Protein AF-0000000078467905 (afdb_homodimer)

Organism: Toxocara canis (NCBI:txid6265)

pLDDT: mean 87.35, std 12.58, range [30.09, 98.56]

InterPro domains:
  IPR005018 DOMON domain [PF03351] (34-138)
  IPR005018 DOMON domain [PS50836] (35-165)
  IPR005018 DOMON domain [SM00664] (66-165)
  IPR006593 Cytochrome b561/ferric reductase, transmembrane domain [PS50939] (192-407)
  IPR006593 Cytochrome b561/ferric reductase, transmembrane domain [SM00665] (227-367)

Structure (mmCIF, N/CA/C/O backbone):
data_AF-0000000078467905-model_v1
#
loop_
_entity.id
_entity.type
_entity.pdbx_description
1 polymer 'Putative ferric-chelate reductase 1'
#
loop_
_atom_site.group_PDB
_atom_site.id
_atom_site.type_symbol
_atom_site.label_atom_id
_atom_site.label_alt_id
_atom_site.label_comp_id
_atom_site.label_asym_id
_atom_site.label_entity_id
_atom_site.label_seq_id
_atom_site.pdbx_PDB_ins_code
_atom_site.Cartn_x
_atom_site.Cartn_y
_atom_site.Cartn_z
_atom_site.occupancy
_atom_site.B_iso_or_equiv
_atom_site.auth_seq_id
_atom_site.auth_comp_id
_atom_site.auth_asym_id
_atom_site.auth_atom_id
_atom_site.pdbx_PDB_model_num
ATOM 1 N N . MET A 1 1 ? -7.949 -53.406 -40.188 1 30.09 1 MET A N 1
ATOM 2 C CA . MET A 1 1 ? -7.117 -54.469 -39.656 1 30.09 1 MET A CA 1
ATOM 3 C C . MET A 1 1 ? -6.121 -53.906 -38.625 1 30.09 1 MET A C 1
ATOM 5 O O . MET A 1 1 ? -5.059 -54.5 -38.406 1 30.09 1 MET A O 1
ATOM 9 N N . LEU A 1 2 ? -6.402 -52.688 -38.062 1 37.47 2 LEU A N 1
ATOM 10 C CA . LEU A 1 2 ? -5.387 -52.156 -37.188 1 37.47 2 LEU A CA 1
ATOM 11 C C . LEU A 1 2 ? -5.098 -53.094 -36.031 1 37.47 2 LEU A C 1
ATOM 13 O O . LEU A 1 2 ? -4.219 -52.812 -35.219 1 37.47 2 LEU A O 1
ATOM 17 N N . VAL A 1 3 ? -6.199 -53.844 -35.625 1 42.31 3 VAL A N 1
ATOM 18 C CA . VAL A 1 3 ? -6.258 -54.156 -34.188 1 42.31 3 VAL A CA 1
ATOM 19 C C . VAL A 1 3 ? -5.277 -55.281 -33.844 1 42.31 3 VAL A C 1
ATOM 21 O O . VAL A 1 3 ? -5.504 -56.438 -34.219 1 42.31 3 VAL A O 1
ATOM 24 N N . SER A 1 4 ? -4.066 -55.219 -34.125 1 41.09 4 SER A N 1
ATOM 25 C CA . SER A 1 4 ? -3.41 -56.281 -33.406 1 41.09 4 SER A CA 1
ATOM 26 C C . SER A 1 4 ? -3.689 -56.219 -31.891 1 41.09 4 SER A C 1
ATOM 28 O O . SER A 1 4 ? -3.457 -55.188 -31.266 1 41.09 4 SER A O 1
ATOM 30 N N . THR A 1 5 ? -4.688 -56.812 -31.406 1 44.59 5 THR A N 1
ATOM 31 C CA . THR A 1 5 ? -5.121 -56.938 -30.016 1 44.59 5 THR A CA 1
ATOM 32 C C . THR A 1 5 ? -4.035 -57.594 -29.156 1 44.59 5 THR A C 1
ATOM 34 O O . THR A 1 5 ? -4.27 -57.938 -28 1 44.59 5 THR A O 1
ATOM 37 N N . ASP A 1 6 ? -2.957 -57.969 -29.688 1 47.06 6 ASP A N 1
ATOM 38 C CA . ASP A 1 6 ? -2.1 -58.75 -28.797 1 47.06 6 ASP A CA 1
ATOM 39 C C . ASP A 1 6 ? -1.206 -57.812 -27.969 1 47.06 6 ASP A C 1
ATOM 41 O O . ASP A 1 6 ? -0.484 -56.969 -28.5 1 47.06 6 ASP A O 1
ATOM 45 N N . GLY A 1 7 ? -1.586 -57.438 -26.812 1 57.22 7 GLY A N 1
ATOM 46 C CA . GLY A 1 7 ? -0.877 -56.781 -25.719 1 57.22 7 GLY A CA 1
ATOM 47 C C . GLY A 1 7 ? 0.558 -56.438 -26.062 1 57.22 7 GLY A C 1
ATOM 48 O O . GLY A 1 7 ? 1.39 -56.25 -25.172 1 57.22 7 GLY A O 1
ATOM 49 N N . VAL A 1 8 ? 1.014 -56.531 -27.297 1 66 8 VAL A N 1
ATOM 50 C CA . VAL A 1 8 ? 2.387 -56.219 -27.672 1 66 8 VAL A CA 1
ATOM 51 C C . VAL A 1 8 ? 2.396 -55.031 -28.625 1 66 8 VAL A C 1
ATOM 53 O O . VAL A 1 8 ? 1.613 -54.969 -29.578 1 66 8 VAL A O 1
ATOM 56 N N . PHE A 1 9 ? 3.17 -53.969 -28.328 1 83.38 9 PHE A N 1
ATOM 57 C CA . PHE A 1 9 ? 3.377 -52.812 -29.203 1 83.38 9 PHE A CA 1
ATOM 58 C C . PHE A 1 9 ? 3.824 -53.281 -30.594 1 83.38 9 PHE A C 1
ATOM 60 O O . PHE A 1 9 ? 4.535 -54.281 -30.719 1 83.38 9 PHE A O 1
ATOM 67 N N . SER A 1 10 ? 3.229 -52.75 -31.594 1 85.88 10 SER A N 1
ATOM 68 C CA . SER A 1 10 ? 3.645 -53.094 -32.938 1 85.88 10 SER A CA 1
ATOM 69 C C . SER A 1 10 ? 3.949 -51.812 -33.75 1 85.88 10 SER A C 1
ATOM 71 O O . SER A 1 10 ? 3.174 -50.844 -33.719 1 85.88 10 SER A O 1
ATOM 73 N N . SER A 1 11 ? 5.125 -51.875 -34.438 1 88.5 11 SER A N 1
ATOM 74 C CA . SER A 1 11 ? 5.488 -50.719 -35.281 1 88.5 11 SER A CA 1
ATOM 75 C C . SER A 1 11 ? 5.156 -51 -36.75 1 88.5 11 SER A C 1
ATOM 77 O O . SER A 1 11 ? 5.57 -50.281 -37.625 1 88.5 11 SER A O 1
ATOM 79 N N . GLU A 1 12 ? 4.441 -52 -36.875 1 88.56 12 GLU A N 1
ATOM 80 C CA . GLU A 1 12 ? 4.102 -52.375 -38.219 1 88.56 12 GLU A CA 1
ATOM 81 C C . GLU A 1 12 ? 3.246 -51.281 -38.906 1 88.56 12 GLU A C 1
ATOM 83 O O . GLU A 1 12 ? 2.262 -50.844 -38.312 1 88.56 12 GLU A O 1
ATOM 88 N N . GLY A 1 13 ? 3.65 -50.875 -40.125 1 91.56 13 GLY A N 1
ATOM 89 C CA . GLY A 1 13 ? 2.895 -49.906 -40.875 1 91.56 13 GLY A CA 1
ATOM 90 C C . GLY A 1 13 ? 3.23 -48.469 -40.531 1 91.56 13 GLY A C 1
ATOM 91 O O . GLY A 1 13 ? 2.727 -47.531 -41.156 1 91.56 13 GLY A O 1
ATOM 92 N N . CYS A 1 14 ? 4.07 -48.344 -39.562 1 92.62 14 CYS A N 1
ATOM 93 C CA . CYS A 1 14 ? 4.41 -47 -39.125 1 92.62 14 CYS A CA 1
ATOM 94 C C . CYS A 1 14 ? 5.223 -46.25 -40.156 1 92.62 14 CYS A C 1
ATOM 96 O O . CYS A 1 14 ? 6.203 -46.781 -40.688 1 92.62 14 CYS A O 1
ATOM 98 N N . GLY A 1 15 ? 4.816 -45.031 -40.438 1 90.56 15 GLY A N 1
ATOM 99 C CA . GLY A 1 15 ? 5.5 -44.219 -41.438 1 90.56 15 GLY A CA 1
ATOM 100 C C . GLY A 1 15 ? 5.055 -44.531 -42.875 1 90.56 15 GLY A C 1
ATOM 101 O O . GLY A 1 15 ? 5.465 -43.844 -43.812 1 90.56 15 GLY A O 1
ATOM 102 N N . LYS A 1 16 ? 4.191 -45.469 -43.062 1 89.94 16 LYS A N 1
ATOM 103 C CA . LYS A 1 16 ? 3.742 -45.844 -44.406 1 89.94 16 LYS A CA 1
ATOM 104 C C . LYS A 1 16 ? 2.219 -45.844 -44.5 1 89.94 16 LYS A C 1
ATOM 106 O O . LYS A 1 16 ? 1.652 -45.281 -45.438 1 89.94 16 LYS A O 1
ATOM 111 N N . GLU A 1 17 ? 1.663 -46.531 -43.531 1 90.69 17 GLU A N 1
ATOM 112 C CA . GLU A 1 17 ? 0.208 -46.625 -43.531 1 90.69 17 GLU A CA 1
ATOM 113 C C . GLU A 1 17 ? -0.414 -45.844 -42.406 1 90.69 17 GLU A C 1
ATOM 115 O O . GLU A 1 17 ? -1.597 -45.5 -42.438 1 90.69 17 GLU A O 1
ATOM 120 N N . LYS A 1 18 ? 0.297 -45.688 -41.469 1 93.75 18 LYS A N 1
ATOM 121 C CA . LYS A 1 18 ? -0.176 -44.938 -40.312 1 93.75 18 LYS A CA 1
ATOM 122 C C . LYS A 1 18 ? 0.958 -44.125 -39.688 1 93.75 18 LYS A C 1
ATOM 124 O O . LYS A 1 18 ? 2.135 -44.406 -39.938 1 93.75 18 LYS A O 1
ATOM 129 N N . SER A 1 19 ? 0.624 -43.094 -38.969 1 95.75 19 SER A N 1
ATOM 130 C CA . SER A 1 19 ? 1.58 -42.312 -38.219 1 95.75 19 SER A CA 1
ATOM 131 C C . SER A 1 19 ? 1.743 -42.875 -36.812 1 95.75 19 SER A C 1
ATOM 133 O O . SER A 1 19 ? 0.811 -43.469 -36.25 1 95.75 19 SER A O 1
ATOM 135 N N . CYS A 1 20 ? 2.992 -42.688 -36.219 1 96.12 20 CYS A N 1
ATOM 136 C CA . CYS A 1 20 ? 3.258 -43.344 -34.938 1 96.12 20 CYS A CA 1
ATOM 137 C C . CYS A 1 20 ? 4.125 -42.469 -34.062 1 96.12 20 CYS A C 1
ATOM 139 O O . CYS A 1 20 ? 4.961 -41.719 -34.562 1 96.12 20 CYS A O 1
ATOM 141 N N . TRP A 1 21 ? 3.918 -42.594 -32.781 1 97.19 21 TRP A N 1
ATOM 142 C CA . TRP A 1 21 ? 4.703 -42 -31.734 1 97.19 21 TRP A CA 1
ATOM 143 C C . TRP A 1 21 ? 4.867 -42.938 -30.547 1 97.19 21 TRP A C 1
ATOM 145 O O . TRP A 1 21 ? 3.895 -43.281 -29.875 1 97.19 21 TRP A O 1
ATOM 155 N N . PHE A 1 22 ? 6.105 -43.438 -30.359 1 96.62 22 PHE A N 1
ATOM 156 C CA . PHE A 1 22 ? 6.379 -44.406 -29.297 1 96.62 22 PHE A CA 1
ATOM 157 C C . PHE A 1 22 ? 7.18 -43.75 -28.172 1 96.62 22 PHE A C 1
ATOM 159 O O . PHE A 1 22 ? 7.969 -42.844 -28.422 1 96.62 22 PHE A O 1
ATOM 166 N N . HIS A 1 23 ? 6.957 -44.219 -27 1 95.88 23 HIS A N 1
ATOM 167 C CA . HIS A 1 23 ? 7.641 -43.719 -25.812 1 95.88 23 HIS A CA 1
ATOM 168 C C . HIS A 1 23 ? 8.258 -44.875 -25.016 1 95.88 23 HIS A C 1
ATOM 170 O O . HIS A 1 23 ? 7.645 -45.938 -24.859 1 95.88 23 HIS A O 1
ATOM 176 N N . PRO A 1 24 ? 9.484 -44.688 -24.469 1 94.69 24 PRO A N 1
ATOM 177 C CA . PRO A 1 24 ? 10.398 -43.531 -24.547 1 94.69 24 PRO A CA 1
ATOM 178 C C . PRO A 1 24 ? 11.117 -43.438 -25.891 1 94.69 24 PRO A C 1
ATOM 180 O O . PRO A 1 24 ? 10.867 -44.25 -26.781 1 94.69 24 PRO A O 1
ATOM 183 N N . PRO A 1 25 ? 11.93 -42.344 -25.953 1 92.62 25 PRO A N 1
ATOM 184 C CA . PRO A 1 25 ? 12.586 -42.125 -27.25 1 92.62 25 PRO A CA 1
ATOM 185 C C . PRO A 1 25 ? 13.438 -43.344 -27.656 1 92.62 25 PRO A C 1
ATOM 187 O O . PRO A 1 25 ? 14.188 -43.875 -26.844 1 92.62 25 PRO A O 1
ATOM 190 N N . GLY A 1 26 ? 13.289 -43.812 -28.938 1 90.44 26 GLY A N 1
ATOM 191 C CA . GLY A 1 26 ? 14.141 -44.812 -29.531 1 90.44 26 GLY A CA 1
ATOM 192 C C . GLY A 1 26 ? 13.68 -46.219 -29.234 1 90.44 26 GLY A C 1
ATOM 193 O O . GLY A 1 26 ? 14.266 -47.188 -29.719 1 90.44 26 GLY A O 1
ATOM 194 N N . CYS A 1 27 ? 12.602 -46.375 -28.484 1 90.25 27 CYS A N 1
ATOM 195 C CA . CYS A 1 27 ? 12.195 -47.719 -28.062 1 90.25 27 CYS A CA 1
ATOM 196 C C . CYS A 1 27 ? 11.703 -48.531 -29.25 1 90.25 27 CYS A C 1
ATOM 198 O O . CYS A 1 27 ? 11.945 -49.75 -29.328 1 90.25 27 CYS A O 1
ATOM 200 N N . ALA A 1 28 ? 10.984 -47.906 -30.141 1 84.62 28 ALA A N 1
ATOM 201 C CA . ALA A 1 28 ? 10.445 -48.625 -31.297 1 84.62 28 ALA A CA 1
ATOM 202 C C . ALA A 1 28 ? 11.562 -49.094 -32.219 1 84.62 28 ALA A C 1
ATOM 204 O O . ALA A 1 28 ? 11.492 -50.188 -32.781 1 84.62 28 ALA A O 1
ATOM 205 N N . ALA A 1 29 ? 12.555 -48.344 -32.406 1 82.94 29 ALA A N 1
ATOM 206 C CA . ALA A 1 29 ? 13.672 -48.656 -33.312 1 82.94 29 ALA A CA 1
ATOM 207 C C . ALA A 1 29 ? 14.609 -49.656 -32.688 1 82.94 29 ALA A C 1
ATOM 209 O O . ALA A 1 29 ? 15.156 -50.531 -33.375 1 82.94 29 ALA A O 1
ATOM 210 N N . ASN A 1 30 ? 14.805 -49.625 -31.406 1 81.62 30 ASN A N 1
ATOM 211 C CA . ASN A 1 30 ? 15.789 -50.469 -30.734 1 81.62 30 ASN A CA 1
ATOM 212 C C . ASN A 1 30 ? 15.18 -51.812 -30.297 1 81.62 30 ASN A C 1
ATOM 214 O O . ASN A 1 30 ? 15.648 -52.875 -30.703 1 81.62 30 ASN A O 1
ATOM 218 N N . ASN A 1 31 ? 14.164 -51.625 -29.438 1 85.31 31 ASN A N 1
ATOM 219 C CA . ASN A 1 31 ? 13.445 -52.75 -28.891 1 85.31 31 ASN A CA 1
ATOM 220 C C . ASN A 1 31 ? 12 -52.406 -28.547 1 85.31 31 ASN A C 1
ATOM 222 O O . ASN A 1 31 ? 11.75 -51.781 -27.516 1 85.31 31 ASN A O 1
ATOM 226 N N . ILE A 1 32 ? 11.117 -52.812 -29.375 1 88.5 32 ILE A N 1
ATOM 227 C CA . ILE A 1 32 ? 9.703 -52.469 -29.266 1 88.5 32 ILE A CA 1
ATOM 228 C C . ILE A 1 32 ? 9.156 -52.906 -27.906 1 88.5 32 ILE A C 1
ATOM 230 O O . ILE A 1 32 ? 8.211 -52.312 -27.391 1 88.5 32 ILE A O 1
ATOM 234 N N . GLN A 1 33 ? 9.781 -54 -27.312 1 85 33 GLN A N 1
ATOM 235 C CA . GLN A 1 33 ? 9.312 -54.5 -26.016 1 85 33 GLN A CA 1
ATOM 236 C C . GLN A 1 33 ? 9.625 -53.531 -24.891 1 85 33 GLN A C 1
ATOM 238 O O . GLN A 1 33 ? 9.047 -53.625 -23.812 1 85 33 GLN A O 1
ATOM 243 N N . LYS A 1 34 ? 10.492 -52.594 -25.219 1 90.38 34 LYS A N 1
ATOM 244 C CA . LYS A 1 34 ? 10.883 -51.594 -24.219 1 90.38 34 LYS A CA 1
ATOM 245 C C . LYS A 1 34 ? 9.984 -50.375 -24.266 1 90.38 34 LYS A C 1
ATOM 247 O O . LYS A 1 34 ? 10.094 -49.5 -23.422 1 90.38 34 LYS A O 1
ATOM 252 N N . CYS A 1 35 ? 9.148 -50.375 -25.203 1 94.38 35 CYS A N 1
ATOM 253 C CA . CYS A 1 35 ? 8.211 -49.281 -25.297 1 94.38 35 CYS A CA 1
ATOM 254 C C . CYS A 1 35 ? 7.16 -49.375 -24.188 1 94.38 35 CYS A C 1
ATOM 256 O O . CYS A 1 35 ? 6.73 -50.469 -23.828 1 94.38 35 CYS A O 1
ATOM 258 N N . LEU A 1 36 ? 6.809 -48.219 -23.656 1 95.44 36 LEU A N 1
ATOM 259 C CA . LEU A 1 36 ? 5.859 -48.156 -22.547 1 95.44 36 LEU A CA 1
ATOM 260 C C . LEU A 1 36 ? 4.523 -47.594 -22.984 1 95.44 36 LEU A C 1
ATOM 262 O O . LEU A 1 36 ? 3.502 -47.781 -22.328 1 95.44 36 LEU A O 1
ATOM 266 N N . SER A 1 37 ? 4.562 -46.844 -24.016 1 96.62 37 SER A N 1
ATOM 267 C CA . SER A 1 37 ? 3.334 -46.281 -24.562 1 96.62 37 SER A CA 1
ATOM 268 C C . SER A 1 37 ? 3.498 -45.906 -26.031 1 96.62 37 SER A C 1
ATOM 270 O O . SER A 1 37 ? 4.621 -45.844 -26.531 1 96.62 37 SER A O 1
ATOM 272 N N . SER A 1 38 ? 2.367 -45.75 -26.719 1 96.69 38 SER A N 1
ATOM 273 C CA . SER A 1 38 ? 2.385 -45.344 -28.125 1 96.69 38 SER A CA 1
ATOM 274 C C . SER A 1 38 ? 1.096 -44.625 -28.516 1 96.69 38 SER A C 1
ATOM 276 O O . SER A 1 38 ? 0.044 -44.875 -27.906 1 96.69 38 SER A O 1
ATOM 278 N N . VAL A 1 39 ? 1.254 -43.75 -29.391 1 97.75 39 VAL A N 1
ATOM 279 C CA . VAL A 1 39 ? 0.145 -43.094 -30.078 1 97.75 39 VAL A CA 1
ATOM 280 C C . VAL A 1 39 ? 0.24 -43.344 -31.578 1 97.75 39 VAL A C 1
ATOM 282 O O . VAL A 1 39 ? 1.242 -43 -32.219 1 97.75 39 VAL A O 1
ATOM 285 N N . GLN A 1 40 ? -0.738 -43.938 -32.094 1 97.06 40 GLN A N 1
ATOM 286 C CA . GLN A 1 40 ? -0.822 -44.188 -33.531 1 97.06 40 GLN A CA 1
ATOM 287 C C . GLN A 1 40 ? -2.109 -43.625 -34.094 1 97.06 40 GLN A C 1
ATOM 289 O O . GLN A 1 40 ? -3.16 -43.656 -33.469 1 97.06 40 GLN A O 1
ATOM 294 N N . TRP A 1 41 ? -1.994 -43.094 -35.312 1 96.88 41 TRP A N 1
ATOM 295 C CA . TRP A 1 41 ? -3.211 -42.5 -35.875 1 96.88 41 TRP A CA 1
ATOM 296 C C . TRP A 1 41 ? -3.195 -42.594 -37.406 1 96.88 41 TRP A C 1
ATOM 298 O O . TRP A 1 41 ? -2.133 -42.719 -38 1 96.88 41 TRP A O 1
ATOM 308 N N . THR A 1 42 ? -4.344 -42.594 -37.969 1 95.06 42 THR A N 1
ATOM 309 C CA . THR A 1 42 ? -4.578 -42.531 -39.406 1 95.06 42 THR A CA 1
ATOM 310 C C . THR A 1 42 ? -5.645 -41.5 -39.75 1 95.06 42 THR A C 1
ATOM 312 O O . THR A 1 42 ? -6.715 -41.469 -39.125 1 95.06 42 THR A O 1
ATOM 315 N N . VAL A 1 43 ? -5.297 -40.688 -40.688 1 94.94 43 VAL A N 1
ATOM 316 C CA . VAL A 1 43 ? -6.254 -39.656 -41.125 1 94.94 43 VAL A CA 1
ATOM 317 C C . VAL A 1 43 ? -7.16 -40.25 -42.219 1 94.94 43 VAL A C 1
ATOM 319 O O . VAL A 1 43 ? -6.684 -40.656 -43.281 1 94.94 43 VAL A O 1
ATOM 322 N N . LEU A 1 44 ? -8.406 -40.25 -41.875 1 93.56 44 LEU A N 1
ATOM 323 C CA . LEU A 1 44 ? -9.422 -40.719 -42.812 1 93.56 44 LEU A CA 1
ATOM 324 C C . LEU A 1 44 ? -10.18 -39.531 -43.406 1 93.56 44 LEU A C 1
ATOM 326 O O . LEU A 1 44 ? -9.906 -38.375 -43.062 1 93.56 44 LEU A O 1
ATOM 330 N N . LYS A 1 45 ? -11.094 -39.812 -44.312 1 92.31 45 LYS A N 1
ATOM 331 C CA . LYS A 1 45 ? -11.859 -38.75 -45 1 92.31 45 LYS A CA 1
ATOM 332 C C . LYS A 1 45 ? -12.773 -38.031 -44 1 92.31 45 LYS A C 1
ATOM 334 O O . LYS A 1 45 ? -12.977 -36.812 -44.094 1 92.31 45 LYS A O 1
ATOM 339 N N . ASP A 1 46 ? -13.242 -38.781 -43.031 1 94.94 46 ASP A N 1
ATOM 340 C CA . ASP A 1 46 ? -14.266 -38.188 -42.156 1 94.94 46 ASP A CA 1
ATOM 341 C C . ASP A 1 46 ? -13.711 -37.906 -40.781 1 94.94 46 ASP A C 1
ATOM 343 O O . ASP A 1 46 ? -14.398 -37.344 -39.938 1 94.94 46 ASP A O 1
ATOM 347 N N . GLY A 1 47 ? -12.547 -38.312 -40.562 1 96.12 47 GLY A N 1
ATOM 348 C CA . GLY A 1 47 ? -12 -38.094 -39.219 1 96.12 47 GLY A CA 1
ATOM 349 C C . GLY A 1 47 ? -10.625 -38.719 -39.062 1 96.12 47 GLY A C 1
ATOM 350 O O . GLY A 1 47 ? -9.977 -39.094 -40.031 1 96.12 47 GLY A O 1
ATOM 351 N N . VAL A 1 48 ? -10.148 -38.688 -37.844 1 96.88 48 VAL A N 1
ATOM 352 C CA . VAL A 1 48 ? -8.859 -39.281 -37.531 1 96.88 48 VAL A CA 1
ATOM 353 C C . VAL A 1 48 ? -9.07 -40.438 -36.562 1 96.88 48 VAL A C 1
ATOM 355 O O . VAL A 1 48 ? -9.719 -40.312 -35.531 1 96.88 48 VAL A O 1
ATOM 358 N N . LEU A 1 49 ? -8.555 -41.562 -36.906 1 97.12 49 LEU A N 1
ATOM 359 C CA . LEU A 1 49 ? -8.586 -42.75 -36.031 1 97.12 49 LEU A CA 1
ATOM 360 C C . LEU A 1 49 ? -7.348 -42.781 -35.156 1 97.12 49 LEU A C 1
ATOM 362 O O . LEU A 1 49 ? -6.223 -42.844 -35.656 1 97.12 49 LEU A O 1
ATOM 366 N N . PHE A 1 50 ? -7.586 -42.781 -33.875 1 97.69 50 PHE A N 1
ATOM 367 C CA . PHE A 1 50 ? -6.492 -42.812 -32.906 1 97.69 50 PHE A CA 1
ATOM 368 C C . PHE A 1 50 ? -6.461 -44.156 -32.188 1 97.69 50 PHE A C 1
ATOM 370 O O . PHE A 1 50 ? -7.508 -44.688 -31.812 1 97.69 50 PHE A O 1
ATOM 377 N N . GLN A 1 51 ? -5.285 -44.625 -31.969 1 96.69 51 GLN A N 1
ATOM 378 C CA . GLN A 1 51 ? -5.027 -45.719 -31.062 1 96.69 51 GLN A CA 1
ATOM 379 C C . GLN A 1 51 ? -4.02 -45.312 -29.984 1 96.69 51 GLN A C 1
ATOM 381 O O . GLN A 1 51 ? -2.863 -45.031 -30.281 1 96.69 51 GLN A O 1
ATOM 386 N N . LEU A 1 52 ? -4.48 -45.281 -28.781 1 97.25 52 LEU A N 1
ATOM 387 C CA . LEU A 1 52 ? -3.621 -45 -27.641 1 97.25 52 LEU A CA 1
ATOM 388 C C . LEU A 1 52 ? -3.322 -46.281 -26.859 1 97.25 52 LEU A C 1
ATOM 390 O O . LEU A 1 52 ? -4.238 -47 -26.469 1 97.25 52 LEU A O 1
ATOM 394 N N . GLU A 1 53 ? -2.092 -46.531 -26.703 1 95.75 53 GLU A N 1
ATOM 395 C CA . GLU A 1 53 ? -1.669 -47.719 -25.953 1 95.75 53 GLU A CA 1
ATOM 396 C C . GLU A 1 53 ? -0.674 -47.344 -24.859 1 95.75 53 GLU A C 1
ATOM 398 O O . GLU A 1 53 ? 0.212 -46.531 -25.078 1 95.75 53 GLU A O 1
ATOM 403 N N . ALA A 1 54 ? -0.828 -47.906 -23.719 1 96.31 54 ALA A N 1
ATOM 404 C CA . ALA A 1 54 ? 0.095 -47.625 -22.625 1 96.31 54 ALA A CA 1
ATOM 405 C C . ALA A 1 54 ? 0.236 -48.844 -21.703 1 96.31 54 ALA A C 1
ATOM 407 O O . ALA A 1 54 ? -0.736 -49.562 -21.453 1 96.31 54 ALA A O 1
ATOM 408 N N . SER A 1 55 ? 1.441 -49 -21.219 1 94.69 55 SER A N 1
ATOM 409 C CA . SER A 1 55 ? 1.709 -50.031 -20.219 1 94.69 55 SER A CA 1
ATOM 410 C C . SER A 1 55 ? 1.107 -49.625 -18.859 1 94.69 55 SER A C 1
ATOM 412 O O . SER A 1 55 ? 1.079 -48.469 -18.516 1 94.69 55 SER A O 1
ATOM 414 N N . LEU A 1 56 ? 0.724 -50.625 -18.141 1 93.62 56 LEU A N 1
ATOM 415 C CA . LEU A 1 56 ? 0.129 -50.375 -16.828 1 93.62 56 LEU A CA 1
ATOM 416 C C . LEU A 1 56 ? 1.2 -50.344 -15.75 1 93.62 56 LEU A C 1
ATOM 418 O O . LEU A 1 56 ? 0.896 -50.094 -14.578 1 93.62 56 LEU A O 1
ATOM 422 N N . VAL A 1 57 ? 2.406 -50.5 -16.188 1 91.62 57 VAL A N 1
ATOM 423 C CA . VAL A 1 57 ? 3.508 -50.531 -15.234 1 91.62 57 VAL A CA 1
ATOM 424 C C . VAL A 1 57 ? 3.58 -49.188 -14.508 1 91.62 57 VAL A C 1
ATOM 426 O O . VAL A 1 57 ? 3.549 -48.125 -15.148 1 91.62 57 VAL A O 1
ATOM 429 N N . GLY A 1 58 ? 3.658 -49.219 -13.156 1 91.62 58 GLY A N 1
ATOM 430 C CA . GLY A 1 58 ? 3.801 -48 -12.344 1 91.62 58 GLY A CA 1
ATOM 431 C C . GLY A 1 58 ? 2.473 -47.406 -11.922 1 91.62 58 GLY A C 1
ATOM 432 O O . GLY A 1 58 ? 2.434 -46.5 -11.109 1 91.62 58 GLY A O 1
ATOM 433 N N . LEU A 1 59 ? 1.402 -47.906 -12.469 1 93.88 59 LEU A N 1
ATOM 434 C CA . LEU A 1 59 ? 0.075 -47.406 -12.109 1 93.88 59 LEU A CA 1
ATOM 435 C C . LEU A 1 59 ? -0.531 -48.25 -10.992 1 93.88 59 LEU A C 1
ATOM 437 O O . LEU A 1 59 ? -0.097 -49.406 -10.758 1 93.88 59 LEU A O 1
ATOM 441 N N . ASP A 1 60 ? -1.423 -47.719 -10.305 1 92.19 60 ASP A N 1
ATOM 442 C CA . ASP A 1 60 ? -2.098 -48.406 -9.211 1 92.19 60 ASP A CA 1
ATOM 443 C C . ASP A 1 60 ? -3.098 -49.438 -9.75 1 92.19 60 ASP A C 1
ATOM 445 O O . ASP A 1 60 ? -4.117 -49.062 -10.344 1 92.19 60 ASP A O 1
ATOM 449 N N . PRO A 1 61 ? -2.867 -50.688 -9.484 1 89.06 61 PRO A N 1
ATOM 450 C CA . PRO A 1 61 ? -3.73 -51.719 -10.062 1 89.06 61 PRO A CA 1
ATOM 451 C C . PRO A 1 61 ? -5.141 -51.719 -9.484 1 89.06 61 PRO A C 1
ATOM 453 O O . PRO A 1 61 ? -6.047 -52.344 -10.031 1 89.06 61 PRO A O 1
ATOM 456 N N . THR A 1 62 ? -5.34 -51.062 -8.383 1 88.31 62 THR A N 1
ATOM 457 C CA . THR A 1 62 ? -6.645 -51.031 -7.734 1 88.31 62 THR A CA 1
ATOM 458 C C . THR A 1 62 ? -7.52 -49.938 -8.305 1 88.31 62 THR A C 1
ATOM 460 O O . THR A 1 62 ? -8.703 -49.844 -7.977 1 88.31 62 THR A O 1
ATOM 463 N N . MET A 1 63 ? -7 -49.156 -9.18 1 92.62 63 MET A N 1
ATOM 464 C CA . MET A 1 63 ? -7.719 -48 -9.727 1 92.62 63 MET A CA 1
ATOM 465 C C . MET A 1 63 ? -8 -48.188 -11.211 1 92.62 63 MET A C 1
ATOM 467 O O . MET A 1 63 ? -7.551 -49.156 -11.812 1 92.62 63 MET A O 1
ATOM 471 N N . ALA A 1 64 ? -8.805 -47.25 -11.688 1 94.12 64 ALA A N 1
ATOM 472 C CA . ALA A 1 64 ? -8.898 -47.125 -13.133 1 94.12 64 ALA A CA 1
ATOM 473 C C . ALA A 1 64 ? -7.711 -46.375 -13.703 1 94.12 64 ALA A C 1
ATOM 475 O O . ALA A 1 64 ? -6.93 -45.781 -12.945 1 94.12 64 ALA A O 1
ATOM 476 N N . HIS A 1 65 ? -7.551 -46.562 -14.969 1 95.75 65 HIS A N 1
ATOM 477 C CA . HIS A 1 65 ? -6.406 -45.906 -15.586 1 95.75 65 HIS A CA 1
ATOM 478 C C . HIS A 1 65 ? -6.836 -45.062 -16.797 1 95.75 65 HIS A C 1
ATOM 480 O O . HIS A 1 65 ? -7.883 -45.344 -17.391 1 95.75 65 HIS A O 1
ATOM 486 N N . TYR A 1 66 ? -6.039 -44.094 -17.047 1 97.19 66 TYR A N 1
ATOM 487 C CA . TYR A 1 66 ? -6.348 -43.281 -18.234 1 97.19 66 TYR A CA 1
ATOM 488 C C . TYR A 1 66 ? -5.113 -43.125 -19.109 1 97.19 66 TYR A C 1
ATOM 490 O O . TYR A 1 66 ? -3.982 -43.25 -18.641 1 97.19 66 TYR A O 1
ATOM 498 N N . VAL A 1 67 ? -5.348 -42.969 -20.312 1 97.12 67 VAL A N 1
ATOM 499 C CA . VAL A 1 67 ? -4.383 -42.531 -21.312 1 97.12 67 VAL A CA 1
ATOM 500 C C . VAL A 1 67 ? -4.926 -41.312 -22.047 1 97.12 67 VAL A C 1
ATOM 502 O O . VAL A 1 67 ? -6.102 -41.281 -22.406 1 97.12 67 VAL A O 1
ATOM 505 N N . ALA A 1 68 ? -4.039 -40.281 -22.141 1 98.19 68 ALA A N 1
ATOM 506 C CA . ALA A 1 68 ? -4.516 -39.031 -22.703 1 98.19 68 ALA A CA 1
ATOM 507 C C . ALA A 1 68 ? -3.539 -38.469 -23.734 1 98.19 68 ALA A C 1
ATOM 509 O O . ALA A 1 68 ? -2.322 -38.562 -23.562 1 98.19 68 ALA A O 1
ATOM 510 N N . LEU A 1 69 ? -4.09 -37.969 -24.797 1 98.56 69 LEU A N 1
ATOM 511 C CA . LEU A 1 69 ? -3.35 -37.281 -25.844 1 98.56 69 LEU A CA 1
ATOM 512 C C . LEU A 1 69 ? -3.781 -35.844 -25.953 1 98.56 69 LEU A C 1
ATOM 514 O O . LEU A 1 69 ? -4.926 -35.531 -26.312 1 98.56 69 LEU A O 1
ATOM 518 N N . GLY A 1 70 ? -2.828 -34.969 -25.641 1 98.31 70 GLY A N 1
ATOM 519 C CA . GLY A 1 70 ? -3.084 -33.562 -25.797 1 98.31 70 GLY A CA 1
ATOM 520 C C . GLY A 1 70 ? -2.643 -33 -27.141 1 98.31 70 GLY A C 1
ATOM 521 O O . GLY A 1 70 ? -1.57 -33.344 -27.641 1 98.31 70 GLY A O 1
ATOM 522 N N . ILE A 1 71 ? -3.502 -32.25 -27.781 1 98.12 71 ILE A N 1
ATOM 523 C CA . ILE A 1 71 ? -3.215 -31.5 -29 1 98.12 71 ILE A CA 1
ATOM 524 C C . ILE A 1 71 ? -2.99 -30.031 -28.656 1 98.12 71 ILE A C 1
ATOM 526 O O . ILE A 1 71 ? -3.92 -29.328 -28.234 1 98.12 71 ILE A O 1
ATOM 530 N N . SER A 1 72 ? -1.733 -29.594 -28.859 1 97.44 72 SER A N 1
ATOM 531 C CA . SER A 1 72 ? -1.346 -28.312 -28.281 1 97.44 72 SER A CA 1
ATOM 532 C C . SER A 1 72 ? -0.746 -27.391 -29.344 1 97.44 72 SER A C 1
ATOM 534 O O . SER A 1 72 ? -0.176 -27.875 -30.328 1 97.44 72 SER A O 1
ATOM 536 N N . LYS A 1 73 ? -0.856 -26.062 -29.125 1 94.81 73 LYS A N 1
ATOM 537 C CA . LYS A 1 73 ? -0.266 -25.047 -30 1 94.81 73 LYS A CA 1
ATOM 538 C C . LYS A 1 73 ? 1.221 -24.859 -29.703 1 94.81 73 LYS A C 1
ATOM 540 O O . LYS A 1 73 ? 1.948 -24.266 -30.484 1 94.81 73 LYS A O 1
ATOM 545 N N . ASP A 1 74 ? 1.657 -25.391 -28.625 1 92.38 74 ASP A N 1
ATOM 546 C CA . ASP A 1 74 ? 3.049 -25.266 -28.203 1 92.38 74 ASP A CA 1
ATOM 547 C C . ASP A 1 74 ? 3.512 -26.516 -27.453 1 92.38 74 ASP A C 1
ATOM 549 O O . ASP A 1 74 ? 2.848 -27.547 -27.5 1 92.38 74 ASP A O 1
ATOM 553 N N . MET A 1 75 ? 4.633 -26.484 -26.828 1 92.44 75 MET A N 1
ATOM 554 C CA . MET A 1 75 ? 5.234 -27.656 -26.188 1 92.44 75 MET A CA 1
ATOM 555 C C . MET A 1 75 ? 5.012 -27.641 -24.688 1 92.44 75 MET A C 1
ATOM 557 O O . MET A 1 75 ? 5.906 -28 -23.922 1 92.44 75 MET A O 1
ATOM 561 N N . ARG A 1 76 ? 3.842 -27.125 -24.328 1 89.12 76 ARG A N 1
ATOM 562 C CA . ARG A 1 76 ? 3.508 -27.047 -22.906 1 89.12 76 ARG A CA 1
ATOM 563 C C . ARG A 1 76 ? 2.035 -27.375 -22.672 1 89.12 76 ARG A C 1
ATOM 565 O O . ARG A 1 76 ? 1.184 -27.047 -23.5 1 89.12 76 ARG A O 1
ATOM 572 N N . MET A 1 77 ? 1.782 -27.969 -21.484 1 89.5 77 MET A N 1
ATOM 573 C CA . MET A 1 77 ? 0.391 -28.125 -21.062 1 89.5 77 MET A CA 1
ATOM 574 C C . MET A 1 77 ? -0.218 -26.766 -20.703 1 89.5 77 MET A C 1
ATOM 576 O O . MET A 1 77 ? 0.397 -25.969 -19.984 1 89.5 77 MET A O 1
ATOM 580 N N . GLY A 1 78 ? -1.355 -26.391 -21.094 1 86.19 78 GLY A N 1
ATOM 581 C CA . GLY A 1 78 ? -1.954 -25.125 -20.703 1 86.19 78 GLY A CA 1
ATOM 582 C C . GLY A 1 78 ? -3.213 -24.797 -21.484 1 86.19 78 GLY A C 1
ATOM 583 O O . GLY A 1 78 ? -4.238 -24.438 -20.891 1 86.19 78 GLY A O 1
ATOM 584 N N . ASP A 1 79 ? -3.197 -24.812 -22.781 1 90.19 79 ASP A N 1
ATOM 585 C CA . ASP A 1 79 ? -4.293 -24.547 -23.719 1 90.19 79 ASP A CA 1
ATOM 586 C C . ASP A 1 79 ? -4.367 -25.609 -24.797 1 90.19 79 ASP A C 1
ATOM 588 O O . ASP A 1 79 ? -3.947 -25.375 -25.938 1 90.19 79 ASP A O 1
ATOM 592 N N . ASP A 1 80 ? -4.977 -26.766 -24.359 1 96.19 80 ASP A N 1
ATOM 593 C CA . ASP A 1 80 ? -4.887 -27.922 -25.25 1 96.19 80 ASP A CA 1
ATOM 594 C C . ASP A 1 80 ? -6.227 -28.641 -25.344 1 96.19 80 ASP A C 1
ATOM 596 O O . ASP A 1 80 ? -6.93 -28.797 -24.344 1 96.19 80 ASP A O 1
ATOM 600 N N . SER A 1 81 ? -6.586 -29.047 -26.594 1 98.06 81 SER A N 1
ATOM 601 C CA . SER A 1 81 ? -7.629 -30.062 -26.719 1 98.06 81 SER A CA 1
ATOM 602 C C . SER A 1 81 ? -7.086 -31.453 -26.422 1 98.06 81 SER A C 1
ATOM 604 O O . SER A 1 81 ? -6.008 -31.828 -26.891 1 98.06 81 SER A O 1
ATOM 606 N N . VAL A 1 82 ? -7.809 -32.156 -25.594 1 98.31 82 VAL A N 1
ATOM 607 C CA . VAL A 1 82 ? -7.281 -33.438 -25.141 1 98.31 82 VAL A CA 1
ATOM 608 C C . VAL A 1 82 ? -8.266 -34.562 -25.484 1 98.31 82 VAL A C 1
ATOM 610 O O . VAL A 1 82 ? -9.477 -34.406 -25.312 1 98.31 82 VAL A O 1
ATOM 613 N N . ILE A 1 83 ? -7.762 -35.625 -26.078 1 98.06 83 ILE A N 1
ATOM 614 C CA . ILE A 1 83 ? -8.477 -36.906 -26.172 1 98.06 83 ILE A CA 1
ATOM 615 C C . ILE A 1 83 ? -8.039 -37.812 -25.031 1 98.06 83 ILE A C 1
ATOM 617 O O . ILE A 1 83 ? -6.84 -38.031 -24.812 1 98.06 83 ILE A O 1
ATOM 621 N N . GLU A 1 84 ? -8.945 -38.312 -24.312 1 97.5 84 GLU A N 1
ATOM 622 C CA . GLU A 1 84 ? -8.578 -39.156 -23.203 1 97.5 84 GLU A CA 1
ATOM 623 C C . GLU A 1 84 ? -9.461 -40.406 -23.156 1 97.5 84 GLU A C 1
ATOM 625 O O . GLU A 1 84 ? -10.633 -40.375 -23.547 1 97.5 84 GLU A O 1
ATOM 630 N N . CYS A 1 85 ? -8.93 -41.5 -22.766 1 96.81 85 CYS A N 1
ATOM 631 C CA . CYS A 1 85 ? -9.648 -42.75 -22.5 1 96.81 85 CYS A CA 1
ATOM 632 C C . CYS A 1 85 ? -9.469 -43.188 -21.047 1 96.81 85 CYS A C 1
ATOM 634 O O . CYS A 1 85 ? -8.352 -43.25 -20.547 1 96.81 85 CYS A O 1
ATOM 636 N N . VAL A 1 86 ? -10.539 -43.375 -20.469 1 96.31 86 VAL A N 1
ATOM 637 C CA . VAL A 1 86 ? -10.523 -43.906 -19.109 1 96.31 86 VAL A CA 1
ATOM 638 C C . VAL A 1 86 ? -11 -45.344 -19.125 1 96.31 86 VAL A C 1
ATOM 640 O O . VAL A 1 86 ? -12.102 -45.656 -19.594 1 96.31 86 VAL A O 1
ATOM 643 N N . ILE A 1 87 ? -10.172 -46.188 -18.641 1 94.06 87 ILE A N 1
ATOM 644 C CA . ILE A 1 87 ? -10.438 -47.625 -18.734 1 94.06 87 ILE A CA 1
ATOM 645 C C . ILE A 1 87 ? -10.5 -48.25 -17.344 1 94.06 87 ILE A C 1
ATOM 647 O O . ILE A 1 87 ? -9.57 -48.062 -16.531 1 94.06 87 ILE A O 1
ATOM 651 N N . GLY A 1 88 ? -11.562 -48.906 -17.109 1 88 88 GLY A N 1
ATOM 652 C CA . GLY A 1 88 ? -11.727 -49.562 -15.828 1 88 88 GLY A CA 1
ATOM 653 C C . GLY A 1 88 ? -10.945 -50.875 -15.734 1 88 88 GLY A C 1
ATOM 654 O O . GLY A 1 88 ? -10.352 -51.312 -16.719 1 88 88 GLY A O 1
ATOM 655 N N . ALA A 1 89 ? -10.961 -51.469 -14.523 1 80.56 89 ALA A N 1
ATOM 656 C CA . ALA A 1 89 ? -10.25 -52.719 -14.281 1 80.56 89 ALA A CA 1
ATOM 657 C C . ALA A 1 89 ? -10.812 -53.844 -15.141 1 80.56 89 ALA A C 1
ATOM 659 O O . ALA A 1 89 ? -10.125 -54.844 -15.414 1 80.56 89 ALA A O 1
ATOM 660 N N . ASP A 1 90 ? -12.086 -53.656 -15.609 1 78.69 90 ASP A N 1
ATOM 661 C CA . ASP A 1 90 ? -12.75 -54.656 -16.422 1 78.69 90 ASP A CA 1
ATOM 662 C C . ASP A 1 90 ? -12.406 -54.5 -17.891 1 78.69 90 ASP A C 1
ATOM 664 O O . ASP A 1 90 ? -12.844 -55.312 -18.734 1 78.69 90 ASP A O 1
ATOM 668 N N . GLY A 1 91 ? -11.664 -53.531 -18.203 1 80.75 91 GLY A N 1
ATOM 669 C CA . GLY A 1 91 ? -11.273 -53.312 -19.578 1 80.75 91 GLY A CA 1
ATOM 670 C C . GLY A 1 91 ? -12.242 -52.438 -20.344 1 80.75 91 GLY A C 1
ATOM 671 O O . GLY A 1 91 ? -11.977 -52.031 -21.469 1 80.75 91 GLY A O 1
ATOM 672 N N . VAL A 1 92 ? -13.359 -52.188 -19.719 1 85.69 92 VAL A N 1
ATOM 673 C CA . VAL A 1 92 ? -14.328 -51.344 -20.375 1 85.69 92 VAL A CA 1
ATOM 674 C C . VAL A 1 92 ? -13.938 -49.875 -20.188 1 85.69 92 VAL A C 1
ATOM 676 O O . VAL A 1 92 ? -13.711 -49.438 -19.062 1 85.69 92 VAL A O 1
ATOM 679 N N . GLY A 1 93 ? -13.766 -49.25 -21.297 1 90.19 93 GLY A N 1
ATOM 680 C CA . GLY A 1 93 ? -13.328 -47.875 -21.219 1 90.19 93 GLY A CA 1
ATOM 681 C C . GLY A 1 93 ? -14.227 -46.938 -22 1 90.19 93 GLY A C 1
ATOM 682 O O . GLY A 1 93 ? -15.094 -47.375 -22.766 1 90.19 93 GLY A O 1
ATOM 683 N N . LYS A 1 94 ? -14.141 -45.688 -21.625 1 92.88 94 LYS A N 1
ATOM 684 C CA . LYS A 1 94 ? -14.82 -44.594 -22.328 1 92.88 94 LYS A CA 1
ATOM 685 C C . LYS A 1 94 ? -13.836 -43.531 -22.781 1 92.88 94 LYS A C 1
ATOM 687 O O . LYS A 1 94 ? -12.852 -43.25 -22.078 1 92.88 94 LYS A O 1
ATOM 692 N N . ALA A 1 95 ? -14.148 -43.094 -23.969 1 96.44 95 ALA A N 1
ATOM 693 C CA . ALA A 1 95 ? -13.32 -42 -24.5 1 96.44 95 ALA A CA 1
ATOM 694 C C . ALA A 1 95 ? -13.992 -40.656 -24.281 1 96.44 95 ALA A C 1
ATOM 696 O O . ALA A 1 95 ? -15.211 -40.531 -24.391 1 96.44 95 ALA A O 1
ATOM 697 N N . TYR A 1 96 ? -13.188 -39.625 -23.938 1 96.88 96 TYR A N 1
ATOM 698 C CA . TYR A 1 96 ? -13.68 -38.281 -23.719 1 96.88 96 TYR A CA 1
ATOM 699 C C . TYR A 1 96 ? -12.82 -37.25 -24.453 1 96.88 96 TYR A C 1
ATOM 701 O O . TYR A 1 96 ? -11.648 -37.5 -24.75 1 96.88 96 TYR A O 1
ATOM 709 N N . ILE A 1 97 ? -13.477 -36.125 -24.781 1 97.62 97 ILE A N 1
ATOM 710 C CA . ILE A 1 97 ? -12.75 -34.906 -25.109 1 97.62 97 ILE A CA 1
ATOM 711 C C . ILE A 1 97 ? -12.648 -34.031 -23.859 1 97.62 97 ILE A C 1
ATOM 713 O O . ILE A 1 97 ? -13.617 -33.906 -23.109 1 97.62 97 ILE A O 1
ATOM 717 N N . SER A 1 98 ? -11.469 -33.5 -23.578 1 96.56 98 SER A N 1
ATOM 718 C CA . SER A 1 98 ? -11.281 -32.594 -22.453 1 96.56 98 SER A CA 1
ATOM 719 C C . SER A 1 98 ? -10.383 -31.422 -22.859 1 96.56 98 SER A C 1
ATOM 721 O O . SER A 1 98 ? -9.969 -31.312 -24.016 1 96.56 98 SER A O 1
ATOM 723 N N . PHE A 1 99 ? -10.258 -30.484 -21.969 1 95.62 99 PHE A N 1
ATOM 724 C CA . PHE A 1 99 ? -9.492 -29.266 -22.25 1 95.62 99 PHE A CA 1
ATOM 725 C C . PHE A 1 99 ? -8.562 -28.938 -21.094 1 95.62 99 PHE A C 1
ATOM 727 O O . PHE A 1 99 ? -8.969 -28.984 -19.922 1 95.62 99 PHE A O 1
ATOM 734 N N . ASN A 1 100 ? -7.309 -28.703 -21.484 1 93 100 ASN A N 1
ATOM 735 C CA . ASN A 1 100 ? -6.344 -28.234 -20.5 1 93 100 ASN A CA 1
ATOM 736 C C . ASN A 1 100 ? -6.41 -26.719 -20.328 1 93 100 ASN A C 1
ATOM 738 O O . ASN A 1 100 ? -6.25 -25.969 -21.297 1 93 100 ASN A O 1
ATOM 742 N N . ASP A 1 101 ? -6.672 -26.297 -19.203 1 88.69 101 ASP A N 1
ATOM 743 C CA . ASP A 1 101 ? -6.496 -24.906 -18.812 1 88.69 101 ASP A CA 1
ATOM 744 C C . ASP A 1 101 ? -5.332 -24.75 -17.828 1 88.69 101 ASP A C 1
ATOM 746 O O . ASP A 1 101 ? -5.508 -24.922 -16.625 1 88.69 101 ASP A O 1
ATOM 750 N N . GLU A 1 102 ? -4.203 -24.469 -18.422 1 83.81 102 GLU A N 1
ATOM 751 C CA . GLU A 1 102 ? -2.953 -24.516 -17.672 1 83.81 102 GLU A CA 1
ATOM 752 C C . GLU A 1 102 ? -2.691 -25.922 -17.109 1 83.81 102 GLU A C 1
ATOM 754 O O . GLU A 1 102 ? -2.664 -26.891 -17.875 1 83.81 102 GLU A O 1
ATOM 759 N N . THR A 1 103 ? -2.719 -26 -15.672 1 79.81 103 THR A N 1
ATOM 760 C CA . THR A 1 103 ? -2.385 -27.312 -15.133 1 79.81 103 THR A CA 1
ATOM 761 C C . THR A 1 103 ? -3.648 -28.078 -14.727 1 79.81 103 THR A C 1
ATOM 763 O O . THR A 1 103 ? -3.57 -29.141 -14.109 1 79.81 103 THR A O 1
ATOM 766 N N . ASN A 1 104 ? -4.754 -27.562 -15.188 1 83.69 104 ASN A N 1
ATOM 767 C CA . ASN A 1 104 ? -6.027 -28.203 -14.891 1 83.69 104 ASN A CA 1
ATOM 768 C C . ASN A 1 104 ? -6.664 -28.781 -16.156 1 83.69 104 ASN A C 1
ATOM 770 O O . ASN A 1 104 ? -6.512 -28.234 -17.25 1 83.69 104 ASN A O 1
ATOM 774 N N . ASN A 1 105 ? -7.348 -29.891 -15.953 1 91.19 105 ASN A N 1
ATOM 775 C CA . ASN A 1 105 ? -8.047 -30.531 -17.062 1 91.19 105 ASN A CA 1
ATOM 776 C C . ASN A 1 105 ? -9.516 -30.781 -16.734 1 91.19 105 ASN A C 1
ATOM 778 O O . ASN A 1 105 ? -9.844 -31.219 -15.633 1 91.19 105 ASN A O 1
ATOM 782 N N . LYS A 1 106 ? -10.367 -30.438 -17.672 1 90.56 106 LYS A N 1
ATOM 783 C CA . LYS A 1 106 ? -11.805 -30.641 -17.484 1 90.56 106 LYS A CA 1
ATOM 784 C C . LYS A 1 106 ? -12.406 -31.375 -18.688 1 90.56 106 LYS A C 1
ATOM 786 O O . LYS A 1 106 ? -12.188 -31 -19.828 1 90.56 106 LYS A O 1
ATOM 791 N N . GLN A 1 107 ? -13.219 -32.375 -18.391 1 94.69 107 GLN A N 1
ATOM 792 C CA . GLN A 1 107 ? -13.898 -33.125 -19.438 1 94.69 107 GLN A CA 1
ATOM 793 C C . GLN A 1 107 ? -15.031 -32.312 -20.062 1 94.69 107 GLN A C 1
ATOM 795 O O . GLN A 1 107 ? -15.773 -31.641 -19.359 1 94.69 107 GLN A O 1
ATOM 800 N N . LEU A 1 108 ? -15.086 -32.406 -21.391 1 95.62 108 LEU A N 1
ATOM 801 C CA . LEU A 1 108 ? -16.188 -31.828 -22.141 1 95.62 108 LEU A CA 1
ATOM 802 C C . LEU A 1 108 ? -17.172 -32.906 -22.578 1 95.62 108 LEU A C 1
ATOM 804 O O . LEU A 1 108 ? -17.062 -33.469 -23.672 1 95.62 108 LEU A O 1
ATOM 808 N N . LEU A 1 109 ? -18.172 -33.094 -21.797 1 95.19 109 LEU A N 1
ATOM 809 C CA . LEU A 1 109 ? -19.047 -34.25 -21.953 1 95.19 109 LEU A CA 1
ATOM 810 C C . LEU A 1 109 ? -19.844 -34.156 -23.266 1 95.19 109 LEU A C 1
ATOM 812 O O . LEU A 1 109 ? -19.891 -35.125 -24.031 1 95.19 109 LEU A O 1
ATOM 816 N N . GLN A 1 110 ? -20.406 -32.969 -23.531 1 96.81 110 GLN A N 1
ATOM 817 C CA . GLN A 1 110 ? -21.188 -32.812 -24.75 1 96.81 110 GLN A CA 1
ATOM 818 C C . GLN A 1 110 ? -20.297 -32.938 -25.984 1 96.81 110 GLN A C 1
ATOM 820 O O . GLN A 1 110 ? -20.688 -33.562 -26.984 1 96.81 110 GLN A O 1
ATOM 825 N N . ALA A 1 111 ? -19.188 -32.406 -25.938 1 97.56 111 ALA A N 1
ATOM 826 C CA . ALA A 1 111 ? -18.25 -32.5 -27.062 1 97.56 111 ALA A CA 1
ATOM 827 C C . ALA A 1 111 ? -17.812 -33.969 -27.281 1 97.56 111 ALA A C 1
ATOM 829 O O . ALA A 1 111 ? -17.609 -34.375 -28.422 1 97.56 111 ALA A O 1
ATOM 830 N N . SER A 1 112 ? -17.625 -34.688 -26.188 1 97 112 SER A N 1
ATOM 831 C CA . SER A 1 112 ? -17.234 -36.062 -26.281 1 97 112 SER A CA 1
ATOM 832 C C . SER A 1 112 ? -18.281 -36.906 -27.047 1 97 112 SER A C 1
ATOM 834 O O . SER A 1 112 ? -17.922 -37.75 -27.859 1 97 112 SER A O 1
ATOM 836 N N . GLU A 1 113 ? -19.516 -36.594 -26.844 1 96.19 113 GLU A N 1
ATOM 837 C CA . GLU A 1 113 ? -20.609 -37.344 -27.453 1 96.19 113 GLU A CA 1
ATOM 838 C C . GLU A 1 113 ? -20.688 -37.094 -28.953 1 96.19 113 GLU A C 1
ATOM 840 O O . GLU A 1 113 ? -21.016 -38 -29.734 1 96.19 113 GLU A O 1
ATOM 845 N N . VAL A 1 114 ? -20.328 -35.938 -29.312 1 97.25 114 VAL A N 1
ATOM 846 C CA . VAL A 1 114 ? -20.578 -35.594 -30.703 1 97.25 114 VAL A CA 1
ATOM 847 C C . VAL A 1 114 ? -19.281 -35.719 -31.516 1 97.25 114 VAL A C 1
ATOM 849 O O . VAL A 1 114 ? -19.328 -35.875 -32.75 1 97.25 114 VAL A O 1
ATOM 852 N N . MET A 1 115 ? -18.156 -35.688 -30.891 1 97.38 115 MET A N 1
ATOM 853 C CA . MET A 1 115 ? -16.875 -35.656 -31.594 1 97.38 115 MET A CA 1
ATOM 854 C C . MET A 1 115 ? -16.297 -37.062 -31.734 1 97.38 115 MET A C 1
ATOM 856 O O . MET A 1 115 ? -15.57 -37.344 -32.688 1 97.38 115 MET A O 1
ATOM 860 N N . LEU A 1 116 ? -16.562 -37.906 -30.75 1 97.75 116 LEU A N 1
ATOM 861 C CA . LEU A 1 116 ? -15.891 -39.188 -30.719 1 97.75 116 LEU A CA 1
ATOM 862 C C . LEU A 1 116 ? -16.844 -40.312 -31.094 1 97.75 116 LEU A C 1
ATOM 864 O O . LEU A 1 116 ? -18.016 -40.312 -30.688 1 97.75 116 LEU A O 1
ATOM 868 N N . SER A 1 117 ? -16.328 -41.219 -31.922 1 96.12 117 SER A N 1
ATOM 869 C CA . SER A 1 117 ? -17.094 -42.406 -32.312 1 96.12 117 SER A CA 1
ATOM 870 C C . SER A 1 117 ? -16.188 -43.625 -32.406 1 96.12 117 SER A C 1
ATOM 872 O O . SER A 1 117 ? -14.961 -43.5 -32.312 1 96.12 117 SER A O 1
ATOM 874 N N . GLU A 1 118 ? -16.719 -44.844 -32.5 1 94.75 118 GLU A N 1
ATOM 875 C CA . GLU A 1 118 ? -16.031 -46.125 -32.719 1 94.75 118 GLU A CA 1
ATOM 876 C C . GLU A 1 118 ? -14.992 -46.375 -31.609 1 94.75 118 GLU A C 1
ATOM 878 O O . GLU A 1 118 ? -13.852 -46.719 -31.906 1 94.75 118 GLU A O 1
ATOM 883 N N . THR A 1 119 ? -15.469 -46.094 -30.422 1 95.19 119 THR A N 1
ATOM 884 C CA . THR A 1 119 ? -14.555 -46.25 -29.297 1 95.19 119 THR A CA 1
ATOM 885 C C . THR A 1 119 ? -14.523 -47.688 -28.828 1 95.19 119 THR A C 1
ATOM 887 O O . THR A 1 119 ? -15.57 -48.312 -28.672 1 95.19 119 THR A O 1
ATOM 890 N N . SER A 1 120 ? -13.383 -48.25 -28.703 1 94.62 120 SER A N 1
ATOM 891 C CA . SER A 1 120 ? -13.172 -49.562 -28.125 1 94.62 120 SER A CA 1
ATOM 892 C C . SER A 1 120 ? -11.953 -49.594 -27.219 1 94.62 120 SER A C 1
ATOM 894 O O . SER A 1 120 ? -11 -48.844 -27.422 1 94.62 120 SER A O 1
ATOM 896 N N . SER A 1 121 ? -12.031 -50.344 -26.188 1 92.81 121 SER A N 1
ATOM 897 C CA . SER A 1 121 ? -10.93 -50.438 -25.234 1 92.81 121 SER A CA 1
ATOM 898 C C . SER A 1 121 ? -10.656 -51.875 -24.828 1 92.81 121 SER A C 1
ATOM 900 O O . SER A 1 121 ? -11.57 -52.719 -24.844 1 92.81 121 SER A O 1
ATOM 902 N N . PHE A 1 122 ? -9.391 -52.125 -24.516 1 88.5 122 PHE A N 1
ATOM 903 C CA . PHE A 1 122 ? -8.961 -53.438 -24.125 1 88.5 122 PHE A CA 1
ATOM 904 C C . PHE A 1 122 ? -7.879 -53.375 -23.062 1 88.5 122 PHE A C 1
ATOM 906 O O . PHE A 1 122 ? -7.094 -52.438 -23.031 1 88.5 122 PHE A O 1
ATOM 913 N N . LEU A 1 123 ? -7.969 -54.281 -22.156 1 89 123 LEU A N 1
ATOM 914 C CA . LEU A 1 123 ? -6.871 -54.531 -21.219 1 89 123 LEU A CA 1
ATOM 915 C C . LEU A 1 123 ? -6.238 -55.906 -21.484 1 89 123 LEU A C 1
ATOM 917 O O . LEU A 1 123 ? -6.902 -56.938 -21.344 1 89 123 LEU A O 1
ATOM 921 N N . GLU A 1 124 ? -5.062 -55.875 -22 1 83.19 124 GLU A N 1
ATOM 922 C CA . GLU A 1 124 ? -4.422 -57.156 -22.344 1 83.19 124 GLU A CA 1
ATOM 923 C C . GLU A 1 124 ? -2.938 -57.125 -21.984 1 83.19 124 GLU A C 1
ATOM 925 O O . GLU A 1 124 ? -2.215 -56.219 -22.375 1 83.19 124 GLU A O 1
ATOM 930 N N . ASP A 1 125 ? -2.484 -58.156 -21.328 1 83.94 125 ASP A N 1
ATOM 931 C CA . ASP A 1 125 ? -1.074 -58.406 -21.031 1 83.94 125 ASP A CA 1
ATOM 932 C C . ASP A 1 125 ? -0.432 -57.188 -20.391 1 83.94 125 ASP A C 1
ATOM 934 O O . ASP A 1 125 ? 0.641 -56.719 -20.812 1 83.94 125 ASP A O 1
ATOM 938 N N . GLY A 1 126 ? -1.139 -56.531 -19.531 1 88.38 126 GLY A N 1
ATOM 939 C CA . GLY A 1 126 ? -0.583 -55.438 -18.766 1 88.38 126 GLY A CA 1
ATOM 940 C C . GLY A 1 126 ? -0.56 -54.125 -19.531 1 88.38 126 GLY A C 1
ATOM 941 O O . GLY A 1 126 ? 0.174 -53.188 -19.188 1 88.38 126 GLY A O 1
ATOM 942 N N . HIS A 1 127 ? -1.289 -54.094 -20.656 1 92 127 HIS A N 1
ATOM 943 C CA . HIS A 1 127 ? -1.4 -52.906 -21.469 1 92 127 HIS A CA 1
ATOM 944 C C . HIS A 1 127 ? -2.857 -52.469 -21.625 1 92 127 HIS A C 1
ATOM 946 O O . HIS A 1 127 ? -3.748 -53.312 -21.719 1 92 127 HIS A O 1
ATOM 952 N N . MET A 1 128 ? -3.006 -51.219 -21.609 1 93.38 128 ME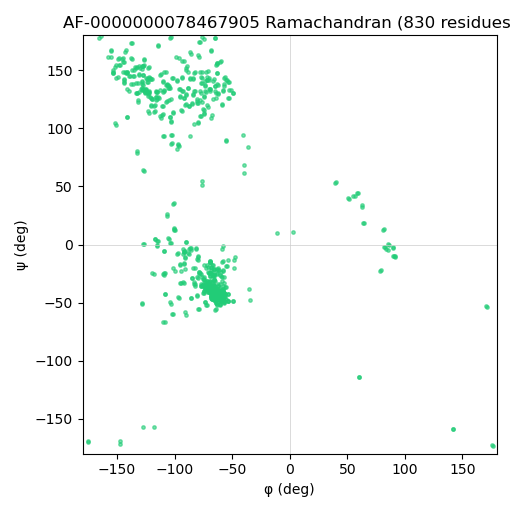T A N 1
ATOM 953 C CA . MET A 1 128 ? -4.32 -50.719 -21.984 1 93.38 128 MET A CA 1
ATOM 954 C C . MET A 1 128 ? -4.297 -50.125 -23.391 1 93.38 128 MET A C 1
ATOM 956 O O . MET A 1 128 ? -3.33 -49.469 -23.797 1 93.38 128 MET A O 1
ATOM 960 N N . ILE A 1 129 ? -5.281 -50.469 -24.141 1 94.12 129 ILE A N 1
ATOM 961 C CA . ILE A 1 129 ? -5.422 -50 -25.516 1 94.12 129 ILE A CA 1
ATOM 962 C C . ILE A 1 129 ? -6.777 -49.344 -25.703 1 94.12 129 ILE A C 1
ATOM 964 O O . ILE A 1 129 ? -7.801 -49.844 -25.25 1 94.12 129 ILE A O 1
ATOM 968 N N . CYS A 1 130 ? -6.734 -48.219 -26.297 1 95.81 130 CYS A N 1
ATOM 969 C CA . CYS A 1 130 ? -7.957 -47.469 -26.578 1 95.81 130 CYS A CA 1
ATOM 970 C C . CYS A 1 130 ? -7.988 -47 -28.031 1 95.81 130 CYS A C 1
ATOM 972 O O . CYS A 1 130 ? -7.055 -46.344 -28.484 1 95.81 130 CYS A O 1
ATOM 974 N N . ASN A 1 131 ? -9.086 -47.375 -28.75 1 95.94 131 ASN A N 1
ATOM 975 C CA . ASN A 1 131 ? -9.344 -46.906 -30.094 1 95.94 131 ASN A CA 1
ATOM 976 C C . ASN A 1 131 ? -10.531 -45.938 -30.141 1 95.94 131 ASN A C 1
ATOM 978 O O . ASN A 1 131 ? -11.555 -46.188 -29.5 1 95.94 131 ASN A O 1
ATOM 982 N N . THR A 1 132 ? -10.297 -44.875 -30.781 1 97.31 132 THR A N 1
ATOM 983 C CA . THR A 1 132 ? -11.391 -43.938 -30.922 1 97.31 132 THR A CA 1
ATOM 984 C C . THR A 1 132 ? -11.211 -43.094 -32.188 1 97.31 132 THR A C 1
ATOM 986 O O . THR A 1 132 ? -10.086 -42.906 -32.656 1 97.31 132 THR A O 1
ATOM 989 N N . LYS A 1 133 ? -12.289 -42.688 -32.75 1 97.75 133 LYS A N 1
ATOM 990 C CA . LYS A 1 133 ? -12.25 -41.875 -33.938 1 97.75 133 LYS A CA 1
ATOM 991 C C . LYS A 1 133 ? -12.719 -40.438 -33.656 1 97.75 133 LYS A C 1
ATOM 993 O O . LYS A 1 133 ? -13.812 -40.25 -33.125 1 97.75 133 LYS A O 1
ATOM 998 N N . TRP A 1 134 ? -11.836 -39.469 -33.875 1 97.81 134 TRP A N 1
ATOM 999 C CA . TRP A 1 134 ? -12.172 -38.062 -33.875 1 97.81 134 TRP A CA 1
ATOM 1000 C C . TRP A 1 134 ? -12.859 -37.656 -35.188 1 97.81 134 TRP A C 1
ATOM 1002 O O . TRP A 1 134 ? -12.234 -37.625 -36.25 1 97.81 134 TRP A O 1
ATOM 1012 N N . THR A 1 135 ? -14.172 -37.344 -35.094 1 96.81 135 THR A N 1
ATOM 1013 C CA . THR A 1 135 ? -14.945 -37.031 -36.312 1 96.81 135 THR A CA 1
ATOM 1014 C C . THR A 1 135 ? -14.891 -35.562 -36.625 1 96.81 135 THR A C 1
ATOM 1016 O O . THR A 1 135 ? -15.25 -34.719 -35.812 1 96.81 135 THR A O 1
ATOM 1019 N N . PHE A 1 136 ? -14.547 -35.219 -37.875 1 95.25 136 PHE A N 1
ATOM 1020 C CA . PHE A 1 136 ? -14.367 -33.844 -38.281 1 95.25 136 PHE A CA 1
ATOM 1021 C C . PHE A 1 136 ? -15.695 -33.094 -38.25 1 95.25 136 PHE A C 1
ATOM 1023 O O . PHE A 1 136 ? -15.758 -31.953 -37.781 1 95.25 136 PHE A O 1
ATOM 1030 N N . SER A 1 137 ? -16.734 -33.719 -38.625 1 94.5 137 SER A N 1
ATOM 1031 C CA . SER A 1 137 ? -18.047 -33.094 -38.719 1 94.5 137 SER A CA 1
ATOM 1032 C C . SER A 1 137 ? -18.641 -32.844 -37.344 1 94.5 137 SER A C 1
ATOM 1034 O O . SER A 1 137 ? -19.562 -32.062 -37.188 1 94.5 137 SER A O 1
ATOM 1036 N N . GLY A 1 138 ? -18.156 -33.531 -36.375 1 96.38 138 GLY A N 1
ATOM 1037 C CA . GLY A 1 138 ? -18.672 -33.406 -35.031 1 96.38 138 GLY A CA 1
ATOM 1038 C C . GLY A 1 138 ? -18.422 -32.031 -34.406 1 96.38 138 GLY A C 1
ATOM 1039 O O . GLY A 1 138 ? -19.156 -31.609 -33.531 1 96.38 138 GLY A O 1
ATOM 1040 N N . ARG A 1 139 ? -17.406 -31.328 -34.812 1 96.12 139 ARG A N 1
ATOM 1041 C CA . ARG A 1 139 ? -17.031 -30.047 -34.25 1 96.12 139 ARG A CA 1
ATOM 1042 C C . ARG A 1 139 ? -18.141 -29.016 -34.406 1 96.12 139 ARG A C 1
ATOM 1044 O O . ARG A 1 139 ? -18.344 -28.156 -33.531 1 96.12 139 ARG A O 1
ATOM 1051 N N . SER A 1 140 ? -18.891 -29.109 -35.531 1 95.88 140 SER A N 1
ATOM 1052 C CA . SER A 1 140 ? -19.984 -28.156 -35.812 1 95.88 140 SER A CA 1
ATOM 1053 C C . SER A 1 140 ? -21.125 -28.344 -34.812 1 95.88 140 SER A C 1
ATOM 1055 O O . SER A 1 140 ? -21.969 -27.469 -34.656 1 95.88 140 SER A O 1
ATOM 1057 N N . LYS A 1 141 ? -21.141 -29.453 -34.156 1 97.38 141 LYS A N 1
ATOM 1058 C CA . LYS A 1 141 ? -22.219 -29.766 -33.219 1 97.38 141 LYS A CA 1
ATOM 1059 C C . LYS A 1 141 ? -21.828 -29.453 -31.781 1 97.38 141 LYS A C 1
ATOM 1061 O O . LYS A 1 141 ? -22.641 -29.578 -30.875 1 97.38 141 LYS A O 1
ATOM 1066 N N . VAL A 1 142 ? -20.594 -29.125 -31.594 1 97.62 142 VAL A N 1
ATOM 1067 C CA . VAL A 1 142 ? -20.141 -28.797 -30.25 1 97.62 142 VAL A CA 1
ATOM 1068 C C . VAL A 1 142 ? -20.812 -27.516 -29.766 1 97.62 142 VAL A C 1
ATOM 1070 O O . VAL A 1 142 ? -20.984 -26.562 -30.531 1 97.62 142 VAL A O 1
ATOM 1073 N N . ASP A 1 143 ? -21.141 -27.5 -28.5 1 96.56 143 ASP A N 1
ATOM 1074 C CA . ASP A 1 143 ? -21.734 -26.312 -27.906 1 96.56 143 ASP A CA 1
ATOM 1075 C C . ASP A 1 143 ? -20.844 -25.094 -28.125 1 96.56 143 ASP A C 1
ATOM 1077 O O . ASP A 1 143 ? -19.625 -25.172 -28 1 96.56 143 ASP A O 1
ATOM 1081 N N . GLU A 1 144 ? -21.469 -23.969 -28.375 1 94.88 144 GLU A N 1
ATOM 1082 C CA . GLU A 1 144 ? -20.766 -22.734 -28.688 1 94.88 144 GLU A CA 1
ATOM 1083 C C . GLU A 1 144 ? -19.797 -22.344 -27.562 1 94.88 144 GLU A C 1
ATOM 1085 O O . GLU A 1 144 ? -18.688 -21.891 -27.828 1 94.88 144 GLU A O 1
ATOM 1090 N N . ALA A 1 145 ? -20.234 -22.562 -26.328 1 91.31 145 ALA A N 1
ATOM 1091 C CA . ALA A 1 145 ? -19.438 -22.156 -25.172 1 91.31 145 ALA A CA 1
ATOM 1092 C C . ALA A 1 145 ? -18.141 -22.969 -25.094 1 91.31 145 ALA A C 1
ATOM 1094 O O . ALA A 1 145 ? -17.156 -22.5 -24.516 1 91.31 145 ALA A O 1
ATOM 1095 N N . ASP A 1 146 ? -18.094 -24.188 -25.766 1 94.62 146 ASP A N 1
ATOM 1096 C CA . ASP A 1 146 ? -16.938 -25.078 -25.656 1 94.62 146 ASP A CA 1
ATOM 1097 C C . ASP A 1 146 ? -16.219 -25.219 -26.984 1 94.62 146 ASP A C 1
ATOM 1099 O O . ASP A 1 146 ? -15.188 -25.891 -27.078 1 94.62 146 ASP A O 1
ATOM 1103 N N . LEU A 1 147 ? -16.672 -24.5 -27.984 1 95.62 147 LEU A N 1
ATOM 1104 C CA . LEU A 1 147 ? -16.156 -24.672 -29.328 1 95.62 147 LEU A CA 1
ATOM 1105 C C . LEU A 1 147 ? -14.672 -24.312 -29.391 1 95.62 147 LEU A C 1
ATOM 1107 O O . LEU A 1 147 ? -13.883 -24.969 -30.078 1 95.62 147 LEU A O 1
ATOM 1111 N N . PHE A 1 148 ? -14.242 -23.297 -28.719 1 93.44 148 PHE A N 1
ATOM 1112 C CA . PHE A 1 148 ? -12.859 -22.844 -28.766 1 93.44 148 PHE A CA 1
ATOM 1113 C C . PHE A 1 148 ? -11.938 -23.859 -28.094 1 93.44 148 PHE A C 1
ATOM 1115 O O . PHE A 1 148 ? -10.727 -23.859 -28.328 1 93.44 148 PHE A O 1
ATOM 1122 N N . LYS A 1 149 ? -12.5 -24.75 -27.219 1 95.81 149 LYS A N 1
ATOM 1123 C CA . LYS A 1 149 ? -11.727 -25.766 -26.5 1 95.81 149 LYS A CA 1
ATOM 1124 C C . LYS A 1 149 ? -11.484 -27 -27.359 1 95.81 149 LYS A C 1
ATOM 1126 O O . LYS A 1 149 ? -10.672 -27.859 -27 1 95.81 149 LYS A O 1
ATOM 1131 N N . VAL A 1 150 ? -12.297 -27.156 -28.375 1 97.56 150 VAL A N 1
ATOM 1132 C CA . VAL A 1 150 ? -12.172 -28.281 -29.312 1 97.56 150 VAL A CA 1
ATOM 1133 C C . VAL A 1 150 ? -11.523 -27.812 -30.609 1 97.56 150 VAL A C 1
ATOM 1135 O O . VAL A 1 150 ? -12.188 -27.188 -31.453 1 97.56 150 VAL A O 1
ATOM 1138 N N . PHE A 1 151 ? -10.312 -28.156 -30.781 1 97.38 151 PHE A N 1
ATOM 1139 C CA . PHE A 1 151 ? -9.516 -27.594 -31.859 1 97.38 151 PHE A CA 1
ATOM 1140 C C . PHE A 1 151 ? -9.891 -28.219 -33.188 1 97.38 151 PHE A C 1
ATOM 1142 O O . PHE A 1 151 ? -10.336 -29.375 -33.25 1 97.38 151 PHE A O 1
ATOM 1149 N N . ASP A 1 152 ? -9.742 -27.344 -34.219 1 95.56 152 ASP A N 1
ATOM 1150 C CA . ASP A 1 152 ? -9.797 -27.844 -35.594 1 95.56 152 ASP A CA 1
ATOM 1151 C C . ASP A 1 152 ? -8.461 -28.484 -36 1 95.56 152 ASP A C 1
ATOM 1153 O O . ASP A 1 152 ? -7.516 -27.766 -36.344 1 95.56 152 ASP A O 1
ATOM 1157 N N . LEU A 1 153 ? -8.445 -29.859 -36.031 1 94.94 153 LEU A N 1
ATOM 1158 C CA . LEU A 1 153 ? -7.191 -30.594 -36.188 1 94.94 153 LEU A CA 1
ATOM 1159 C C . LEU A 1 153 ? -6.539 -30.25 -37.531 1 94.94 153 LEU A C 1
ATOM 1161 O O . LEU A 1 153 ? -5.316 -30.328 -37.656 1 94.94 153 LEU A O 1
ATOM 1165 N N . GLU A 1 154 ? -7.262 -29.797 -38.438 1 91.75 154 GLU A N 1
ATOM 1166 C CA . GLU A 1 154 ? -6.742 -29.562 -39.781 1 91.75 154 GLU A CA 1
ATOM 1167 C C . GLU A 1 154 ? -6.223 -28.141 -39.938 1 91.75 154 GLU A C 1
ATOM 1169 O O . GLU A 1 154 ? -5.633 -27.797 -40.969 1 91.75 154 GLU A O 1
ATOM 1174 N N . SER A 1 155 ? -6.398 -27.344 -39 1 91.81 155 SER A N 1
ATOM 1175 C CA . SER A 1 155 ? -6.16 -25.906 -39.125 1 91.81 155 SER A CA 1
ATOM 1176 C C . SER A 1 155 ? -4.668 -25.594 -39.094 1 91.81 155 SER A C 1
ATOM 1178 O O . SER A 1 155 ? -4.234 -24.562 -39.594 1 91.81 155 SER A O 1
ATOM 1180 N N . ARG A 1 156 ? -3.852 -26.375 -38.469 1 92.56 156 ARG A N 1
ATOM 1181 C CA . ARG A 1 156 ? -2.42 -26.141 -38.344 1 92.56 156 ARG A CA 1
ATOM 1182 C C . ARG A 1 156 ? -1.703 -27.422 -37.906 1 92.56 156 ARG A C 1
ATOM 1184 O O . ARG A 1 156 ? -2.34 -28.453 -37.656 1 92.56 156 ARG A O 1
ATOM 1191 N N . ALA A 1 157 ? -0.405 -27.281 -37.781 1 93.75 157 ALA A N 1
ATOM 1192 C CA . ALA A 1 157 ? 0.364 -28.344 -37.156 1 93.75 157 ALA A CA 1
ATOM 1193 C C . ALA A 1 157 ? 0.33 -28.219 -35.625 1 93.75 157 ALA A C 1
ATOM 1195 O O . ALA A 1 157 ? 0.249 -27.109 -35.094 1 93.75 157 ALA A O 1
ATOM 1196 N N . TRP A 1 158 ? 0.366 -29.328 -35 1 96.19 158 TRP A N 1
ATOM 1197 C CA . TRP A 1 158 ? 0.199 -29.344 -33.562 1 96.19 158 TRP A CA 1
ATOM 1198 C C . TRP A 1 158 ? 1.347 -30.109 -32.906 1 96.19 158 TRP A C 1
ATOM 1200 O O . TRP A 1 158 ? 1.9 -31.047 -33.469 1 96.19 158 TRP A O 1
ATOM 1210 N N . ASN A 1 159 ? 1.688 -29.625 -31.75 1 97.56 159 ASN A N 1
ATOM 1211 C CA . ASN A 1 159 ? 2.494 -30.453 -30.859 1 97.56 159 ASN A CA 1
ATOM 1212 C C . ASN A 1 159 ? 1.627 -31.422 -30.047 1 97.56 159 ASN A C 1
ATOM 1214 O O . ASN A 1 159 ? 0.51 -31.078 -29.656 1 97.56 159 ASN A O 1
ATOM 1218 N N . LEU A 1 160 ? 2.119 -32.594 -29.828 1 98.19 160 LEU A N 1
ATOM 1219 C CA . LEU A 1 160 ? 1.352 -33.594 -29.125 1 98.19 160 LEU A CA 1
ATOM 1220 C C . LEU A 1 160 ? 1.881 -33.812 -27.703 1 98.19 160 LEU A C 1
ATOM 1222 O O . LEU A 1 160 ? 3.092 -33.75 -27.484 1 98.19 160 LEU A O 1
ATOM 1226 N N . LEU A 1 161 ? 1.002 -33.938 -26.766 1 98.06 161 LEU A N 1
ATOM 1227 C CA . LEU A 1 161 ? 1.299 -34.219 -25.375 1 98.06 161 LEU A CA 1
ATOM 1228 C C . LEU A 1 161 ? 0.706 -35.594 -24.984 1 98.06 161 LEU A C 1
ATOM 1230 O O . LEU A 1 161 ? -0.461 -35.844 -25.266 1 98.06 161 LEU A O 1
ATOM 1234 N N . PHE A 1 162 ? 1.45 -36.438 -24.344 1 98.12 162 PHE A N 1
ATOM 1235 C CA . PHE A 1 162 ? 0.957 -37.75 -23.938 1 98.12 162 PHE A CA 1
ATOM 1236 C C . PHE A 1 162 ? 1.083 -37.938 -22.438 1 98.12 162 PHE A C 1
ATOM 1238 O O . PHE A 1 162 ? 2.133 -37.656 -21.859 1 98.12 162 PHE A O 1
ATOM 1245 N N . ALA A 1 163 ? 0.063 -38.375 -21.828 1 97.69 163 ALA A N 1
ATOM 1246 C CA . ALA A 1 163 ? 0.084 -38.688 -20.406 1 97.69 163 ALA A CA 1
ATOM 1247 C C . ALA A 1 163 ? -0.721 -39.938 -20.094 1 97.69 163 ALA A C 1
ATOM 1249 O O . ALA A 1 163 ? -1.674 -40.281 -20.797 1 97.69 163 ALA A O 1
ATOM 1250 N N . ARG A 1 164 ? -0.364 -40.656 -19.156 1 96.94 164 ARG A N 1
ATOM 1251 C CA . ARG A 1 164 ? -1.126 -41.75 -18.562 1 96.94 164 ARG A CA 1
ATOM 1252 C C . ARG A 1 164 ? -1.104 -41.688 -17.047 1 96.94 164 ARG A C 1
ATOM 1254 O O . ARG A 1 164 ? -0.178 -41.125 -16.453 1 96.94 164 ARG A O 1
ATOM 1261 N N . GLY A 1 165 ? -2.084 -42.188 -16.453 1 96 165 GLY A N 1
ATOM 1262 C CA . GLY A 1 165 ? -2.193 -42.125 -15.008 1 96 165 GLY A CA 1
ATOM 1263 C C . GLY A 1 165 ? -3.393 -42.875 -14.461 1 96 165 GLY A C 1
ATOM 1264 O O . GLY A 1 165 ? -4.02 -43.656 -15.18 1 96 165 GLY A O 1
ATOM 1265 N N . ASN A 1 166 ? -3.652 -42.656 -13.195 1 95.25 166 ASN A N 1
ATOM 1266 C CA . ASN A 1 166 ? -4.766 -43.312 -12.5 1 95.25 166 ASN A CA 1
ATOM 1267 C C . ASN A 1 166 ? -6.043 -42.469 -12.609 1 95.25 166 ASN A C 1
ATOM 1269 O O . ASN A 1 166 ? -5.988 -41.281 -12.836 1 95.25 166 ASN A O 1
ATOM 1273 N N . ALA A 1 167 ? -7.059 -43.125 -12.555 1 94.5 167 ALA A N 1
ATOM 1274 C CA . ALA A 1 167 ? -8.375 -42.5 -12.508 1 94.5 167 ALA A CA 1
ATOM 1275 C C . ALA A 1 167 ? -9.273 -43.188 -11.477 1 94.5 167 ALA A C 1
ATOM 1277 O O . ALA A 1 167 ? -9 -44.312 -11.055 1 94.5 167 ALA A O 1
ATOM 1278 N N . ASP A 1 168 ? -10.266 -42.438 -11.109 1 90.5 168 ASP A N 1
ATOM 1279 C CA . ASP A 1 168 ? -11.219 -43 -10.164 1 90.5 168 ASP A CA 1
ATOM 1280 C C . ASP A 1 168 ? -12.062 -44.094 -10.82 1 90.5 168 ASP A C 1
ATOM 1282 O O . ASP A 1 168 ? -12.523 -43.938 -11.953 1 90.5 168 ASP A O 1
ATOM 1286 N N . LYS A 1 169 ? -12.367 -45.125 -10.062 1 84.94 169 LYS A N 1
ATOM 1287 C CA . LYS A 1 169 ? -13.086 -46.281 -10.609 1 84.94 169 LYS A CA 1
ATOM 1288 C C . LYS A 1 169 ? -14.555 -45.938 -10.867 1 84.94 169 LYS A C 1
ATOM 1290 O O . LYS A 1 169 ? -15.18 -46.5 -11.766 1 84.94 169 LYS A O 1
ATOM 1295 N N . ARG A 1 170 ? -15.141 -45.094 -10.086 1 78.81 170 ARG A N 1
ATOM 1296 C CA . ARG A 1 170 ? -16.578 -44.812 -10.141 1 78.81 170 ARG A CA 1
ATOM 1297 C C . ARG A 1 170 ? -16.859 -43.594 -10.977 1 78.81 170 ARG A C 1
ATOM 1299 O O . ARG A 1 170 ? -17.641 -43.625 -11.93 1 78.81 170 ARG A O 1
ATOM 1306 N N . SER A 1 171 ? -16.094 -42.531 -10.766 1 78.94 171 SER A N 1
ATOM 1307 C CA . SER A 1 171 ? -16.391 -41.25 -11.398 1 78.94 171 SER A CA 1
ATOM 1308 C C . SER A 1 171 ? -15.602 -41.062 -12.688 1 78.94 171 SER A C 1
ATOM 1310 O O . SER A 1 171 ? -15.906 -40.188 -13.484 1 78.94 171 SER A O 1
ATOM 1312 N N . HIS A 1 172 ? -14.602 -41.781 -12.914 1 80.88 172 HIS A N 1
ATOM 1313 C CA . HIS A 1 172 ? -13.719 -41.719 -14.07 1 80.88 172 HIS A CA 1
ATOM 1314 C C . HIS A 1 172 ? -12.977 -40.375 -14.109 1 80.88 172 HIS A C 1
ATOM 1316 O O . HIS A 1 172 ? -12.523 -39.938 -15.172 1 80.88 172 HIS A O 1
ATOM 1322 N N . GLU A 1 173 ? -13.023 -39.812 -12.93 1 87.12 173 GLU A N 1
ATOM 1323 C CA . GLU A 1 173 ? -12.219 -38.594 -12.836 1 87.12 173 GLU A CA 1
ATOM 1324 C C . GLU A 1 173 ? -10.727 -38.906 -12.797 1 87.12 173 GLU A C 1
ATOM 1326 O O . GLU A 1 173 ? -10.289 -39.75 -12.008 1 87.12 173 GLU A O 1
ATOM 1331 N N . LYS A 1 174 ? -10.016 -38.219 -13.578 1 94 174 LYS A N 1
ATOM 1332 C CA . LYS A 1 174 ? -8.586 -38.469 -13.688 1 94 174 LYS A CA 1
ATOM 1333 C C . LYS A 1 174 ? -7.828 -37.875 -12.5 1 94 174 LYS A C 1
ATOM 1335 O O . LYS A 1 174 ? -8.156 -36.781 -12.031 1 94 174 LYS A O 1
ATOM 1340 N N . GLU A 1 175 ? -6.895 -38.625 -12.055 1 91 175 GLU A N 1
ATOM 1341 C CA . GLU A 1 175 ? -5.93 -38.062 -11.102 1 91 175 GLU A CA 1
ATOM 1342 C C . GLU A 1 175 ? -4.77 -37.375 -11.828 1 91 175 GLU A C 1
ATOM 1344 O O . GLU A 1 175 ? -4.57 -37.594 -13.023 1 91 175 GLU A O 1
ATOM 1349 N N . ILE A 1 176 ? -4.074 -36.656 -11.133 1 88.12 176 ILE A N 1
ATOM 1350 C CA . ILE A 1 176 ? -2.908 -35.969 -11.688 1 88.12 176 ILE A CA 1
ATOM 1351 C C . ILE A 1 176 ? -1.886 -37 -12.164 1 88.12 176 ILE A C 1
ATOM 1353 O O . ILE A 1 176 ? -1.688 -38.031 -11.516 1 88.12 176 ILE A O 1
ATOM 1357 N N . HIS A 1 177 ? -1.318 -36.719 -13.305 1 90.69 177 HIS A N 1
ATOM 1358 C CA . HIS A 1 177 ? -0.214 -37.562 -13.742 1 90.69 177 HIS A CA 1
ATOM 1359 C C . HIS A 1 177 ? 1.011 -37.375 -12.859 1 90.69 177 HIS A C 1
ATOM 1361 O O . HIS A 1 177 ? 1.064 -36.438 -12.055 1 90.69 177 HIS A O 1
ATOM 1367 N N . SER A 1 178 ? 1.957 -38.312 -13.039 1 87 178 SER A N 1
ATOM 1368 C CA . SER A 1 178 ? 3.193 -38.188 -12.281 1 87 178 SER A CA 1
ATOM 1369 C C . SER A 1 178 ? 3.869 -36.844 -12.547 1 87 178 SER A C 1
ATOM 1371 O O . SER A 1 178 ? 3.906 -36.375 -13.688 1 87 178 SER A O 1
ATOM 1373 N N . VAL A 1 179 ? 4.312 -36.281 -11.5 1 80.88 179 VAL A N 1
ATOM 1374 C CA . VAL A 1 179 ? 5.035 -35.031 -11.625 1 80.88 179 VAL A CA 1
ATOM 1375 C C . VAL A 1 179 ? 6.531 -35.281 -11.469 1 80.88 179 VAL A C 1
ATOM 1377 O O . VAL A 1 179 ? 7.324 -34.312 -11.469 1 80.88 179 VAL A O 1
ATOM 1380 N N . ASN A 1 180 ? 6.934 -36.5 -11.281 1 81.56 180 ASN A N 1
ATOM 1381 C CA . ASN A 1 180 ? 8.336 -36.875 -11.18 1 81.56 180 ASN A CA 1
ATOM 1382 C C . ASN A 1 180 ? 8.898 -37.312 -12.531 1 81.56 180 ASN A C 1
ATOM 1384 O O . ASN A 1 180 ? 8.203 -37.969 -13.312 1 81.56 180 ASN A O 1
ATOM 1388 N N . ASP A 1 181 ? 10.156 -36.938 -12.688 1 86 181 ASP A N 1
ATOM 1389 C CA . ASP A 1 181 ? 10.82 -37.469 -13.891 1 86 181 ASP A CA 1
ATOM 1390 C C . ASP A 1 181 ? 10.781 -38.969 -13.93 1 86 181 ASP A C 1
ATOM 1392 O O . ASP A 1 181 ? 10.852 -39.656 -12.891 1 86 181 ASP A O 1
ATOM 1396 N N . GLY A 1 182 ? 10.625 -39.5 -15.133 1 88.81 182 GLY A N 1
ATOM 1397 C CA . GLY A 1 182 ? 10.578 -40.938 -15.258 1 88.81 182 GLY A CA 1
ATOM 1398 C C . GLY A 1 182 ? 9.578 -41.406 -16.297 1 88.81 182 GLY A C 1
ATOM 1399 O O . GLY A 1 182 ? 9.141 -40.625 -17.141 1 88.81 182 GLY A O 1
ATOM 1400 N N . ASP A 1 183 ? 9.195 -42.594 -16.156 1 91 183 ASP A N 1
ATOM 1401 C CA . ASP A 1 183 ? 8.414 -43.25 -17.188 1 91 183 ASP A CA 1
ATOM 1402 C C . ASP A 1 183 ? 6.973 -42.75 -17.203 1 91 183 ASP A C 1
ATOM 1404 O O . ASP A 1 183 ? 6.32 -42.75 -18.25 1 91 183 ASP A O 1
ATOM 1408 N N . LEU A 1 184 ? 6.5 -42.312 -16.047 1 93.44 184 LEU A N 1
ATOM 1409 C CA . LEU A 1 184 ? 5.098 -41.938 -15.953 1 93.44 184 LEU A CA 1
ATOM 1410 C C . LEU A 1 184 ? 4.93 -40.438 -16.234 1 93.44 184 LEU A C 1
ATOM 1412 O O . LEU A 1 184 ? 3.807 -39.938 -16.328 1 93.44 184 LEU A O 1
ATOM 1416 N N . PHE A 1 185 ? 6.102 -39.75 -16.328 1 93.5 185 PHE A N 1
ATOM 1417 C CA . PHE A 1 185 ? 6.035 -38.344 -16.656 1 93.5 185 PHE A CA 1
ATOM 1418 C C . PHE A 1 185 ? 5.605 -38.156 -18.109 1 93.5 185 PHE A C 1
ATOM 1420 O O . PHE A 1 185 ? 6.039 -38.875 -18.984 1 93.5 185 PHE A O 1
ATOM 1427 N N . PRO A 1 186 ? 4.781 -37.125 -18.344 1 95.75 186 PRO A N 1
ATOM 1428 C CA . PRO A 1 186 ? 4.23 -36.938 -19.672 1 95.75 186 PRO A CA 1
ATOM 1429 C C . PRO A 1 186 ? 5.309 -36.656 -20.719 1 95.75 186 PRO A C 1
ATOM 1431 O O . PRO A 1 186 ? 6.336 -36.062 -20.406 1 95.75 186 PRO A O 1
ATOM 1434 N N . TRP A 1 187 ? 5.051 -37.125 -21.922 1 96.75 187 TRP A N 1
ATOM 1435 C CA . TRP A 1 187 ? 5.934 -36.875 -23.062 1 96.75 187 TRP A CA 1
ATOM 1436 C C . TRP A 1 187 ? 5.363 -35.781 -23.953 1 96.75 187 TRP A C 1
ATOM 1438 O O . TRP A 1 187 ? 4.148 -35.688 -24.156 1 96.75 187 TRP A O 1
ATOM 1448 N N . ILE A 1 188 ? 6.266 -34.938 -24.5 1 96.94 188 ILE A N 1
ATOM 1449 C CA . ILE A 1 188 ? 5.91 -33.844 -25.406 1 96.94 188 ILE A CA 1
ATOM 1450 C C . ILE A 1 188 ? 6.66 -34 -26.719 1 96.94 188 ILE A C 1
ATOM 1452 O O . ILE A 1 188 ? 7.879 -34.188 -26.734 1 96.94 188 ILE A O 1
ATOM 1456 N N . SER A 1 189 ? 5.914 -33.969 -27.844 1 97.19 189 SER A N 1
ATOM 1457 C CA . SER A 1 189 ? 6.578 -34.031 -29.141 1 97.19 189 SER A CA 1
ATOM 1458 C C . SER A 1 189 ? 7.258 -32.688 -29.469 1 97.19 189 SER A C 1
ATOM 1460 O O . SER A 1 189 ? 6.672 -31.625 -29.281 1 97.19 189 SER A O 1
ATOM 1462 N N . GLU A 1 190 ? 8.469 -32.75 -29.781 1 95.25 190 GLU A N 1
ATOM 1463 C CA . GLU A 1 190 ? 9.156 -31.531 -30.219 1 95.25 190 GLU A CA 1
ATOM 1464 C C . GLU A 1 190 ? 8.812 -31.203 -31.672 1 95.25 190 GLU A C 1
ATOM 1466 O O . GLU A 1 190 ? 8.867 -30.031 -32.094 1 95.25 190 GLU A O 1
ATOM 1471 N N . GLN A 1 191 ? 8.453 -32.25 -32.312 1 91.44 191 GLN A N 1
ATOM 1472 C CA . GLN A 1 191 ? 7.996 -32.094 -33.719 1 91.44 191 GLN A CA 1
ATOM 1473 C C . GLN A 1 191 ? 6.496 -31.828 -33.75 1 91.44 191 GLN A C 1
ATOM 1475 O O . GLN A 1 191 ? 5.719 -32.469 -33.031 1 91.44 191 GLN A O 1
ATOM 1480 N N . ALA A 1 192 ? 6.121 -30.812 -34.594 1 94 192 ALA A N 1
ATOM 1481 C CA . ALA A 1 192 ? 4.699 -30.578 -34.812 1 94 192 ALA A CA 1
ATOM 1482 C C . ALA A 1 192 ? 4.16 -31.453 -35.938 1 94 192 ALA A C 1
ATOM 1484 O O . ALA A 1 192 ? 4.855 -31.719 -36.906 1 94 192 ALA A O 1
ATOM 1485 N N . VAL A 1 193 ? 2.967 -31.906 -35.75 1 93.94 193 VAL A N 1
ATOM 1486 C CA . VAL A 1 193 ? 2.367 -32.781 -36.75 1 93.94 193 VAL A CA 1
ATOM 1487 C C . VAL A 1 193 ? 1.064 -32.188 -37.25 1 93.94 193 VAL A C 1
ATOM 1489 O O . VAL A 1 193 ? 0.318 -31.562 -36.5 1 93.94 193 VAL A O 1
ATOM 1492 N N . ALA A 1 194 ? 0.831 -32.406 -38.562 1 92.81 194 ALA A N 1
ATOM 1493 C CA . ALA A 1 194 ? -0.406 -31.953 -39.188 1 92.81 194 ALA A CA 1
ATOM 1494 C C . ALA A 1 194 ? -1.35 -33.125 -39.438 1 92.81 194 ALA A C 1
ATOM 1496 O O . ALA A 1 194 ? -0.91 -34.219 -39.844 1 92.81 194 ALA A O 1
ATOM 1497 N N . PHE A 1 195 ? -2.617 -32.875 -39.125 1 93.5 195 PHE A N 1
ATOM 1498 C CA . PHE A 1 195 ? -3.658 -33.844 -39.469 1 93.5 195 PHE A CA 1
ATOM 1499 C C . PHE A 1 195 ? -4.363 -33.469 -40.75 1 93.5 195 PHE A C 1
ATOM 1501 O O . PHE A 1 195 ? -5.398 -32.781 -40.719 1 93.5 195 PHE A O 1
ATOM 1508 N N . CYS A 1 196 ? -3.811 -33.781 -41.844 1 87.25 196 CYS A N 1
ATOM 1509 C CA . CYS A 1 196 ? -4.359 -33.344 -43.125 1 87.25 196 CYS A CA 1
ATOM 1510 C C . CYS A 1 196 ? -4.961 -34.5 -43.875 1 87.25 196 CYS A C 1
ATOM 1512 O O . CYS A 1 196 ? -4.383 -35.594 -43.938 1 87.25 196 CYS A O 1
ATOM 1514 N N . ARG A 1 197 ? -6.164 -34.344 -44.406 1 82.44 197 ARG A N 1
ATOM 1515 C CA . ARG A 1 197 ? -6.867 -35.344 -45.188 1 82.44 197 ARG A CA 1
ATOM 1516 C C . ARG A 1 197 ? -6.34 -35.406 -46.625 1 82.44 197 ARG A C 1
ATOM 1518 O O . ARG A 1 197 ? -6.004 -36.469 -47.125 1 82.44 197 ARG A O 1
ATOM 1525 N N . GLU A 1 198 ? -6.375 -34.281 -47.25 1 73.81 198 GLU A N 1
ATOM 1526 C CA . GLU A 1 198 ? -6.059 -34.188 -48.688 1 73.81 198 GLU A CA 1
ATOM 1527 C C . GLU A 1 198 ? -5.055 -33.062 -48.938 1 73.81 198 GLU A C 1
ATOM 1529 O O . GLU A 1 198 ? -5.086 -32.031 -48.281 1 73.81 198 GLU A O 1
ATOM 1534 N N . ASN A 1 199 ? -4.141 -33.281 -50 1 65.94 199 ASN A N 1
ATOM 1535 C CA . ASN A 1 199 ? -3.199 -32.281 -50.5 1 65.94 199 ASN A CA 1
ATOM 1536 C C . ASN A 1 199 ? -2.314 -31.734 -49.375 1 65.94 199 ASN A C 1
ATOM 1538 O O . ASN A 1 199 ? -2.17 -30.531 -49.219 1 65.94 199 ASN A O 1
ATOM 1542 N N . CYS A 1 200 ? -1.916 -32.75 -48.562 1 72 200 CYS A N 1
ATOM 1543 C CA . CYS A 1 200 ? -1.1 -32.375 -47.406 1 72 200 CYS A CA 1
ATOM 1544 C C . CYS A 1 200 ? 0.293 -31.938 -47.844 1 72 200 CYS A C 1
ATOM 1546 O O . CYS A 1 200 ? 0.895 -32.594 -48.719 1 72 200 CYS A O 1
ATOM 1548 N N . THR A 1 201 ? 0.705 -30.734 -47.594 1 67.88 201 THR A N 1
ATOM 1549 C CA . THR A 1 201 ? 2.066 -30.297 -47.875 1 67.88 201 THR A CA 1
ATOM 1550 C C . THR A 1 201 ? 3.07 -31.031 -47 1 67.88 201 THR A C 1
ATOM 1552 O O . THR A 1 201 ? 4.234 -31.188 -47.375 1 67.88 201 THR A O 1
ATOM 1555 N N . ALA A 1 202 ? 2.574 -31.516 -45.969 1 67.62 202 ALA A N 1
ATOM 1556 C CA . ALA A 1 202 ? 3.447 -32.219 -45.031 1 67.62 202 ALA A CA 1
ATOM 1557 C C . ALA A 1 202 ? 3.359 -33.719 -45.25 1 67.62 202 ALA A C 1
ATOM 1559 O O . ALA A 1 202 ? 2.502 -34.219 -46 1 67.62 202 ALA A O 1
ATOM 1560 N N . GLU A 1 203 ? 4.352 -34.438 -44.75 1 75 203 GLU A N 1
ATOM 1561 C CA . GLU A 1 203 ? 4.363 -35.906 -44.812 1 75 203 GLU A CA 1
ATOM 1562 C C . GLU A 1 203 ? 3.08 -36.5 -44.219 1 75 203 GLU A C 1
ATOM 1564 O O . GLU A 1 203 ? 2.617 -36.062 -43.156 1 75 203 GLU A O 1
ATOM 1569 N N . GLN A 1 204 ? 2.441 -37.344 -45.062 1 77.94 204 GLN A N 1
ATOM 1570 C CA . GLN A 1 204 ? 1.153 -37.906 -44.688 1 77.94 204 GLN A CA 1
ATOM 1571 C C . GLN A 1 204 ? 1.285 -38.812 -43.469 1 77.94 204 GLN A C 1
ATOM 1573 O O . GLN A 1 204 ? 0.421 -38.812 -42.594 1 77.94 204 GLN A O 1
ATOM 1578 N N . TYR A 1 205 ? 2.34 -39.594 -43.469 1 89.56 205 TYR A N 1
ATOM 1579 C CA . TYR A 1 205 ? 2.605 -40.5 -42.375 1 89.56 205 TYR A CA 1
ATOM 1580 C C . TYR A 1 205 ? 3.918 -40.156 -41.688 1 89.56 205 TYR A C 1
ATOM 1582 O O . TYR A 1 205 ? 4.977 -40.156 -42.312 1 89.56 205 TYR A O 1
ATOM 1590 N N . VAL A 1 206 ? 3.77 -39.844 -40.406 1 92.5 206 VAL A N 1
ATOM 1591 C CA . VAL A 1 206 ? 4.945 -39.375 -39.688 1 92.5 206 VAL A CA 1
ATOM 1592 C C . VAL A 1 206 ? 5.254 -40.312 -38.531 1 92.5 206 VAL A C 1
ATOM 1594 O O . VAL A 1 206 ? 4.34 -40.875 -37.938 1 92.5 206 VAL A O 1
ATOM 1597 N N . THR A 1 207 ? 6.508 -40.531 -38.281 1 93.62 207 THR A N 1
ATOM 1598 C CA . THR A 1 207 ? 6.992 -41.156 -37.062 1 93.62 207 THR A CA 1
ATOM 1599 C C . THR A 1 207 ? 7.723 -40.156 -36.188 1 93.62 207 THR A C 1
ATOM 1601 O O . THR A 1 207 ? 8.797 -39.656 -36.562 1 93.62 207 THR A O 1
ATOM 1604 N N . ILE A 1 208 ? 7.172 -39.844 -35.094 1 95.56 208 ILE A N 1
ATOM 1605 C CA . ILE A 1 208 ? 7.75 -38.844 -34.219 1 95.56 208 ILE A CA 1
ATOM 1606 C C . ILE A 1 208 ? 8.922 -39.438 -33.438 1 95.56 208 ILE A C 1
ATOM 1608 O O . ILE A 1 208 ? 8.75 -40.406 -32.719 1 95.56 208 ILE A O 1
ATOM 1612 N N . SER A 1 209 ? 10.055 -38.812 -33.562 1 92.12 209 SER A N 1
ATOM 1613 C CA . SER A 1 209 ? 11.234 -39.312 -32.875 1 92.12 209 SER A CA 1
ATOM 1614 C C . SER A 1 209 ? 11.789 -38.281 -31.906 1 92.12 209 SER A C 1
ATOM 1616 O O . SER A 1 209 ? 12.5 -38.625 -30.969 1 92.12 209 SER A O 1
ATOM 1618 N N . GLU A 1 210 ? 11.5 -37.062 -32.188 1 94 210 GLU A N 1
ATOM 1619 C CA . GLU A 1 210 ? 11.984 -36 -31.312 1 94 210 GLU A CA 1
ATOM 1620 C C . GLU A 1 210 ? 10.945 -35.625 -30.266 1 94 210 GLU A C 1
ATOM 1622 O O . GLU A 1 210 ? 9.859 -35.156 -30.594 1 94 210 GLU A O 1
ATOM 1627 N N . MET A 1 211 ? 11.312 -35.875 -29.016 1 95.19 211 MET A N 1
ATOM 1628 C CA . MET A 1 211 ? 10.398 -35.625 -27.906 1 95.19 211 MET A CA 1
ATOM 1629 C C . MET A 1 211 ? 11.172 -35.25 -26.656 1 95.19 211 MET A C 1
ATOM 1631 O O . MET A 1 211 ? 12.391 -35.438 -26.578 1 95.19 211 MET A O 1
ATOM 1635 N N . LYS A 1 212 ? 10.508 -34.625 -25.734 1 93.19 212 LYS A N 1
ATOM 1636 C CA . LYS A 1 212 ? 11.078 -34.281 -24.438 1 93.19 212 LYS A CA 1
ATOM 1637 C C . LYS A 1 212 ? 10.039 -34.375 -23.328 1 93.19 212 LYS A C 1
ATOM 1639 O O . LYS A 1 212 ? 8.844 -34.5 -23.609 1 93.19 212 LYS A O 1
ATOM 1644 N N . GLN A 1 213 ? 10.484 -34.469 -22.141 1 91.5 213 GLN A N 1
ATOM 1645 C CA . GLN A 1 213 ? 9.586 -34.406 -20.984 1 91.5 213 GLN A CA 1
ATOM 1646 C C . GLN A 1 213 ? 9.672 -33.031 -20.297 1 91.5 213 GLN A C 1
ATOM 1648 O O . GLN A 1 213 ? 8.656 -32.438 -19.969 1 91.5 213 GLN A O 1
ATOM 1653 N N . THR A 1 214 ? 10.758 -32.625 -20.016 1 85.38 214 THR A N 1
ATOM 1654 C CA . THR A 1 214 ? 10.945 -31.344 -19.328 1 85.38 214 THR A CA 1
ATOM 1655 C C . THR A 1 214 ? 12.25 -30.688 -19.781 1 85.38 214 THR A C 1
ATOM 1657 O O . THR A 1 214 ? 13.164 -31.375 -20.266 1 85.38 214 THR A O 1
ATOM 1660 N N . ASP A 1 215 ? 12.297 -29.391 -19.672 1 86 215 ASP A N 1
ATOM 1661 C CA . ASP A 1 215 ? 13.516 -28.641 -19.969 1 86 215 ASP A CA 1
ATOM 1662 C C . ASP A 1 215 ? 14.438 -28.594 -18.75 1 86 215 ASP A C 1
ATOM 1664 O O . ASP A 1 215 ? 15.656 -28.469 -18.891 1 86 215 ASP A O 1
ATOM 1668 N N . VAL A 1 216 ? 13.828 -28.656 -17.562 1 88.44 216 VAL A N 1
ATOM 1669 C CA . VAL A 1 216 ? 14.547 -28.625 -16.297 1 88.44 216 VAL A CA 1
ATOM 1670 C C . VAL A 1 216 ? 14.164 -29.828 -15.445 1 88.44 216 VAL A C 1
ATOM 1672 O O . VAL A 1 216 ? 12.984 -30.109 -15.234 1 88.44 216 VAL A O 1
ATOM 1675 N N . THR A 1 217 ? 15.164 -30.516 -14.93 1 87.5 217 THR A N 1
ATOM 1676 C CA . THR A 1 217 ? 14.906 -31.719 -14.148 1 87.5 217 THR A CA 1
ATOM 1677 C C . THR A 1 217 ? 14.133 -31.391 -12.875 1 87.5 217 THR A C 1
ATOM 1679 O O . THR A 1 217 ? 14.195 -30.25 -12.391 1 87.5 217 THR A O 1
ATOM 1682 N N . ARG A 1 218 ? 13.453 -32.344 -12.414 1 83.44 218 ARG A N 1
ATOM 1683 C CA . ARG A 1 218 ? 12.695 -32.156 -11.18 1 83.44 218 ARG A CA 1
ATOM 1684 C C . ARG A 1 218 ? 13.617 -31.75 -10.031 1 83.44 218 ARG A C 1
ATOM 1686 O O . ARG A 1 218 ? 13.242 -30.953 -9.18 1 83.44 218 ARG A O 1
ATOM 1693 N N . TYR A 1 219 ? 14.805 -32.375 -9.992 1 86.12 219 TYR A N 1
ATOM 1694 C CA . TYR A 1 219 ? 15.789 -32.031 -8.977 1 86.12 219 TYR A CA 1
ATOM 1695 C C . TYR A 1 219 ? 16 -30.531 -8.883 1 86.12 219 TYR A C 1
ATOM 1697 O O . TYR A 1 219 ? 15.891 -29.953 -7.797 1 86.12 219 TYR A O 1
ATOM 1705 N N . TRP A 1 220 ? 16.188 -29.953 -9.961 1 88.94 220 TRP A N 1
ATOM 1706 C CA . TRP A 1 220 ? 16.484 -28.531 -9.977 1 88.94 220 TRP A CA 1
ATOM 1707 C C . TRP A 1 220 ? 15.211 -27.703 -9.891 1 88.94 220 TRP A C 1
ATOM 1709 O O . TRP A 1 220 ? 15.203 -26.609 -9.312 1 88.94 220 TRP A O 1
ATOM 1719 N N . ARG A 1 221 ? 14.172 -28.125 -10.461 1 87.06 221 ARG A N 1
ATOM 1720 C CA . ARG A 1 221 ? 12.914 -27.406 -10.406 1 87.06 221 ARG A CA 1
ATOM 1721 C C . ARG A 1 221 ? 12.484 -27.156 -8.969 1 87.06 221 ARG A C 1
ATOM 1723 O O . ARG A 1 221 ? 12.156 -26.016 -8.594 1 87.06 221 ARG A O 1
ATOM 1730 N N . TYR A 1 222 ? 12.555 -28.172 -8.133 1 85.5 222 TYR A N 1
ATOM 1731 C CA . TYR A 1 222 ? 12.125 -28.047 -6.746 1 85.5 222 TYR A CA 1
ATOM 1732 C C . TYR A 1 222 ? 13.117 -27.203 -5.945 1 85.5 222 TYR A C 1
ATOM 1734 O O . TYR A 1 222 ? 12.711 -26.406 -5.094 1 85.5 222 TYR A O 1
ATOM 1742 N N . ARG A 1 223 ? 14.367 -27.406 -6.266 1 90.56 223 ARG A N 1
ATOM 1743 C CA . ARG A 1 223 ? 15.375 -26.641 -5.539 1 90.56 223 ARG A CA 1
ATOM 1744 C C . ARG A 1 223 ? 15.297 -25.156 -5.887 1 90.56 223 ARG A C 1
ATOM 1746 O O . ARG A 1 223 ? 15.438 -24.297 -5.008 1 90.56 223 ARG A O 1
ATOM 1753 N N . PHE A 1 224 ? 14.984 -24.844 -7.168 1 92.38 224 PHE A N 1
ATOM 1754 C CA . PHE A 1 224 ? 14.812 -23.453 -7.566 1 92.38 224 PHE A CA 1
ATOM 1755 C C . PHE A 1 224 ? 13.594 -22.844 -6.895 1 92.38 224 PHE A C 1
ATOM 1757 O O . PHE A 1 224 ? 13.602 -21.672 -6.512 1 92.38 224 PHE A O 1
ATOM 1764 N N . ALA A 1 225 ? 12.555 -23.594 -6.688 1 88.81 225 ALA A N 1
ATOM 1765 C CA . ALA A 1 225 ? 11.352 -23.109 -6.02 1 88.81 225 ALA A CA 1
ATOM 1766 C C . ALA A 1 225 ? 11.633 -22.797 -4.551 1 88.81 225 ALA A C 1
ATOM 1768 O O . ALA A 1 225 ? 11.219 -21.75 -4.047 1 88.81 225 ALA A O 1
ATOM 1769 N N . VAL A 1 226 ? 12.375 -23.656 -3.889 1 88.62 226 VAL A N 1
ATOM 1770 C CA . VAL A 1 226 ? 12.711 -23.469 -2.482 1 88.62 226 VAL A CA 1
ATOM 1771 C C . VAL A 1 226 ? 13.633 -22.25 -2.332 1 88.62 226 VAL A C 1
ATOM 1773 O O . VAL A 1 226 ? 13.445 -21.422 -1.438 1 88.62 226 VAL A O 1
ATOM 1776 N N . MET A 1 227 ? 14.594 -22.172 -3.248 1 92.88 227 MET A N 1
ATOM 1777 C CA . MET A 1 227 ? 15.508 -21.031 -3.221 1 92.88 227 MET A CA 1
ATOM 1778 C C . MET A 1 227 ? 14.742 -19.719 -3.445 1 92.88 227 MET A C 1
ATOM 1780 O O . MET A 1 227 ? 15.008 -18.719 -2.773 1 92.88 227 MET A O 1
ATOM 1784 N N . HIS A 1 228 ? 13.828 -19.75 -4.402 1 93.44 228 HIS A N 1
ATOM 1785 C CA . HIS A 1 228 ? 12.992 -18.578 -4.664 1 93.44 228 HIS A CA 1
ATOM 1786 C C . HIS A 1 228 ? 12.297 -18.109 -3.391 1 93.44 228 HIS A C 1
ATOM 1788 O O . HIS A 1 228 ? 12.398 -16.938 -3.018 1 93.44 228 HIS A O 1
ATOM 1794 N N . GLY A 1 229 ? 11.68 -19.031 -2.682 1 89.69 229 GLY A N 1
ATOM 1795 C CA . GLY A 1 229 ? 10.984 -18.688 -1.453 1 89.69 229 GLY A CA 1
ATOM 1796 C C . GLY A 1 229 ? 11.914 -18.188 -0.362 1 89.69 229 GLY A C 1
ATOM 1797 O O . GLY A 1 229 ? 11.648 -17.156 0.254 1 89.69 229 GLY A O 1
ATOM 1798 N N . ALA A 1 230 ? 12.969 -18.875 -0.121 1 91.25 230 ALA A N 1
ATOM 1799 C CA . ALA A 1 230 ? 13.922 -18.516 0.931 1 91.25 230 ALA A CA 1
ATOM 1800 C C . ALA A 1 230 ? 14.57 -17.172 0.658 1 91.25 230 ALA A C 1
ATOM 1802 O O . ALA A 1 230 ? 14.711 -16.344 1.565 1 91.25 230 ALA A O 1
ATOM 1803 N N . PHE A 1 231 ? 14.938 -16.953 -0.595 1 94.56 231 PHE A N 1
ATOM 1804 C CA . PHE A 1 231 ? 15.586 -15.703 -0.966 1 94.56 231 PHE A CA 1
ATOM 1805 C C . PHE A 1 231 ? 14.625 -14.531 -0.798 1 94.56 231 PHE A C 1
ATOM 1807 O O . PHE A 1 231 ? 15.023 -13.461 -0.339 1 94.56 231 PHE A O 1
ATOM 1814 N N . LEU A 1 232 ? 13.414 -14.711 -1.159 1 93.62 232 LEU A N 1
ATOM 1815 C CA . LEU A 1 232 ? 12.469 -13.602 -1.066 1 93.62 232 LEU A CA 1
ATOM 1816 C C . LEU A 1 232 ? 12.117 -13.305 0.388 1 93.62 232 LEU A C 1
ATOM 1818 O O . LEU A 1 232 ? 11.875 -12.156 0.752 1 93.62 232 LEU A O 1
ATOM 1822 N N . LEU A 1 233 ? 12.117 -14.344 1.27 1 91.5 233 LEU A N 1
ATOM 1823 C CA . LEU A 1 233 ? 11.961 -14.109 2.699 1 91.5 233 LEU A CA 1
ATOM 1824 C C . LEU A 1 233 ? 13.117 -13.281 3.248 1 91.5 233 LEU A C 1
ATOM 1826 O O . LEU A 1 233 ? 12.906 -12.344 4.012 1 91.5 233 LEU A O 1
ATOM 1830 N N . LEU A 1 234 ? 14.281 -13.648 2.812 1 94.38 234 LEU A N 1
ATOM 1831 C CA . LEU A 1 234 ? 15.453 -12.891 3.219 1 94.38 234 LEU A CA 1
ATOM 1832 C C . LEU A 1 234 ? 15.391 -11.461 2.691 1 94.38 234 LEU A C 1
ATOM 1834 O O . LEU A 1 234 ? 15.625 -10.508 3.436 1 94.38 234 LEU A O 1
ATOM 1838 N N . ALA A 1 235 ? 14.992 -11.336 1.455 1 96.06 235 ALA A N 1
ATOM 1839 C CA . ALA A 1 235 ? 15.031 -10.039 0.783 1 96.06 235 ALA A CA 1
ATOM 1840 C C . ALA A 1 235 ? 13.953 -9.109 1.319 1 96.06 235 ALA A C 1
ATOM 1842 O O . ALA A 1 235 ? 14.242 -7.973 1.712 1 96.06 235 ALA A O 1
ATOM 1843 N N . TRP A 1 236 ? 12.703 -9.516 1.37 1 94.06 236 TRP A N 1
ATOM 1844 C CA . TRP A 1 236 ? 11.602 -8.641 1.744 1 94.06 236 TRP A CA 1
ATOM 1845 C C . TRP A 1 236 ? 11.422 -8.602 3.258 1 94.06 236 TRP A C 1
ATOM 1847 O O . TRP A 1 236 ? 11.32 -7.52 3.85 1 94.06 236 TRP A O 1
ATOM 1857 N N . TRP A 1 237 ? 11.438 -9.766 3.951 1 90.56 237 TRP A N 1
ATOM 1858 C CA . TRP A 1 237 ? 11.031 -9.883 5.348 1 90.56 237 TRP A CA 1
ATOM 1859 C C . TRP A 1 237 ? 12.164 -9.477 6.281 1 90.56 237 TRP A C 1
ATOM 1861 O O . TRP A 1 237 ? 11.93 -8.922 7.355 1 90.56 237 TRP A O 1
ATOM 1871 N N . ILE A 1 238 ? 13.359 -9.75 5.883 1 93.94 238 ILE A N 1
ATOM 1872 C CA . ILE A 1 238 ? 14.477 -9.438 6.762 1 93.94 238 ILE A CA 1
ATOM 1873 C C . ILE A 1 238 ? 15.156 -8.148 6.297 1 93.94 238 ILE A C 1
ATOM 1875 O O . ILE A 1 238 ? 15.133 -7.141 7.004 1 93.94 238 ILE A O 1
ATOM 1879 N N . LEU A 1 239 ? 15.641 -8.156 5.07 1 96.88 239 LEU A N 1
ATOM 1880 C CA . LEU A 1 239 ? 16.406 -7.012 4.602 1 96.88 239 LEU A CA 1
ATOM 1881 C C . LEU A 1 239 ? 15.492 -5.824 4.316 1 96.88 239 LEU A C 1
ATOM 1883 O O . LEU A 1 239 ? 15.758 -4.707 4.77 1 96.88 239 LEU A O 1
ATOM 1887 N N . GLY A 1 240 ? 14.414 -6.047 3.562 1 94.56 240 GLY A N 1
ATOM 1888 C CA . GLY A 1 240 ? 13.5 -4.977 3.189 1 94.56 240 GLY A CA 1
ATOM 1889 C C . GLY A 1 240 ? 12.859 -4.297 4.383 1 94.56 240 GLY A C 1
ATOM 1890 O O . GLY A 1 240 ? 12.875 -3.07 4.492 1 94.56 240 GLY A O 1
ATOM 1891 N N . SER A 1 241 ? 12.258 -5.074 5.312 1 92.38 241 SER A N 1
ATOM 1892 C CA . SER A 1 241 ? 11.602 -4.512 6.492 1 92.38 241 SER A CA 1
ATOM 1893 C C . SER A 1 241 ? 12.602 -3.77 7.375 1 92.38 241 SER A C 1
ATOM 1895 O O . SER A 1 241 ? 12.281 -2.719 7.93 1 92.38 241 SER A O 1
ATOM 1897 N N . SER A 1 242 ? 13.859 -4.27 7.469 1 94.56 242 SER A N 1
ATOM 1898 C CA . SER A 1 242 ? 14.898 -3.594 8.234 1 94.56 242 SER A CA 1
ATOM 1899 C C . SER A 1 242 ? 15.281 -2.26 7.598 1 94.56 242 SER A C 1
ATOM 1901 O O . SER A 1 242 ? 15.43 -1.254 8.297 1 94.56 242 SER A O 1
ATOM 1903 N N . ALA A 1 243 ? 15.422 -2.277 6.301 1 96.19 243 ALA A N 1
ATOM 1904 C CA . ALA A 1 243 ? 15.758 -1.05 5.582 1 96.19 243 ALA A CA 1
ATOM 1905 C C . ALA A 1 243 ? 14.68 0.015 5.789 1 96.19 243 ALA A C 1
ATOM 1907 O O . ALA A 1 243 ? 14.992 1.188 6.008 1 96.19 243 ALA A O 1
ATOM 1908 N N . ILE A 1 244 ? 13.445 -0.367 5.77 1 91.62 244 ILE A N 1
ATOM 1909 C CA . ILE A 1 244 ? 12.32 0.548 5.941 1 91.62 244 ILE A CA 1
ATOM 1910 C C . ILE A 1 244 ? 12.336 1.119 7.355 1 91.62 244 ILE A C 1
ATOM 1912 O O . ILE A 1 244 ? 12.188 2.33 7.543 1 91.62 244 ILE A O 1
ATOM 1916 N N . LEU A 1 245 ? 12.586 0.293 8.359 1 89.31 245 LEU A N 1
ATOM 1917 C CA . LEU A 1 245 ? 12.586 0.731 9.75 1 89.31 245 LEU A CA 1
ATOM 1918 C C . LEU A 1 245 ? 13.727 1.709 10.008 1 89.31 245 LEU A C 1
ATOM 1920 O O . LEU A 1 245 ? 13.547 2.705 10.711 1 89.31 245 LEU A O 1
ATOM 1924 N N . LEU A 1 246 ? 14.859 1.499 9.406 1 91.12 246 LEU A N 1
ATOM 1925 C CA . LEU A 1 246 ? 16.016 2.371 9.586 1 91.12 246 LEU A CA 1
ATOM 1926 C C . LEU A 1 246 ? 15.75 3.75 8.984 1 91.12 246 LEU A C 1
ATOM 1928 O O . LEU A 1 246 ? 16.062 4.77 9.609 1 91.12 246 LEU A O 1
ATOM 1932 N N . ALA A 1 247 ? 15.172 3.775 7.816 1 89.19 247 ALA A N 1
ATOM 1933 C CA . ALA A 1 247 ? 14.906 5.043 7.137 1 89.19 247 ALA A CA 1
ATOM 1934 C C . ALA A 1 247 ? 13.828 5.836 7.867 1 89.19 247 ALA A C 1
ATOM 1936 O O . ALA A 1 247 ? 13.875 7.07 7.898 1 89.19 247 ALA A O 1
ATOM 1937 N N . ARG A 1 248 ? 13.016 5.121 8.531 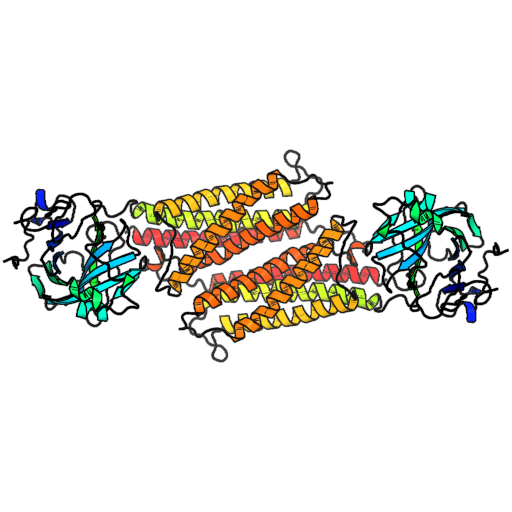1 85.44 248 ARG A N 1
ATOM 1938 C CA . ARG A 1 248 ? 11.859 5.809 9.109 1 85.44 248 ARG A CA 1
ATOM 1939 C C . ARG A 1 248 ? 12.156 6.258 10.539 1 85.44 248 ARG A C 1
ATOM 1941 O O . ARG A 1 248 ? 11.742 7.344 10.945 1 85.44 248 ARG A O 1
ATOM 1948 N N . PHE A 1 249 ? 12.961 5.516 11.281 1 83.19 249 PHE A N 1
ATOM 1949 C CA . PHE A 1 249 ? 12.945 5.773 12.719 1 83.19 249 PHE A CA 1
ATOM 1950 C C . PHE A 1 249 ? 14.352 6.016 13.242 1 83.19 249 PHE A C 1
ATOM 1952 O O . PHE A 1 249 ? 14.531 6.391 14.398 1 83.19 249 PHE A O 1
ATOM 1959 N N . PHE A 1 250 ? 15.312 5.977 12.414 1 87.12 250 PHE A N 1
ATOM 1960 C CA . PHE A 1 250 ? 16.641 5.973 13.008 1 87.12 250 PHE A CA 1
ATOM 1961 C C . PHE A 1 250 ? 17.422 7.223 12.609 1 87.12 250 PHE A C 1
ATOM 1963 O O . PHE A 1 250 ? 18.578 7.387 12.984 1 87.12 250 PHE A O 1
ATOM 1970 N N . LYS A 1 251 ? 16.828 8.109 11.922 1 83.56 251 LYS A N 1
ATOM 1971 C CA . LYS A 1 251 ? 17.484 9.367 11.562 1 83.56 251 LYS A CA 1
ATOM 1972 C C . LYS A 1 251 ? 17.953 10.125 12.805 1 83.56 251 LYS A C 1
ATOM 1974 O O . LYS A 1 251 ? 19.094 10.586 12.859 1 83.56 251 LYS A O 1
ATOM 1979 N N . PRO A 1 252 ? 17.125 10.164 13.875 1 80 252 PRO A N 1
ATOM 1980 C CA . PRO A 1 252 ? 17.547 10.945 15.039 1 80 252 PRO A CA 1
ATOM 1981 C C . PRO A 1 252 ? 18.562 10.211 15.914 1 80 252 PRO A C 1
ATOM 1983 O O . PRO A 1 252 ? 19.172 10.82 16.797 1 80 252 PRO A O 1
ATOM 1986 N N . VAL A 1 253 ? 18.812 9.023 15.719 1 81.81 253 VAL A N 1
ATOM 1987 C CA . VAL A 1 253 ? 19.625 8.203 16.594 1 81.81 253 VAL A CA 1
ATOM 1988 C C . VAL A 1 253 ? 21.109 8.508 16.375 1 81.81 253 VAL A C 1
ATOM 1990 O O . VAL A 1 253 ? 21.891 8.555 17.328 1 81.81 253 VAL A O 1
ATOM 1993 N N . TRP A 1 254 ? 21.484 8.789 15.148 1 79.69 254 TRP A N 1
ATOM 1994 C CA . TRP A 1 254 ? 22.859 9.102 14.828 1 79.69 254 TRP A CA 1
ATOM 1995 C C . TRP A 1 254 ? 22.969 10.422 14.062 1 79.69 254 TRP A C 1
ATOM 1997 O O . TRP A 1 254 ? 23.422 10.445 12.914 1 79.69 254 TRP A O 1
ATOM 2007 N N . PRO A 1 255 ? 22.578 11.523 14.719 1 70.44 255 PRO A N 1
ATOM 2008 C CA . PRO A 1 255 ? 22.5 12.789 13.984 1 70.44 255 PRO A CA 1
ATOM 2009 C C . PRO A 1 255 ? 23.875 13.273 13.508 1 70.44 255 PRO A C 1
ATOM 2011 O O . PRO A 1 255 ? 23.953 13.992 12.508 1 70.44 255 PRO A O 1
ATOM 2014 N N . ARG A 1 256 ? 24.984 12.984 14.203 1 77.19 256 ARG A N 1
ATOM 2015 C CA . ARG A 1 256 ? 26.297 13.523 13.852 1 77.19 256 ARG A CA 1
ATOM 2016 C C . ARG A 1 256 ? 27.25 12.414 13.43 1 77.19 256 ARG A C 1
ATOM 2018 O O . ARG A 1 256 ? 28.422 12.672 13.125 1 77.19 256 ARG A O 1
ATOM 2025 N N . LYS A 1 257 ? 26.766 11.25 13.469 1 79.62 257 LYS A N 1
ATOM 2026 C CA . LYS A 1 257 ? 27.672 10.156 13.117 1 79.62 257 LYS A CA 1
ATOM 2027 C C . LYS A 1 257 ? 27.578 9.828 11.633 1 79.62 257 LYS A C 1
ATOM 2029 O O . LYS A 1 257 ? 26.484 9.719 11.078 1 79.62 257 LYS A O 1
ATOM 2034 N N . LYS A 1 258 ? 28.781 9.859 10.992 1 83.94 258 LYS A N 1
ATOM 2035 C CA . LYS A 1 258 ? 28.859 9.547 9.57 1 83.94 258 LYS A CA 1
ATOM 2036 C C . LYS A 1 258 ? 29.672 8.281 9.328 1 83.94 258 LYS A C 1
ATOM 2038 O O . LYS A 1 258 ? 30.625 8 10.07 1 83.94 258 LYS A O 1
ATOM 2043 N N . LEU A 1 259 ? 29.219 7.406 8.594 1 81.06 259 LEU A N 1
ATOM 2044 C CA . LEU A 1 259 ? 29.922 6.25 8.07 1 81.06 259 LEU A CA 1
ATOM 2045 C C . LEU A 1 259 ? 30.281 6.449 6.605 1 81.06 259 LEU A C 1
ATOM 2047 O O . LEU A 1 259 ? 29.406 6.57 5.754 1 81.06 259 LEU A O 1
ATOM 2051 N N . PHE A 1 260 ? 31.516 6.625 6.293 1 82.94 260 PHE A N 1
ATOM 2052 C CA . PHE A 1 260 ? 32 6.879 4.949 1 82.94 260 PHE A CA 1
ATOM 2053 C C . PHE A 1 260 ? 31.453 8.188 4.398 1 82.94 260 PHE A C 1
ATOM 2055 O O . PHE A 1 260 ? 31.031 8.25 3.242 1 82.94 260 PHE A O 1
ATOM 2062 N N . GLY A 1 261 ? 31.234 9.18 5.266 1 80.19 261 GLY A N 1
ATOM 2063 C CA . GLY A 1 261 ? 30.844 10.523 4.867 1 80.19 261 GLY A CA 1
ATOM 2064 C C . GLY A 1 261 ? 29.344 10.703 4.777 1 80.19 261 GLY A C 1
ATOM 2065 O O . GLY A 1 261 ? 28.859 11.789 4.434 1 80.19 261 GLY A O 1
ATOM 2066 N N . THR A 1 262 ? 28.703 9.625 5.031 1 86.31 262 THR A N 1
ATOM 2067 C CA . THR A 1 262 ? 27.25 9.703 4.945 1 86.31 262 THR A CA 1
ATOM 2068 C C . THR A 1 262 ? 26.609 9.273 6.262 1 86.31 262 THR A C 1
ATOM 2070 O O . THR A 1 262 ? 27.219 8.547 7.051 1 86.31 262 THR A O 1
ATOM 2073 N N . ALA A 1 263 ? 25.453 9.812 6.508 1 89.38 263 ALA A N 1
ATOM 2074 C CA . ALA A 1 263 ? 24.75 9.461 7.734 1 89.38 263 ALA A CA 1
ATOM 2075 C C . ALA A 1 263 ? 24.609 7.941 7.879 1 89.38 263 ALA A C 1
ATOM 2077 O O . ALA A 1 263 ? 24.375 7.238 6.895 1 89.38 263 ALA A O 1
ATOM 2078 N N . VAL A 1 264 ? 24.766 7.398 9.039 1 91.56 264 VAL A N 1
ATOM 2079 C CA . VAL A 1 264 ? 24.781 5.961 9.305 1 91.56 264 VAL A CA 1
ATOM 2080 C C . VAL A 1 264 ? 23.453 5.352 8.891 1 91.56 264 VAL A C 1
ATOM 2082 O O . VAL A 1 264 ? 23.406 4.312 8.227 1 91.56 264 VAL A O 1
ATOM 2085 N N . TRP A 1 265 ? 22.297 5.941 9.305 1 89.81 265 TRP A N 1
ATOM 2086 C CA . TRP A 1 265 ? 20.984 5.406 8.953 1 89.81 265 TRP A CA 1
ATOM 2087 C C . TRP A 1 265 ? 20.844 5.266 7.441 1 89.81 265 TRP A C 1
ATOM 2089 O O . TRP A 1 265 ? 20.266 4.293 6.957 1 89.81 265 TRP A O 1
ATOM 2099 N N . PHE A 1 266 ? 21.438 6.258 6.734 1 92.38 266 PHE A N 1
ATOM 2100 C CA . PHE A 1 266 ? 21.281 6.297 5.285 1 92.38 266 PHE A CA 1
ATOM 2101 C C . PHE A 1 266 ? 22.125 5.223 4.613 1 92.38 266 PHE A C 1
ATOM 2103 O O . PHE A 1 266 ? 21.672 4.555 3.682 1 92.38 266 PHE A O 1
ATOM 2110 N N . GLN A 1 267 ? 23.297 5.039 5.051 1 93.88 267 GLN A N 1
ATOM 2111 C CA . GLN A 1 267 ? 24.172 4.008 4.496 1 93.88 267 GLN A CA 1
ATOM 2112 C C . GLN A 1 267 ? 23.578 2.615 4.707 1 93.88 267 GLN A C 1
ATOM 2114 O O . GLN A 1 267 ? 23.578 1.795 3.789 1 93.88 267 GLN A O 1
ATOM 2119 N N . LEU A 1 268 ? 23.109 2.334 5.934 1 94.69 268 LEU A N 1
ATOM 2120 C CA . LEU A 1 268 ? 22.516 1.034 6.227 1 94.69 268 LEU A CA 1
ATOM 2121 C C . LEU A 1 268 ? 21.25 0.816 5.41 1 94.69 268 LEU A C 1
ATOM 2123 O O . LEU A 1 268 ? 21.047 -0.257 4.836 1 94.69 268 LEU A O 1
ATOM 2127 N N . HIS A 1 269 ? 20.391 1.849 5.348 1 95.38 269 HIS A N 1
ATOM 2128 C CA . HIS A 1 269 ? 19.172 1.771 4.547 1 95.38 269 HIS A CA 1
ATOM 2129 C C . HIS A 1 269 ? 19.5 1.465 3.088 1 95.38 269 HIS A C 1
ATOM 2131 O O . HIS A 1 269 ? 18.922 0.541 2.504 1 95.38 269 HIS A O 1
ATOM 2137 N N . ARG A 1 270 ? 20.438 2.24 2.557 1 95.06 270 ARG A N 1
ATOM 2138 C CA . ARG A 1 270 ? 20.797 2.096 1.15 1 95.06 270 ARG A CA 1
ATOM 2139 C C . ARG A 1 270 ? 21.375 0.714 0.875 1 95.06 270 ARG A C 1
ATOM 2141 O O . ARG A 1 270 ? 20.969 0.035 -0.067 1 95.06 270 ARG A O 1
ATOM 2148 N N . ASP A 1 271 ? 22.266 0.268 1.669 1 96.25 271 ASP A N 1
ATOM 2149 C CA . ASP A 1 271 ? 22.969 -0.992 1.429 1 96.25 271 ASP A CA 1
ATOM 2150 C C . ASP A 1 271 ? 22.016 -2.18 1.585 1 96.25 271 ASP A C 1
ATOM 2152 O O . ASP A 1 271 ? 22.047 -3.117 0.784 1 96.25 271 ASP A O 1
ATOM 2156 N N . LEU A 1 272 ? 21.203 -2.178 2.621 1 97.81 272 LEU A N 1
ATOM 2157 C CA . LEU A 1 272 ? 20.25 -3.258 2.824 1 97.81 272 LEU A CA 1
ATOM 2158 C C . LEU A 1 272 ? 19.234 -3.299 1.692 1 97.81 272 LEU A C 1
ATOM 2160 O O . LEU A 1 272 ? 18.875 -4.375 1.213 1 97.81 272 LEU A O 1
ATOM 2164 N N . ALA A 1 273 ? 18.812 -2.102 1.271 1 97.38 273 ALA A N 1
ATOM 2165 C CA . ALA A 1 273 ? 17.828 -2.027 0.189 1 97.38 273 ALA A CA 1
ATOM 2166 C C . ALA A 1 273 ? 18.422 -2.543 -1.121 1 97.38 273 ALA A C 1
ATOM 2168 O O . ALA A 1 273 ? 17.766 -3.289 -1.852 1 97.38 273 ALA A O 1
ATOM 2169 N N . VAL A 1 274 ? 19.672 -2.178 -1.428 1 97.25 274 VAL A N 1
ATOM 2170 C CA . VAL A 1 274 ? 20.328 -2.607 -2.66 1 97.25 274 VAL A CA 1
ATOM 2171 C C . VAL A 1 274 ? 20.547 -4.117 -2.629 1 97.25 274 VAL A C 1
ATOM 2173 O O . VAL A 1 274 ? 20.266 -4.812 -3.611 1 97.25 274 VAL A O 1
ATOM 2176 N N . ALA A 1 275 ? 21 -4.605 -1.491 1 98.31 275 ALA A N 1
ATOM 2177 C CA . ALA A 1 275 ? 21.172 -6.051 -1.34 1 98.31 275 ALA A CA 1
ATOM 2178 C C . ALA A 1 275 ? 19.844 -6.777 -1.522 1 98.31 275 ALA A C 1
ATOM 2180 O O . ALA A 1 275 ? 19.781 -7.824 -2.178 1 98.31 275 ALA A O 1
ATOM 2181 N N . SER A 1 276 ? 18.797 -6.215 -0.94 1 97.81 276 SER A N 1
ATOM 2182 C CA . SER A 1 276 ? 17.453 -6.797 -1.062 1 97.81 276 SER A CA 1
ATOM 2183 C C . SER A 1 276 ? 17.031 -6.883 -2.521 1 97.81 276 SER A C 1
ATOM 2185 O O . SER A 1 276 ? 16.562 -7.934 -2.975 1 97.81 276 SER A O 1
ATOM 2187 N N . VAL A 1 277 ? 17.234 -5.852 -3.293 1 98 277 VAL A N 1
ATOM 2188 C CA . VAL A 1 277 ? 16.797 -5.801 -4.684 1 98 277 VAL A CA 1
ATOM 2189 C C . VAL A 1 277 ? 17.578 -6.82 -5.508 1 98 277 VAL A C 1
ATOM 2191 O O . VAL A 1 277 ? 17 -7.523 -6.344 1 98 277 VAL A O 1
ATOM 2194 N N . ILE A 1 278 ? 18.844 -6.949 -5.242 1 98.44 278 ILE A N 1
ATOM 2195 C CA . ILE A 1 278 ? 19.688 -7.887 -5.977 1 98.44 278 ILE A CA 1
ATOM 2196 C C . ILE A 1 278 ? 19.219 -9.312 -5.723 1 98.44 278 ILE A C 1
ATOM 2198 O O . ILE A 1 278 ? 19.062 -10.102 -6.664 1 98.44 278 ILE A O 1
ATOM 2202 N N . ILE A 1 279 ? 18.969 -9.617 -4.508 1 98.06 279 ILE A N 1
ATOM 2203 C CA . ILE A 1 279 ? 18.516 -10.961 -4.152 1 98.06 279 ILE A CA 1
ATOM 2204 C C . ILE A 1 279 ? 17.141 -11.219 -4.77 1 98.06 279 ILE A C 1
ATOM 2206 O O . ILE A 1 279 ? 16.859 -12.328 -5.227 1 98.06 279 ILE A O 1
ATOM 2210 N N . GLN A 1 280 ? 16.266 -10.211 -4.812 1 96.62 280 GLN A N 1
ATOM 2211 C CA . GLN A 1 280 ? 14.961 -10.344 -5.441 1 96.62 280 GLN A CA 1
ATOM 2212 C C . GLN A 1 280 ? 15.094 -10.688 -6.922 1 96.62 280 GLN A C 1
ATOM 2214 O O . GLN A 1 280 ? 14.406 -11.586 -7.418 1 96.62 280 GLN A O 1
ATOM 2219 N N . ILE A 1 281 ? 15.984 -10.016 -7.57 1 97.75 281 ILE A N 1
ATOM 2220 C CA . ILE A 1 281 ? 16.172 -10.234 -9 1 97.75 281 ILE A CA 1
ATOM 2221 C C . ILE A 1 281 ? 16.625 -11.672 -9.242 1 97.75 281 ILE A C 1
ATOM 2223 O O . ILE A 1 281 ? 16.094 -12.352 -10.133 1 97.75 281 ILE A O 1
ATOM 2227 N N . ILE A 1 282 ? 17.5 -12.18 -8.438 1 97.94 282 ILE A N 1
ATOM 2228 C CA . ILE A 1 282 ? 18 -13.539 -8.562 1 97.94 282 ILE A CA 1
ATOM 2229 C C . ILE A 1 282 ? 16.859 -14.531 -8.312 1 97.94 282 ILE A C 1
ATOM 2231 O O . ILE A 1 282 ? 16.672 -15.477 -9.07 1 97.94 282 ILE A O 1
ATOM 2235 N N . ALA A 1 283 ? 16.094 -14.297 -7.293 1 95.19 283 ALA A N 1
ATOM 2236 C CA . ALA A 1 283 ? 14.992 -15.188 -6.922 1 95.19 283 ALA A CA 1
ATOM 2237 C C . ALA A 1 283 ? 13.945 -15.258 -8.031 1 95.19 283 ALA A C 1
ATOM 2239 O O . ALA A 1 283 ? 13.477 -16.344 -8.375 1 95.19 283 ALA A O 1
ATOM 2240 N N . ILE A 1 284 ? 13.664 -14.133 -8.617 1 94.81 284 ILE A N 1
ATOM 2241 C CA . ILE A 1 284 ? 12.641 -14.078 -9.656 1 94.81 284 ILE A CA 1
ATOM 2242 C C . ILE A 1 284 ? 13.172 -14.719 -10.938 1 94.81 284 ILE A C 1
ATOM 2244 O O . ILE A 1 284 ? 12.445 -15.438 -11.625 1 94.81 284 ILE A O 1
ATOM 2248 N N . PHE A 1 285 ? 14.445 -14.484 -11.203 1 95.75 285 PHE A N 1
ATOM 2249 C CA . PHE A 1 285 ? 15.062 -15.117 -12.367 1 95.75 285 PHE A CA 1
ATOM 2250 C C . PHE A 1 285 ? 15.008 -16.641 -12.25 1 95.75 285 PHE A C 1
ATOM 2252 O O . PHE A 1 285 ? 14.641 -17.328 -13.211 1 95.75 285 PHE A O 1
ATOM 2259 N N . LEU A 1 286 ? 15.281 -17.188 -11.125 1 94.38 286 LEU A N 1
ATOM 2260 C CA . LEU A 1 286 ? 15.328 -18.625 -10.914 1 94.38 286 LEU A CA 1
ATOM 2261 C C . LEU A 1 286 ? 13.945 -19.25 -11.109 1 94.38 286 LEU A C 1
ATOM 2263 O O . LEU A 1 286 ? 13.812 -20.281 -11.766 1 94.38 286 LEU A O 1
ATOM 2267 N N . ILE A 1 287 ? 12.938 -18.562 -10.594 1 92.19 287 ILE A N 1
ATOM 2268 C CA . ILE A 1 287 ? 11.617 -19.172 -10.641 1 92.19 287 ILE A CA 1
ATOM 2269 C C . ILE A 1 287 ? 11.062 -19.078 -12.062 1 92.19 287 ILE A C 1
ATOM 2271 O O . ILE A 1 287 ? 10.375 -20 -12.531 1 92.19 287 ILE A O 1
ATOM 2275 N N . ILE A 1 288 ? 11.367 -18.016 -12.773 1 91.38 288 ILE A N 1
ATOM 2276 C CA . ILE A 1 288 ? 10.922 -17.891 -14.156 1 91.38 288 ILE A CA 1
ATOM 2277 C C . ILE A 1 288 ? 11.688 -18.875 -15.039 1 91.38 288 ILE A C 1
ATOM 2279 O O . ILE A 1 288 ? 11.117 -19.469 -15.961 1 91.38 288 ILE A O 1
ATOM 2283 N N . TYR A 1 289 ? 12.977 -19.109 -14.742 1 92 289 TYR A N 1
ATOM 2284 C CA . TYR A 1 289 ? 13.789 -20.062 -15.5 1 92 289 TYR A CA 1
ATOM 2285 C C . TYR A 1 289 ? 13.242 -21.469 -15.359 1 92 289 TYR A C 1
ATOM 2287 O O . TYR A 1 289 ? 13.125 -22.203 -16.344 1 92 289 TYR A O 1
ATOM 2295 N N . GLN A 1 290 ? 12.922 -21.797 -14.195 1 89.06 290 GLN A N 1
ATOM 2296 C CA . GLN A 1 290 ? 12.461 -23.156 -13.969 1 89.06 290 GLN A CA 1
ATOM 2297 C C . GLN A 1 290 ? 11.039 -23.344 -14.492 1 89.06 290 GLN A C 1
ATOM 2299 O O . GLN A 1 290 ? 10.703 -24.422 -15 1 89.06 290 GLN A O 1
ATOM 2304 N N . ALA A 1 291 ? 10.172 -22.312 -14.391 1 84.44 291 ALA A N 1
ATOM 2305 C CA . ALA A 1 291 ? 8.773 -22.438 -14.812 1 84.44 291 ALA A CA 1
ATOM 2306 C C . ALA A 1 291 ? 8.641 -22.297 -16.328 1 84.44 291 ALA A C 1
ATOM 2308 O O . ALA A 1 291 ? 7.723 -22.859 -16.922 1 84.44 291 ALA A O 1
ATOM 2309 N N . GLY A 1 292 ? 9.5 -21.578 -16.938 1 83.81 292 GLY A N 1
ATOM 2310 C CA . GLY A 1 292 ? 9.492 -21.328 -18.375 1 83.81 292 GLY A CA 1
ATOM 2311 C C . GLY A 1 292 ? 8.5 -20.266 -18.781 1 83.81 292 GLY A C 1
ATOM 2312 O O . GLY A 1 292 ? 8.57 -19.734 -19.906 1 83.81 292 GLY A O 1
ATOM 2313 N N . ARG A 1 293 ? 7.457 -20 -17.938 1 82.88 293 ARG A N 1
ATOM 2314 C CA . ARG A 1 293 ? 6.477 -18.953 -18.219 1 82.88 293 ARG A CA 1
ATOM 2315 C C . ARG A 1 293 ? 5.832 -18.453 -16.938 1 82.88 293 ARG A C 1
ATOM 2317 O O . ARG A 1 293 ? 5.953 -19.094 -15.883 1 82.88 293 ARG A O 1
ATOM 2324 N N . LEU A 1 294 ? 5.137 -17.359 -17.047 1 86.81 294 LEU A N 1
ATOM 2325 C CA . LEU A 1 294 ? 4.355 -16.844 -15.922 1 86.81 294 LEU A CA 1
ATOM 2326 C C . LEU A 1 294 ? 3.004 -17.531 -15.836 1 86.81 294 LEU A C 1
ATOM 2328 O O . LEU A 1 294 ? 2.33 -17.734 -16.844 1 86.81 294 LEU A O 1
ATOM 2332 N N . TYR A 1 295 ? 2.697 -17.953 -14.656 1 81.44 295 TYR A N 1
ATOM 2333 C CA . TYR A 1 295 ? 1.434 -18.656 -14.461 1 81.44 295 TYR A CA 1
ATOM 2334 C C . TYR A 1 295 ? 0.251 -17.734 -14.727 1 81.44 295 TYR A C 1
ATOM 2336 O O . TYR A 1 295 ? 0.268 -16.562 -14.328 1 81.44 295 TYR A O 1
ATOM 2344 N N . GLU A 1 296 ? -0.762 -18.359 -15.492 1 81.81 296 GLU A N 1
ATOM 2345 C CA . GLU A 1 296 ? -2.018 -17.656 -15.734 1 81.81 296 GLU A CA 1
ATOM 2346 C C . GLU A 1 296 ? -3.199 -18.625 -15.742 1 81.81 296 GLU A C 1
ATOM 2348 O O . GLU A 1 296 ? -3.029 -19.812 -15.992 1 81.81 296 GLU A O 1
ATOM 2353 N N . CYS A 1 297 ? -4.242 -18.25 -15.195 1 76.38 297 CYS A N 1
ATOM 2354 C CA . CYS A 1 297 ? -5.492 -18.984 -15.383 1 76.38 297 CYS A CA 1
ATOM 2355 C C . CYS A 1 297 ? -6.52 -18.125 -16.109 1 76.38 297 CYS A C 1
ATOM 2357 O O . CYS A 1 297 ? -6.688 -16.938 -15.781 1 76.38 297 CYS A O 1
ATOM 2359 N N . SER A 1 298 ? -7.062 -18.656 -17.25 1 73.62 298 SER A N 1
ATOM 2360 C CA . SER A 1 298 ? -7.84 -17.812 -18.141 1 73.62 298 SER A CA 1
ATOM 2361 C C . SER A 1 298 ? -9.32 -18.156 -18.078 1 73.62 298 SER A C 1
ATOM 2363 O O . SER A 1 298 ? -10.172 -17.266 -18.094 1 73.62 298 SER A O 1
ATOM 2365 N N . TYR A 1 299 ? -9.719 -19.5 -18.047 1 77.25 299 TYR A N 1
ATOM 2366 C CA . TYR A 1 299 ? -11.133 -19.828 -18.219 1 77.25 299 TYR A CA 1
ATOM 2367 C C . TYR A 1 299 ? -11.734 -20.344 -16.922 1 77.25 299 TYR A C 1
ATOM 2369 O O . TYR A 1 299 ? -12.516 -19.641 -16.281 1 77.25 299 TYR A O 1
ATOM 2377 N N . GLU A 1 300 ? -11.281 -21.5 -16.484 1 72.75 300 GLU A N 1
ATOM 2378 C CA . GLU A 1 300 ? -11.727 -22.031 -15.188 1 72.75 300 GLU A CA 1
ATOM 2379 C C . GLU A 1 300 ? -10.719 -21.719 -14.086 1 72.75 300 GLU A C 1
ATOM 2381 O O . GLU A 1 300 ? -9.609 -22.25 -14.078 1 72.75 300 GLU A O 1
ATOM 2386 N N . CYS A 1 301 ? -10.93 -20.484 -13.539 1 77.25 301 CYS A N 1
ATOM 2387 C CA . CYS A 1 301 ? -9.969 -20.062 -12.516 1 77.25 301 CYS A CA 1
ATOM 2388 C C . CYS A 1 301 ? -10.562 -20.219 -11.117 1 77.25 301 CYS A C 1
ATOM 2390 O O . CYS A 1 301 ? -11.148 -19.281 -10.578 1 77.25 301 CYS A O 1
ATOM 2392 N N . GLY A 1 302 ? -10.359 -21.438 -10.617 1 73.75 302 GLY A N 1
ATOM 2393 C CA . GLY A 1 302 ? -10.812 -21.656 -9.258 1 73.75 302 GLY A CA 1
ATOM 2394 C C . GLY A 1 302 ? -10.055 -20.828 -8.234 1 73.75 302 GLY A C 1
ATOM 2395 O O . GLY A 1 302 ? -9.188 -20.031 -8.586 1 73.75 302 GLY A O 1
ATOM 2396 N N . SER A 1 303 ? -10.391 -20.906 -7.012 1 75.75 303 SER A N 1
ATOM 2397 C CA . SER A 1 303 ? -9.828 -20.109 -5.934 1 75.75 303 SER A CA 1
ATOM 2398 C C . SER A 1 303 ? -8.32 -20.312 -5.828 1 75.75 303 SER A C 1
ATOM 2400 O O . SER A 1 303 ? -7.566 -19.344 -5.711 1 75.75 303 SER A O 1
ATOM 2402 N N . ASP A 1 304 ? -7.891 -21.531 -5.832 1 76.25 304 ASP A N 1
ATOM 2403 C CA . ASP A 1 304 ? -6.465 -21.828 -5.715 1 76.25 304 ASP A CA 1
ATOM 2404 C C . ASP A 1 304 ? -5.691 -21.297 -6.914 1 76.25 304 ASP A C 1
ATOM 2406 O O . ASP A 1 304 ? -4.594 -20.75 -6.762 1 76.25 304 ASP A O 1
ATOM 2410 N N . ASP A 1 305 ? -6.27 -21.453 -8.086 1 78.06 305 ASP A N 1
ATOM 2411 C CA . ASP A 1 305 ? -5.625 -20.969 -9.297 1 78.06 305 ASP A CA 1
ATOM 2412 C C . ASP A 1 305 ? -5.547 -19.453 -9.305 1 78.06 305 ASP A C 1
ATOM 2414 O O . ASP A 1 305 ? -4.543 -18.875 -9.742 1 78.06 305 ASP A O 1
ATOM 2418 N N . TRP A 1 306 ? -6.629 -18.938 -8.867 1 80.56 306 TRP A N 1
ATOM 2419 C CA . TRP A 1 306 ? -6.648 -17.484 -8.773 1 80.56 306 TRP A CA 1
ATOM 2420 C C . TRP A 1 306 ? -5.555 -16.984 -7.84 1 80.56 306 TRP A C 1
ATOM 2422 O O . TRP A 1 306 ? -4.879 -16 -8.141 1 80.56 306 TRP A O 1
ATOM 2432 N N . SER A 1 307 ? -5.391 -17.625 -6.742 1 81 307 SER A N 1
ATOM 2433 C CA . SER A 1 307 ? -4.355 -17.266 -5.781 1 81 307 SER A CA 1
ATOM 2434 C C . SER A 1 307 ? -2.967 -17.359 -6.402 1 81 307 SER A C 1
ATOM 2436 O O . SER A 1 307 ? -2.107 -16.516 -6.148 1 81 307 SER A O 1
ATOM 2438 N N . LYS A 1 308 ? -2.752 -18.359 -7.18 1 82.62 308 LYS A N 1
ATOM 2439 C CA . LYS A 1 308 ? -1.479 -18.516 -7.875 1 82.62 308 LYS A CA 1
ATOM 2440 C C . LYS A 1 308 ? -1.246 -17.375 -8.859 1 82.62 308 LYS A C 1
ATOM 2442 O O . LYS A 1 308 ? -0.139 -16.844 -8.953 1 82.62 308 LYS A O 1
ATOM 2447 N N . LYS A 1 309 ? -2.291 -17.141 -9.602 1 84.06 309 LYS A N 1
ATOM 2448 C CA . LYS A 1 309 ? -2.215 -16.047 -10.555 1 84.06 309 LYS A CA 1
ATOM 2449 C C . LYS A 1 309 ? -1.876 -14.727 -9.852 1 84.06 309 LYS A C 1
ATOM 2451 O O . LYS A 1 309 ? -0.998 -13.992 -10.305 1 84.06 309 LYS A O 1
ATOM 2456 N N . MET A 1 310 ? -2.535 -14.5 -8.742 1 85.75 310 MET A N 1
ATOM 2457 C CA . MET A 1 310 ? -2.316 -13.258 -8.008 1 85.75 310 MET A CA 1
ATOM 2458 C C . MET A 1 310 ? -0.925 -13.234 -7.383 1 85.75 310 MET A C 1
ATOM 2460 O O . MET A 1 310 ? -0.308 -12.172 -7.273 1 85.75 310 MET A O 1
ATOM 2464 N N . HIS A 1 311 ? -0.42 -14.383 -6.914 1 86.75 311 HIS A N 1
ATOM 2465 C CA . HIS A 1 311 ? 0.955 -14.477 -6.434 1 86.75 311 HIS A CA 1
ATOM 2466 C C . HIS A 1 311 ? 1.939 -13.977 -7.488 1 86.75 311 HIS A C 1
ATOM 2468 O O . HIS A 1 311 ? 2.848 -13.203 -7.184 1 86.75 311 HIS A O 1
ATOM 2474 N N . VAL A 1 312 ? 1.673 -14.383 -8.695 1 88.62 312 VAL A N 1
ATOM 2475 C CA . VAL A 1 312 ? 2.551 -13.984 -9.789 1 88.62 312 VAL A CA 1
ATOM 2476 C C . VAL A 1 312 ? 2.416 -12.484 -10.047 1 88.62 312 VAL A C 1
ATOM 2478 O O . VAL A 1 312 ? 3.42 -11.773 -10.141 1 88.62 312 VAL A O 1
ATOM 2481 N N . ILE A 1 313 ? 1.237 -12.016 -10.094 1 88.75 313 ILE A N 1
ATOM 2482 C CA . ILE A 1 313 ? 0.984 -10.617 -10.414 1 88.75 313 ILE A CA 1
ATOM 2483 C C . ILE A 1 313 ? 1.583 -9.719 -9.328 1 88.75 313 ILE A C 1
ATOM 2485 O O . ILE A 1 313 ? 2.311 -8.773 -9.633 1 88.75 313 ILE A O 1
ATOM 2489 N N . THR A 1 314 ? 1.285 -10.016 -8.109 1 89.81 314 THR A N 1
ATOM 2490 C CA . THR A 1 314 ? 1.756 -9.172 -7.012 1 89.81 314 THR A CA 1
ATOM 2491 C C . THR A 1 314 ? 3.266 -9.305 -6.836 1 89.81 314 THR A C 1
ATOM 2493 O O . THR A 1 314 ? 3.945 -8.336 -6.492 1 89.81 314 THR A O 1
ATOM 2496 N N . GLY A 1 315 ? 3.791 -10.523 -7.082 1 91 315 GLY A N 1
ATOM 2497 C CA . GLY A 1 315 ? 5.23 -10.703 -7 1 91 315 GLY A CA 1
ATOM 2498 C C . GLY A 1 315 ? 5.996 -9.898 -8.031 1 91 315 GLY A C 1
ATOM 2499 O O . GLY A 1 315 ? 6.988 -9.25 -7.707 1 91 315 GLY A O 1
ATOM 2500 N N . ILE A 1 316 ? 5.516 -9.938 -9.219 1 92.25 316 ILE A N 1
ATOM 2501 C CA . ILE A 1 316 ? 6.16 -9.195 -10.297 1 92.25 316 ILE A CA 1
ATOM 2502 C C . ILE A 1 316 ? 6.023 -7.695 -10.039 1 92.25 316 ILE A C 1
ATOM 2504 O O . ILE A 1 316 ? 6.98 -6.938 -10.227 1 92.25 316 ILE A O 1
ATOM 2508 N N . ALA A 1 317 ? 4.859 -7.27 -9.617 1 93 317 ALA A N 1
ATOM 2509 C CA . ALA A 1 317 ? 4.645 -5.859 -9.305 1 93 317 ALA A CA 1
ATOM 2510 C C . ALA A 1 317 ? 5.578 -5.391 -8.195 1 93 317 ALA A C 1
ATOM 2512 O O . ALA A 1 317 ? 6.18 -4.32 -8.289 1 93 317 ALA A O 1
ATOM 2513 N N . ALA A 1 318 ? 5.715 -6.156 -7.137 1 94 318 ALA A N 1
ATOM 2514 C CA . ALA A 1 318 ? 6.586 -5.82 -6.012 1 94 318 ALA A CA 1
ATOM 2515 C C . ALA A 1 318 ? 8.031 -5.637 -6.473 1 94 318 ALA A C 1
ATOM 2517 O O . ALA A 1 318 ? 8.664 -4.633 -6.148 1 94 318 ALA A O 1
ATOM 2518 N N . THR A 1 319 ? 8.516 -6.559 -7.27 1 94.94 319 THR A N 1
ATOM 2519 C CA . THR A 1 319 ? 9.906 -6.508 -7.703 1 94.94 319 THR A CA 1
ATOM 2520 C C . THR A 1 319 ? 10.125 -5.367 -8.695 1 94.94 319 THR A C 1
ATOM 2522 O O . THR A 1 319 ? 11.148 -4.688 -8.648 1 94.94 319 THR A O 1
ATOM 2525 N N . ALA A 1 320 ? 9.156 -5.184 -9.609 1 96.44 320 ALA A N 1
ATOM 2526 C CA . ALA A 1 320 ? 9.273 -4.074 -10.555 1 96.44 320 ALA A CA 1
ATOM 2527 C C . ALA A 1 320 ? 9.367 -2.736 -9.82 1 96.44 320 ALA A C 1
ATOM 2529 O O . ALA A 1 320 ? 10.211 -1.902 -10.148 1 96.44 320 ALA A O 1
ATOM 2530 N N . LEU A 1 321 ? 8.508 -2.572 -8.836 1 96.69 321 LEU A N 1
ATOM 2531 C CA . LEU A 1 321 ? 8.539 -1.347 -8.047 1 96.69 321 LEU A CA 1
ATOM 2532 C C . LEU A 1 321 ? 9.836 -1.239 -7.258 1 96.69 321 LEU A C 1
ATOM 2534 O O . LEU A 1 321 ? 10.391 -0.147 -7.109 1 96.69 321 LEU A O 1
ATOM 2538 N N . ALA A 1 322 ? 10.336 -2.35 -6.758 1 96.94 322 ALA A N 1
ATOM 2539 C CA . ALA A 1 322 ? 11.594 -2.352 -6.016 1 96.94 322 ALA A CA 1
ATOM 2540 C C . ALA A 1 322 ? 12.758 -1.944 -6.906 1 96.94 322 ALA A C 1
ATOM 2542 O O . ALA A 1 322 ? 13.656 -1.222 -6.473 1 96.94 322 ALA A O 1
ATOM 2543 N N . ILE A 1 323 ? 12.734 -2.377 -8.148 1 97.19 323 ILE A N 1
ATOM 2544 C CA . ILE A 1 323 ? 13.805 -2.066 -9.094 1 97.19 323 ILE A CA 1
ATOM 2545 C C . ILE A 1 323 ? 13.766 -0.58 -9.438 1 97.19 323 ILE A C 1
ATOM 2547 O O . ILE A 1 323 ? 14.812 0.039 -9.656 1 97.19 323 ILE A O 1
ATOM 2551 N N . VAL A 1 324 ? 12.633 0.028 -9.438 1 96.88 324 VAL A N 1
ATOM 2552 C CA . VAL A 1 324 ? 12.469 1.445 -9.742 1 96.88 324 VAL A CA 1
ATOM 2553 C C . VAL A 1 324 ? 13.078 2.291 -8.633 1 96.88 324 VAL A C 1
ATOM 2555 O O . VAL A 1 324 ? 13.555 3.4 -8.875 1 96.88 324 VAL A O 1
ATOM 2558 N N . GLN A 1 325 ? 13.195 1.788 -7.406 1 96.44 325 GLN A N 1
ATOM 2559 C CA . GLN A 1 325 ? 13.625 2.533 -6.23 1 96.44 325 GLN A CA 1
ATOM 2560 C C . GLN A 1 325 ? 15.062 3.033 -6.391 1 96.44 325 GLN A C 1
ATOM 2562 O O . GLN A 1 325 ? 15.328 4.223 -6.227 1 96.44 325 GLN A O 1
ATOM 2567 N N . PRO A 1 326 ? 16.016 2.191 -6.746 1 93.31 326 PRO A N 1
ATOM 2568 C CA . PRO A 1 326 ? 17.375 2.709 -6.922 1 93.31 326 PRO A CA 1
ATOM 2569 C C . PRO A 1 326 ? 17.5 3.646 -8.117 1 93.31 326 PRO A C 1
ATOM 2571 O O . PRO A 1 326 ? 18.328 4.566 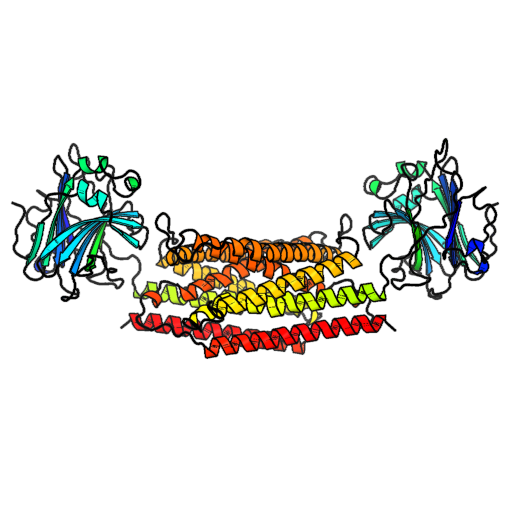-8.109 1 93.31 326 PRO A O 1
ATOM 2574 N N . LEU A 1 327 ? 16.672 3.494 -9.109 1 92.88 327 LEU A N 1
ATOM 2575 C CA . LEU A 1 327 ? 16.688 4.375 -10.273 1 92.88 327 LEU A CA 1
ATOM 2576 C C . LEU A 1 327 ? 16.203 5.773 -9.906 1 92.88 327 LEU A C 1
ATOM 2578 O O . LEU A 1 327 ? 16.828 6.77 -10.297 1 92.88 327 LEU A O 1
ATOM 2582 N N . ILE A 1 328 ? 15.18 5.859 -9.094 1 93.12 328 ILE A N 1
ATOM 2583 C CA . ILE A 1 328 ? 14.656 7.148 -8.656 1 93.12 328 ILE A CA 1
ATOM 2584 C C . ILE A 1 328 ? 15.625 7.777 -7.648 1 93.12 328 ILE A C 1
ATOM 2586 O O . ILE A 1 328 ? 15.812 8.992 -7.645 1 93.12 328 ILE A O 1
ATOM 2590 N N . ALA A 1 329 ? 16.25 6.934 -6.836 1 90.62 329 ALA A N 1
ATOM 2591 C CA . ALA A 1 329 ? 17.188 7.422 -5.832 1 90.62 329 ALA A CA 1
ATOM 2592 C C . ALA A 1 329 ? 18.375 8.102 -6.484 1 90.62 329 ALA A C 1
ATOM 2594 O O . ALA A 1 329 ? 18.984 9 -5.902 1 90.62 329 ALA A O 1
ATOM 2595 N N . PHE A 1 330 ? 18.688 7.754 -7.711 1 89.62 330 PHE A N 1
ATOM 2596 C CA . PHE A 1 330 ? 19.812 8.32 -8.43 1 89.62 330 PHE A CA 1
ATOM 2597 C C . PHE A 1 330 ? 19.562 9.781 -8.789 1 89.62 330 PHE A C 1
ATOM 2599 O O . PHE A 1 330 ? 20.5 10.555 -8.961 1 89.62 330 PHE A O 1
ATOM 2606 N N . VAL A 1 331 ? 18.297 10.203 -8.898 1 91.75 331 VAL A N 1
ATOM 2607 C CA . VAL A 1 331 ? 17.969 11.578 -9.25 1 91.75 331 VAL A CA 1
ATOM 2608 C C . VAL A 1 331 ? 17.453 12.32 -8.016 1 91.75 331 VAL A C 1
ATOM 2610 O O . VAL A 1 331 ? 16.656 13.258 -8.133 1 91.75 331 VAL A O 1
ATOM 2613 N N . ARG A 1 332 ? 17.875 11.812 -6.836 1 90.94 332 ARG A N 1
ATOM 2614 C CA . ARG A 1 332 ? 17.469 12.453 -5.586 1 90.94 332 ARG A CA 1
ATOM 2615 C C . ARG A 1 332 ? 17.922 13.906 -5.543 1 90.94 332 ARG A C 1
ATOM 2617 O O . ARG A 1 332 ? 19.109 14.203 -5.688 1 90.94 332 ARG A O 1
ATOM 2624 N N . PRO A 1 333 ? 16.891 14.797 -5.406 1 91.75 333 PRO A N 1
ATOM 2625 C CA . PRO A 1 333 ? 17.25 16.219 -5.316 1 91.75 333 PRO A CA 1
ATOM 2626 C C . PRO A 1 333 ? 18.094 16.531 -4.082 1 91.75 333 PRO A C 1
ATOM 2628 O O . PRO A 1 333 ? 18.031 15.805 -3.084 1 91.75 333 PRO A O 1
ATOM 2631 N N . GLY A 1 334 ? 18.859 17.609 -4.18 1 88.69 334 GLY A N 1
ATOM 2632 C CA . GLY A 1 334 ? 19.641 18.062 -3.043 1 88.69 334 GLY A CA 1
ATOM 2633 C C . GLY A 1 334 ? 18.797 18.406 -1.83 1 88.69 334 GLY A C 1
ATOM 2634 O O . GLY A 1 334 ? 17.578 18.562 -1.938 1 88.69 334 GLY A O 1
ATOM 2635 N N . PRO A 1 335 ? 19.406 18.375 -0.684 1 82.94 335 PRO A N 1
ATOM 2636 C CA . PRO A 1 335 ? 18.672 18.609 0.562 1 82.94 335 PRO A CA 1
ATOM 2637 C C . PRO A 1 335 ? 17.969 19.953 0.586 1 82.94 335 PRO A C 1
ATOM 2639 O O . PRO A 1 335 ? 16.938 20.094 1.253 1 82.94 335 PRO A O 1
ATOM 2642 N N . ASN A 1 336 ? 18.375 20.906 -0.16 1 84.88 336 ASN A N 1
ATOM 2643 C CA . ASN A 1 336 ? 17.797 22.25 -0.123 1 84.88 336 ASN A CA 1
ATOM 2644 C C . ASN A 1 336 ? 16.906 22.5 -1.335 1 84.88 336 ASN A C 1
ATOM 2646 O O . ASN A 1 336 ? 16.375 23.609 -1.494 1 84.88 336 ASN A O 1
ATOM 2650 N N . SER A 1 337 ? 16.734 21.531 -2.107 1 87.38 337 SER A N 1
ATOM 2651 C CA . SER A 1 337 ? 15.906 21.672 -3.301 1 87.38 337 SER A CA 1
ATOM 2652 C C . SER A 1 337 ? 14.422 21.672 -2.947 1 87.38 337 SER A C 1
ATOM 2654 O O . SER A 1 337 ? 13.992 20.906 -2.072 1 87.38 337 SER A O 1
ATOM 2656 N N . SER A 1 338 ? 13.641 22.453 -3.643 1 84.81 338 SER A N 1
ATOM 2657 C CA . SER A 1 338 ? 12.203 22.516 -3.436 1 84.81 338 SER A CA 1
ATOM 2658 C C . SER A 1 338 ? 11.508 21.234 -3.889 1 84.81 338 SER A C 1
ATOM 2660 O O . SER A 1 338 ? 10.367 20.984 -3.514 1 84.81 338 SER A O 1
ATOM 2662 N N . ALA A 1 339 ? 12.219 20.453 -4.637 1 89.06 339 ALA A N 1
ATOM 2663 C CA . ALA A 1 339 ? 11.656 19.203 -5.148 1 89.06 339 ALA A CA 1
ATOM 2664 C C . ALA A 1 339 ? 11.852 18.062 -4.16 1 89.06 339 ALA A C 1
ATOM 2666 O O . ALA A 1 339 ? 11.266 16.984 -4.32 1 89.06 339 ALA A O 1
ATOM 2667 N N . ARG A 1 340 ? 12.57 18.203 -3.127 1 90.06 340 ARG A N 1
ATOM 2668 C CA . ARG A 1 340 ? 13.008 17.156 -2.215 1 90.06 340 ARG A CA 1
ATOM 2669 C C . ARG A 1 340 ? 11.82 16.547 -1.467 1 90.06 340 ARG A C 1
ATOM 2671 O O . ARG A 1 340 ? 11.703 15.328 -1.368 1 90.06 340 ARG A O 1
ATOM 2678 N N . PRO A 1 341 ? 10.945 17.391 -1.021 1 85.5 341 PRO A N 1
ATOM 2679 C CA . PRO A 1 341 ? 9.812 16.781 -0.318 1 85.5 341 PRO A CA 1
ATOM 2680 C C . PRO A 1 341 ? 8.953 15.906 -1.226 1 85.5 341 PRO A C 1
ATOM 2682 O O . PRO A 1 341 ? 8.539 14.82 -0.82 1 85.5 341 PRO A O 1
ATOM 2685 N N . ALA A 1 342 ? 8.727 16.438 -2.412 1 85.5 342 ALA A N 1
ATOM 2686 C CA . ALA A 1 342 ? 7.957 15.641 -3.359 1 85.5 342 ALA A CA 1
ATOM 2687 C C . ALA A 1 342 ? 8.672 14.336 -3.684 1 85.5 342 ALA A C 1
ATOM 2689 O O . ALA A 1 342 ? 8.039 13.281 -3.779 1 85.5 342 ALA A O 1
ATOM 2690 N N . PHE A 1 343 ? 10.016 14.398 -3.924 1 92.25 343 PHE A N 1
ATOM 2691 C CA . PHE A 1 343 ? 10.82 13.203 -4.156 1 92.25 343 PHE A CA 1
ATOM 2692 C C . PHE A 1 343 ? 10.688 12.227 -2.998 1 92.25 343 PHE A C 1
ATOM 2694 O O . PHE A 1 343 ? 10.516 11.023 -3.213 1 92.25 343 PHE A O 1
ATOM 2701 N N . ASN A 1 344 ? 10.711 12.641 -1.748 1 88.69 344 ASN A N 1
ATOM 2702 C CA . ASN A 1 344 ? 10.656 11.789 -0.565 1 88.69 344 ASN A CA 1
ATOM 2703 C C . ASN A 1 344 ? 9.328 11.031 -0.487 1 88.69 344 ASN A C 1
ATOM 2705 O O . ASN A 1 344 ? 9.312 9.844 -0.185 1 88.69 344 ASN A O 1
ATOM 2709 N N . TRP A 1 345 ? 8.352 11.727 -0.812 1 86.81 345 TRP A N 1
ATOM 2710 C CA . TRP A 1 345 ? 7.031 11.102 -0.73 1 86.81 345 TRP A CA 1
ATOM 2711 C C . TRP A 1 345 ? 6.828 10.109 -1.868 1 86.81 345 TRP A C 1
ATOM 2713 O O . TRP A 1 345 ? 6.207 9.055 -1.681 1 86.81 345 TRP A O 1
ATOM 2723 N N . LEU A 1 346 ? 7.285 10.461 -3.029 1 91.38 346 LEU A N 1
ATOM 2724 C CA . LEU A 1 346 ? 7.215 9.523 -4.145 1 91.38 346 LEU A CA 1
ATOM 2725 C C . LEU A 1 346 ? 8.016 8.258 -3.844 1 91.38 346 LEU A C 1
ATOM 2727 O O . LEU A 1 346 ? 7.531 7.148 -4.07 1 91.38 346 LEU A O 1
ATOM 2731 N N . HIS A 1 347 ? 9.242 8.461 -3.34 1 93.75 347 HIS A N 1
ATOM 2732 C CA . HIS A 1 347 ? 10.109 7.359 -2.945 1 93.75 347 HIS A CA 1
ATOM 2733 C C . HIS A 1 347 ? 9.453 6.488 -1.881 1 93.75 347 HIS A C 1
ATOM 2735 O O . HIS A 1 347 ? 9.484 5.262 -1.973 1 93.75 347 HIS A O 1
ATOM 2741 N N . TRP A 1 348 ? 8.812 7.066 -0.998 1 89.56 348 TRP A N 1
ATOM 2742 C CA . TRP A 1 348 ? 8.109 6.363 0.068 1 89.56 348 TRP A CA 1
ATOM 2743 C C . TRP A 1 348 ? 6.934 5.566 -0.488 1 89.56 348 TRP A C 1
ATOM 2745 O O . TRP A 1 348 ? 6.75 4.395 -0.146 1 89.56 348 TRP A O 1
ATOM 2755 N N . PHE A 1 349 ? 6.141 6.191 -1.327 1 90.81 349 PHE A N 1
ATOM 2756 C CA . PHE A 1 349 ? 4.953 5.551 -1.881 1 90.81 349 PHE A CA 1
ATOM 2757 C C . PHE A 1 349 ? 5.332 4.312 -2.686 1 90.81 349 PHE A C 1
ATOM 2759 O O . PHE A 1 349 ? 4.73 3.248 -2.518 1 90.81 349 PHE A O 1
ATOM 2766 N N . ILE A 1 350 ? 6.277 4.457 -3.492 1 94.31 350 ILE A N 1
ATOM 2767 C CA . ILE A 1 350 ? 6.715 3.344 -4.328 1 94.31 350 ILE A CA 1
ATOM 2768 C C . ILE A 1 350 ? 7.285 2.232 -3.449 1 94.31 350 ILE A C 1
ATOM 2770 O O . ILE A 1 350 ? 6.961 1.058 -3.637 1 94.31 350 ILE A O 1
ATOM 2774 N N . GLY A 1 351 ? 8.117 2.58 -2.502 1 93.5 351 GLY A N 1
ATOM 2775 C CA . GLY A 1 351 ? 8.711 1.595 -1.614 1 93.5 351 GLY A CA 1
ATOM 2776 C C . GLY A 1 351 ? 7.691 0.845 -0.782 1 93.5 351 GLY A C 1
ATOM 2777 O O . GLY A 1 351 ? 7.73 -0.385 -0.699 1 93.5 351 GLY A O 1
ATOM 2778 N N . MET A 1 352 ? 6.758 1.543 -0.224 1 91.5 352 MET A N 1
ATOM 2779 C CA . MET A 1 352 ? 5.754 0.917 0.632 1 91.5 352 MET A CA 1
ATOM 2780 C C . MET A 1 352 ? 4.793 0.064 -0.19 1 91.5 352 MET A C 1
ATOM 2782 O O . MET A 1 352 ? 4.332 -0.98 0.274 1 91.5 352 MET A O 1
ATOM 2786 N N . SER A 1 353 ? 4.508 0.565 -1.376 1 91.69 353 SER A N 1
ATOM 2787 C CA . SER A 1 353 ? 3.682 -0.25 -2.264 1 91.69 353 SER A CA 1
ATOM 2788 C C . SER A 1 353 ? 4.383 -1.558 -2.621 1 91.69 353 SER A C 1
ATOM 2790 O O . SER A 1 353 ? 3.762 -2.623 -2.605 1 91.69 353 SER A O 1
ATOM 2792 N N . ALA A 1 354 ? 5.648 -1.43 -2.912 1 93.69 354 ALA A N 1
ATOM 2793 C CA . ALA A 1 354 ? 6.422 -2.629 -3.223 1 93.69 354 ALA A CA 1
ATOM 2794 C C . ALA A 1 354 ? 6.395 -3.615 -2.059 1 93.69 354 ALA A C 1
ATOM 2796 O O . ALA A 1 354 ? 6.121 -4.805 -2.25 1 93.69 354 ALA A O 1
ATOM 2797 N N . TRP A 1 355 ? 6.621 -3.119 -0.877 1 91.31 355 TRP A N 1
ATOM 2798 C CA . TRP A 1 355 ? 6.668 -3.963 0.313 1 91.31 355 TRP A CA 1
ATOM 2799 C C . TRP A 1 355 ? 5.301 -4.578 0.598 1 91.31 355 TRP A C 1
ATOM 2801 O O . TRP A 1 355 ? 5.207 -5.75 0.972 1 91.31 355 TRP A O 1
ATOM 2811 N N . THR A 1 356 ? 4.262 -3.836 0.342 1 88.31 356 THR A N 1
ATOM 2812 C CA . THR A 1 356 ? 2.904 -4.32 0.566 1 88.31 356 THR A CA 1
ATOM 2813 C C . THR A 1 356 ? 2.559 -5.434 -0.414 1 88.31 356 THR A C 1
ATOM 2815 O O . THR A 1 356 ? 1.969 -6.445 -0.028 1 88.31 356 THR A O 1
ATOM 2818 N N . PHE A 1 357 ? 2.938 -5.242 -1.632 1 90.25 357 PHE A N 1
ATOM 2819 C CA . PHE A 1 357 ? 2.676 -6.27 -2.635 1 90.25 357 PHE A CA 1
ATOM 2820 C C . PHE A 1 357 ? 3.457 -7.539 -2.324 1 90.25 357 PHE A C 1
ATOM 2822 O O . PHE A 1 357 ? 3 -8.641 -2.625 1 90.25 357 PHE A O 1
ATOM 2829 N N . ALA A 1 358 ? 4.578 -7.34 -1.74 1 89.12 358 ALA A N 1
ATOM 2830 C CA . ALA A 1 358 ? 5.406 -8.5 -1.42 1 89.12 358 ALA A CA 1
ATOM 2831 C C . ALA A 1 358 ? 4.836 -9.266 -0.231 1 89.12 358 ALA A C 1
ATOM 2833 O O . ALA A 1 358 ? 5.07 -10.469 -0.092 1 89.12 358 ALA A O 1
ATOM 2834 N N . CYS A 1 359 ? 4.125 -8.562 0.758 1 72.88 359 CYS A N 1
ATOM 2835 C CA . CYS A 1 359 ? 3.629 -9.156 1.991 1 72.88 359 CYS A CA 1
ATOM 2836 C C . CYS A 1 359 ? 2.576 -10.219 1.696 1 72.88 359 CYS A C 1
ATOM 2838 O O . CYS A 1 359 ? 2.617 -11.312 2.262 1 72.88 359 CYS A O 1
ATOM 2840 N N . PRO A 1 360 ? 1.435 -9.805 0.898 1 55 360 PRO A N 1
ATOM 2841 C CA . PRO A 1 360 ? 0.458 -10.852 0.611 1 55 360 PRO A CA 1
ATOM 2842 C C . PRO A 1 360 ? 1.072 -12.047 -0.12 1 55 360 PRO A C 1
ATOM 2844 O O . PRO A 1 360 ? 0.572 -13.164 -0.01 1 55 360 PRO A O 1
ATOM 2847 N N . SER A 1 361 ? 2.045 -11.633 -1 1 50.84 361 SER A N 1
ATOM 2848 C CA . SER A 1 361 ? 2.557 -12.703 -1.844 1 50.84 361 SER A CA 1
ATOM 2849 C C . SER A 1 361 ? 3.057 -13.875 -1.005 1 50.84 361 SER A C 1
ATOM 2851 O O . SER A 1 361 ? 3.342 -14.953 -1.537 1 50.84 361 SER A O 1
ATOM 2853 N N . GLY A 1 362 ? 3.287 -13.562 0.256 1 49.16 362 GLY A N 1
ATOM 2854 C CA . GLY A 1 362 ? 3.473 -14.68 1.168 1 49.16 362 GLY A CA 1
ATOM 2855 C C . GLY A 1 362 ? 2.264 -15.594 1.245 1 49.16 362 GLY A C 1
ATOM 2856 O O . GLY A 1 362 ? 2.266 -16.578 1.999 1 49.16 362 GLY A O 1
ATOM 2857 N N . MET A 1 363 ? 1.133 -15.078 0.987 1 44.09 363 MET A N 1
ATOM 2858 C CA . MET A 1 363 ? -0.003 -15.969 0.766 1 44.09 363 MET A CA 1
ATOM 2859 C C . MET A 1 363 ? 0.438 -17.25 0.058 1 44.09 363 MET A C 1
ATOM 2861 O O . MET A 1 363 ? -0.271 -18.25 0.089 1 44.09 363 MET A O 1
ATOM 2865 N N . ALA A 1 364 ? 1.367 -17.031 -0.879 1 43.31 364 ALA A N 1
ATOM 2866 C CA . ALA A 1 364 ? 1.852 -18.281 -1.46 1 43.31 364 ALA A CA 1
ATOM 2867 C C . ALA A 1 364 ? 2.203 -19.281 -0.371 1 43.31 364 ALA A C 1
ATOM 2869 O O . ALA A 1 364 ? 2.582 -20.422 -0.668 1 43.31 364 ALA A O 1
ATOM 2870 N N . LEU A 1 365 ? 2.41 -18.75 0.766 1 44.34 365 LEU A N 1
ATOM 2871 C CA . LEU A 1 365 ? 2.723 -19.812 1.721 1 44.34 365 LEU A CA 1
ATOM 2872 C C . LEU A 1 365 ? 1.605 -20.844 1.771 1 44.34 365 LEU A C 1
ATOM 2874 O O . LEU A 1 365 ? 1.862 -22.031 1.986 1 44.34 365 LEU A O 1
ATOM 2878 N N . GLY A 1 366 ? 0.379 -20.328 1.939 1 42.53 366 GLY A N 1
ATOM 2879 C CA . GLY A 1 366 ? -0.599 -21.406 2.059 1 42.53 366 GLY A CA 1
ATOM 2880 C C . GLY A 1 366 ? -0.653 -22.297 0.838 1 42.53 366 GLY A C 1
ATOM 2881 O O . GLY A 1 366 ? -1.18 -23.422 0.902 1 42.53 366 GLY A O 1
ATOM 2882 N N . VAL A 1 367 ? -0.815 -21.625 -0.373 1 43.59 367 VAL A N 1
ATOM 2883 C CA . VAL A 1 367 ? -1.148 -22.375 -1.582 1 43.59 367 VAL A CA 1
ATOM 2884 C C . VAL A 1 367 ? 0.132 -22.797 -2.299 1 43.59 367 VAL A C 1
ATOM 2886 O O . VAL A 1 367 ? 0.084 -23.312 -3.42 1 43.59 367 VAL A O 1
ATOM 2889 N N . ILE A 1 368 ? 1.192 -22.219 -2.111 1 40.56 368 ILE A N 1
ATOM 2890 C CA . ILE A 1 368 ? 2.182 -22.594 -3.121 1 40.56 368 ILE A CA 1
ATOM 2891 C C . ILE A 1 368 ? 2.02 -24.062 -3.494 1 40.56 368 ILE A C 1
ATOM 2893 O O . ILE A 1 368 ? 2.188 -24.938 -2.648 1 40.56 368 ILE A O 1
ATOM 2897 N N . ASN A 1 369 ? 1.237 -24.203 -4.266 1 37.44 369 ASN A N 1
ATOM 2898 C CA . ASN A 1 369 ? 1.227 -25.375 -5.133 1 37.44 369 ASN A CA 1
ATOM 2899 C C . ASN A 1 369 ? 2.635 -25.766 -5.582 1 37.44 369 ASN A C 1
ATOM 2901 O O . ASN A 1 369 ? 3.334 -24.953 -6.195 1 37.44 369 ASN A O 1
ATOM 2905 N N . GLY A 1 370 ? 3.375 -26.047 -4.844 1 45.78 370 GLY A N 1
ATOM 2906 C CA . GLY A 1 370 ? 4.652 -26.719 -4.988 1 45.78 370 GLY A CA 1
ATOM 2907 C C . GLY A 1 370 ? 4.703 -28.047 -4.262 1 45.78 370 GLY A C 1
ATOM 2908 O O . GLY A 1 370 ? 3.664 -28.656 -3.977 1 45.78 370 GLY A O 1
ATOM 2909 N N . PRO A 1 371 ? 5.875 -28.312 -4.031 1 46.25 371 PRO A N 1
ATOM 2910 C CA . PRO A 1 371 ? 6.078 -29.578 -3.326 1 46.25 371 PRO A CA 1
ATOM 2911 C C . PRO A 1 371 ? 5.156 -29.734 -2.119 1 46.25 371 PRO A C 1
ATOM 2913 O O . PRO A 1 371 ? 4.898 -30.859 -1.679 1 46.25 371 PRO A O 1
ATOM 2916 N N . THR A 1 372 ? 4.547 -28.516 -1.877 1 52.81 372 THR A N 1
ATOM 2917 C CA . THR A 1 372 ? 3.744 -28.609 -0.663 1 52.81 372 THR A CA 1
ATOM 2918 C C . THR A 1 372 ? 2.4 -29.281 -0.956 1 52.81 372 THR A C 1
ATOM 2920 O O . THR A 1 372 ? 1.879 -30.031 -0.129 1 52.81 372 THR A O 1
ATOM 2923 N N . SER A 1 373 ? 1.846 -28.781 -2.117 1 55.5 373 SER A N 1
ATOM 2924 C CA . SER A 1 373 ? 0.568 -29.406 -2.438 1 55.5 373 SER A CA 1
ATOM 2925 C C . SER A 1 373 ? 0.748 -30.875 -2.777 1 55.5 373 SER A C 1
ATOM 2927 O O . SER A 1 373 ? -0.173 -31.688 -2.6 1 55.5 373 SER A O 1
ATOM 2929 N N . GLU A 1 374 ? 1.964 -31.141 -3.232 1 56.09 374 GLU A N 1
ATOM 2930 C CA . GLU A 1 374 ? 2.252 -32.5 -3.643 1 56.09 374 GLU A CA 1
ATOM 2931 C C . GLU A 1 374 ? 2.811 -33.312 -2.48 1 56.09 374 GLU A C 1
ATOM 2933 O O . GLU A 1 374 ? 2.92 -34.562 -2.572 1 56.09 374 GLU A O 1
ATOM 2938 N N . SER A 1 375 ? 3.16 -32.5 -1.382 1 55.12 375 SER A N 1
ATOM 2939 C CA . SER A 1 375 ? 3.846 -33.219 -0.3 1 55.12 375 SER A CA 1
ATOM 2940 C C . SER A 1 375 ? 2.855 -33.969 0.592 1 55.12 375 SER A C 1
ATOM 2942 O O . SER A 1 375 ? 1.78 -33.438 0.9 1 55.12 375 SER A O 1
ATOM 2944 N N . PRO A 1 376 ? 3.135 -35.188 0.694 1 57.44 376 PRO A N 1
ATOM 2945 C CA . PRO A 1 376 ? 2.322 -35.969 1.646 1 57.44 376 PRO A CA 1
ATOM 2946 C C . PRO A 1 376 ? 2.408 -35.406 3.068 1 57.44 376 PRO A C 1
ATOM 2948 O O . PRO A 1 376 ? 1.666 -35.844 3.949 1 57.44 376 PRO A O 1
ATOM 2951 N N . VAL A 1 377 ? 3.375 -34.531 3.363 1 56.19 377 VAL A N 1
ATOM 2952 C CA . VAL A 1 377 ? 3.584 -34.062 4.73 1 56.19 377 VAL A CA 1
ATOM 2953 C C . VAL A 1 377 ? 2.484 -33.062 5.113 1 56.19 377 VAL A C 1
ATOM 2955 O O . VAL A 1 377 ? 2.193 -32.125 4.363 1 56.19 377 VAL A O 1
ATOM 2958 N N . ALA A 1 378 ? 1.702 -33.625 6.109 1 59 378 ALA A N 1
ATOM 2959 C CA . ALA A 1 378 ? 0.629 -32.781 6.629 1 59 378 ALA A CA 1
ATOM 2960 C C . ALA A 1 378 ? 1.148 -31.391 6.984 1 59 378 ALA A C 1
ATOM 2962 O O . ALA A 1 378 ? 2.254 -31.25 7.512 1 59 378 ALA A O 1
ATOM 2963 N N . ARG A 1 379 ? 0.489 -30.359 6.52 1 63.28 379 ARG A N 1
ATOM 2964 C CA . ARG A 1 379 ? 0.862 -28.984 6.824 1 63.28 379 ARG A CA 1
ATOM 2965 C C . ARG A 1 379 ? 0.623 -28.656 8.297 1 63.28 379 ARG A C 1
ATOM 2967 O O . ARG A 1 379 ? -0.482 -28.859 8.805 1 63.28 379 ARG A O 1
ATOM 2974 N N . SER A 1 380 ? 1.797 -28.516 9.031 1 66.38 380 SER A N 1
ATOM 2975 C CA . SER A 1 380 ? 1.645 -28.125 10.438 1 66.38 380 SER A CA 1
ATOM 2976 C C . SER A 1 380 ? 1.038 -26.734 10.57 1 66.38 380 SER A C 1
ATOM 2978 O O . SER A 1 380 ? 1.439 -25.812 9.859 1 66.38 380 SER A O 1
ATOM 2980 N N . VAL A 1 381 ? -0.039 -26.609 11.312 1 73.94 381 VAL A N 1
ATOM 2981 C CA . VAL A 1 381 ? -0.751 -25.359 11.539 1 73.94 381 VAL A CA 1
ATOM 2982 C C . VAL A 1 381 ? 0.072 -24.453 12.453 1 73.94 381 VAL A C 1
ATOM 2984 O O . VAL A 1 381 ? -0.003 -23.234 12.352 1 73.94 381 VAL A O 1
ATOM 2987 N N . TYR A 1 382 ? 1.076 -24.938 13.211 1 79.31 382 TYR A N 1
ATOM 2988 C CA . TYR A 1 382 ? 1.902 -24.234 14.188 1 79.31 382 TYR A CA 1
ATOM 2989 C C . TYR A 1 382 ? 1.068 -23.25 15.008 1 79.31 382 TYR A C 1
ATOM 2991 O O . TYR A 1 382 ? 1.426 -22.078 15.133 1 79.31 382 TYR A O 1
ATOM 2999 N N . GLY A 1 383 ? -0.014 -23.703 15.617 1 81.56 383 GLY A N 1
ATOM 3000 C CA . GLY A 1 383 ? -0.943 -22.859 16.344 1 81.56 383 GLY A CA 1
ATOM 3001 C C . GLY A 1 383 ? -0.288 -22.094 17.484 1 81.56 383 GLY A C 1
ATOM 3002 O O . GLY A 1 383 ? -0.49 -20.891 17.625 1 81.56 383 GLY A O 1
ATOM 3003 N N . ALA A 1 384 ? 0.566 -22.75 18.25 1 85.31 384 ALA A N 1
ATOM 3004 C CA . ALA A 1 384 ? 1.234 -22.125 19.391 1 85.31 384 ALA A CA 1
ATOM 3005 C C . ALA A 1 384 ? 2.189 -21.031 18.922 1 85.31 384 ALA A C 1
ATOM 3007 O O . ALA A 1 384 ? 2.283 -19.969 19.547 1 85.31 384 ALA A O 1
ATOM 3008 N N . ALA A 1 385 ? 2.928 -21.266 17.859 1 84 385 ALA A N 1
ATOM 3009 C CA . ALA A 1 385 ? 3.857 -20.266 17.328 1 84 385 ALA A CA 1
ATOM 3010 C C . ALA A 1 385 ? 3.111 -19.047 16.812 1 84 385 ALA A C 1
ATOM 3012 O O . ALA A 1 385 ? 3.545 -17.906 17.031 1 84 385 ALA A O 1
ATOM 3013 N N . ARG A 1 386 ? 1.967 -19.297 16.125 1 86.38 386 ARG A N 1
ATOM 3014 C CA . ARG A 1 386 ? 1.148 -18.188 15.625 1 86.38 386 ARG A CA 1
ATOM 3015 C C . ARG A 1 386 ? 0.633 -17.344 16.781 1 86.38 386 ARG A C 1
ATOM 3017 O O . ARG A 1 386 ? 0.702 -16.109 16.734 1 86.38 386 ARG A O 1
ATOM 3024 N N . LEU A 1 387 ? 0.152 -18.016 17.828 1 89.88 387 LEU A N 1
ATOM 3025 C CA . LEU A 1 387 ? -0.359 -17.297 18.984 1 89.88 387 LEU A CA 1
ATOM 3026 C C . LEU A 1 387 ? 0.759 -16.531 19.688 1 89.88 387 LEU A C 1
ATOM 3028 O O . LEU A 1 387 ? 0.558 -15.406 20.141 1 89.88 387 LEU A O 1
ATOM 3032 N N . PHE A 1 388 ? 1.932 -17.125 19.797 1 89.88 388 PHE A N 1
ATOM 3033 C CA . PHE A 1 388 ? 3.072 -16.469 20.422 1 89.88 388 PHE A CA 1
ATOM 3034 C C . PHE A 1 388 ? 3.436 -15.195 19.672 1 89.88 388 PHE A C 1
ATOM 3036 O O . PHE A 1 388 ? 3.607 -14.133 20.266 1 89.88 388 PHE A O 1
ATOM 3043 N N . ILE A 1 389 ? 3.535 -15.242 18.328 1 87.06 389 ILE A N 1
ATOM 3044 C CA . ILE A 1 389 ? 3.9 -14.094 17.516 1 87.06 389 ILE A CA 1
ATOM 3045 C C . ILE A 1 389 ? 2.82 -13.023 17.609 1 87.06 389 ILE A C 1
ATOM 3047 O O . ILE A 1 389 ? 3.125 -11.828 17.672 1 87.06 389 ILE A O 1
ATOM 3051 N N . PHE A 1 390 ? 1.588 -13.5 17.719 1 91.88 390 PHE A N 1
ATOM 3052 C CA . PHE A 1 390 ? 0.486 -12.555 17.859 1 91.88 390 PHE A CA 1
ATOM 3053 C C . PHE A 1 390 ? 0.583 -11.812 19.188 1 91.88 390 PHE A C 1
ATOM 3055 O O . PHE A 1 390 ? 0.398 -10.594 19.25 1 91.88 390 PHE A O 1
ATOM 3062 N N . TRP A 1 391 ? 0.917 -12.469 20.219 1 93.94 391 TRP A N 1
ATOM 3063 C CA . TRP A 1 391 ? 1.032 -11.852 21.531 1 93.94 391 TRP A CA 1
ATOM 3064 C C . TRP A 1 391 ? 2.229 -10.906 21.578 1 93.94 391 TRP A C 1
ATOM 3066 O O . TRP A 1 391 ? 2.156 -9.836 22.203 1 93.94 391 TRP A O 1
ATOM 3076 N N . VAL A 1 392 ? 3.338 -11.289 20.984 1 90.44 392 VAL A N 1
ATOM 3077 C CA . VAL A 1 392 ? 4.488 -10.398 20.906 1 90.44 392 VAL A CA 1
ATOM 3078 C C . VAL A 1 392 ? 4.098 -9.117 20.156 1 90.44 392 VAL A C 1
ATOM 3080 O O . VAL A 1 392 ? 4.441 -8.016 20.594 1 90.44 392 VAL A O 1
ATOM 3083 N N . HIS A 1 393 ? 3.381 -9.297 19.047 1 90.44 393 HIS A N 1
ATOM 3084 C CA . HIS A 1 393 ? 2.881 -8.148 18.297 1 90.44 393 HIS A CA 1
ATOM 3085 C C . HIS A 1 393 ? 2.027 -7.246 19.172 1 90.44 393 HIS A C 1
ATOM 3087 O O . HIS A 1 393 ? 2.213 -6.023 19.188 1 90.44 393 HIS A O 1
ATOM 3093 N N . LEU A 1 394 ? 1.166 -7.859 20.016 1 94.25 394 LEU A N 1
ATOM 3094 C CA . LEU A 1 394 ? 0.263 -7.074 20.844 1 94.25 394 LEU A CA 1
ATOM 3095 C C . LEU A 1 394 ? 1.036 -6.309 21.922 1 94.25 394 LEU A C 1
ATOM 3097 O O . LEU A 1 394 ? 0.765 -5.133 22.172 1 94.25 394 LEU A O 1
ATOM 3101 N N . VAL A 1 395 ? 2.025 -6.934 22.453 1 93.31 395 VAL A N 1
ATOM 3102 C CA . VAL A 1 395 ? 2.826 -6.301 23.484 1 93.31 395 VAL A CA 1
ATOM 3103 C C . VAL A 1 395 ? 3.596 -5.117 22.906 1 93.31 395 VAL A C 1
ATOM 3105 O O . VAL A 1 395 ? 3.617 -4.031 23.484 1 93.31 395 VAL A O 1
ATOM 3108 N N . VAL A 1 396 ? 4.18 -5.309 21.75 1 87.31 396 VAL A N 1
ATOM 3109 C CA . VAL A 1 396 ? 4.957 -4.25 21.109 1 87.31 396 VAL A CA 1
ATOM 3110 C C . VAL A 1 396 ? 4.023 -3.121 20.672 1 87.31 396 VAL A C 1
ATOM 3112 O O . VAL A 1 396 ? 4.316 -1.943 20.906 1 87.31 396 VAL A O 1
ATOM 3115 N N . ALA A 1 397 ? 2.885 -3.498 20.125 1 89.88 397 ALA A N 1
ATOM 3116 C CA . ALA A 1 397 ? 1.938 -2.496 19.641 1 89.88 397 ALA A CA 1
ATOM 3117 C C . ALA A 1 397 ? 1.398 -1.651 20.781 1 89.88 397 ALA A C 1
ATOM 3119 O O . ALA A 1 397 ? 1.365 -0.422 20.703 1 89.88 397 ALA A O 1
ATOM 3120 N N . ILE A 1 398 ? 1.049 -2.295 21.875 1 93.31 398 ILE A N 1
ATOM 3121 C CA . ILE A 1 398 ? 0.521 -1.592 23.031 1 93.31 398 ILE A CA 1
ATOM 3122 C C . ILE A 1 398 ? 1.621 -0.746 23.672 1 93.31 398 ILE A C 1
ATOM 3124 O O . ILE A 1 398 ? 1.387 0.402 24.062 1 93.31 398 ILE A O 1
ATOM 3128 N N . GLY A 1 399 ? 2.846 -1.285 23.75 1 88.44 399 GLY A N 1
ATOM 3129 C CA . GLY A 1 399 ? 3.967 -0.534 24.281 1 88.44 399 GLY A CA 1
ATOM 3130 C C . GLY A 1 399 ? 4.266 0.733 23.5 1 88.44 399 GLY A C 1
ATOM 3131 O O . GLY A 1 399 ? 4.477 1.796 24.094 1 88.44 399 GLY A O 1
ATOM 3132 N N . VAL A 1 400 ? 4.266 0.636 22.203 1 84.31 400 VAL A N 1
ATOM 3133 C CA . VAL A 1 400 ? 4.523 1.791 21.344 1 84.31 400 VAL A CA 1
ATOM 3134 C C . VAL A 1 400 ? 3.398 2.812 21.5 1 84.31 400 VAL A C 1
ATOM 3136 O O . VAL A 1 400 ? 3.654 4.008 21.656 1 84.31 400 VAL A O 1
ATOM 3139 N N . ALA A 1 401 ? 2.154 2.32 21.547 1 87.88 401 ALA A N 1
ATOM 3140 C CA . ALA A 1 401 ? 1.004 3.211 21.672 1 87.88 401 ALA A CA 1
ATOM 3141 C C . ALA A 1 401 ? 1.037 3.953 23.016 1 87.88 401 ALA A C 1
ATOM 3143 O O . ALA A 1 401 ? 0.791 5.16 23.062 1 87.88 401 ALA A O 1
ATOM 3144 N N . ILE A 1 402 ? 1.419 3.236 24.031 1 89.44 402 ILE A N 1
ATOM 3145 C CA . ILE A 1 402 ? 1.49 3.852 25.359 1 89.44 402 ILE A CA 1
ATOM 3146 C C . ILE A 1 402 ? 2.615 4.883 25.391 1 89.44 402 ILE A C 1
ATOM 3148 O O . ILE A 1 402 ? 2.432 6 25.875 1 89.44 402 ILE A O 1
ATOM 3152 N N . THR A 1 403 ? 3.752 4.566 24.859 1 83.5 403 THR A N 1
ATOM 3153 C CA . THR A 1 403 ? 4.902 5.461 24.875 1 83.5 403 THR A CA 1
ATOM 3154 C C . THR A 1 403 ? 4.586 6.758 24.125 1 83.5 403 THR A C 1
ATOM 3156 O O . THR A 1 403 ? 4.852 7.852 24.625 1 83.5 403 THR A O 1
ATOM 3159 N N . ILE A 1 404 ? 3.998 6.676 22.969 1 82.44 404 ILE A N 1
ATOM 3160 C CA . ILE A 1 404 ? 3.691 7.859 22.172 1 82.44 404 ILE A CA 1
ATOM 3161 C C . ILE A 1 404 ? 2.58 8.664 22.844 1 82.44 404 ILE A C 1
ATOM 3163 O O . ILE A 1 404 ? 2.633 9.891 22.875 1 82.44 404 ILE A O 1
ATOM 3167 N N . THR A 1 405 ? 1.614 7.941 23.422 1 87.06 405 THR A N 1
ATOM 3168 C CA . THR A 1 405 ? 0.525 8.633 24.109 1 87.06 405 THR A CA 1
ATOM 3169 C C . THR A 1 405 ? 1.042 9.383 25.328 1 87.06 405 THR A C 1
ATOM 3171 O O . THR A 1 405 ? 0.642 10.523 25.578 1 87.06 405 THR A O 1
ATOM 3174 N N . VAL A 1 406 ? 1.943 8.758 26.031 1 86.06 406 VAL A N 1
ATOM 3175 C CA . VAL A 1 406 ? 2.527 9.414 27.203 1 86.06 406 VAL A CA 1
ATOM 3176 C C . VAL A 1 406 ? 3.303 10.656 26.766 1 86.06 406 VAL A C 1
ATOM 3178 O O . VAL A 1 406 ? 3.227 11.703 27.406 1 86.06 406 VAL A O 1
ATOM 3181 N N . MET A 1 407 ? 4.004 10.523 25.719 1 80.81 407 MET A N 1
ATOM 3182 C CA . MET A 1 407 ? 4.723 11.672 25.188 1 80.81 407 MET A CA 1
ATOM 3183 C C . MET A 1 407 ? 3.756 12.797 24.812 1 80.81 407 MET A C 1
ATOM 3185 O O . MET A 1 407 ? 3.996 13.961 25.141 1 80.81 407 MET A O 1
ATOM 3189 N N . LEU A 1 408 ? 2.643 12.484 24.203 1 82.75 408 LEU A N 1
ATOM 3190 C CA . LEU A 1 408 ? 1.653 13.477 23.781 1 82.75 408 LEU A CA 1
ATOM 3191 C C . LEU A 1 408 ? 1.009 14.133 25 1 82.75 408 LEU A C 1
ATOM 3193 O O . LEU A 1 408 ? 0.793 15.352 25.016 1 82.75 408 LEU A O 1
ATOM 3197 N N . VAL A 1 409 ? 0.787 13.344 26 1 85.69 409 VAL A N 1
ATOM 3198 C CA . VAL A 1 409 ? 0.154 13.867 27.219 1 85.69 409 VAL A CA 1
ATOM 3199 C C . VAL A 1 409 ? 1.135 14.773 27.953 1 85.69 409 VAL A C 1
ATOM 3201 O O . VAL A 1 409 ? 0.746 15.812 28.5 1 85.69 409 VAL A O 1
ATOM 3204 N N . LYS A 1 410 ? 2.377 14.406 27.953 1 82.38 410 LYS A N 1
ATOM 3205 C CA . LYS A 1 410 ? 3.385 15.258 28.578 1 82.38 410 LYS A CA 1
ATOM 3206 C C . LYS A 1 410 ? 3.488 16.609 27.875 1 82.38 410 LYS A C 1
ATOM 3208 O O . LYS A 1 410 ? 3.598 17.656 28.516 1 82.38 410 LYS A O 1
ATOM 3213 N N . ILE A 1 411 ? 3.436 16.531 26.609 1 78.25 411 ILE A N 1
ATOM 3214 C CA . ILE A 1 411 ? 3.467 17.75 25.812 1 78.25 411 ILE A CA 1
ATOM 3215 C C . ILE A 1 411 ? 2.225 18.594 26.109 1 78.25 411 ILE A C 1
ATOM 3217 O O . ILE A 1 411 ? 2.32 19.812 26.312 1 78.25 411 ILE A O 1
ATOM 3221 N N . LEU A 1 412 ? 1.093 17.969 26.188 1 82.31 412 LEU A N 1
ATOM 3222 C CA . LEU A 1 412 ? -0.163 18.641 26.5 1 82.31 412 LEU A CA 1
ATOM 3223 C C . LEU A 1 412 ? -0.094 19.312 27.859 1 82.31 412 LEU A C 1
ATOM 3225 O O . LEU A 1 412 ? -0.461 20.484 28 1 82.31 412 LEU A O 1
ATOM 3229 N N . LEU A 1 413 ? 0.51 18.641 28.812 1 83.56 413 LEU A N 1
ATOM 3230 C CA . LEU A 1 413 ? 0.531 19.141 30.188 1 83.56 413 LEU A CA 1
ATOM 3231 C C . LEU A 1 413 ? 1.571 20.234 30.344 1 83.56 413 LEU A C 1
ATOM 3233 O O . LEU A 1 413 ? 1.462 21.062 31.25 1 83.56 413 LEU A O 1
ATOM 3237 N N . SER A 1 414 ? 2.545 20.234 29.484 1 75.38 414 SER A N 1
ATOM 3238 C CA . SER A 1 414 ? 3.555 21.297 29.547 1 75.38 414 SER A CA 1
ATOM 3239 C C . SER A 1 414 ? 2.984 22.625 29.109 1 75.38 414 SER A C 1
ATOM 3241 O O . SER A 1 414 ? 3.523 23.688 29.453 1 75.38 414 SER A O 1
ATOM 3243 N N . HIS A 1 415 ? 1.941 22.547 28.328 1 70.19 415 HIS A N 1
ATOM 3244 C CA . HIS A 1 415 ? 1.317 23.797 27.875 1 70.19 415 HIS A CA 1
ATOM 3245 C C . HIS A 1 415 ? 0.208 24.234 28.812 1 70.19 415 HIS A C 1
ATOM 3247 O O . HIS A 1 415 ? -0.319 25.344 28.703 1 70.19 415 HIS A O 1
ATOM 3253 N N . SER A 1 416 ? -0.276 23.406 29.656 1 60.97 416 SER A N 1
ATOM 3254 C CA . SER A 1 416 ? -1.363 23.734 30.562 1 60.97 416 SER A CA 1
ATOM 3255 C C . SER A 1 416 ? -0.847 24.484 31.797 1 60.97 416 SER A C 1
ATOM 3257 O O . SER A 1 416 ? -1.629 25.062 32.562 1 60.97 416 SER A O 1
ATOM 3259 N N . THR A 1 417 ? 0.52 24.688 31.953 1 53 417 THR A N 1
ATOM 3260 C CA . THR A 1 417 ? 1.007 25.469 33.094 1 53 417 THR A CA 1
ATOM 3261 C C . THR A 1 417 ? 1.42 26.875 32.656 1 53 417 THR A C 1
ATOM 3263 O O . THR A 1 417 ? 1.922 27.062 31.531 1 53 417 THR A O 1
ATOM 3266 N N . MET B 1 1 ? -3.953 65.688 11.719 1 30.36 1 MET B N 1
ATOM 3267 C CA . MET B 1 1 ? -3.986 65.875 13.172 1 30.36 1 MET B CA 1
ATOM 3268 C C . MET B 1 1 ? -4.184 64.5 13.867 1 30.36 1 MET B C 1
ATOM 3270 O O . MET B 1 1 ? -4.652 64.438 15.008 1 30.36 1 MET B O 1
ATOM 3274 N N . LEU B 1 2 ? -4.008 63.406 13.109 1 38.53 2 LEU B N 1
ATOM 3275 C CA . LEU B 1 2 ? -4.324 62.125 13.766 1 38.53 2 LEU B CA 1
ATOM 3276 C C . LEU B 1 2 ? -3.453 61.938 15 1 38.53 2 LEU B C 1
ATOM 3278 O O . LEU B 1 2 ? -3.527 60.906 15.656 1 38.53 2 LEU B O 1
ATOM 3282 N N . VAL B 1 3 ? -2.242 62.656 14.984 1 41.78 3 VAL B N 1
ATOM 3283 C CA . VAL B 1 3 ? -1.166 62 15.719 1 41.78 3 VAL B CA 1
ATOM 3284 C C . VAL B 1 3 ? -1.368 62.188 17.219 1 41.78 3 VAL B C 1
ATOM 3286 O O . VAL B 1 3 ? -1.176 63.312 17.734 1 41.78 3 VAL B O 1
ATOM 3289 N N . SER B 1 4 ? -2.422 61.938 17.797 1 41.12 4 SER B N 1
ATOM 3290 C CA . SER B 1 4 ? -2.182 62.031 19.234 1 41.12 4 SER B CA 1
ATOM 3291 C C . SER B 1 4 ? -1.033 61.125 19.672 1 41.12 4 SER B C 1
ATOM 3293 O O . SER B 1 4 ? -1.044 59.906 19.391 1 41.12 4 SER B O 1
ATOM 3295 N N . THR B 1 5 ? 0.142 61.562 19.688 1 44.62 5 THR B N 1
ATOM 3296 C CA . THR B 1 5 ? 1.371 60.906 20.141 1 44.62 5 THR B CA 1
ATOM 3297 C C . THR B 1 5 ? 1.257 60.5 21.594 1 44.62 5 THR B C 1
ATOM 3299 O O . THR B 1 5 ? 2.242 60.094 22.203 1 44.62 5 THR B O 1
ATOM 3302 N N . ASP B 1 6 ? 0.217 60.812 22.25 1 47 6 ASP B N 1
ATOM 3303 C CA . ASP B 1 6 ? 0.298 60.5 23.672 1 47 6 ASP B CA 1
ATOM 3304 C C . ASP B 1 6 ? -0.056 59.062 23.953 1 47 6 ASP B C 1
ATOM 3306 O O . ASP B 1 6 ? -0.909 58.469 23.281 1 47 6 ASP B O 1
ATOM 3310 N N . GLY B 1 7 ? 0.821 58.125 24.219 1 57.16 7 GLY B N 1
ATOM 3311 C CA . GLY B 1 7 ? 0.808 56.75 24.688 1 57.16 7 GLY B CA 1
ATOM 3312 C C . GLY B 1 7 ? -0.549 56.312 25.203 1 57.16 7 GLY B C 1
ATOM 3313 O O . GLY B 1 7 ? -0.646 55.344 25.969 1 57.16 7 GLY B O 1
ATOM 3314 N N . VAL B 1 8 ? -1.613 57.094 25.016 1 65.5 8 VAL B N 1
ATOM 3315 C CA . VAL B 1 8 ? -2.938 56.719 25.5 1 65.5 8 VAL B CA 1
ATOM 3316 C C . VAL B 1 8 ? -3.877 56.469 24.328 1 65.5 8 VAL B C 1
ATOM 3318 O O . VAL B 1 8 ? -3.914 57.281 23.391 1 65.5 8 VAL B O 1
ATOM 3321 N N . PHE B 1 9 ? -4.535 55.312 24.234 1 83 9 PHE B N 1
ATOM 3322 C CA . PHE B 1 9 ? -5.559 55.031 23.25 1 83 9 PHE B CA 1
ATOM 3323 C C . PHE B 1 9 ? -6.621 56.125 23.219 1 83 9 PHE B C 1
ATOM 3325 O O . PHE B 1 9 ? -6.941 56.719 24.25 1 83 9 PHE B O 1
ATOM 3332 N N . SER B 1 10 ? -6.961 56.562 22.078 1 85.69 10 SER B N 1
ATOM 3333 C CA . SER B 1 10 ? -8.031 57.531 21.953 1 85.69 10 SER B CA 1
ATOM 3334 C C . SER B 1 10 ? -9.102 57.062 20.984 1 85.69 10 SER B C 1
ATOM 3336 O O . SER B 1 10 ? -8.789 56.594 19.891 1 85.69 10 SER B O 1
ATOM 3338 N N . SER B 1 11 ? -10.375 57.219 21.438 1 88.5 11 SER B N 1
ATOM 3339 C CA . SER B 1 11 ? -11.492 56.844 20.562 1 88.5 11 SER B CA 1
ATOM 3340 C C . SER B 1 11 ? -12.086 58.094 19.906 1 88.5 11 SER B C 1
ATOM 3342 O O . SER B 1 11 ? -13.156 58.031 19.297 1 88.5 11 SER B O 1
ATOM 3344 N N . GLU B 1 12 ? -11.359 59.094 20.047 1 88.62 12 GLU B N 1
ATOM 3345 C CA . GLU B 1 12 ? -11.875 60.312 19.469 1 88.62 12 GLU B CA 1
ATOM 3346 C C . GLU B 1 12 ? -11.969 60.219 17.953 1 88.62 12 GLU B C 1
ATOM 3348 O O . GLU B 1 12 ? -11.016 59.812 17.297 1 88.62 12 GLU B O 1
ATOM 3353 N N . GLY B 1 13 ? -13.133 60.625 17.406 1 91.56 13 GLY B N 1
ATOM 3354 C CA . GLY B 1 13 ? -13.336 60.625 15.969 1 91.56 13 GLY B CA 1
ATOM 3355 C C . GLY B 1 13 ? -13.758 59.281 15.414 1 91.56 13 GLY B C 1
ATOM 3356 O O . GLY B 1 13 ? -14.055 59.156 14.219 1 91.56 13 GLY B O 1
ATOM 3357 N N . CYS B 1 14 ? -13.812 58.312 16.266 1 92.62 14 CYS B N 1
ATOM 3358 C CA . CYS B 1 14 ? -14.156 57 15.797 1 92.62 14 CYS B CA 1
ATOM 3359 C C . CYS B 1 14 ? -15.617 56.938 15.367 1 92.62 14 CYS B C 1
ATOM 3361 O O . CYS B 1 14 ? -16.5 57.375 16.109 1 92.62 14 CYS B O 1
ATOM 3363 N N . GLY B 1 15 ? -15.852 56.344 14.203 1 90.56 15 GLY B N 1
ATOM 3364 C CA . GLY B 1 15 ? -17.203 56.219 13.68 1 90.56 15 GLY B CA 1
ATOM 3365 C C . GLY B 1 15 ? -17.688 57.5 12.977 1 90.56 15 GLY B C 1
ATOM 3366 O O . GLY B 1 15 ? -18.75 57.5 12.375 1 90.56 15 GLY B O 1
ATOM 3367 N N . LYS B 1 16 ? -16.906 58.531 12.961 1 89.88 16 LYS B N 1
ATOM 3368 C CA . LYS B 1 16 ? -17.297 59.781 12.352 1 89.88 16 LYS B CA 1
ATOM 3369 C C . LYS B 1 16 ? -16.25 60.281 11.352 1 89.88 16 LYS B C 1
ATOM 3371 O O . LYS B 1 16 ? -16.594 60.656 10.227 1 89.88 16 LYS B O 1
ATOM 3376 N N . GLU B 1 17 ? -15.047 60.312 11.859 1 90.56 17 GLU B N 1
ATOM 3377 C CA . GLU B 1 17 ? -13.969 60.781 11.008 1 90.56 17 GLU B CA 1
ATOM 3378 C C . GLU B 1 17 ? -13.023 59.656 10.602 1 90.56 17 GLU B C 1
ATOM 3380 O O . GLU B 1 17 ? -12.297 59.781 9.609 1 90.56 17 GLU B O 1
ATOM 3385 N N . LYS B 1 18 ? -13 58.781 11.367 1 93.75 18 LYS B N 1
ATOM 3386 C CA . LYS B 1 18 ? -12.148 57.625 11.078 1 93.75 18 LYS B CA 1
ATOM 3387 C C . LYS B 1 18 ? -12.805 56.344 11.547 1 93.75 18 LYS B C 1
ATOM 3389 O O . LYS B 1 18 ? -13.727 56.375 12.367 1 93.75 18 LYS B O 1
ATOM 3394 N N . SER B 1 19 ? -12.422 55.25 10.969 1 95.75 19 SER B N 1
ATOM 3395 C CA . SER B 1 19 ? -12.859 53.906 11.391 1 95.75 19 SER B CA 1
ATOM 3396 C C . SER B 1 19 ? -11.938 53.344 12.461 1 95.75 19 SER B C 1
ATOM 3398 O O . SER B 1 19 ? -10.75 53.656 12.5 1 95.75 19 SER B O 1
ATOM 3400 N N . CYS B 1 20 ? -12.531 52.5 13.375 1 96.12 20 CYS B N 1
ATOM 3401 C CA . CYS B 1 20 ? -11.75 52.062 14.523 1 96.12 20 CYS B CA 1
ATOM 3402 C C . CYS B 1 20 ? -12.07 50.594 14.883 1 96.12 20 CYS B C 1
ATOM 3404 O O . CYS B 1 20 ? -13.195 50.156 14.688 1 96.12 20 CYS B O 1
ATOM 3406 N N . TRP B 1 21 ? -11.094 49.938 15.391 1 97.19 21 TRP B N 1
ATOM 3407 C CA . TRP B 1 21 ? -11.164 48.594 15.945 1 97.19 21 TRP B CA 1
ATOM 3408 C C . TRP B 1 21 ? -10.281 48.469 17.188 1 97.19 21 TRP B C 1
ATOM 3410 O O . TRP B 1 21 ? -9.055 48.531 17.078 1 97.19 21 TRP B O 1
ATOM 3420 N N . PHE B 1 22 ? -10.93 48.344 18.344 1 96.69 22 PHE B N 1
ATOM 3421 C CA . PHE B 1 22 ? -10.195 48.281 19.594 1 96.69 22 PHE B CA 1
ATOM 3422 C C . PHE B 1 22 ? -10.258 46.875 20.172 1 96.69 22 PHE B C 1
ATOM 3424 O O . PHE B 1 22 ? -11.234 46.156 19.969 1 96.69 22 PHE B O 1
ATOM 3431 N N . HIS B 1 23 ? -9.227 46.5 20.859 1 95.88 23 HIS B N 1
ATOM 3432 C CA . HIS B 1 23 ? -9.117 45.188 21.484 1 95.88 23 HIS B CA 1
ATOM 3433 C C . HIS B 1 23 ? -8.742 45.312 22.953 1 95.88 23 HIS B C 1
ATOM 3435 O O . HIS B 1 23 ? -7.895 46.125 23.312 1 95.88 23 HIS B O 1
ATOM 3441 N N . PRO B 1 24 ? -9.344 44.469 23.828 1 94.75 24 PRO B N 1
ATOM 3442 C CA . PRO B 1 24 ? -10.375 43.438 23.641 1 94.75 24 PRO B CA 1
ATOM 3443 C C . PRO B 1 24 ? -11.766 44.031 23.422 1 94.75 24 PRO B C 1
ATOM 3445 O O . PRO B 1 24 ? -11.922 45.25 23.406 1 94.75 24 PRO B O 1
ATOM 3448 N N . PRO B 1 25 ? -12.695 43.062 23.188 1 92.69 25 PRO B N 1
ATOM 3449 C CA . PRO B 1 25 ? -14.039 43.562 22.906 1 92.69 25 PRO B CA 1
ATOM 3450 C C . PRO B 1 25 ? -14.578 44.438 24.047 1 92.69 25 PRO B C 1
ATOM 3452 O O . PRO B 1 25 ? -14.469 44.094 25.219 1 92.69 25 PRO B O 1
ATOM 3455 N N . GLY B 1 26 ? -15.141 45.625 23.703 1 90.5 26 GLY B N 1
ATOM 3456 C CA . GLY B 1 26 ? -15.844 46.5 24.625 1 90.5 26 GLY B CA 1
ATOM 3457 C C . GLY B 1 26 ? -14.922 47.438 25.391 1 90.5 26 GLY B C 1
ATOM 3458 O O . GLY B 1 26 ? -15.383 48.281 26.172 1 90.5 26 GLY B O 1
ATOM 3459 N N . CYS B 1 27 ? -13.641 47.375 25.141 1 90 27 CYS B N 1
ATOM 3460 C CA . CYS B 1 27 ? -12.703 48.188 25.938 1 90 27 CYS B CA 1
ATOM 3461 C C . CYS B 1 27 ? -12.867 49.656 25.625 1 90 27 CYS B C 1
ATOM 3463 O O . CYS B 1 27 ? -12.758 50.5 26.531 1 90 27 CYS B O 1
ATOM 3465 N N . ALA B 1 28 ? -13.07 49.969 24.391 1 84.06 28 ALA B N 1
ATOM 3466 C CA . ALA B 1 28 ? -13.203 51.375 24.016 1 84.06 28 ALA B CA 1
ATOM 3467 C C . ALA B 1 28 ? -14.461 52 24.625 1 84.06 28 ALA B C 1
ATOM 3469 O O . ALA B 1 28 ? -14.461 53.156 25.031 1 84.06 28 ALA B O 1
ATOM 3470 N N . ALA B 1 29 ? -15.508 51.312 24.672 1 82.56 29 ALA B N 1
ATOM 3471 C CA . ALA B 1 29 ? -16.797 51.781 25.188 1 82.56 29 ALA B CA 1
ATOM 3472 C C . ALA B 1 29 ? -16.797 51.812 26.703 1 82.56 29 ALA B C 1
ATOM 3474 O O . ALA B 1 29 ? -17.375 52.719 27.312 1 82.56 29 ALA B O 1
ATOM 3475 N N . ASN B 1 30 ? -16.156 50.906 27.344 1 81.38 30 ASN B N 1
ATOM 3476 C CA . ASN B 1 30 ? -16.219 50.812 28.797 1 81.38 30 ASN B CA 1
ATOM 3477 C C . ASN B 1 30 ? -15.117 51.625 29.469 1 81.38 30 ASN B C 1
ATOM 3479 O O . ASN B 1 30 ? -15.414 52.5 30.281 1 81.38 30 ASN B O 1
ATOM 3483 N N . ASN B 1 31 ? -13.906 51.25 29.094 1 84.75 31 ASN B N 1
ATOM 3484 C CA . ASN B 1 31 ? -12.727 51.906 29.625 1 84.75 31 ASN B CA 1
ATOM 3485 C C . ASN B 1 31 ? -11.555 51.844 28.641 1 84.75 31 ASN B C 1
ATOM 3487 O O . ASN B 1 31 ? -10.898 50.812 28.531 1 84.75 31 ASN B O 1
ATOM 3491 N N . ILE B 1 32 ? -11.305 52.938 28.016 1 88.19 32 ILE B N 1
ATOM 3492 C CA . ILE B 1 32 ? -10.32 53 26.938 1 88.19 32 ILE B CA 1
ATOM 3493 C C . ILE B 1 32 ? -8.945 52.594 27.469 1 88.19 32 ILE B C 1
ATOM 3495 O O . ILE B 1 32 ? -8.102 52.125 26.719 1 88.19 32 ILE B O 1
ATOM 3499 N N . GLN B 1 33 ? -8.727 52.812 28.828 1 85 33 GLN B N 1
ATOM 3500 C CA . GLN B 1 33 ? -7.438 52.469 29.438 1 85 33 GLN B CA 1
ATOM 3501 C C . GLN B 1 33 ? -7.23 50.969 29.484 1 85 33 GLN B C 1
ATOM 3503 O O . GLN B 1 33 ? -6.105 50.5 29.656 1 85 33 GLN B O 1
ATOM 3508 N N . LYS B 1 34 ? -8.328 50.281 29.25 1 90.19 34 LYS B N 1
ATOM 3509 C CA . LYS B 1 34 ? -8.258 48.812 29.297 1 90.19 34 LYS B CA 1
ATOM 3510 C C . LYS B 1 34 ? -7.98 48.219 27.922 1 90.19 34 LYS B C 1
ATOM 3512 O O . LYS B 1 34 ? -7.773 47.031 27.781 1 90.19 34 LYS B O 1
ATOM 3517 N N . CYS B 1 35 ? -7.945 49.062 27 1 94.38 35 CYS B N 1
ATOM 3518 C CA . CYS B 1 35 ? -7.629 48.594 25.656 1 94.38 35 CYS B CA 1
ATOM 3519 C C . CYS B 1 35 ? -6.148 48.25 25.531 1 94.38 35 CYS B C 1
ATOM 3521 O O . CYS B 1 35 ? -5.301 48.906 26.125 1 94.38 35 CYS B O 1
ATOM 3523 N N . LEU B 1 36 ? -5.891 47.188 24.812 1 95.44 36 LEU B N 1
ATOM 3524 C CA . LEU B 1 36 ? -4.523 46.719 24.672 1 95.44 36 LEU B CA 1
ATOM 3525 C C . LEU B 1 36 ? -3.998 46.969 23.25 1 95.44 36 LEU B C 1
ATOM 3527 O O . LEU B 1 36 ? -2.785 46.969 23.031 1 95.44 36 LEU B O 1
ATOM 3531 N N . SER B 1 37 ? -4.879 47.062 22.344 1 96.62 37 SER B N 1
ATOM 3532 C CA . SER B 1 37 ? -4.492 47.375 20.969 1 96.62 37 SER B CA 1
ATOM 3533 C C . SER B 1 37 ? -5.637 48.031 20.203 1 96.62 37 SER B C 1
ATOM 3535 O O . SER B 1 37 ? -6.789 47.969 20.641 1 96.62 37 SER B O 1
ATOM 3537 N N . SER B 1 38 ? -5.277 48.688 19.094 1 96.62 38 SER B N 1
ATOM 3538 C CA . SER B 1 38 ? -6.281 49.312 18.234 1 96.62 38 SER B CA 1
ATOM 3539 C C . SER B 1 38 ? -5.789 49.406 16.797 1 96.62 38 SER B C 1
ATOM 3541 O O . SER B 1 38 ? -4.582 49.5 16.547 1 96.62 38 SER B O 1
ATOM 3543 N N . VAL B 1 39 ? -6.699 49.312 15.945 1 97.75 39 VAL B N 1
ATOM 3544 C CA . VAL B 1 39 ? -6.504 49.594 14.523 1 97.75 39 VAL B CA 1
ATOM 3545 C C . VAL B 1 39 ? -7.438 50.719 14.102 1 97.75 39 VAL B C 1
ATOM 3547 O O . VAL B 1 39 ? -8.664 50.625 14.227 1 97.75 39 VAL B O 1
ATOM 3550 N N . GLN B 1 40 ? -6.867 51.75 13.664 1 97.12 40 GLN B N 1
ATOM 3551 C CA . GLN B 1 40 ? -7.637 52.875 13.148 1 97.12 40 GLN B CA 1
ATOM 3552 C C . GLN B 1 40 ? -7.227 53.219 11.711 1 97.12 40 GLN B C 1
ATOM 3554 O O . GLN B 1 40 ? -6.047 53.125 11.367 1 97.12 40 GLN B O 1
ATOM 3559 N N . TRP B 1 41 ? -8.234 53.594 10.914 1 96.88 41 TRP B N 1
ATOM 3560 C CA . TRP B 1 41 ? -7.863 53.875 9.539 1 96.88 41 TRP B CA 1
ATOM 3561 C C . TRP B 1 41 ? -8.805 54.906 8.93 1 96.88 41 TRP B C 1
ATOM 3563 O O . TRP B 1 41 ? -9.922 55.094 9.414 1 96.88 41 TRP B O 1
ATOM 3573 N N . THR B 1 42 ? -8.305 55.625 7.977 1 95.06 42 THR B N 1
ATOM 3574 C CA . THR B 1 42 ? -9.047 56.562 7.168 1 95.06 42 THR B CA 1
ATOM 3575 C C . THR B 1 42 ? -8.773 56.344 5.684 1 95.06 42 THR B C 1
ATOM 3577 O O . THR B 1 42 ? -7.621 56.25 5.266 1 95.06 42 THR B O 1
ATOM 3580 N N . VAL B 1 43 ? -9.875 56.281 4.965 1 94.94 43 VAL B N 1
ATOM 3581 C CA . VAL B 1 43 ? -9.734 56.125 3.523 1 94.94 43 VAL B CA 1
ATOM 3582 C C . VAL B 1 43 ? -9.594 57.5 2.854 1 94.94 43 VAL B C 1
ATOM 3584 O O . VAL B 1 43 ? -10.484 58.344 2.963 1 94.94 43 VAL B O 1
ATOM 3587 N N . LEU B 1 44 ? -8.461 57.625 2.221 1 93.56 44 LEU B N 1
ATOM 3588 C CA . LEU B 1 44 ? -8.188 58.844 1.468 1 93.56 44 LEU B CA 1
ATOM 3589 C C . LEU B 1 44 ? -8.352 58.625 -0.03 1 93.56 44 LEU B C 1
ATOM 3591 O O . LEU B 1 44 ? -8.68 57.5 -0.455 1 93.56 44 LEU B O 1
ATOM 3595 N N . LYS B 1 45 ? -8.164 59.656 -0.812 1 92.25 45 LYS B N 1
ATOM 3596 C CA . LYS B 1 45 ? -8.32 59.562 -2.26 1 92.25 45 LYS B CA 1
ATOM 3597 C C . LYS B 1 45 ? -7.242 58.688 -2.869 1 92.25 45 LYS B C 1
ATOM 3599 O O . LYS B 1 45 ? -7.5 57.938 -3.834 1 92.25 45 LYS B O 1
ATOM 3604 N N . ASP B 1 46 ? -6.082 58.719 -2.26 1 94.88 46 ASP B N 1
ATOM 3605 C CA . ASP B 1 46 ? -4.969 58.031 -2.908 1 94.88 46 ASP B CA 1
ATOM 3606 C C . ASP B 1 46 ? -4.574 56.75 -2.139 1 94.88 46 ASP B C 1
ATOM 3608 O O . ASP B 1 46 ? -3.711 56 -2.582 1 94.88 46 ASP B O 1
ATOM 3612 N N . GLY B 1 47 ? -5.176 56.594 -1.069 1 96.06 47 GLY B N 1
ATOM 3613 C CA . GLY B 1 47 ? -4.801 55.438 -0.284 1 96.06 47 GLY B CA 1
ATOM 3614 C C . GLY B 1 47 ? -5.516 55.344 1.052 1 96.06 47 GLY B C 1
ATOM 3615 O O . GLY B 1 47 ? -6.488 56.062 1.281 1 96.06 47 GLY B O 1
ATOM 3616 N N . VAL B 1 48 ? -5.117 54.406 1.846 1 96.88 48 VAL B N 1
ATOM 3617 C CA . VAL B 1 48 ? -5.676 54.25 3.184 1 96.88 48 VAL B CA 1
ATOM 3618 C C . VAL B 1 48 ? -4.598 54.531 4.23 1 96.88 48 VAL B C 1
ATOM 3620 O O . VAL B 1 48 ? -3.514 53.938 4.18 1 96.88 48 VAL B O 1
ATOM 3623 N N . LEU B 1 49 ? -4.887 55.406 5.129 1 97.12 49 LEU B N 1
ATOM 3624 C CA . LEU B 1 49 ? -3.982 55.688 6.242 1 97.12 49 LEU B CA 1
ATOM 3625 C C . LEU B 1 49 ? -4.316 54.781 7.438 1 97.12 49 LEU B C 1
ATOM 3627 O O . LEU B 1 49 ? -5.422 54.844 7.977 1 97.12 49 LEU B O 1
ATOM 3631 N N . PHE B 1 50 ? -3.348 54 7.84 1 97.69 50 PHE B N 1
ATOM 3632 C CA . PHE B 1 50 ? -3.531 53.094 8.969 1 97.69 50 PHE B CA 1
ATOM 3633 C C . PHE B 1 50 ? -2.719 53.562 10.172 1 97.69 50 PHE B C 1
ATOM 3635 O O . PHE B 1 50 ? -1.583 54.031 10.023 1 97.69 50 PHE B O 1
ATOM 3642 N N . GLN B 1 51 ? -3.312 53.438 11.297 1 96.75 51 GLN B N 1
ATOM 3643 C CA . GLN B 1 51 ? -2.621 53.562 12.578 1 96.75 51 GLN B CA 1
ATOM 3644 C C . GLN B 1 51 ? -2.787 52.312 13.414 1 96.75 51 GLN B C 1
ATOM 3646 O O . GLN B 1 51 ? -3.902 51.969 13.812 1 96.75 51 GLN B O 1
ATOM 3651 N N . LEU B 1 52 ? -1.719 51.625 13.617 1 97.31 52 LEU B N 1
ATOM 3652 C CA . LEU B 1 52 ? -1.701 50.438 14.469 1 97.31 52 LEU B CA 1
ATOM 3653 C C . LEU B 1 52 ? -1.072 50.75 15.82 1 97.31 52 LEU B C 1
ATOM 3655 O O . LEU B 1 52 ? 0.042 51.281 15.891 1 97.31 52 LEU B O 1
ATOM 3659 N N . GLU B 1 53 ? -1.794 50.469 16.812 1 95.81 53 GLU B N 1
ATOM 3660 C CA . GLU B 1 53 ? -1.306 50.719 18.172 1 95.81 53 GLU B CA 1
ATOM 3661 C C . GLU B 1 53 ? -1.439 49.469 19.031 1 95.81 53 GLU B C 1
ATOM 3663 O O . GLU B 1 53 ? -2.438 48.75 18.938 1 95.81 53 GLU B O 1
ATOM 3668 N N . ALA B 1 54 ? -0.466 49.188 19.812 1 96.31 54 ALA B N 1
ATOM 3669 C CA . ALA B 1 54 ? -0.528 48 20.688 1 96.31 54 ALA B CA 1
ATOM 3670 C C . ALA B 1 54 ? 0.285 48.219 21.953 1 96.31 54 ALA B C 1
ATOM 3672 O O . ALA B 1 54 ? 1.348 48.844 21.922 1 96.31 54 ALA B O 1
ATOM 3673 N N . SER B 1 55 ? -0.244 47.688 23.031 1 94.69 55 SER B N 1
ATOM 3674 C CA . SER B 1 55 ? 0.481 47.688 24.297 1 94.69 55 SER B CA 1
ATOM 3675 C C . SER B 1 55 ? 1.655 46.719 24.25 1 94.69 55 SER B C 1
ATOM 3677 O O . SER B 1 55 ? 1.577 45.656 23.609 1 94.69 55 SER B O 1
ATOM 3679 N N . LEU B 1 56 ? 2.666 47.062 24.984 1 93.88 56 LEU B N 1
ATOM 3680 C CA . LEU B 1 56 ? 3.848 46.188 25.016 1 93.88 56 LEU B CA 1
ATOM 3681 C C . LEU B 1 56 ? 3.732 45.156 26.141 1 93.88 56 LEU B C 1
ATOM 3683 O O . LEU B 1 56 ? 4.621 44.312 26.297 1 93.88 56 LEU B O 1
ATOM 3687 N N . VAL B 1 57 ? 2.619 45.219 26.797 1 91.81 57 VAL B N 1
ATOM 3688 C CA . VAL B 1 57 ? 2.418 44.312 27.906 1 91.81 57 VAL B CA 1
ATOM 3689 C C . VAL B 1 57 ? 2.441 42.875 27.406 1 91.81 57 VAL B C 1
ATOM 3691 O O . VAL B 1 57 ? 1.771 42.531 26.422 1 91.81 57 VAL B O 1
ATOM 3694 N N . GLY B 1 58 ? 3.248 42 28.062 1 91.69 58 GLY B N 1
ATOM 3695 C CA . GLY B 1 58 ? 3.314 40.594 27.734 1 91.69 58 GLY B CA 1
ATOM 3696 C C . GLY B 1 58 ? 4.379 40.25 26.703 1 91.69 58 GLY B C 1
ATOM 3697 O O . GLY B 1 58 ? 4.652 39.094 26.422 1 91.69 58 GLY B O 1
ATOM 3698 N N . LEU B 1 59 ? 4.953 41.25 26.109 1 94 59 LEU B N 1
ATOM 3699 C CA . LEU B 1 59 ? 6.008 41.062 25.125 1 94 59 LEU B CA 1
ATOM 3700 C C . LEU B 1 59 ? 7.383 41.094 25.781 1 94 59 LEU B C 1
ATOM 3702 O O . LEU B 1 59 ? 7.531 41.625 26.891 1 94 59 LEU B O 1
ATOM 3706 N N . ASP B 1 60 ? 8.305 40.531 25.156 1 92.31 60 ASP B N 1
ATOM 3707 C CA . ASP B 1 60 ? 9.672 40.5 25.656 1 92.31 60 ASP B CA 1
ATOM 3708 C C . ASP B 1 60 ? 10.352 41.844 25.469 1 92.31 60 ASP B C 1
ATOM 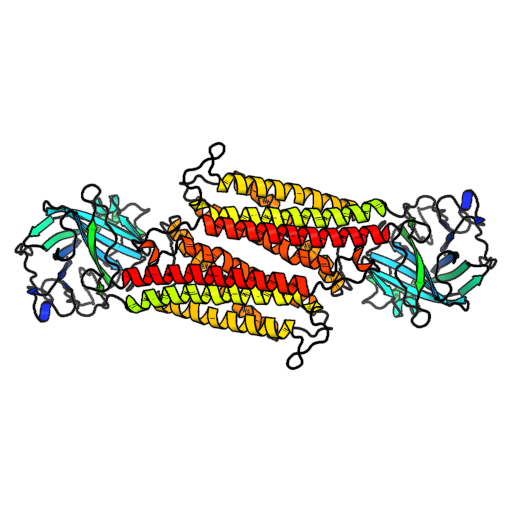3710 O O . ASP B 1 60 ? 10.625 42.25 24.344 1 92.31 60 ASP B O 1
ATOM 3714 N N . PRO B 1 61 ? 10.727 42.5 26.547 1 89.25 61 PRO B N 1
ATOM 3715 C CA . PRO B 1 61 ? 11.289 43.844 26.438 1 89.25 61 PRO B CA 1
ATOM 3716 C C . PRO B 1 61 ? 12.68 43.844 25.797 1 89.25 61 PRO B C 1
ATOM 3718 O O . PRO B 1 61 ? 13.172 44.906 25.391 1 89.25 61 PRO B O 1
ATOM 3721 N N . THR B 1 62 ? 13.32 42.719 25.703 1 88.44 62 THR B N 1
ATOM 3722 C CA . THR B 1 62 ? 14.672 42.656 25.156 1 88.44 62 THR B CA 1
ATOM 3723 C C . THR B 1 62 ? 14.633 42.5 23.641 1 88.44 62 THR B C 1
ATOM 3725 O O . THR B 1 62 ? 15.672 42.562 22.984 1 88.44 62 THR B O 1
ATOM 3728 N N . MET B 1 63 ? 13.492 42.375 23.094 1 92.69 63 MET B N 1
ATOM 3729 C CA . MET B 1 63 ? 13.352 42.125 21.672 1 92.69 63 MET B CA 1
ATOM 3730 C C . MET B 1 63 ? 12.68 43.281 20.969 1 92.69 63 MET B C 1
ATOM 3732 O O . MET B 1 63 ? 12.266 44.25 21.625 1 92.69 63 MET B O 1
ATOM 3736 N N . ALA B 1 64 ? 12.719 43.156 19.656 1 94.25 64 ALA B N 1
ATOM 3737 C CA . ALA B 1 64 ? 11.844 44.062 18.891 1 94.25 64 ALA B CA 1
ATOM 3738 C C . ALA B 1 64 ? 10.406 43.531 18.891 1 94.25 64 ALA B C 1
ATOM 3740 O O . ALA B 1 64 ? 10.148 42.406 19.312 1 94.25 64 ALA B O 1
ATOM 3741 N N . HIS B 1 65 ? 9.539 44.469 18.547 1 95.88 65 HIS B N 1
ATOM 3742 C CA . HIS B 1 65 ? 8.133 44.062 18.562 1 95.88 65 HIS B CA 1
ATOM 3743 C C . HIS B 1 65 ? 7.461 44.406 17.234 1 95.88 65 HIS B C 1
ATOM 3745 O O . HIS B 1 65 ? 7.922 45.25 16.484 1 95.88 65 HIS B O 1
ATOM 3751 N N . TYR B 1 66 ? 6.438 43.625 16.969 1 97.25 66 TYR B N 1
ATOM 3752 C CA . TYR B 1 66 ? 5.695 43.906 15.75 1 97.25 66 TYR B CA 1
ATOM 3753 C C . TYR B 1 66 ? 4.203 44.031 16.031 1 97.25 66 TYR B C 1
ATOM 3755 O O . TYR B 1 66 ? 3.713 43.469 17.016 1 97.25 66 TYR B O 1
ATOM 3763 N N . VAL B 1 67 ? 3.586 44.781 15.266 1 97.19 67 VAL B N 1
ATOM 3764 C CA . VAL B 1 67 ? 2.135 44.844 15.148 1 97.19 67 VAL B CA 1
ATOM 3765 C C . VAL B 1 67 ? 1.724 44.594 13.695 1 97.19 67 VAL B C 1
ATOM 3767 O O . VAL B 1 67 ? 2.352 45.125 12.773 1 97.19 67 VAL B O 1
ATOM 3770 N N . ALA B 1 68 ? 0.725 43.656 13.539 1 98.25 68 ALA B N 1
ATOM 3771 C CA . ALA B 1 68 ? 0.369 43.25 12.18 1 98.25 68 ALA B CA 1
ATOM 3772 C C . ALA B 1 68 ? -1.145 43.281 11.984 1 98.25 68 ALA B C 1
ATOM 3774 O O . ALA B 1 68 ? -1.894 42.875 12.883 1 98.25 68 ALA B O 1
ATOM 3775 N N . LEU B 1 69 ? -1.548 43.75 10.844 1 98.56 69 LEU B N 1
ATOM 3776 C CA . LEU B 1 69 ? -2.939 43.75 10.406 1 98.56 69 LEU B CA 1
ATOM 3777 C C . LEU B 1 69 ? -3.104 42.906 9.141 1 98.56 69 LEU B C 1
ATOM 3779 O O . LEU B 1 69 ? -2.574 43.25 8.086 1 98.56 69 LEU B O 1
ATOM 3783 N N . GLY B 1 70 ? -3.85 41.812 9.32 1 98.31 70 GLY B N 1
ATOM 3784 C CA . GLY B 1 70 ? -4.16 40.969 8.172 1 98.31 70 GLY B CA 1
ATOM 3785 C C . GLY B 1 70 ? -5.477 41.344 7.516 1 98.31 70 GLY B C 1
ATOM 3786 O O . GLY B 1 70 ? -6.469 41.594 8.203 1 98.31 70 GLY B O 1
ATOM 3787 N N . ILE B 1 71 ? -5.461 41.469 6.219 1 98.12 71 ILE B N 1
ATOM 3788 C CA . ILE B 1 71 ? -6.645 41.625 5.383 1 98.12 71 ILE B CA 1
ATOM 3789 C C . ILE B 1 71 ? -7.004 40.312 4.723 1 98.12 71 ILE B C 1
ATOM 3791 O O . ILE B 1 71 ? -6.266 39.812 3.869 1 98.12 71 ILE B O 1
ATOM 3795 N N . SER B 1 72 ? -8.172 39.781 5.133 1 97.44 72 SER B N 1
ATOM 3796 C CA . SER B 1 72 ? -8.461 38.375 4.789 1 97.44 72 SER B CA 1
ATOM 3797 C C . SER B 1 72 ? -9.82 38.25 4.109 1 97.44 72 SER B C 1
ATOM 3799 O O . SER B 1 72 ? -10.719 39.062 4.348 1 97.44 72 SER B O 1
ATOM 3801 N N . LYS B 1 73 ? -9.977 37.219 3.285 1 94.88 73 LYS B N 1
ATOM 3802 C CA . LYS B 1 73 ? -11.234 36.875 2.621 1 94.88 73 LYS B CA 1
ATOM 3803 C C . LYS B 1 73 ? -12.18 36.125 3.564 1 94.88 73 LYS B C 1
ATOM 3805 O O . LYS B 1 73 ? -13.375 36 3.285 1 94.88 73 LYS B O 1
ATOM 3810 N N . ASP B 1 74 ? -11.664 35.688 4.637 1 92.38 74 ASP B N 1
ATOM 3811 C CA . ASP B 1 74 ? -12.445 34.906 5.609 1 92.38 74 ASP B CA 1
ATOM 3812 C C . ASP B 1 74 ? -11.961 35.188 7.035 1 92.38 74 ASP B C 1
ATOM 3814 O O . ASP B 1 74 ? -11.227 36.156 7.27 1 92.38 74 ASP B O 1
ATOM 3818 N N . MET B 1 75 ? -12.414 34.469 7.996 1 92.56 75 MET B N 1
ATOM 3819 C CA . MET B 1 75 ? -12.125 34.719 9.406 1 92.56 75 MET B CA 1
ATOM 3820 C C . MET B 1 75 ? -11.023 33.781 9.906 1 92.56 75 MET B C 1
ATOM 3822 O O . MET B 1 75 ? -11.094 33.312 11.039 1 92.56 75 MET B O 1
ATOM 3826 N N . ARG B 1 76 ? -10.094 33.531 9 1 89.25 76 ARG B N 1
ATOM 3827 C CA . ARG B 1 76 ? -8.984 32.656 9.359 1 89.25 76 ARG B CA 1
ATOM 3828 C C . ARG B 1 76 ? -7.676 33.125 8.758 1 89.25 76 ARG B C 1
ATOM 3830 O O . ARG B 1 76 ? -7.664 33.688 7.648 1 89.25 76 ARG B O 1
ATOM 3837 N N . MET B 1 77 ? -6.578 32.875 9.5 1 89.62 77 MET B N 1
ATOM 3838 C CA . MET B 1 77 ? -5.262 33.094 8.906 1 89.62 77 MET B CA 1
ATOM 3839 C C . MET B 1 77 ? -4.973 32.062 7.812 1 89.62 77 MET B C 1
ATOM 3841 O O . MET B 1 77 ? -5.195 30.875 7.996 1 89.62 77 MET B O 1
ATOM 3845 N N . GLY B 1 78 ? -4.504 32.375 6.68 1 86.06 78 GLY B N 1
ATOM 3846 C CA . GLY B 1 78 ? -4.184 31.406 5.652 1 86.06 78 GLY B CA 1
ATOM 3847 C C . GLY B 1 78 ? -3.838 32.031 4.316 1 86.06 78 GLY B C 1
ATOM 3848 O O . GLY B 1 78 ? -2.812 31.703 3.717 1 86.06 78 GLY B O 1
ATOM 3849 N N . ASP B 1 79 ? -4.664 32.875 3.762 1 90.31 79 ASP B N 1
ATOM 3850 C CA . ASP B 1 79 ? -4.512 33.594 2.504 1 90.31 79 ASP B CA 1
ATOM 3851 C C . ASP B 1 79 ? -4.836 35.062 2.68 1 90.31 79 ASP B C 1
ATOM 3853 O O . ASP B 1 79 ? -5.91 35.531 2.283 1 90.31 79 ASP B O 1
ATOM 3857 N N . ASP B 1 80 ? -3.775 35.781 3.225 1 96.19 80 ASP B N 1
ATOM 3858 C CA . ASP B 1 80 ? -4.074 37.125 3.643 1 96.19 80 ASP B CA 1
ATOM 3859 C C . ASP B 1 80 ? -2.955 38.094 3.232 1 96.19 80 ASP B C 1
ATOM 3861 O O . ASP B 1 80 ? -1.774 37.75 3.316 1 96.19 80 ASP B O 1
ATOM 3865 N N . SER B 1 81 ? -3.361 39.281 2.738 1 98 81 SER B N 1
ATOM 3866 C CA . SER B 1 81 ? -2.406 40.406 2.684 1 98 81 SER B CA 1
ATOM 3867 C C . SER B 1 81 ? -2.221 41.031 4.055 1 98 81 SER B C 1
ATOM 3869 O O . SER B 1 81 ? -3.197 41.312 4.754 1 98 81 SER B O 1
ATOM 3871 N N . VAL B 1 82 ? -0.982 41.188 4.41 1 98.31 82 VAL B N 1
ATOM 3872 C CA . VAL B 1 82 ? -0.724 41.656 5.77 1 98.31 82 VAL B CA 1
ATOM 3873 C C . VAL B 1 82 ? 0.092 42.938 5.723 1 98.31 82 VAL B C 1
ATOM 3875 O O . VAL B 1 82 ? 1.043 43.062 4.949 1 98.31 82 VAL B O 1
ATOM 3878 N N . ILE B 1 83 ? -0.353 43.969 6.484 1 98.06 83 ILE B N 1
ATOM 3879 C CA . ILE B 1 83 ? 0.468 45.125 6.824 1 98.06 83 ILE B CA 1
ATOM 3880 C C . ILE B 1 83 ? 1.121 44.906 8.188 1 98.06 83 ILE B C 1
ATOM 3882 O O . ILE B 1 83 ? 0.445 44.562 9.156 1 98.06 83 ILE B O 1
ATOM 3886 N N . GLU B 1 84 ? 2.373 45.062 8.227 1 97.56 84 GLU B N 1
ATOM 3887 C CA . GLU B 1 84 ? 3.043 44.844 9.508 1 97.56 84 GLU B CA 1
ATOM 3888 C C . GLU B 1 84 ? 4.066 45.938 9.781 1 97.56 84 GLU B C 1
ATOM 3890 O O . GLU B 1 84 ? 4.664 46.5 8.844 1 97.56 84 GLU B O 1
ATOM 3895 N N . CYS B 1 85 ? 4.227 46.312 10.992 1 96.88 85 CYS B N 1
ATOM 3896 C CA . CYS B 1 85 ? 5.258 47.219 11.461 1 96.88 85 CYS B CA 1
ATOM 3897 C C . CYS B 1 85 ? 6.16 46.562 12.484 1 96.88 85 CYS B C 1
ATOM 3899 O O . CYS B 1 85 ? 5.676 45.938 13.445 1 96.88 85 CYS B O 1
ATOM 3901 N N . VAL B 1 86 ? 7.371 46.594 12.211 1 96.44 86 VAL B N 1
ATOM 3902 C CA . VAL B 1 86 ? 8.359 46.094 13.156 1 96.44 86 VAL B CA 1
ATOM 3903 C C . VAL B 1 86 ? 9.102 47.281 13.797 1 96.44 86 VAL B C 1
ATOM 3905 O O . VAL B 1 86 ? 9.695 48.094 13.094 1 96.44 86 VAL B O 1
ATOM 3908 N N . ILE B 1 87 ? 9.047 47.312 15.078 1 94.19 87 ILE B N 1
ATOM 3909 C CA . ILE B 1 87 ? 9.578 48.469 15.797 1 94.19 87 ILE B CA 1
ATOM 3910 C C . ILE B 1 87 ? 10.672 48 16.766 1 94.19 87 ILE B C 1
ATOM 3912 O O . ILE B 1 87 ? 10.445 47.094 17.578 1 94.19 87 ILE B O 1
ATOM 3916 N N . GLY B 1 88 ? 11.781 48.625 16.641 1 88.19 88 GLY B N 1
ATOM 3917 C CA . GLY B 1 88 ? 12.883 48.312 17.531 1 88.19 88 GLY B CA 1
ATOM 3918 C C . GLY B 1 88 ? 12.734 48.969 18.906 1 88.19 88 GLY B C 1
ATOM 3919 O O . GLY B 1 88 ? 11.812 49.75 19.125 1 88.19 88 GLY B O 1
ATOM 3920 N N . ALA B 1 89 ? 13.68 48.594 19.812 1 80.62 89 ALA B N 1
ATOM 3921 C CA . ALA B 1 89 ? 13.664 49.125 21.172 1 80.62 89 ALA B CA 1
ATOM 3922 C C . ALA B 1 89 ? 13.852 50.656 21.172 1 80.62 89 ALA B C 1
ATOM 3924 O O . ALA B 1 89 ? 13.453 51.344 22.125 1 80.62 89 ALA B O 1
ATOM 3925 N N . ASP B 1 90 ? 14.422 51.156 20.031 1 78.69 90 ASP B N 1
ATOM 3926 C CA . ASP B 1 90 ? 14.68 52.594 19.922 1 78.69 90 ASP B CA 1
ATOM 3927 C C . ASP B 1 90 ? 13.461 53.344 19.391 1 78.69 90 ASP B C 1
ATOM 3929 O O . ASP B 1 90 ? 13.484 54.562 19.266 1 78.69 90 ASP B O 1
ATOM 3933 N N . GLY B 1 91 ? 12.477 52.656 19.078 1 80.75 91 GLY B N 1
ATOM 3934 C CA . GLY B 1 91 ? 11.266 53.281 18.578 1 80.75 91 GLY B CA 1
ATOM 3935 C C . GLY B 1 91 ? 11.258 53.406 17.062 1 80.75 91 GLY B C 1
ATOM 3936 O O . GLY B 1 91 ? 10.234 53.781 16.469 1 80.75 91 GLY B O 1
ATOM 3937 N N . VAL B 1 92 ? 12.391 53.156 16.484 1 85.62 92 VAL B N 1
ATOM 3938 C CA . VAL B 1 92 ? 12.445 53.25 15.031 1 85.62 92 VAL B CA 1
ATOM 3939 C C . VAL B 1 92 ? 11.859 51.969 14.414 1 85.62 92 VAL B C 1
ATOM 3941 O O . VAL B 1 92 ? 12.273 50.875 14.766 1 85.62 92 VAL B O 1
ATOM 3944 N N . GLY B 1 93 ? 10.867 52.219 13.641 1 90.19 93 GLY B N 1
ATOM 3945 C CA . GLY B 1 93 ? 10.203 51.062 13.047 1 90.19 93 GLY B CA 1
ATOM 3946 C C . GLY B 1 93 ? 10.102 51.156 11.531 1 90.19 93 GLY B C 1
ATOM 3947 O O . GLY B 1 93 ? 10.383 52.219 10.953 1 90.19 93 GLY B O 1
ATOM 3948 N N . LYS B 1 94 ? 9.922 50 10.945 1 93.06 94 LYS B N 1
ATOM 3949 C CA . LYS B 1 94 ? 9.672 49.875 9.516 1 93.06 94 LYS B CA 1
ATOM 3950 C C . LYS B 1 94 ? 8.375 49.125 9.242 1 93.06 94 LYS B C 1
ATOM 3952 O O . LYS B 1 94 ? 8.008 48.219 9.992 1 93.06 94 LYS B O 1
ATOM 3957 N N . ALA B 1 95 ? 7.727 49.688 8.234 1 96.5 95 ALA B N 1
ATOM 3958 C CA . ALA B 1 95 ? 6.492 49.031 7.824 1 96.5 95 ALA B CA 1
ATOM 3959 C C . ALA B 1 95 ? 6.73 48.125 6.621 1 96.5 95 ALA B C 1
ATOM 3961 O O . ALA B 1 95 ? 7.527 48.438 5.738 1 96.5 95 ALA B O 1
ATOM 3962 N N . TYR B 1 96 ? 6.074 46.938 6.617 1 96.94 96 TYR B N 1
ATOM 3963 C CA . TYR B 1 96 ? 6.184 45.969 5.531 1 96.94 96 TYR B CA 1
ATOM 3964 C C . TYR B 1 96 ? 4.805 45.5 5.09 1 96.94 96 TYR B C 1
ATOM 3966 O O . TYR B 1 96 ? 3.848 45.531 5.863 1 96.94 96 TYR B O 1
ATOM 3974 N N . ILE B 1 97 ? 4.77 45.094 3.805 1 97.62 97 ILE B N 1
ATOM 3975 C CA . ILE B 1 97 ? 3.697 44.219 3.326 1 97.62 97 ILE B CA 1
ATOM 3976 C C . ILE B 1 97 ? 4.156 42.781 3.357 1 97.62 97 ILE B C 1
ATOM 3978 O O . ILE B 1 97 ? 5.297 42.469 3.006 1 97.62 97 ILE B O 1
ATOM 3982 N N . SER B 1 98 ? 3.324 41.875 3.881 1 96.62 98 SER B N 1
ATOM 3983 C CA . SER B 1 98 ? 3.623 40.438 3.887 1 96.62 98 SER B CA 1
ATOM 3984 C C . SER B 1 98 ? 2.395 39.625 3.514 1 96.62 98 SER B C 1
ATOM 3986 O O . SER B 1 98 ? 1.338 40.188 3.207 1 96.62 98 SER B O 1
ATOM 3988 N N . PHE B 1 99 ? 2.602 38.344 3.367 1 95.69 99 PHE B N 1
ATOM 3989 C CA . PHE B 1 99 ? 1.5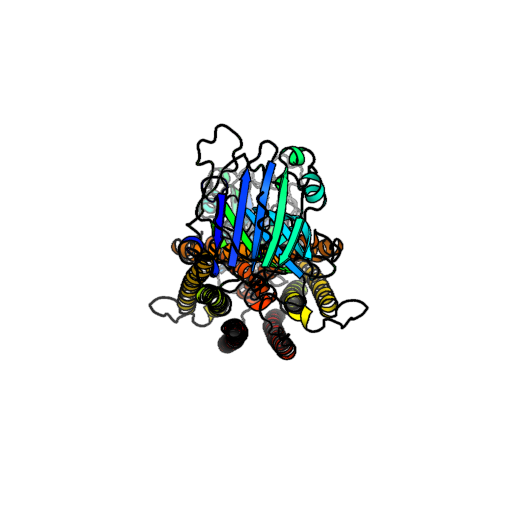29 37.438 2.941 1 95.69 99 PHE B CA 1
ATOM 3990 C C . PHE B 1 99 ? 1.48 36.219 3.818 1 95.69 99 PHE B C 1
ATOM 3992 O O . PHE B 1 99 ? 2.516 35.594 4.105 1 95.69 99 PHE B O 1
ATOM 3999 N N . ASN B 1 100 ? 0.258 35.938 4.285 1 93.06 100 ASN B N 1
ATOM 4000 C CA . ASN B 1 100 ? 0.035 34.688 5.012 1 93.06 100 ASN B CA 1
ATOM 4001 C C . ASN B 1 100 ? -0.241 33.531 4.062 1 93.06 100 ASN B C 1
ATOM 4003 O O . ASN B 1 100 ? -1.165 33.594 3.248 1 93.06 100 ASN B O 1
ATOM 4007 N N . ASP B 1 101 ? 0.526 32.562 4.129 1 88.75 101 ASP B N 1
ATOM 4008 C CA . ASP B 1 101 ? 0.253 31.281 3.51 1 88.75 101 ASP B CA 1
ATOM 4009 C C . ASP B 1 101 ? -0.029 30.219 4.566 1 88.75 101 ASP B C 1
ATOM 4011 O O . ASP B 1 101 ? 0.897 29.578 5.082 1 88.75 101 ASP B O 1
ATOM 4015 N N . GLU B 1 102 ? -1.288 30.078 4.824 1 83.88 102 GLU B N 1
ATOM 4016 C CA . GLU B 1 102 ? -1.72 29.266 5.965 1 83.88 102 GLU B CA 1
ATOM 4017 C C . GLU B 1 102 ? -1.175 29.828 7.273 1 83.88 102 GLU B C 1
ATOM 4019 O O . GLU B 1 102 ? -1.375 31.016 7.578 1 83.88 102 GLU B O 1
ATOM 4024 N N . THR B 1 103 ? -0.223 28.984 7.945 1 79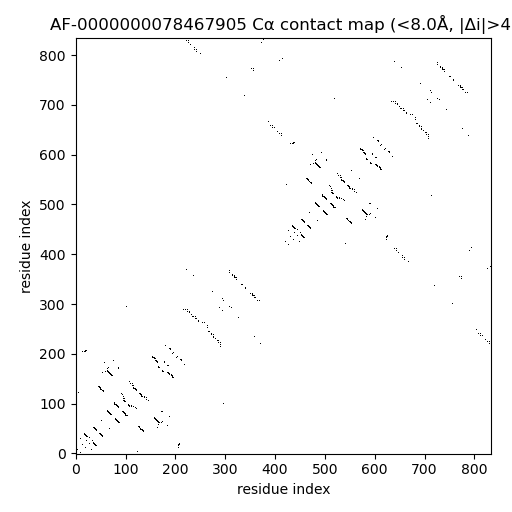.69 103 THR B N 1
ATOM 4025 C CA . THR B 1 103 ? 0.246 29.469 9.242 1 79.69 103 THR B CA 1
ATOM 4026 C C . THR B 1 103 ? 1.628 30.109 9.109 1 79.69 103 THR B C 1
ATOM 4028 O O . THR B 1 103 ? 2.26 30.438 10.117 1 79.69 103 THR B O 1
ATOM 4031 N N . ASN B 1 104 ? 1.992 30.344 7.895 1 83.69 104 ASN B N 1
ATOM 4032 C CA . ASN B 1 104 ? 3.287 30.969 7.637 1 83.69 104 ASN B CA 1
ATOM 4033 C C . ASN B 1 104 ? 3.127 32.375 7.074 1 83.69 104 ASN B C 1
ATOM 4035 O O . ASN B 1 104 ? 2.166 32.656 6.359 1 83.69 104 ASN B O 1
ATOM 4039 N N . ASN B 1 105 ? 4.062 33.219 7.43 1 91.31 105 ASN B N 1
ATOM 4040 C CA . ASN B 1 105 ? 4.059 34.594 6.922 1 91.31 105 ASN B CA 1
ATOM 4041 C C . ASN B 1 105 ? 5.406 34.969 6.309 1 91.31 105 ASN B C 1
ATOM 4043 O O . ASN B 1 105 ? 6.453 34.656 6.875 1 91.31 105 ASN B O 1
ATOM 4047 N N . LYS B 1 106 ? 5.344 35.562 5.137 1 90.62 106 LYS B N 1
ATOM 4048 C CA . LYS B 1 106 ? 6.562 36 4.457 1 90.62 106 LYS B CA 1
ATOM 4049 C C . LYS B 1 106 ? 6.465 37.469 4.039 1 90.62 106 LYS B C 1
ATOM 4051 O O . LYS B 1 106 ? 5.477 37.875 3.432 1 90.62 106 LYS B O 1
ATOM 4056 N N . GLN B 1 107 ? 7.512 38.219 4.297 1 94.69 107 GLN B N 1
ATOM 4057 C CA . GLN B 1 107 ? 7.57 39.625 3.916 1 94.69 107 GLN B CA 1
ATOM 4058 C C . GLN B 1 107 ? 7.777 39.781 2.412 1 94.69 107 GLN B C 1
ATOM 4060 O O . GLN B 1 107 ? 8.562 39.031 1.809 1 94.69 107 GLN B O 1
ATOM 4065 N N . LEU B 1 108 ? 7.008 40.719 1.867 1 95.62 108 LEU B N 1
ATOM 4066 C CA . LEU B 1 108 ? 7.18 41.125 0.472 1 95.62 108 LEU B CA 1
ATOM 4067 C C . LEU B 1 108 ? 7.93 42.438 0.367 1 95.62 108 LEU B C 1
ATOM 4069 O O . LEU B 1 108 ? 7.312 43.5 0.31 1 95.62 108 LEU B O 1
ATOM 4073 N N . LEU B 1 109 ? 9.188 42.344 0.192 1 95.19 109 LEU B N 1
ATOM 4074 C CA . LEU B 1 109 ? 10.055 43.5 0.318 1 95.19 109 LEU B CA 1
ATOM 4075 C C . LEU B 1 109 ? 9.781 44.5 -0.803 1 95.19 109 LEU B C 1
ATOM 4077 O O . LEU B 1 109 ? 9.617 45.688 -0.551 1 95.19 109 LEU B O 1
ATOM 4081 N N . GLN B 1 110 ? 9.703 44 -2.043 1 96.88 110 GLN B N 1
ATOM 4082 C CA . GLN B 1 110 ? 9.453 44.906 -3.168 1 96.88 110 GLN B CA 1
ATOM 4083 C C . GLN B 1 110 ? 8.07 45.531 -3.066 1 96.88 110 GLN B C 1
ATOM 4085 O O . GLN B 1 110 ? 7.906 46.719 -3.348 1 96.88 110 GLN B O 1
ATOM 4090 N N . ALA B 1 111 ? 7.148 44.812 -2.686 1 97.56 111 ALA B N 1
ATOM 4091 C CA . ALA B 1 111 ? 5.797 45.344 -2.521 1 97.56 111 ALA B CA 1
ATOM 4092 C C . ALA B 1 111 ? 5.746 46.375 -1.402 1 97.56 111 ALA B C 1
ATOM 4094 O O . ALA B 1 111 ? 5.012 47.375 -1.494 1 97.56 111 ALA B O 1
ATOM 4095 N N . SER B 1 112 ? 6.496 46.156 -0.357 1 97.06 112 SER B N 1
ATOM 4096 C CA . SER B 1 112 ? 6.555 47.094 0.758 1 97.06 112 SER B CA 1
ATOM 4097 C C . SER B 1 112 ? 7.059 48.438 0.304 1 97.06 112 SER B C 1
ATOM 4099 O O . SER B 1 112 ? 6.547 49.5 0.736 1 97.06 112 SER B O 1
ATOM 4101 N N . GLU B 1 113 ? 8.008 48.469 -0.567 1 96.19 113 GLU B N 1
ATOM 4102 C CA . GLU B 1 113 ? 8.625 49.688 -1.034 1 96.19 113 GLU B CA 1
ATOM 4103 C C . GLU B 1 113 ? 7.672 50.5 -1.91 1 96.19 113 GLU B C 1
ATOM 4105 O O . GLU B 1 113 ? 7.672 51.719 -1.872 1 96.19 113 GLU B O 1
ATOM 4110 N N . VAL B 1 114 ? 6.871 49.812 -2.588 1 97.25 114 VAL B N 1
ATOM 4111 C CA . VAL B 1 114 ? 6.082 50.531 -3.584 1 97.25 114 VAL B CA 1
ATOM 4112 C C . VAL B 1 114 ? 4.68 50.812 -3.041 1 97.25 114 VAL B C 1
ATOM 4114 O O . VAL B 1 114 ? 3.979 51.688 -3.514 1 97.25 114 VAL B O 1
ATOM 4117 N N . MET B 1 115 ? 4.234 50.062 -2.082 1 97.38 115 MET B N 1
ATOM 4118 C CA . MET B 1 115 ? 2.854 50.125 -1.611 1 97.38 115 MET B CA 1
ATOM 4119 C C . MET B 1 115 ? 2.74 51.062 -0.405 1 97.38 115 MET B C 1
ATOM 4121 O O . MET B 1 115 ? 1.693 51.656 -0.182 1 97.38 115 MET B O 1
ATOM 4125 N N . LEU B 1 116 ? 3.789 51.094 0.402 1 97.75 116 LEU B N 1
ATOM 4126 C CA . LEU B 1 116 ? 3.68 51.781 1.676 1 97.75 116 LEU B CA 1
ATOM 4127 C C . LEU B 1 116 ? 4.461 53.094 1.644 1 97.75 116 LEU B C 1
ATOM 4129 O O . LEU B 1 116 ? 5.547 53.156 1.064 1 97.75 116 LEU B O 1
ATOM 4133 N N . SER B 1 117 ? 3.822 54.125 2.215 1 96.19 117 SER B N 1
ATOM 4134 C CA . SER B 1 117 ? 4.449 55.438 2.334 1 96.19 117 SER B CA 1
ATOM 4135 C C . SER B 1 117 ? 4.074 56.125 3.648 1 96.19 117 SER B C 1
ATOM 4137 O O . SER B 1 117 ? 3.207 55.625 4.375 1 96.19 117 SER B O 1
ATOM 4139 N N . GLU B 1 118 ? 4.762 57.188 4.066 1 94.88 118 GLU B N 1
ATOM 4140 C CA . GLU B 1 118 ? 4.477 58.031 5.23 1 94.88 118 GLU B CA 1
ATOM 4141 C C . GLU B 1 118 ? 4.484 57.188 6.516 1 94.88 118 GLU B C 1
ATOM 4143 O O . GLU B 1 118 ? 3.572 57.312 7.336 1 94.88 118 GLU B O 1
ATOM 4148 N N . THR B 1 119 ? 5.484 56.375 6.555 1 95.25 119 THR B N 1
ATOM 4149 C CA . THR B 1 119 ? 5.574 55.5 7.719 1 95.25 119 THR B CA 1
ATOM 4150 C C . THR B 1 119 ? 6.25 56.219 8.883 1 95.25 119 THR B C 1
ATOM 4152 O O . THR B 1 119 ? 7.277 56.875 8.703 1 95.25 119 THR B O 1
ATOM 4155 N N . SER B 1 120 ? 5.664 56.188 10.008 1 94.62 120 SER B N 1
ATOM 4156 C CA . SER B 1 120 ? 6.242 56.719 11.25 1 94.62 120 SER B CA 1
ATOM 4157 C C . SER B 1 120 ? 5.93 55.781 12.422 1 94.62 120 SER B C 1
ATOM 4159 O O . SER B 1 120 ? 4.898 55.094 12.43 1 94.62 120 SER B O 1
ATOM 4161 N N . SER B 1 121 ? 6.848 55.688 13.32 1 92.75 121 SER B N 1
ATOM 4162 C CA . SER B 1 121 ? 6.664 54.812 14.484 1 92.75 121 SER B CA 1
ATOM 4163 C C . SER B 1 121 ? 7.125 55.5 15.766 1 92.75 121 SER B C 1
ATOM 4165 O O . SER B 1 121 ? 8.008 56.375 15.734 1 92.75 121 SER B O 1
ATOM 4167 N N . PHE B 1 122 ? 6.453 55.094 16.828 1 88.62 122 PHE B N 1
ATOM 4168 C CA . PHE B 1 122 ? 6.762 55.656 18.141 1 88.62 122 PHE B CA 1
ATOM 4169 C C . PHE B 1 122 ? 6.629 54.625 19.234 1 88.62 122 PHE B C 1
ATOM 4171 O O . PHE B 1 122 ? 5.809 53.688 19.125 1 88.62 122 PHE B O 1
ATOM 4178 N N . LEU B 1 123 ? 7.512 54.719 20.172 1 89 123 LEU B N 1
ATOM 4179 C CA . LEU B 1 123 ? 7.367 53.969 21.422 1 89 123 LEU B CA 1
ATOM 4180 C C . LEU B 1 123 ? 7.125 54.938 22.594 1 89 123 LEU B C 1
ATOM 4182 O O . LEU B 1 123 ? 7.98 55.75 22.906 1 89 123 LEU B O 1
ATOM 4186 N N . GLU B 1 124 ? 5.957 54.906 23.109 1 83.19 124 GLU B N 1
ATOM 4187 C CA . GLU B 1 124 ? 5.637 55.844 24.188 1 83.19 124 GLU B CA 1
ATOM 4188 C C . GLU B 1 124 ? 4.77 55.156 25.25 1 83.19 124 GLU B C 1
ATOM 4190 O O . GLU B 1 124 ? 3.736 54.562 24.938 1 83.19 124 GLU B O 1
ATOM 4195 N N . ASP B 1 125 ? 5.129 55.344 26.484 1 83.69 125 ASP B N 1
ATOM 4196 C CA . ASP B 1 125 ? 4.348 54.938 27.656 1 83.69 125 ASP B CA 1
ATOM 4197 C C . ASP B 1 125 ? 3.936 53.469 27.531 1 83.69 125 ASP B C 1
ATOM 4199 O O . ASP B 1 125 ? 2.768 53.125 27.734 1 83.69 125 ASP B O 1
ATOM 4203 N N . GLY B 1 126 ? 4.812 52.656 27.047 1 88.38 126 GLY B N 1
ATOM 4204 C CA . GLY B 1 126 ? 4.566 51.219 27 1 88.38 126 GLY B CA 1
ATOM 4205 C C . GLY B 1 126 ? 3.701 50.781 25.828 1 88.38 126 GLY B C 1
ATOM 4206 O O . GLY B 1 126 ? 3.129 49.688 25.844 1 88.38 126 GLY B O 1
ATOM 4207 N N . HIS B 1 127 ? 3.531 51.719 24.891 1 92.06 127 HIS B N 1
ATOM 4208 C CA . HIS B 1 127 ? 2.768 51.406 23.672 1 92.06 127 HIS B CA 1
ATOM 4209 C C . HIS B 1 127 ? 3.611 51.625 22.422 1 92.06 127 HIS B C 1
ATOM 4211 O O . HIS B 1 127 ? 4.445 52.531 22.375 1 92.06 127 HIS B O 1
ATOM 4217 N N . MET B 1 128 ? 3.379 50.781 21.531 1 93.5 128 MET B N 1
ATOM 4218 C CA . MET B 1 128 ? 3.955 51.031 20.203 1 93.5 128 MET B CA 1
ATOM 4219 C C . MET B 1 128 ? 2.895 51.531 19.234 1 93.5 128 MET B C 1
ATOM 4221 O O . MET B 1 128 ? 1.761 51.031 19.234 1 93.5 128 MET B O 1
ATOM 4225 N N . ILE B 1 129 ? 3.238 52.531 18.516 1 94.31 129 ILE B N 1
ATOM 4226 C CA . ILE B 1 129 ? 2.35 53.125 17.516 1 94.31 129 ILE B CA 1
ATOM 4227 C C . ILE B 1 129 ? 3.033 53.156 16.156 1 94.31 129 ILE B C 1
ATOM 4229 O O . ILE B 1 129 ? 4.207 53.5 16.047 1 94.31 129 ILE B O 1
ATOM 4233 N N . CYS B 1 130 ? 2.322 52.75 15.195 1 95.88 130 CYS B N 1
ATOM 4234 C CA . CYS B 1 130 ? 2.826 52.719 13.82 1 95.88 130 CYS B CA 1
ATOM 4235 C C . CYS B 1 130 ? 1.809 53.344 12.867 1 95.88 130 CYS B C 1
ATOM 4237 O O . CYS B 1 130 ? 0.654 52.906 12.82 1 95.88 130 CYS B O 1
ATOM 4239 N N . ASN B 1 131 ? 2.258 54.406 12.125 1 96 131 ASN B N 1
ATOM 4240 C CA . ASN B 1 131 ? 1.464 55 11.062 1 96 131 ASN B CA 1
ATOM 4241 C C . ASN B 1 131 ? 2.031 54.688 9.688 1 96 131 ASN B C 1
ATOM 4243 O O . ASN B 1 131 ? 3.244 54.75 9.477 1 96 131 ASN B O 1
ATOM 4247 N N . THR B 1 132 ? 1.167 54.281 8.875 1 97.31 132 THR B N 1
ATOM 4248 C CA . THR B 1 132 ? 1.606 54 7.512 1 97.31 132 THR B CA 1
ATOM 4249 C C . THR B 1 132 ? 0.451 54.156 6.531 1 97.31 132 THR B C 1
ATOM 4251 O O . THR B 1 132 ? -0.716 54.062 6.914 1 97.31 132 THR B O 1
ATOM 4254 N N . LYS B 1 133 ? 0.771 54.562 5.336 1 97.69 133 LYS B N 1
ATOM 4255 C CA . LYS B 1 133 ? -0.242 54.75 4.305 1 97.69 133 LYS B CA 1
ATOM 4256 C C . LYS B 1 133 ? -0.122 53.688 3.215 1 97.69 133 LYS B C 1
ATOM 4258 O O . LYS B 1 133 ? 0.949 53.5 2.633 1 97.69 133 LYS B O 1
ATOM 4263 N N . TRP B 1 134 ? -1.194 52.875 3.033 1 97.75 134 TRP B N 1
ATOM 4264 C CA . TRP B 1 134 ? -1.353 51.969 1.908 1 97.75 134 TRP B CA 1
ATOM 4265 C C . TRP B 1 134 ? -1.778 52.719 0.651 1 97.75 134 TRP B C 1
ATOM 4267 O O . TRP B 1 134 ? -2.918 53.188 0.552 1 97.75 134 TRP B O 1
ATOM 4277 N N . THR B 1 135 ? -0.868 52.812 -0.334 1 96.75 135 THR B N 1
ATOM 4278 C CA . THR B 1 135 ? -1.14 53.594 -1.531 1 96.75 135 THR B CA 1
ATOM 4279 C C . THR B 1 135 ? -1.804 52.75 -2.604 1 96.75 135 THR B C 1
ATOM 4281 O O . THR B 1 135 ? -1.254 51.719 -3.014 1 96.75 135 THR B O 1
ATOM 4284 N N . PHE B 1 136 ? -2.914 53.219 -3.154 1 95.19 136 PHE B N 1
ATOM 4285 C CA . PHE B 1 136 ? -3.68 52.438 -4.121 1 95.19 136 PHE B CA 1
ATOM 4286 C C . PHE B 1 136 ? -2.898 52.281 -5.414 1 95.19 136 PHE B C 1
ATOM 4288 O O . PHE B 1 136 ? -2.881 51.188 -5.992 1 95.19 136 PHE B O 1
ATOM 4295 N N . SER B 1 137 ? -2.203 53.25 -5.82 1 94.31 137 SER B N 1
ATOM 4296 C CA . SER B 1 137 ? -1.491 53.219 -7.094 1 94.31 137 SER B CA 1
ATOM 4297 C C . SER B 1 137 ? -0.253 52.344 -7.016 1 94.31 137 SER B C 1
ATOM 4299 O O . SER B 1 137 ? 0.289 51.938 -8.039 1 94.31 137 SER B O 1
ATOM 4301 N N . GLY B 1 138 ? 0.19 52.062 -5.836 1 96.19 138 GLY B N 1
ATOM 4302 C CA . GLY B 1 138 ? 1.376 51.25 -5.66 1 96.19 138 GLY B CA 1
ATOM 4303 C C . GLY B 1 138 ? 1.187 49.812 -6.133 1 96.19 138 GLY B C 1
ATOM 4304 O O . GLY B 1 138 ? 2.154 49.125 -6.484 1 96.19 138 GLY B O 1
ATOM 4305 N N . ARG B 1 139 ? -0 49.281 -6.141 1 96.06 139 ARG B N 1
ATOM 4306 C CA . ARG B 1 139 ? -0.273 47.906 -6.477 1 96.06 139 ARG B CA 1
ATOM 4307 C C . ARG B 1 139 ? 0.135 47.594 -7.914 1 96.06 139 ARG B C 1
ATOM 4309 O O . ARG B 1 139 ? 0.595 46.5 -8.219 1 96.06 139 ARG B O 1
ATOM 4316 N N . SER B 1 140 ? -0.013 48.594 -8.812 1 95.75 140 SER B N 1
ATOM 4317 C CA . SER B 1 140 ? 0.345 48.406 -10.211 1 95.75 140 SER B CA 1
ATOM 4318 C C . SER B 1 140 ? 1.85 48.219 -10.375 1 95.75 140 SER B C 1
ATOM 4320 O O . SER B 1 140 ? 2.311 47.719 -11.414 1 95.75 140 SER B O 1
ATOM 4322 N N . LYS B 1 141 ? 2.584 48.594 -9.391 1 97.44 141 LYS B N 1
ATOM 4323 C CA . LYS B 1 141 ? 4.043 48.5 -9.469 1 97.44 141 LYS B CA 1
ATOM 4324 C C . LYS B 1 141 ? 4.57 47.25 -8.805 1 97.44 141 LYS B C 1
ATOM 4326 O O . LYS B 1 141 ? 5.773 46.969 -8.836 1 97.44 141 LYS B O 1
ATOM 4331 N N . VAL B 1 142 ? 3.713 46.531 -8.156 1 97.69 142 VAL B N 1
ATOM 4332 C CA . VAL B 1 142 ? 4.125 45.312 -7.496 1 97.69 142 VAL B CA 1
ATOM 4333 C C . VAL B 1 142 ? 4.555 44.281 -8.539 1 97.69 142 VAL B C 1
ATOM 4335 O O . VAL B 1 142 ? 3.932 44.156 -9.594 1 97.69 142 VAL B O 1
ATOM 4338 N N . ASP B 1 143 ? 5.59 43.562 -8.211 1 96.62 143 ASP B N 1
ATOM 4339 C CA . ASP B 1 143 ? 6.055 42.5 -9.094 1 96.62 143 ASP B CA 1
ATOM 4340 C C . ASP B 1 143 ? 4.93 41.5 -9.43 1 96.62 143 ASP B C 1
ATOM 4342 O O . ASP B 1 143 ? 4.141 41.156 -8.555 1 96.62 143 ASP B O 1
ATOM 4346 N N . GLU B 1 144 ? 4.918 41.062 -10.656 1 94.75 144 GLU B N 1
ATOM 4347 C CA . GLU B 1 144 ? 3.857 40.188 -11.148 1 94.75 144 GLU B CA 1
ATOM 4348 C C . GLU B 1 144 ? 3.756 38.906 -10.305 1 94.75 144 GLU B C 1
ATOM 4350 O O . GLU B 1 144 ? 2.654 38.406 -10.039 1 94.75 144 GLU B O 1
ATOM 4355 N N . ALA B 1 145 ? 4.887 38.375 -9.883 1 90.75 145 ALA B N 1
ATOM 4356 C CA . ALA B 1 145 ? 4.926 37.125 -9.141 1 90.75 145 ALA B CA 1
ATOM 4357 C C . ALA B 1 145 ? 4.254 37.25 -7.777 1 90.75 145 ALA B C 1
ATOM 4359 O O . ALA B 1 145 ? 3.764 36.281 -7.211 1 90.75 145 ALA B O 1
ATOM 4360 N N . ASP B 1 146 ? 4.145 38.562 -7.25 1 94.56 146 ASP B N 1
ATOM 4361 C CA . ASP B 1 146 ? 3.629 38.781 -5.902 1 94.56 146 ASP B CA 1
ATOM 4362 C C . ASP B 1 146 ? 2.305 39.562 -5.945 1 94.56 146 ASP B C 1
ATOM 4364 O O . ASP B 1 146 ? 1.699 39.812 -4.902 1 94.56 146 ASP B O 1
ATOM 4368 N N . LEU B 1 147 ? 1.829 39.844 -7.121 1 95.56 147 LEU B N 1
ATOM 4369 C CA . LEU B 1 147 ? 0.647 40.656 -7.266 1 95.56 147 LEU B CA 1
ATOM 4370 C C . LEU B 1 147 ? -0.564 40.031 -6.602 1 95.56 147 LEU B C 1
ATOM 4372 O O . LEU B 1 147 ? -1.378 40.719 -5.984 1 95.56 147 LEU B O 1
ATOM 4376 N N . PHE B 1 148 ? -0.736 38.75 -6.703 1 93.31 148 PHE B N 1
ATOM 4377 C CA . PHE B 1 148 ? -1.899 38.062 -6.145 1 93.31 148 PHE B CA 1
ATOM 4378 C C . PHE B 1 148 ? -1.861 38.094 -4.621 1 93.31 148 PHE B C 1
ATOM 4380 O O . PHE B 1 148 ? -2.887 37.906 -3.965 1 93.31 148 PHE B O 1
ATOM 4387 N N . LYS B 1 149 ? -0.67 38.344 -4.012 1 95.81 149 LYS B N 1
ATOM 4388 C CA . LYS B 1 149 ? -0.489 38.375 -2.564 1 95.81 149 LYS B CA 1
ATOM 4389 C C . LYS B 1 149 ? -0.855 39.719 -1.986 1 95.81 149 LYS B C 1
ATOM 4391 O O . LYS B 1 149 ? -0.995 39.875 -0.771 1 95.81 149 LYS B O 1
ATOM 4396 N N . VAL B 1 150 ? -0.861 40.719 -2.832 1 97.5 150 VAL B N 1
ATOM 4397 C CA . VAL B 1 150 ? -1.215 42.094 -2.432 1 97.5 150 VAL B CA 1
ATOM 4398 C C . VAL B 1 150 ? -2.633 42.406 -2.9 1 97.5 150 VAL B C 1
ATOM 4400 O O . VAL B 1 150 ? -2.85 42.719 -4.074 1 97.5 150 VAL B O 1
ATOM 4403 N N . PHE B 1 151 ? -3.529 42.438 -1.986 1 97.31 151 PHE B N 1
ATOM 4404 C CA . PHE B 1 151 ? -4.945 42.5 -2.322 1 97.31 151 PHE B CA 1
ATOM 4405 C C . PHE B 1 151 ? -5.332 43.906 -2.732 1 97.31 151 PHE B C 1
ATOM 4407 O O . PHE B 1 151 ? -4.719 44.875 -2.285 1 97.31 151 PHE B O 1
ATOM 4414 N N . ASP B 1 152 ? -6.324 43.938 -3.66 1 95.5 152 ASP B N 1
ATOM 4415 C CA . ASP B 1 152 ? -7 45.188 -3.963 1 95.5 152 ASP B CA 1
ATOM 4416 C C . ASP B 1 152 ? -8.039 45.5 -2.896 1 95.5 152 ASP B C 1
ATOM 4418 O O . ASP B 1 152 ? -9.148 44.969 -2.912 1 95.5 152 ASP B O 1
ATOM 4422 N N . LEU B 1 153 ? -7.691 46.5 -2.002 1 94.94 153 LEU B N 1
ATOM 4423 C CA . LEU B 1 153 ? -8.508 46.781 -0.822 1 94.94 153 LEU B CA 1
ATOM 4424 C C . LEU B 1 153 ? -9.914 47.219 -1.221 1 94.94 153 LEU B C 1
ATOM 4426 O O . LEU B 1 153 ? -10.867 47 -0.466 1 94.94 153 LEU B O 1
ATOM 4430 N N . GLU B 1 154 ? -10.086 47.688 -2.363 1 91.69 154 GLU B N 1
ATOM 4431 C CA . GLU B 1 154 ? -11.375 48.25 -2.777 1 91.69 154 GLU B CA 1
ATOM 4432 C C . GLU B 1 154 ? -12.242 47.188 -3.439 1 91.69 154 GLU B C 1
ATOM 4434 O O . GLU B 1 154 ? -13.414 47.438 -3.744 1 91.69 154 GLU B O 1
ATOM 4439 N N . SER B 1 155 ? -11.75 46.062 -3.652 1 91.81 155 SER B N 1
ATOM 4440 C CA . SER B 1 155 ? -12.406 45.062 -4.484 1 91.81 155 SER B CA 1
ATOM 4441 C C . SER B 1 155 ? -13.555 44.375 -3.738 1 91.81 155 SER B C 1
ATOM 4443 O O . SER B 1 155 ? -14.477 43.844 -4.359 1 91.81 155 SER B O 1
ATOM 4445 N N . ARG B 1 156 ? -13.562 44.312 -2.461 1 92.62 156 ARG B N 1
ATOM 4446 C CA . ARG B 1 156 ? -14.57 43.656 -1.651 1 92.62 156 ARG B CA 1
ATOM 4447 C C . ARG B 1 156 ? -14.461 44.062 -0.187 1 92.62 156 ARG B C 1
ATOM 4449 O O . ARG B 1 156 ? -13.578 44.844 0.179 1 92.62 156 ARG B O 1
ATOM 4456 N N . ALA B 1 157 ? -15.383 43.531 0.572 1 93.81 157 ALA B N 1
ATOM 4457 C CA . ALA B 1 157 ? -15.242 43.656 2.021 1 93.81 157 ALA B CA 1
ATOM 4458 C C . ALA B 1 157 ? -14.297 42.594 2.578 1 93.81 157 ALA B C 1
ATOM 4460 O O . ALA B 1 157 ? -14.203 41.5 2.037 1 93.81 157 ALA B O 1
ATOM 4461 N N . TRP B 1 158 ? -13.633 42.969 3.6 1 96.25 158 TRP B N 1
ATOM 4462 C CA . TRP B 1 158 ? -12.594 42.094 4.145 1 96.25 158 TRP B CA 1
ATOM 4463 C C . TRP B 1 158 ? -12.805 41.875 5.637 1 96.25 158 TRP B C 1
ATOM 4465 O O . TRP B 1 158 ? -13.305 42.75 6.34 1 96.25 158 TRP B O 1
ATOM 4475 N N . ASN B 1 159 ? -12.461 40.688 6.031 1 97.56 159 ASN B N 1
ATOM 4476 C CA . ASN B 1 159 ? -12.25 40.469 7.461 1 97.56 159 ASN B CA 1
ATOM 4477 C C . ASN B 1 159 ? -10.852 40.875 7.891 1 97.56 159 ASN B C 1
ATOM 4479 O O . ASN B 1 159 ? -9.883 40.688 7.145 1 97.56 159 ASN B O 1
ATOM 4483 N N . LEU B 1 160 ? -10.742 41.438 9.062 1 98.19 160 LEU B N 1
ATOM 4484 C CA . LEU B 1 160 ? -9.461 41.906 9.555 1 98.19 160 LEU B CA 1
ATOM 4485 C C . LEU B 1 160 ? -8.898 41 10.625 1 98.19 160 LEU B C 1
ATOM 4487 O O . LEU B 1 160 ? -9.656 40.469 11.453 1 98.19 160 LEU B O 1
ATOM 4491 N N . LEU B 1 161 ? -7.637 40.719 10.562 1 98.06 161 LEU B N 1
ATOM 4492 C CA . LEU B 1 161 ? -6.895 39.938 11.555 1 98.06 161 LEU B CA 1
ATOM 4493 C C . LEU B 1 161 ? -5.828 40.812 12.227 1 98.06 161 LEU B C 1
ATOM 4495 O O . LEU B 1 161 ? -5.078 41.531 11.547 1 98.06 161 LEU B O 1
ATOM 4499 N N . PHE B 1 162 ? -5.734 40.812 13.523 1 98.25 162 PHE B N 1
ATOM 4500 C CA . PHE B 1 162 ? -4.762 41.625 14.242 1 98.25 162 PHE B CA 1
ATOM 4501 C C . PHE B 1 162 ? -3.859 40.781 15.109 1 98.25 162 PHE B C 1
ATOM 4503 O O . PHE B 1 162 ? -4.34 39.906 15.844 1 98.25 162 PHE B O 1
ATOM 4510 N N . ALA B 1 163 ? -2.604 40.969 15.023 1 97.75 163 ALA B N 1
ATOM 4511 C CA . ALA B 1 163 ? -1.643 40.25 15.852 1 97.75 163 ALA B CA 1
ATOM 4512 C C . ALA B 1 163 ? -0.508 41.156 16.297 1 97.75 163 ALA B C 1
ATOM 4514 O O . ALA B 1 163 ? -0.166 42.125 15.609 1 97.75 163 ALA B O 1
ATOM 4515 N N . ARG B 1 164 ? 0.018 40.969 17.406 1 97.06 164 ARG B N 1
ATOM 4516 C CA . ARG B 1 164 ? 1.248 41.594 17.891 1 97.06 164 ARG B CA 1
ATOM 4517 C C . ARG B 1 164 ? 2.164 40.531 18.531 1 97.06 164 ARG B C 1
ATOM 4519 O O . ARG B 1 164 ? 1.699 39.5 19 1 97.06 164 ARG B O 1
ATOM 4526 N N . GLY B 1 165 ? 3.385 40.781 18.484 1 96.12 165 GLY B N 1
ATOM 4527 C CA . GLY B 1 165 ? 4.348 39.812 19 1 96.12 165 GLY B CA 1
ATOM 4528 C C . GLY B 1 165 ? 5.773 40.344 18.969 1 96.12 165 GLY B C 1
ATOM 4529 O O . GLY B 1 165 ? 6.008 41.531 18.781 1 96.12 165 GLY B O 1
ATOM 4530 N N . ASN B 1 166 ? 6.699 39.469 19.219 1 95.31 166 ASN B N 1
ATOM 4531 C CA . ASN B 1 166 ? 8.125 39.781 19.25 1 95.31 166 ASN B CA 1
ATOM 4532 C C . ASN B 1 166 ? 8.75 39.625 17.859 1 95.31 166 ASN B C 1
ATOM 4534 O O . ASN B 1 166 ? 8.227 38.875 17.016 1 95.31 166 ASN B O 1
ATOM 4538 N N . ALA B 1 167 ? 9.719 40.312 17.688 1 94.69 167 ALA B N 1
ATOM 4539 C CA . ALA B 1 167 ? 10.523 40.219 16.469 1 94.69 167 ALA B CA 1
ATOM 4540 C C . ALA B 1 167 ? 12.016 40.281 16.797 1 94.69 167 ALA B C 1
ATOM 4542 O O . ALA B 1 167 ? 12.398 40.719 17.875 1 94.69 167 ALA B O 1
ATOM 4543 N N . ASP B 1 168 ? 12.758 39.812 15.859 1 90.62 168 ASP B N 1
ATOM 4544 C CA . ASP B 1 168 ? 14.203 39.844 16.047 1 90.62 168 ASP B CA 1
ATOM 4545 C C . ASP B 1 168 ? 14.719 41.281 15.93 1 90.62 168 ASP B C 1
ATOM 4547 O O . ASP B 1 168 ? 14.297 42.031 15.055 1 90.62 168 ASP B O 1
ATOM 4551 N N . LYS B 1 169 ? 15.711 41.594 16.734 1 85.06 169 LYS B N 1
ATOM 4552 C CA . LYS B 1 169 ? 16.219 42.969 16.781 1 85.06 169 LYS B CA 1
ATOM 4553 C C . LYS B 1 169 ? 17.031 43.281 15.531 1 85.06 169 LYS B C 1
ATOM 4555 O O . LYS B 1 169 ? 17.094 44.469 15.109 1 85.06 169 LYS B O 1
ATOM 4560 N N . ARG B 1 170 ? 17.688 42.344 14.969 1 78.44 170 ARG B N 1
ATOM 4561 C CA . ARG B 1 170 ? 18.625 42.594 13.875 1 78.44 170 ARG B CA 1
ATOM 4562 C C . ARG B 1 170 ? 17.969 42.344 12.523 1 78.44 170 ARG B C 1
ATOM 4564 O O . ARG B 1 170 ? 17.953 43.219 11.656 1 78.44 170 ARG B O 1
ATOM 4571 N N . SER B 1 171 ? 17.25 41.25 12.422 1 79 171 SER B N 1
ATOM 4572 C CA . SER B 1 171 ? 16.719 40.844 11.125 1 79 171 SER B CA 1
ATOM 4573 C C . SER B 1 171 ? 15.289 41.344 10.938 1 79 171 SER B C 1
ATOM 4575 O O . SER B 1 171 ? 14.758 41.312 9.82 1 79 171 SER B O 1
ATOM 4577 N N . HIS B 1 172 ? 14.617 41.719 11.93 1 81 172 HIS B N 1
ATOM 4578 C CA . HIS B 1 172 ? 13.227 42.156 11.93 1 81 172 HIS B CA 1
ATOM 4579 C C . HIS B 1 172 ? 12.289 41.031 11.508 1 81 172 HIS B C 1
ATOM 4581 O O . HIS B 1 172 ? 11.18 41.281 11.039 1 81 172 HIS B O 1
ATOM 4587 N N . GLU B 1 173 ? 12.883 39.875 11.625 1 87.25 173 GLU B N 1
ATOM 4588 C CA . GLU B 1 173 ? 12.016 38.719 11.383 1 87.25 173 GLU B CA 1
ATOM 4589 C C . GLU B 1 173 ? 11.047 38.5 12.539 1 87.25 173 GLU B C 1
ATOM 4591 O O . GLU B 1 173 ? 11.453 38.469 13.695 1 87.25 173 GLU B O 1
ATOM 4596 N N . LYS B 1 174 ? 9.844 38.344 12.203 1 94.12 174 LYS B N 1
ATOM 4597 C CA . LYS B 1 174 ? 8.797 38.188 13.211 1 94.12 174 LYS B CA 1
ATOM 4598 C C . LYS B 1 174 ? 8.828 36.781 13.812 1 94.12 174 LYS B C 1
ATOM 4600 O O . LYS B 1 174 ? 9.047 35.812 13.102 1 94.12 174 LYS B O 1
ATOM 4605 N N . GLU B 1 175 ? 8.648 36.75 15.062 1 91.12 175 GLU B N 1
ATOM 4606 C CA . GLU B 1 175 ? 8.383 35.5 15.727 1 91.12 175 GLU B CA 1
ATOM 4607 C C . GLU B 1 175 ? 6.895 35.156 15.695 1 91.12 175 GLU B C 1
ATOM 4609 O O . GLU B 1 175 ? 6.062 36.031 15.43 1 91.12 175 GLU B O 1
ATOM 4614 N N . ILE B 1 176 ? 6.617 34 15.961 1 88.19 176 ILE B N 1
ATOM 4615 C CA . ILE B 1 176 ? 5.234 33.531 16.016 1 88.19 176 ILE B CA 1
ATOM 4616 C C . ILE B 1 176 ? 4.477 34.281 17.109 1 88.19 176 ILE B C 1
ATOM 4618 O O . ILE B 1 176 ? 5.023 34.562 18.172 1 88.19 176 ILE B O 1
ATOM 4622 N N . HIS B 1 177 ? 3.264 34.656 16.766 1 90.81 177 HIS B N 1
ATOM 4623 C CA . HIS B 1 177 ? 2.422 35.219 17.812 1 90.81 177 HIS B CA 1
ATOM 4624 C C . HIS B 1 177 ? 2.033 34.188 18.844 1 90.81 177 HIS B C 1
ATOM 4626 O O . HIS B 1 177 ? 2.232 32.969 18.625 1 90.81 177 HIS B O 1
ATOM 4632 N N . SER B 1 178 ? 1.5 34.688 19.969 1 87.06 178 SER B N 1
ATOM 4633 C CA . SER B 1 178 ? 1.039 33.75 20.984 1 87.06 178 SER B CA 1
ATOM 4634 C C . SER B 1 178 ? 0 32.781 20.422 1 87.06 178 SER B C 1
ATOM 4636 O O . SER B 1 178 ? -0.873 33.188 19.656 1 87.06 178 SER B O 1
ATOM 4638 N N . VAL B 1 179 ? 0.176 31.594 20.812 1 80.88 179 VAL B N 1
ATOM 4639 C CA . VAL B 1 179 ? -0.786 30.578 20.391 1 80.88 179 VAL B CA 1
ATOM 4640 C C 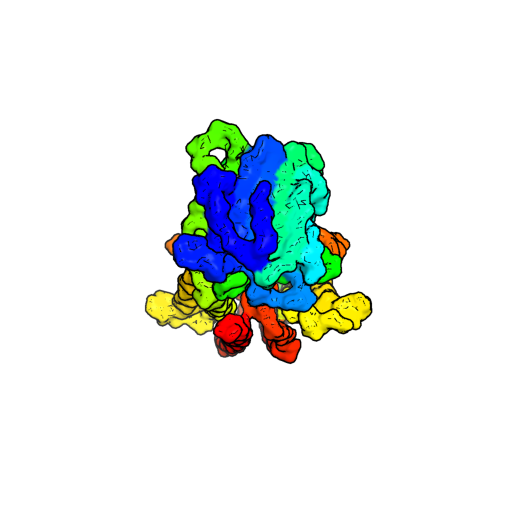. VAL B 1 179 ? -1.71 30.234 21.547 1 80.88 179 VAL B C 1
ATOM 4642 O O . VAL B 1 179 ? -2.553 29.344 21.438 1 80.88 179 VAL B O 1
ATOM 4645 N N . ASN B 1 180 ? -1.545 30.875 22.688 1 81.62 180 ASN B N 1
ATOM 4646 C CA . ASN B 1 180 ? -2.396 30.688 23.859 1 81.62 180 ASN B CA 1
ATOM 4647 C C . ASN B 1 180 ? -3.527 31.703 23.906 1 81.62 180 ASN B C 1
ATOM 4649 O O . ASN B 1 180 ? -3.33 32.875 23.547 1 81.62 180 ASN B O 1
ATOM 4653 N N . ASP B 1 181 ? -4.633 31.172 24.375 1 86.12 181 ASP B N 1
ATOM 4654 C CA . ASP B 1 181 ? -5.723 32.125 24.609 1 86.12 181 ASP B CA 1
ATOM 4655 C C . ASP B 1 181 ? -5.293 33.25 25.547 1 86.12 181 ASP B C 1
ATOM 4657 O O . ASP B 1 181 ? -4.5 33.031 26.469 1 86.12 181 ASP B O 1
ATOM 4661 N N . GLY B 1 182 ? -5.812 34.438 25.25 1 89.06 182 GLY B N 1
ATOM 4662 C CA . GLY B 1 182 ? -5.449 35.531 26.094 1 89.06 182 GLY B CA 1
ATOM 4663 C C . GLY B 1 182 ? -5.234 36.844 25.328 1 89.06 182 GLY B C 1
ATOM 4664 O O . GLY B 1 182 ? -5.66 36.969 24.172 1 89.06 182 GLY B O 1
ATOM 4665 N N . ASP B 1 183 ? -4.531 37.688 25.922 1 91.12 183 ASP B N 1
ATOM 4666 C CA . ASP B 1 183 ? -4.418 39.031 25.422 1 91.12 183 ASP B CA 1
ATOM 4667 C C . ASP B 1 183 ? -3.523 39.094 24.188 1 91.12 183 ASP B C 1
ATOM 4669 O O . ASP B 1 183 ? -3.701 39.969 23.312 1 91.12 183 ASP B O 1
ATOM 4673 N N . LEU B 1 184 ? -2.574 38.188 24.125 1 93.5 184 LEU B N 1
ATOM 4674 C CA . LEU B 1 184 ? -1.605 38.25 23.031 1 93.5 184 LEU B CA 1
ATOM 4675 C C . LEU B 1 184 ? -2.078 37.406 21.844 1 93.5 184 LEU B C 1
ATOM 4677 O O . LEU B 1 184 ? -1.452 37.438 20.781 1 93.5 184 LEU B O 1
ATOM 4681 N N . PHE B 1 185 ? -3.178 36.688 22.078 1 93.56 185 PHE B N 1
ATOM 4682 C CA . PHE B 1 185 ? -3.73 35.906 20.984 1 93.56 185 PHE B CA 1
ATOM 4683 C C . PHE B 1 185 ? -4.379 36.812 19.953 1 93.56 185 PHE B C 1
ATOM 4685 O O . PHE B 1 185 ? -5.043 37.781 20.297 1 93.56 185 PHE B O 1
ATOM 4692 N N . PRO B 1 186 ? -4.207 36.469 18.688 1 95.81 186 PRO B N 1
ATOM 4693 C CA . PRO B 1 186 ? -4.703 37.375 17.625 1 95.81 186 PRO B CA 1
ATOM 4694 C C . PRO B 1 186 ? -6.223 37.531 17.656 1 95.81 186 PRO B C 1
ATOM 4696 O O . PRO B 1 186 ? -6.941 36.594 18.031 1 95.81 186 PRO B O 1
ATOM 4699 N N . TRP B 1 187 ? -6.652 38.719 17.266 1 96.81 187 TRP B N 1
ATOM 4700 C CA . TRP B 1 187 ? -8.078 39.031 17.172 1 96.81 187 TRP B CA 1
ATOM 4701 C C . TRP B 1 187 ? -8.531 38.969 15.711 1 96.81 187 TRP B C 1
ATOM 4703 O O . TRP B 1 187 ? -7.801 39.406 14.812 1 96.81 187 TRP B O 1
ATOM 4713 N N . ILE B 1 188 ? -9.766 38.469 15.5 1 97 188 ILE B N 1
ATOM 4714 C CA . ILE B 1 188 ? -10.375 38.406 14.18 1 97 188 ILE B CA 1
ATOM 4715 C C . ILE B 1 188 ? -11.703 39.156 14.172 1 97 188 ILE B C 1
ATOM 4717 O O . ILE B 1 188 ? -12.539 38.938 15.055 1 97 188 ILE B O 1
ATOM 4721 N N . SER B 1 189 ? -11.883 40.062 13.195 1 97.31 189 SER B N 1
ATOM 4722 C CA . SER B 1 189 ? -13.164 40.75 13.078 1 97.31 189 SER B CA 1
ATOM 4723 C C . SER B 1 189 ? -14.234 39.812 12.5 1 97.31 189 SER B C 1
ATOM 4725 O O . SER B 1 189 ? -13.984 39.094 11.531 1 97.31 189 SER B O 1
ATOM 4727 N N . GLU B 1 190 ? -15.297 39.719 13.164 1 95.31 190 GLU B N 1
ATOM 4728 C CA . GLU B 1 190 ? -16.406 38.938 12.617 1 95.31 190 GLU B CA 1
ATOM 4729 C C . GLU B 1 190 ? -17.156 39.75 11.555 1 95.31 190 GLU B C 1
ATOM 4731 O O . GLU B 1 190 ? -17.75 39.156 10.641 1 95.31 190 GLU B O 1
ATOM 4736 N N . GLN B 1 191 ? -17.016 41 11.734 1 91.5 191 GLN B N 1
ATOM 4737 C CA . GLN B 1 191 ? -17.594 41.906 10.75 1 91.5 191 GLN B CA 1
ATOM 4738 C C . GLN B 1 191 ? -16.609 42.188 9.609 1 91.5 191 GLN B C 1
ATOM 4740 O O . GLN B 1 191 ? -15.406 42.375 9.852 1 91.5 191 GLN B O 1
ATOM 4745 N N . ALA B 1 192 ? -17.141 42.125 8.367 1 94 192 ALA B N 1
ATOM 4746 C CA . ALA B 1 192 ? -16.312 42.5 7.223 1 94 192 ALA B CA 1
ATOM 4747 C C . ALA B 1 192 ? -16.375 44 6.969 1 94 192 ALA B C 1
ATOM 4749 O O . ALA B 1 192 ? -17.422 44.625 7.156 1 94 192 ALA B O 1
ATOM 4750 N N . VAL B 1 193 ? -15.273 44.531 6.578 1 94.06 193 VAL B N 1
ATOM 4751 C CA . VAL B 1 193 ? -15.195 45.969 6.352 1 94.06 193 VAL B CA 1
ATOM 4752 C C . VAL B 1 193 ? -14.75 46.25 4.918 1 94.06 193 VAL B C 1
ATOM 4754 O O . VAL B 1 193 ? -13.914 45.531 4.371 1 94.06 193 VAL B O 1
ATOM 4757 N N . ALA B 1 194 ? -15.328 47.312 4.352 1 92.88 194 ALA B N 1
ATOM 4758 C CA . ALA B 1 194 ? -14.953 47.75 3.01 1 92.88 194 ALA B CA 1
ATOM 4759 C C . ALA B 1 194 ? -14.102 49.031 3.062 1 92.88 194 ALA B C 1
ATOM 4761 O O . ALA B 1 194 ? -14.359 49.906 3.869 1 92.88 194 ALA B O 1
ATOM 4762 N N . PHE B 1 195 ? -13.039 49 2.266 1 93.44 195 PHE B N 1
ATOM 4763 C CA . PHE B 1 195 ? -12.227 50.188 2.086 1 93.44 195 PHE B CA 1
ATOM 4764 C C . PHE B 1 195 ? -12.633 50.938 0.825 1 93.44 195 PHE B C 1
ATOM 4766 O O . PHE B 1 195 ? -12.086 50.688 -0.253 1 93.44 195 PHE B O 1
ATOM 4773 N N . CYS B 1 196 ? -13.602 51.75 0.924 1 87.19 196 CYS B N 1
ATOM 4774 C CA . CYS B 1 196 ? -14.133 52.406 -0.26 1 87.19 196 CYS B CA 1
ATOM 4775 C C . CYS B 1 196 ? -13.852 53.906 -0.227 1 87.19 196 CYS B C 1
ATOM 4777 O O . CYS B 1 196 ? -13.984 54.531 0.817 1 87.19 196 CYS B O 1
ATOM 4779 N N . ARG B 1 197 ? -13.359 54.438 -1.347 1 82.88 197 ARG B N 1
ATOM 4780 C CA . ARG B 1 197 ? -13.055 55.844 -1.482 1 82.88 197 ARG B CA 1
ATOM 4781 C C . ARG B 1 197 ? -14.32 56.656 -1.762 1 82.88 197 ARG B C 1
ATOM 4783 O O . ARG B 1 197 ? -14.586 57.656 -1.089 1 82.88 197 ARG B O 1
ATOM 4790 N N . GLU B 1 198 ? -14.984 56.281 -2.77 1 74.25 198 GLU B N 1
ATOM 4791 C CA . GLU B 1 198 ? -16.125 57.062 -3.268 1 74.25 198 GLU B CA 1
ATOM 4792 C C . GLU B 1 198 ? -17.328 56.156 -3.486 1 74.25 198 GLU B C 1
ATOM 4794 O O . GLU B 1 198 ? -17.188 55 -3.883 1 74.25 198 GLU B O 1
ATOM 4799 N N . ASN B 1 199 ? -18.594 56.719 -3.238 1 66.69 199 ASN B N 1
ATOM 4800 C CA . ASN B 1 199 ? -19.859 56.062 -3.516 1 66.69 199 ASN B CA 1
ATOM 4801 C C . ASN B 1 199 ? -19.969 54.719 -2.814 1 66.69 199 ASN B C 1
ATOM 4803 O O . ASN B 1 199 ? -20.312 53.688 -3.438 1 66.69 199 ASN B O 1
ATOM 4807 N N . CYS B 1 200 ? -19.484 54.812 -1.534 1 72.75 200 CYS B N 1
ATOM 4808 C CA . CYS B 1 200 ? -19.469 53.594 -0.77 1 72.75 200 CYS B CA 1
ATOM 4809 C C . CYS B 1 200 ? -20.875 53.188 -0.365 1 72.75 200 CYS B C 1
ATOM 4811 O O . CYS B 1 200 ? -21.688 54.031 0.046 1 72.75 200 CYS B O 1
ATOM 4813 N N . THR B 1 201 ? -21.344 52.031 -0.768 1 68.31 201 THR B N 1
ATOM 4814 C CA . THR B 1 201 ? -22.641 51.531 -0.323 1 68.31 201 THR B CA 1
ATOM 4815 C C . THR B 1 201 ? -22.609 51.188 1.165 1 68.31 201 THR B C 1
ATOM 4817 O O . THR B 1 201 ? -23.641 51.219 1.836 1 68.31 201 THR B O 1
ATOM 4820 N N . ALA B 1 202 ? -21.453 50.969 1.624 1 68.12 202 ALA B N 1
ATOM 4821 C CA . ALA B 1 202 ? -21.297 50.625 3.033 1 68.12 202 ALA B CA 1
ATOM 4822 C C . ALA B 1 202 ? -20.953 51.844 3.871 1 68.12 202 ALA B C 1
ATOM 4824 O O . ALA B 1 202 ? -20.672 52.938 3.326 1 68.12 202 ALA B O 1
ATOM 4825 N N . GLU B 1 203 ? -21.172 51.75 5.168 1 75.44 203 GLU B N 1
ATOM 4826 C CA . GLU B 1 203 ? -20.812 52.812 6.098 1 75.44 203 GLU B CA 1
ATOM 4827 C C . GLU B 1 203 ? -19.344 53.219 5.93 1 75.44 203 GLU B C 1
ATOM 4829 O O . GLU B 1 203 ? -18.469 52.375 5.824 1 75.44 203 GLU B O 1
ATOM 4834 N N . GLN B 1 204 ? -19.188 54.531 5.719 1 77.88 204 GLN B N 1
ATOM 4835 C CA . GLN B 1 204 ? -17.859 55.094 5.449 1 77.88 204 GLN B CA 1
ATOM 4836 C C . GLN B 1 204 ? -16.938 54.906 6.652 1 77.88 204 GLN B C 1
ATOM 4838 O O . GLN B 1 204 ? -15.758 54.594 6.492 1 77.88 204 GLN B O 1
ATOM 4843 N N . TYR B 1 205 ? -17.484 55.156 7.812 1 89.5 205 TYR B N 1
ATOM 4844 C CA . TYR B 1 205 ? -16.734 55.031 9.047 1 89.5 205 TYR B CA 1
ATOM 4845 C C . TYR B 1 205 ? -17.344 53.938 9.938 1 89.5 205 TYR B C 1
ATOM 4847 O O . TYR B 1 205 ? -18.516 54.031 10.312 1 89.5 205 TYR B O 1
ATOM 4855 N N . VAL B 1 206 ? -16.531 52.969 10.211 1 92.56 206 VAL B N 1
ATOM 4856 C CA . VAL B 1 206 ? -17.062 51.812 10.953 1 92.56 206 VAL B CA 1
ATOM 4857 C C . VAL B 1 206 ? -16.281 51.656 12.258 1 92.56 206 VAL B C 1
ATOM 4859 O O . VAL B 1 206 ? -15.094 51.938 12.328 1 92.56 206 VAL B O 1
ATOM 4862 N N . THR B 1 207 ? -17 51.281 13.289 1 93.75 207 THR B N 1
ATOM 4863 C CA . THR B 1 207 ? -16.406 50.812 14.531 1 93.75 207 THR B CA 1
ATOM 4864 C C . THR B 1 207 ? -16.672 49.312 14.719 1 93.75 207 THR B C 1
ATOM 4866 O O . THR B 1 207 ? -17.812 48.906 14.922 1 93.75 207 THR B O 1
ATOM 4869 N N . ILE B 1 208 ? -15.664 48.531 14.633 1 95.62 208 ILE B N 1
ATOM 4870 C CA . ILE B 1 208 ? -15.812 47.062 14.727 1 95.62 208 ILE B CA 1
ATOM 4871 C C . ILE B 1 208 ? -16.016 46.688 16.188 1 95.62 208 ILE B C 1
ATOM 4873 O O . ILE B 1 208 ? -15.148 46.938 17.031 1 95.62 208 ILE B O 1
ATOM 4877 N N . SER B 1 209 ? -17.094 46.031 16.453 1 92.12 209 SER B N 1
ATOM 4878 C CA . SER B 1 209 ? -17.391 45.594 17.812 1 92.12 209 SER B CA 1
ATOM 4879 C C . SER B 1 209 ? -17.469 44.062 17.906 1 92.12 209 SER B C 1
ATOM 4881 O O . SER B 1 209 ? -17.297 43.5 18.984 1 92.12 209 SER B O 1
ATOM 4883 N N . GLU B 1 210 ? -17.766 43.469 16.828 1 94 210 GLU B N 1
ATOM 4884 C CA . GLU B 1 210 ? -17.875 42.031 16.812 1 94 210 GLU B CA 1
ATOM 4885 C C . GLU B 1 210 ? -16.562 41.375 16.391 1 94 210 GLU B C 1
ATOM 4887 O O . GLU B 1 210 ? -16.125 41.531 15.25 1 94 210 GLU B O 1
ATOM 4892 N N . MET B 1 211 ? -15.984 40.656 17.312 1 95.25 211 MET B N 1
ATOM 4893 C CA . MET B 1 211 ? -14.703 40 17.062 1 95.25 211 MET B CA 1
ATOM 4894 C C . MET B 1 211 ? -14.578 38.719 17.828 1 95.25 211 MET B C 1
ATOM 4896 O O . MET B 1 211 ? -15.367 38.438 18.734 1 95.25 211 MET B O 1
ATOM 4900 N N . LYS B 1 212 ? -13.703 37.875 17.422 1 93.19 212 LYS B N 1
ATOM 4901 C CA . LYS B 1 212 ? -13.406 36.625 18.109 1 93.19 212 LYS B CA 1
ATOM 4902 C C . LYS B 1 212 ? -11.922 36.25 18 1 93.19 212 LYS B C 1
ATOM 4904 O O . LYS B 1 212 ? -11.188 36.875 17.219 1 93.19 212 LYS B O 1
ATOM 4909 N N . GLN B 1 213 ? -11.477 35.438 18.859 1 91.5 213 GLN B N 1
ATOM 4910 C CA . GLN B 1 213 ? -10.117 34.906 18.75 1 91.5 213 GLN B CA 1
ATOM 4911 C C . GLN B 1 213 ? -10.133 33.469 18.234 1 91.5 213 GLN B C 1
ATOM 4913 O O . GLN B 1 213 ? -9.344 33.125 17.359 1 91.5 213 GLN B O 1
ATOM 4918 N N . THR B 1 214 ? -10.867 32.688 18.75 1 85.38 214 THR B N 1
ATOM 4919 C CA . THR B 1 214 ? -10.938 31.281 18.344 1 85.38 214 THR B CA 1
ATOM 4920 C C . THR B 1 214 ? -12.352 30.734 18.547 1 85.38 214 THR B C 1
ATOM 4922 O O . THR B 1 214 ? -13.125 31.266 19.328 1 85.38 214 THR B O 1
ATOM 4925 N N . ASP B 1 215 ? -12.672 29.734 17.781 1 86 215 ASP B N 1
ATOM 4926 C CA . ASP B 1 215 ? -13.945 29.047 17.938 1 86 215 ASP B CA 1
ATOM 4927 C C . ASP B 1 215 ? -13.867 27.969 19.016 1 86 215 ASP B C 1
ATOM 4929 O O . ASP B 1 215 ? -14.867 27.625 19.641 1 86 215 ASP B O 1
ATOM 4933 N N . VAL B 1 216 ? -12.656 27.422 19.172 1 88.38 216 VAL B N 1
ATOM 4934 C CA . VAL B 1 216 ? -12.398 26.359 20.156 1 88.38 216 VAL B CA 1
ATOM 4935 C C . VAL B 1 216 ? -11.242 26.781 21.062 1 88.38 216 VAL B C 1
ATOM 4937 O O . VAL B 1 216 ? -10.18 27.172 20.594 1 88.38 216 VAL B O 1
ATOM 4940 N N . THR B 1 217 ? -11.445 26.672 22.375 1 87.5 217 THR B N 1
ATOM 4941 C CA . THR B 1 217 ? -10.43 27.078 23.328 1 87.5 217 THR B CA 1
ATOM 4942 C C . THR B 1 217 ? -9.172 26.234 23.172 1 87.5 217 THR B C 1
ATOM 4944 O O . THR B 1 217 ? -9.227 25.109 22.703 1 87.5 217 THR B O 1
ATOM 4947 N N . ARG B 1 218 ? -8.117 26.812 23.594 1 83.5 218 ARG B N 1
ATOM 4948 C CA . ARG B 1 218 ? -6.848 26.094 23.531 1 83.5 218 ARG B CA 1
ATOM 4949 C C . ARG B 1 218 ? -6.922 24.812 24.344 1 83.5 218 ARG B C 1
ATOM 4951 O O . ARG B 1 218 ? -6.344 23.781 23.969 1 83.5 218 ARG B O 1
ATOM 4958 N N . TYR B 1 219 ? -7.586 24.891 25.5 1 86.06 219 TYR B N 1
ATOM 4959 C CA . TYR B 1 219 ? -7.762 23.719 26.359 1 86.06 219 TYR B CA 1
ATOM 4960 C C . TYR B 1 219 ? -8.281 22.531 25.547 1 86.06 219 TYR B C 1
ATOM 4962 O O . TYR B 1 219 ? -7.688 21.453 25.578 1 86.06 219 TYR B O 1
ATOM 4970 N N . TRP B 1 220 ? -9.258 22.781 24.812 1 88.88 220 TRP B N 1
ATOM 4971 C CA . TRP B 1 220 ? -9.891 21.688 24.062 1 88.88 220 TRP B CA 1
ATOM 4972 C C . TRP B 1 220 ? -9.141 21.406 22.766 1 88.88 220 TRP B C 1
ATOM 4974 O O . TRP B 1 220 ? -9.078 20.266 22.312 1 88.88 220 TRP B O 1
ATOM 4984 N N . ARG B 1 221 ? -8.609 22.375 22.156 1 87.06 221 ARG B N 1
ATOM 4985 C CA . ARG B 1 221 ? -7.863 22.172 20.922 1 87.06 221 ARG B CA 1
ATOM 4986 C C . ARG B 1 221 ? -6.723 21.172 21.125 1 87.06 221 ARG B C 1
ATOM 4988 O O . ARG B 1 221 ? -6.57 20.234 20.344 1 87.06 221 ARG B O 1
ATOM 4995 N N . TYR B 1 222 ? -5.961 21.344 22.188 1 85.5 222 TYR B N 1
ATOM 4996 C CA . TYR B 1 222 ? -4.816 20.484 22.453 1 85.5 222 TYR B CA 1
ATOM 4997 C C . TYR B 1 222 ? -5.273 19.094 22.875 1 85.5 222 TYR B C 1
ATOM 4999 O O . TYR B 1 222 ? -4.672 18.078 22.484 1 85.5 222 TYR B O 1
ATOM 5007 N N . ARG B 1 223 ? -6.336 19.078 23.656 1 90.5 223 ARG B N 1
ATOM 5008 C CA . ARG B 1 223 ? -6.832 17.781 24.109 1 90.5 223 ARG B CA 1
ATOM 5009 C C . ARG B 1 223 ? -7.406 16.984 22.953 1 90.5 223 ARG B C 1
ATOM 5011 O O . ARG B 1 223 ? -7.195 15.773 22.859 1 90.5 223 ARG B O 1
ATOM 5018 N N . PHE B 1 224 ? -8.07 17.688 22 1 92.31 224 PHE B N 1
ATOM 5019 C CA . PHE B 1 224 ? -8.586 17 20.812 1 92.31 224 PHE B CA 1
ATOM 5020 C C . PHE B 1 224 ? -7.449 16.469 19.953 1 92.31 224 PHE B C 1
ATOM 5022 O O . PHE B 1 224 ? -7.551 15.391 19.359 1 92.31 224 PHE B O 1
ATOM 5029 N N . ALA B 1 225 ? -6.355 17.172 19.875 1 88.88 225 ALA B N 1
ATOM 5030 C CA . ALA B 1 225 ? -5.199 16.734 19.094 1 88.88 225 ALA B CA 1
ATOM 5031 C C . ALA B 1 225 ? -4.574 15.477 19.703 1 88.88 225 ALA B C 1
ATOM 5033 O O . ALA B 1 225 ? -4.254 14.523 18.984 1 88.88 225 ALA B O 1
ATOM 5034 N N . VAL B 1 226 ? -4.449 15.461 21.016 1 88.75 226 VAL B N 1
ATOM 5035 C CA . VAL B 1 226 ? -3.869 14.32 21.719 1 88.75 226 VAL B CA 1
ATOM 5036 C C . VAL B 1 226 ? -4.789 13.109 21.578 1 88.75 226 VAL B C 1
ATOM 5038 O O . VAL B 1 226 ? -4.328 11.992 21.312 1 88.75 226 VAL B O 1
ATOM 5041 N N . MET B 1 227 ? -6.094 13.359 21.734 1 92.81 227 MET B N 1
ATOM 5042 C CA . MET B 1 227 ? -7.059 12.273 21.562 1 92.81 227 MET B CA 1
ATOM 5043 C C . MET B 1 227 ? -7.016 11.711 20.156 1 92.81 227 MET B C 1
ATOM 5045 O O . MET B 1 227 ? -7.07 10.5 19.953 1 92.81 227 MET B O 1
ATOM 5049 N N . HIS B 1 228 ? -6.941 12.609 19.172 1 93.5 228 HIS B N 1
ATOM 5050 C CA . HIS B 1 228 ? -6.824 12.188 17.781 1 93.5 228 HIS B CA 1
ATOM 5051 C C . HIS B 1 228 ? -5.652 11.227 17.594 1 93.5 228 HIS B C 1
ATOM 5053 O O . HIS B 1 228 ? -5.824 10.125 17.078 1 93.5 228 HIS B O 1
ATOM 5059 N N . GLY B 1 229 ? -4.504 11.602 18.125 1 89.75 229 GLY B N 1
ATOM 5060 C CA . GLY B 1 229 ? -3.322 10.758 18 1 89.75 229 GLY B CA 1
ATOM 5061 C C . GLY B 1 229 ? -3.453 9.438 18.734 1 89.75 229 GLY B C 1
ATOM 5062 O O . GLY B 1 229 ? -3.166 8.375 18.172 1 89.75 229 GLY B O 1
ATOM 5063 N N . ALA B 1 230 ? -3.881 9.469 19.938 1 91.38 230 ALA B N 1
ATOM 5064 C CA . ALA B 1 230 ? -4.008 8.273 20.766 1 91.38 230 ALA B CA 1
ATOM 5065 C C . ALA B 1 230 ? -5.031 7.305 20.172 1 91.38 230 ALA B C 1
ATOM 5067 O O . ALA B 1 230 ? -4.793 6.094 20.125 1 91.38 230 ALA B O 1
ATOM 5068 N N . PHE B 1 231 ? -6.145 7.867 19.734 1 94.62 231 PHE B N 1
ATOM 5069 C CA . PHE B 1 231 ? -7.195 7.031 19.172 1 94.62 231 PHE B CA 1
ATOM 5070 C C . PHE B 1 231 ? -6.723 6.363 17.891 1 94.62 231 PHE B C 1
ATOM 5072 O O . PHE B 1 231 ? -7.023 5.195 17.641 1 94.62 231 PHE B O 1
ATOM 5079 N N . LEU B 1 232 ? -6.027 7.062 17.094 1 93.75 232 LEU B N 1
ATOM 5080 C CA . LEU B 1 232 ? -5.594 6.488 15.82 1 93.75 232 LEU B CA 1
ATOM 5081 C C . LEU B 1 232 ? -4.504 5.441 16.047 1 93.75 232 LEU B C 1
ATOM 5083 O O . LEU B 1 232 ? -4.422 4.461 15.305 1 93.75 232 LEU B O 1
ATOM 5087 N N . LEU B 1 233 ? -3.652 5.609 17.094 1 91.56 233 LEU B N 1
ATOM 5088 C CA . LEU B 1 233 ? -2.707 4.562 17.453 1 91.56 233 LEU B CA 1
ATOM 5089 C C . LEU B 1 233 ? -3.439 3.299 17.891 1 91.56 233 LEU B C 1
ATOM 5091 O O . LEU B 1 233 ? -3.074 2.193 17.484 1 91.56 233 LEU B O 1
ATOM 5095 N N . LEU B 1 234 ? -4.453 3.51 18.656 1 94.38 234 LEU B N 1
ATOM 5096 C CA . LEU B 1 234 ? -5.266 2.375 19.078 1 94.38 234 LEU B CA 1
ATOM 5097 C C . LEU B 1 234 ? -5.949 1.722 17.891 1 94.38 234 LEU B C 1
ATOM 5099 O O . LEU B 1 234 ? -5.922 0.497 17.75 1 94.38 234 LEU B O 1
ATOM 5103 N N . ALA B 1 235 ? -6.473 2.537 17.016 1 96.06 235 ALA B N 1
ATOM 5104 C CA . ALA B 1 235 ? -7.289 2.039 15.914 1 96.06 235 ALA B CA 1
ATOM 5105 C C . ALA B 1 235 ? -6.43 1.336 14.867 1 96.06 235 ALA B C 1
ATOM 5107 O O . ALA B 1 235 ? -6.711 0.197 14.484 1 96.06 235 ALA B O 1
ATOM 5108 N N . TRP B 1 236 ? -5.375 1.947 14.375 1 94.06 236 TRP B N 1
ATOM 5109 C CA . TRP B 1 236 ? -4.586 1.393 13.281 1 94.06 236 TRP B CA 1
ATOM 5110 C C . TRP B 1 236 ? -3.523 0.434 13.805 1 94.06 236 TRP B C 1
ATOM 5112 O O . TRP B 1 236 ? -3.375 -0.679 13.297 1 94.06 236 TRP B O 1
ATOM 5122 N N . TRP B 1 237 ? -2.771 0.805 14.875 1 90.44 237 TRP B N 1
ATOM 5123 C CA . TRP B 1 237 ? -1.57 0.097 15.305 1 90.44 237 TRP B CA 1
ATOM 5124 C C . TRP B 1 237 ? -1.929 -1.11 16.172 1 90.44 237 TRP B C 1
ATOM 5126 O O . TRP B 1 237 ? -1.237 -2.131 16.141 1 90.44 237 TRP B O 1
ATOM 5136 N N . ILE B 1 238 ? -2.971 -1.001 16.906 1 93.88 238 ILE B N 1
ATOM 5137 C CA . ILE B 1 238 ? -3.324 -2.107 17.781 1 93.88 238 ILE B CA 1
ATOM 5138 C C . ILE B 1 238 ? -4.473 -2.906 17.172 1 93.88 238 ILE B C 1
ATOM 5140 O O . ILE B 1 238 ? -4.301 -4.07 16.797 1 93.88 238 ILE B O 1
ATOM 5144 N N . LEU B 1 239 ? -5.59 -2.236 16.953 1 96.94 239 LEU B N 1
ATOM 5145 C CA . LEU B 1 239 ? -6.766 -2.961 16.484 1 96.94 239 LEU B CA 1
ATOM 5146 C C . LEU B 1 239 ? -6.613 -3.359 15.016 1 96.94 239 LEU B C 1
ATOM 5148 O O . LEU B 1 239 ? -6.836 -4.52 14.656 1 96.94 239 LEU B O 1
ATOM 5152 N N . GLY B 1 240 ? -6.238 -2.414 14.164 1 94.56 240 GLY B N 1
ATOM 5153 C CA . GLY B 1 240 ? -6.109 -2.674 12.742 1 94.56 240 GLY B CA 1
ATOM 5154 C C . GLY B 1 240 ? -5.082 -3.742 12.422 1 94.56 240 GLY B C 1
ATOM 5155 O O . GLY B 1 240 ? -5.371 -4.691 11.688 1 94.56 240 GLY B O 1
ATOM 5156 N N . SER B 1 241 ? -3.842 -3.627 12.953 1 92.31 241 SER B N 1
ATOM 5157 C CA . SER B 1 241 ? -2.789 -4.605 12.695 1 92.31 241 SER B CA 1
ATOM 5158 C C . SER B 1 241 ? -3.174 -5.98 13.227 1 92.31 241 SER B C 1
ATOM 5160 O O . SER B 1 241 ? -2.891 -7 12.586 1 92.31 241 SER B O 1
ATOM 5162 N N . SER B 1 242 ? -3.883 -6.051 14.367 1 94.5 242 SER B N 1
ATOM 5163 C CA . SER B 1 242 ? -4.352 -7.316 14.922 1 94.5 242 SER B CA 1
ATOM 5164 C C . SER B 1 242 ? -5.398 -7.957 14.016 1 94.5 242 SER B C 1
ATOM 5166 O O . SER B 1 242 ? -5.352 -9.164 13.758 1 94.5 242 SER B O 1
ATOM 5168 N N . ALA B 1 243 ? -6.316 -7.148 13.555 1 96.19 243 ALA B N 1
ATOM 5169 C CA . ALA B 1 243 ? -7.352 -7.652 12.656 1 96.19 243 ALA B CA 1
ATOM 5170 C C . ALA B 1 243 ? -6.738 -8.234 11.383 1 96.19 243 ALA B C 1
ATOM 5172 O O . ALA B 1 243 ? -7.156 -9.297 10.922 1 96.19 243 ALA B O 1
ATOM 5173 N N . ILE B 1 244 ? -5.746 -7.598 10.844 1 91.62 244 ILE B N 1
ATOM 5174 C CA . ILE B 1 244 ? -5.082 -8.039 9.625 1 91.62 244 ILE B CA 1
ATOM 5175 C C . ILE B 1 244 ? -4.363 -9.367 9.883 1 91.62 244 ILE B C 1
ATOM 5177 O O . ILE B 1 244 ? -4.477 -10.305 9.094 1 91.62 244 ILE B O 1
ATOM 5181 N N . LEU B 1 245 ? -3.68 -9.492 11.016 1 89.19 245 LEU B N 1
ATOM 5182 C CA . LEU B 1 245 ? -2.934 -10.703 11.344 1 89.19 245 LEU B CA 1
ATOM 5183 C C . LEU B 1 245 ? -3.875 -11.883 11.539 1 89.19 245 LEU B C 1
ATOM 5185 O O . LEU B 1 245 ? -3.584 -12.992 11.086 1 89.19 245 LEU B O 1
ATOM 5189 N N . LEU B 1 246 ? -5.023 -11.672 12.117 1 91 246 LEU B N 1
ATOM 5190 C CA . LEU B 1 246 ? -5.996 -12.734 12.352 1 91 246 LEU B CA 1
ATOM 5191 C C . LEU B 1 246 ? -6.562 -13.25 11.031 1 91 246 LEU B C 1
ATOM 5193 O O . LEU B 1 246 ? -6.676 -14.469 10.836 1 91 246 LEU B O 1
ATOM 5197 N N . ALA B 1 247 ? -6.879 -12.359 10.148 1 89.06 247 ALA B N 1
ATOM 5198 C CA . ALA B 1 247 ? -7.461 -12.742 8.867 1 89.06 247 ALA B CA 1
ATOM 5199 C C . ALA B 1 247 ? -6.438 -13.469 7.996 1 89.06 247 ALA B C 1
ATOM 5201 O O . ALA B 1 247 ? -6.789 -14.383 7.242 1 89.06 247 ALA B O 1
ATOM 5202 N N . ARG B 1 248 ? -5.23 -13.148 8.234 1 85.12 248 ARG B N 1
ATOM 5203 C CA . ARG B 1 248 ? -4.223 -13.688 7.328 1 85.12 248 ARG B CA 1
ATOM 5204 C C . ARG B 1 248 ? -3.67 -15.016 7.844 1 85.12 248 ARG B C 1
ATOM 5206 O O . ARG B 1 248 ? -3.404 -15.93 7.062 1 85.12 248 ARG B O 1
ATOM 5213 N N . PHE B 1 249 ? -3.584 -15.188 9.156 1 82.88 249 PHE B N 1
ATOM 5214 C CA . PHE B 1 249 ? -2.746 -16.297 9.609 1 82.88 249 PHE B CA 1
ATOM 5215 C C . PHE B 1 249 ? -3.514 -17.203 10.555 1 82.88 249 PHE B C 1
ATOM 5217 O O . PHE B 1 249 ? -3.027 -18.266 10.93 1 82.88 249 PHE B O 1
ATOM 5224 N N . PHE B 1 250 ? -4.719 -16.922 10.82 1 87 250 PHE B N 1
ATOM 5225 C CA . PHE B 1 250 ? -5.312 -17.688 11.914 1 87 250 PHE B CA 1
ATOM 5226 C C . PHE B 1 250 ? -6.477 -18.531 11.406 1 87 250 PHE B C 1
ATOM 5228 O O . PHE B 1 250 ? -7.141 -19.219 12.195 1 87 250 PHE B O 1
ATOM 5235 N N . LYS B 1 251 ? -6.723 -18.547 10.164 1 83.31 251 LYS B N 1
ATOM 5236 C CA . LYS B 1 251 ? -7.777 -19.391 9.594 1 83.31 251 LYS B CA 1
ATOM 5237 C C . LYS B 1 251 ? -7.559 -20.859 9.945 1 83.31 251 LYS B C 1
ATOM 5239 O O . LYS B 1 251 ? -8.484 -21.547 10.383 1 83.31 251 LYS B O 1
ATOM 5244 N N . PRO B 1 252 ? -6.301 -21.344 9.883 1 79.88 252 PRO B N 1
ATOM 5245 C CA . PRO B 1 252 ? -6.098 -22.781 10.141 1 79.88 252 PRO B CA 1
ATOM 5246 C C . PRO B 1 252 ? -6.098 -23.109 11.633 1 79.88 252 PRO B C 1
ATOM 5248 O O . PRO B 1 252 ? -6.16 -24.281 12.008 1 79.88 252 PRO B O 1
ATOM 5251 N N . VAL B 1 253 ? -6.062 -22.219 12.477 1 81.56 253 VAL B N 1
ATOM 5252 C CA . VAL B 1 253 ? -5.879 -22.438 13.906 1 81.56 253 VAL B CA 1
ATOM 5253 C C . VAL B 1 253 ? -7.188 -22.922 14.523 1 81.56 253 VAL B C 1
ATOM 5255 O O . VAL B 1 253 ? -7.184 -23.797 15.398 1 81.56 253 VAL B O 1
ATOM 5258 N N . TRP B 1 254 ? -8.289 -22.422 14.039 1 79.44 254 TRP B N 1
ATOM 5259 C CA . TRP B 1 254 ? -9.594 -22.828 14.57 1 79.44 254 TRP B CA 1
ATOM 5260 C C . TRP B 1 254 ? -10.516 -23.297 13.453 1 79.44 254 TRP B C 1
ATOM 5262 O O . TRP B 1 254 ? -11.57 -22.703 13.219 1 79.44 254 TRP B O 1
ATOM 5272 N N . PRO B 1 255 ? -10.125 -24.406 12.766 1 70.31 255 PRO B N 1
ATOM 5273 C CA . PRO B 1 255 ? -10.891 -24.797 11.578 1 70.31 255 PRO B CA 1
ATOM 5274 C C . PRO B 1 255 ? -12.32 -25.234 11.914 1 70.31 255 PRO B C 1
ATOM 5276 O O . PRO B 1 255 ? -13.211 -25.125 11.07 1 70.31 255 PRO B O 1
ATOM 5279 N N . ARG B 1 256 ? -12.602 -25.797 13.102 1 76.94 256 ARG B N 1
ATOM 5280 C CA . ARG B 1 256 ? -13.922 -26.328 13.414 1 76.94 256 ARG B CA 1
ATOM 5281 C C . ARG B 1 256 ? -14.578 -25.547 14.547 1 76.94 256 ARG B C 1
ATOM 5283 O O . ARG B 1 256 ? -15.688 -25.859 14.977 1 76.94 256 ARG B O 1
ATOM 5290 N N . LYS B 1 257 ? -13.875 -24.609 15.023 1 79.5 257 LYS B N 1
ATOM 5291 C CA . LYS B 1 257 ? -14.453 -23.859 16.141 1 79.5 257 LYS B CA 1
ATOM 5292 C C . LYS B 1 257 ? -15.219 -22.641 15.641 1 79.5 257 LYS B C 1
ATOM 5294 O O . LYS B 1 257 ? -14.734 -21.891 14.781 1 79.5 257 LYS B O 1
ATOM 5299 N N . LYS B 1 258 ? -16.5 -22.578 16.078 1 84.12 258 LYS B N 1
ATOM 5300 C CA . LYS B 1 258 ? -17.344 -21.453 15.703 1 84.12 258 LYS B CA 1
ATOM 5301 C C . LYS B 1 258 ? -17.75 -20.625 16.922 1 84.12 258 LYS B C 1
ATOM 5303 O O . LYS B 1 258 ? -17.891 -21.172 18.031 1 84.12 258 LYS B O 1
ATOM 5308 N N . LEU B 1 259 ? -17.625 -19.406 16.891 1 81.19 259 LEU B N 1
ATOM 5309 C CA . LEU B 1 259 ? -18.141 -18.453 17.859 1 81.19 259 LEU B CA 1
ATOM 5310 C C . LEU B 1 259 ? -19.375 -17.734 17.312 1 81.19 259 LEU B C 1
ATOM 5312 O O . LEU B 1 259 ? -19.297 -17.016 16.312 1 81.19 259 LEU B O 1
ATOM 5316 N N . PHE B 1 260 ? -20.531 -18 17.828 1 83 260 PHE B N 1
ATOM 5317 C CA . PHE B 1 260 ? -21.797 -17.453 17.391 1 83 260 PHE B CA 1
ATOM 5318 C C . PHE B 1 260 ? -22.094 -17.875 15.953 1 83 260 PHE B C 1
ATOM 5320 O O . PHE B 1 260 ? -22.516 -17.047 15.141 1 83 260 PHE B O 1
ATOM 5327 N N . GLY B 1 261 ? -21.688 -19.062 15.555 1 80.62 261 GLY B N 1
ATOM 5328 C CA . GLY B 1 261 ? -22.031 -19.656 14.266 1 80.62 261 GLY B CA 1
ATOM 5329 C C . GLY B 1 261 ? -21.031 -19.312 13.172 1 80.62 261 GLY B C 1
ATOM 5330 O O . GLY B 1 261 ? -21.203 -19.719 12.016 1 80.62 261 GLY B O 1
ATOM 5331 N N . THR B 1 262 ? -20.109 -18.516 13.586 1 86.38 262 THR B N 1
ATOM 5332 C CA . THR B 1 262 ? -19.125 -18.109 12.586 1 86.38 262 THR B CA 1
ATOM 5333 C C . THR B 1 262 ? -17.719 -18.484 13.039 1 86.38 262 THR B C 1
ATOM 5335 O O . THR B 1 262 ? -17.469 -18.656 14.234 1 86.38 262 THR B O 1
ATOM 5338 N N . ALA B 1 263 ? -16.859 -18.688 12.086 1 89.31 263 ALA B N 1
ATOM 5339 C CA . ALA B 1 263 ? -15.484 -19.031 12.414 1 89.31 263 ALA B CA 1
ATOM 5340 C C . ALA B 1 263 ? -14.875 -18.016 13.367 1 89.31 263 ALA B C 1
ATOM 5342 O O . ALA B 1 263 ? -15.117 -16.812 13.242 1 89.31 263 ALA B O 1
ATOM 5343 N N . VAL B 1 264 ? -14.102 -18.422 14.336 1 91.5 264 VAL B N 1
ATOM 5344 C CA . VAL B 1 264 ? -13.539 -17.578 15.383 1 91.5 264 VAL B CA 1
ATOM 5345 C C . VAL B 1 264 ? -12.656 -16.5 14.766 1 91.5 264 VAL B C 1
ATOM 5347 O O . VAL B 1 264 ? -12.758 -15.32 15.117 1 91.5 264 VAL B O 1
ATOM 5350 N N . TRP B 1 265 ? -11.742 -16.859 13.836 1 89.75 265 TRP B N 1
ATOM 5351 C CA . TRP B 1 265 ? -10.852 -15.891 13.203 1 89.75 265 TRP B CA 1
ATOM 5352 C C . TRP B 1 265 ? -11.656 -14.773 12.539 1 89.75 265 TRP B C 1
ATOM 5354 O O . TRP B 1 265 ? -11.266 -13.609 12.594 1 89.75 265 TRP B O 1
ATOM 5364 N N . PHE B 1 266 ? -12.812 -15.172 11.969 1 92.31 266 PHE B N 1
ATOM 5365 C CA . PHE B 1 266 ? -13.609 -14.219 11.211 1 92.31 266 PHE B CA 1
ATOM 5366 C C . PHE B 1 266 ? -14.344 -13.266 12.141 1 92.31 266 PHE B C 1
ATOM 5368 O O . PHE B 1 266 ? -14.414 -12.062 11.875 1 92.31 266 PHE B O 1
ATOM 5375 N N . GLN B 1 267 ? -14.875 -13.75 13.18 1 93.88 267 GLN B N 1
ATOM 5376 C CA . GLN B 1 267 ? -15.57 -12.906 14.156 1 93.88 267 GLN B CA 1
ATOM 5377 C C . GLN B 1 267 ? -14.617 -11.891 14.781 1 93.88 267 GLN B C 1
ATOM 5379 O O . GLN B 1 267 ? -14.961 -10.711 14.898 1 93.88 267 GLN B O 1
ATOM 5384 N N . LEU B 1 268 ? -13.422 -12.344 15.188 1 94.69 268 LEU B N 1
ATOM 5385 C CA . LEU B 1 268 ? -12.445 -11.445 15.789 1 94.69 268 LEU B CA 1
ATOM 5386 C C . LEU B 1 268 ? -11.969 -10.406 14.781 1 94.69 268 LEU B C 1
ATOM 5388 O O . LEU B 1 268 ? -11.883 -9.219 15.102 1 94.69 268 LEU B O 1
ATOM 5392 N N . HIS B 1 269 ? -11.672 -10.867 13.562 1 95.25 269 HIS B N 1
ATOM 5393 C CA . HIS B 1 269 ? -11.258 -9.953 12.5 1 95.25 269 HIS B CA 1
ATOM 5394 C C . HIS B 1 269 ? -12.32 -8.883 12.258 1 95.25 269 HIS B C 1
ATOM 5396 O O . HIS B 1 269 ? -12.008 -7.688 12.242 1 95.25 269 HIS B O 1
ATOM 5402 N N . ARG B 1 270 ? -13.547 -9.344 12.117 1 95 270 ARG B N 1
ATOM 5403 C CA . ARG B 1 270 ? -14.648 -8.438 11.82 1 95 270 ARG B CA 1
ATOM 5404 C C . ARG B 1 270 ? -14.859 -7.441 12.953 1 95 270 ARG B C 1
ATOM 5406 O O . ARG B 1 270 ? -14.961 -6.234 12.727 1 95 270 ARG B O 1
ATOM 5413 N N . ASP B 1 271 ? -14.898 -7.883 14.148 1 96.19 271 ASP B N 1
ATOM 5414 C CA . ASP B 1 271 ? -15.203 -7.031 15.289 1 96.19 271 ASP B CA 1
ATOM 5415 C C . ASP B 1 271 ? -14.086 -6.02 15.539 1 96.19 271 ASP B C 1
ATOM 5417 O O . ASP B 1 271 ? -14.352 -4.848 15.812 1 96.19 271 ASP B O 1
ATOM 5421 N N . LEU B 1 272 ? -12.844 -6.469 15.484 1 97.81 272 LEU B N 1
ATOM 5422 C CA . LEU B 1 272 ? -11.719 -5.562 15.672 1 97.81 272 LEU B CA 1
ATOM 5423 C C . LEU B 1 272 ? -11.672 -4.516 14.562 1 97.81 272 LEU B C 1
ATOM 5425 O O . LEU B 1 272 ? -11.406 -3.34 14.828 1 97.81 272 LEU B O 1
ATOM 5429 N N . ALA B 1 273 ? -11.969 -4.973 13.352 1 97.38 273 ALA B N 1
ATOM 5430 C CA . ALA B 1 273 ? -11.953 -4.051 12.219 1 97.38 273 ALA B CA 1
ATOM 5431 C C . ALA B 1 273 ? -13.055 -3.004 12.344 1 97.38 273 ALA B C 1
ATOM 5433 O O . ALA B 1 273 ? -12.82 -1.817 12.102 1 97.38 273 ALA B O 1
ATOM 5434 N N . VAL B 1 274 ? -14.258 -3.418 12.75 1 97.25 274 VAL B N 1
ATOM 5435 C CA . VAL B 1 274 ? -15.383 -2.498 12.898 1 97.25 274 VAL B CA 1
ATOM 5436 C C . VAL B 1 274 ? -15.102 -1.509 14.023 1 97.25 274 VAL B C 1
ATOM 5438 O O . VAL B 1 274 ? -15.32 -0.305 13.875 1 97.25 274 VAL B O 1
ATOM 5441 N N . ALA B 1 275 ? -14.578 -2.027 15.117 1 98.31 275 ALA B N 1
ATOM 5442 C CA . ALA B 1 275 ? -14.203 -1.151 16.219 1 98.31 275 ALA B CA 1
ATOM 5443 C C . ALA B 1 275 ? -13.148 -0.141 15.789 1 98.31 275 ALA B C 1
ATOM 5445 O O . ALA B 1 275 ? -13.219 1.038 16.141 1 98.31 275 ALA B O 1
ATOM 5446 N N . SER B 1 276 ? -12.18 -0.623 15.023 1 97.75 276 SER B N 1
ATOM 5447 C CA . SER B 1 276 ? -11.125 0.244 14.516 1 97.75 276 SER B CA 1
ATOM 5448 C C . SER B 1 276 ? -11.695 1.372 13.664 1 97.75 276 SER B C 1
ATOM 5450 O O . SER B 1 276 ? -11.344 2.539 13.859 1 97.75 276 SER B O 1
ATOM 5452 N N . VAL B 1 277 ? -12.617 1.082 12.789 1 97.94 277 VAL B N 1
ATOM 5453 C CA . VAL B 1 277 ? -13.188 2.068 11.875 1 97.94 277 VAL B CA 1
ATOM 5454 C C . VAL B 1 277 ? -13.984 3.102 12.664 1 97.94 277 VAL B C 1
ATOM 5456 O O . VAL B 1 277 ? -13.898 4.301 12.398 1 97.94 277 VAL B O 1
ATOM 5459 N N . ILE B 1 278 ? -14.703 2.664 13.672 1 98.44 278 ILE B N 1
ATOM 5460 C CA . ILE B 1 278 ? -15.516 3.564 14.484 1 98.44 278 ILE B CA 1
ATOM 5461 C C . ILE B 1 278 ? -14.609 4.551 15.219 1 98.44 278 ILE B C 1
ATOM 5463 O O . ILE B 1 278 ? -14.867 5.758 15.219 1 98.44 278 ILE B O 1
ATOM 5467 N N . ILE B 1 279 ? -13.586 4.051 15.781 1 98.06 279 ILE B N 1
ATOM 5468 C CA . ILE B 1 279 ? -12.656 4.895 16.516 1 98.06 279 ILE B CA 1
ATOM 5469 C C . ILE B 1 279 ? -11.969 5.871 15.57 1 98.06 279 ILE B C 1
ATOM 5471 O O . ILE B 1 279 ? -11.742 7.031 15.914 1 98.06 279 ILE B O 1
ATOM 5475 N N . GLN B 1 280 ? -11.648 5.43 14.352 1 96.56 280 GLN B N 1
ATOM 5476 C CA . GLN B 1 280 ? -11.055 6.297 13.344 1 96.56 280 GLN B CA 1
ATOM 5477 C C . GLN B 1 280 ? -11.977 7.465 13 1 96.56 280 GLN B C 1
ATOM 5479 O O . GLN B 1 280 ? -11.531 8.609 12.938 1 96.56 280 GLN B O 1
ATOM 5484 N N . ILE B 1 281 ? -13.227 7.152 12.844 1 97.69 281 ILE B N 1
ATOM 5485 C CA . ILE B 1 281 ? -14.195 8.18 12.477 1 97.69 281 ILE B CA 1
ATOM 5486 C C . ILE B 1 281 ? -14.273 9.227 13.578 1 97.69 281 ILE B C 1
ATOM 5488 O O . ILE B 1 281 ? -14.258 10.43 13.305 1 97.69 281 ILE B O 1
ATOM 5492 N N . ILE B 1 282 ? -14.266 8.805 14.805 1 97.94 282 ILE B N 1
ATOM 5493 C CA . ILE B 1 282 ? -14.328 9.719 15.945 1 97.94 282 ILE B CA 1
ATOM 5494 C C . ILE B 1 282 ? -13.062 10.578 15.984 1 97.94 282 ILE B C 1
ATOM 5496 O O . ILE B 1 282 ? -13.133 11.797 16.156 1 97.94 282 ILE B O 1
ATOM 5500 N N . ALA B 1 283 ? -11.93 9.969 15.789 1 95.19 283 ALA B N 1
ATOM 5501 C CA . ALA B 1 283 ? -10.648 10.672 15.844 1 95.19 283 ALA B CA 1
ATOM 5502 C C . ALA B 1 283 ? -10.562 11.734 14.758 1 95.19 283 ALA B C 1
ATOM 5504 O O . ALA B 1 283 ? -10.117 12.859 15.008 1 95.19 283 ALA B O 1
ATOM 5505 N N . ILE B 1 284 ? -11.047 11.398 13.602 1 94.62 284 ILE B N 1
ATOM 5506 C CA . ILE B 1 284 ? -10.969 12.32 12.469 1 94.62 284 ILE B CA 1
ATOM 5507 C C . ILE B 1 284 ? -11.977 13.453 12.656 1 94.62 284 ILE B C 1
ATOM 5509 O O . ILE B 1 284 ? -11.672 14.617 12.367 1 94.62 284 ILE B O 1
ATOM 5513 N N . PHE B 1 285 ? -13.117 13.109 13.18 1 95.62 285 PHE B N 1
ATOM 5514 C CA . PHE B 1 285 ? -14.117 14.133 13.461 1 95.62 285 PHE B CA 1
ATOM 5515 C C . PHE B 1 285 ? -13.578 15.148 14.461 1 95.62 285 PHE B C 1
ATOM 5517 O O . PHE B 1 285 ? -13.719 16.359 14.266 1 95.62 285 PHE B O 1
ATOM 5524 N N . LEU B 1 286 ? -12.922 14.719 15.477 1 94.12 286 LEU B N 1
ATOM 5525 C CA . LEU B 1 286 ? -12.414 15.594 16.531 1 94.12 286 LEU B CA 1
ATOM 5526 C C . LEU B 1 286 ? -11.359 16.547 15.984 1 94.12 286 LEU B C 1
ATOM 5528 O O . LEU B 1 286 ? -11.383 17.75 16.281 1 94.12 286 LEU B O 1
ATOM 5532 N N . ILE B 1 287 ? -10.5 16.016 15.141 1 92.06 287 ILE B N 1
ATOM 5533 C CA . ILE B 1 287 ? -9.398 16.859 14.68 1 92.06 287 ILE B CA 1
ATOM 5534 C C . ILE B 1 287 ? -9.906 17.875 13.656 1 92.06 287 ILE B C 1
ATOM 5536 O O . ILE B 1 287 ? -9.438 19.016 13.617 1 92.06 287 ILE B O 1
ATOM 5540 N N . ILE B 1 288 ? -10.867 17.484 12.859 1 91.06 288 ILE B N 1
ATOM 5541 C CA . ILE B 1 288 ? -11.445 18.422 11.898 1 91.06 288 ILE B CA 1
ATOM 5542 C C . ILE B 1 288 ? -12.273 19.469 12.625 1 91.06 288 ILE B C 1
ATOM 5544 O O . ILE B 1 288 ? -12.258 20.641 12.25 1 91.06 288 ILE B O 1
ATOM 5548 N N . TYR B 1 289 ? -12.961 19.078 13.703 1 91.56 289 TYR B N 1
ATOM 5549 C CA . TYR B 1 289 ? -13.758 20.016 14.5 1 91.56 289 TYR B CA 1
ATOM 5550 C C . TYR B 1 289 ? -12.875 21.078 15.133 1 91.56 289 TYR B C 1
ATOM 5552 O O . TYR B 1 289 ? -13.203 22.266 15.102 1 91.56 289 TYR B O 1
ATOM 5560 N N . GLN B 1 290 ? -11.82 20.641 15.641 1 88.75 290 GLN B N 1
ATOM 5561 C CA . GLN B 1 290 ? -10.945 21.594 16.328 1 88.75 290 GLN B CA 1
ATOM 5562 C C . GLN B 1 290 ? -10.188 22.469 15.344 1 88.75 290 GLN B C 1
ATOM 5564 O O . GLN B 1 290 ? -9.953 23.641 15.609 1 88.75 290 GLN B O 1
ATOM 5569 N N . ALA B 1 291 ? -9.789 21.906 14.172 1 84.31 291 ALA B N 1
ATOM 5570 C CA . ALA B 1 291 ? -9 22.641 13.203 1 84.31 291 ALA B CA 1
ATOM 5571 C C . ALA B 1 291 ? -9.883 23.562 12.359 1 84.31 291 ALA B C 1
ATOM 5573 O O . ALA B 1 291 ? -9.43 24.609 11.883 1 84.31 291 ALA B O 1
ATOM 5574 N N . GLY B 1 292 ? -11.102 23.219 12.188 1 83.06 292 GLY B N 1
ATOM 5575 C CA . GLY B 1 292 ? -12.055 23.984 11.398 1 83.06 292 GLY B CA 1
ATOM 5576 C C . GLY B 1 292 ? -11.898 23.781 9.906 1 83.06 292 GLY B C 1
ATOM 5577 O O . GLY B 1 292 ? -12.805 24.094 9.133 1 83.06 292 GLY B O 1
ATOM 5578 N N . ARG B 1 293 ? -10.688 23.344 9.438 1 82.31 293 ARG B N 1
ATOM 5579 C CA . ARG B 1 293 ? -10.445 23.062 8.031 1 82.31 293 ARG B CA 1
ATOM 5580 C C . ARG B 1 293 ? -9.305 22.062 7.863 1 82.31 293 ARG B C 1
ATOM 5582 O O . ARG B 1 293 ? -8.547 21.812 8.805 1 82.31 293 ARG B O 1
ATOM 5589 N N . LEU B 1 294 ? -9.188 21.547 6.676 1 86.5 294 LEU B N 1
ATOM 5590 C CA . LEU B 1 294 ? -8.062 20.672 6.344 1 86.5 294 LEU B CA 1
ATOM 5591 C C . LEU B 1 294 ? -6.824 21.484 5.988 1 86.5 294 LEU B C 1
ATOM 5593 O O . LEU B 1 294 ? -6.918 22.469 5.25 1 86.5 294 LEU B O 1
ATOM 5597 N N . TYR B 1 295 ? -5.746 21.109 6.57 1 81.19 295 TYR B N 1
ATOM 5598 C CA . TYR B 1 295 ? -4.508 21.828 6.32 1 81.19 295 TYR B CA 1
ATOM 5599 C C . TYR B 1 295 ? -4.074 21.688 4.867 1 81.19 295 TYR B C 1
ATOM 5601 O O . TYR B 1 295 ? -4.168 20.594 4.293 1 81.19 295 TYR B O 1
ATOM 5609 N N . GLU B 1 296 ? -3.635 22.891 4.305 1 81.69 296 GLU B N 1
ATOM 5610 C CA . GLU B 1 296 ? -3.076 22.922 2.957 1 81.69 296 GLU B CA 1
ATOM 5611 C C . GLU B 1 296 ? -1.942 23.938 2.844 1 81.69 296 GLU B C 1
ATOM 5613 O O . GLU B 1 296 ? -1.888 24.891 3.611 1 81.69 296 GLU B O 1
ATOM 5618 N N . CYS B 1 297 ? -0.945 23.625 2.191 1 76.31 297 CYS B N 1
ATOM 5619 C CA . CYS B 1 297 ? 0.056 24.609 1.795 1 76.31 297 CYS B CA 1
ATOM 5620 C C . CYS B 1 297 ? 0.115 24.734 0.278 1 76.31 297 CYS B C 1
ATOM 5622 O O . CYS B 1 297 ? 0.111 23.734 -0.441 1 76.31 297 CYS B O 1
ATOM 5624 N N . SER B 1 298 ? -0.072 26.016 -0.218 1 73.5 298 SER B N 1
ATOM 5625 C CA . SER B 1 298 ? -0.292 26.203 -1.648 1 73.5 298 SER B CA 1
ATOM 5626 C C . SER B 1 298 ? 0.926 26.828 -2.316 1 73.5 298 SER B C 1
ATOM 5628 O O . SER B 1 298 ? 1.313 26.438 -3.416 1 73.5 298 SER B O 1
ATOM 5630 N N . TYR B 1 299 ? 1.583 27.891 -1.673 1 77.19 299 TYR B N 1
ATOM 5631 C CA . TYR B 1 299 ? 2.598 28.641 -2.404 1 77.19 299 TYR B CA 1
ATOM 5632 C C . TYR B 1 299 ? 3.992 28.328 -1.871 1 77.19 299 TYR B C 1
ATOM 5634 O O . TYR B 1 299 ? 4.773 27.641 -2.521 1 77.19 299 TYR B O 1
ATOM 5642 N N . GLU B 1 300 ? 4.258 28.734 -0.638 1 72.62 300 GLU B N 1
ATOM 5643 C CA . GLU B 1 300 ? 5.531 28.406 -0.004 1 72.62 300 GLU B CA 1
ATOM 5644 C C . GLU B 1 300 ? 5.398 27.172 0.891 1 72.62 300 GLU B C 1
ATOM 5646 O O . GLU B 1 300 ? 4.738 27.219 1.932 1 72.62 300 GLU B O 1
ATOM 5651 N N . CYS B 1 301 ? 5.566 26 0.193 1 77.19 301 CYS B N 1
ATOM 5652 C CA . CYS B 1 301 ? 5.395 24.766 0.951 1 77.19 301 CYS B CA 1
ATOM 5653 C C . CYS B 1 301 ? 6.742 24.141 1.29 1 77.19 301 CYS B C 1
ATOM 5655 O O . CYS B 1 301 ? 7.242 23.297 0.549 1 77.19 301 CYS B O 1
ATOM 5657 N N . GLY B 1 302 ? 7.242 24.641 2.424 1 73.62 302 GLY B N 1
ATOM 5658 C CA . GLY B 1 302 ? 8.492 24.047 2.879 1 73.62 302 GLY B CA 1
ATOM 5659 C C . GLY B 1 302 ? 8.352 22.578 3.268 1 73.62 302 GLY B C 1
ATOM 5660 O O . GLY B 1 302 ? 7.277 22 3.143 1 73.62 302 GLY B O 1
ATOM 5661 N N . SER B 1 303 ? 9.383 21.953 3.639 1 75.62 303 SER B N 1
ATOM 5662 C CA . SER B 1 303 ? 9.43 20.516 3.943 1 75.62 303 SER B CA 1
ATOM 5663 C C . SER B 1 303 ? 8.453 20.172 5.062 1 75.62 303 SER B C 1
ATOM 5665 O O . SER B 1 303 ? 7.711 19.188 4.957 1 75.62 303 SER B O 1
ATOM 5667 N N . ASP B 1 304 ? 8.484 20.922 6.117 1 76.19 304 ASP B N 1
ATOM 5668 C CA . ASP B 1 304 ? 7.602 20.656 7.254 1 76.19 304 ASP B CA 1
ATOM 5669 C C . ASP B 1 304 ? 6.137 20.828 6.867 1 76.19 304 ASP B C 1
ATOM 5671 O O . ASP B 1 304 ? 5.285 20.031 7.262 1 76.19 304 ASP B O 1
ATOM 5675 N N . ASP B 1 305 ? 5.863 21.859 6.105 1 78 305 ASP B N 1
ATOM 5676 C CA . ASP B 1 305 ? 4.496 22.125 5.664 1 78 305 ASP B CA 1
ATOM 5677 C C . ASP B 1 305 ? 4.008 21.016 4.723 1 78 305 ASP B C 1
ATOM 5679 O O . ASP B 1 305 ? 2.848 20.609 4.793 1 78 305 ASP B O 1
ATOM 5683 N N . TRP B 1 306 ? 4.922 20.688 3.924 1 80.38 306 TRP B N 1
ATOM 5684 C CA . TRP B 1 306 ? 4.586 19.594 3.01 1 80.38 306 TRP B CA 1
ATOM 5685 C C . TRP B 1 306 ? 4.238 18.328 3.775 1 80.38 306 TRP B C 1
ATOM 5687 O O . TRP B 1 306 ? 3.285 17.625 3.428 1 80.38 306 TRP B O 1
ATOM 5697 N N . SER B 1 307 ? 5 18.031 4.762 1 80.94 307 SER B N 1
ATOM 5698 C CA . SER B 1 307 ? 4.746 16.859 5.594 1 80.94 307 SER B CA 1
ATOM 5699 C C . SER B 1 307 ? 3.375 16.938 6.258 1 80.94 307 SER B C 1
ATOM 5701 O O . SER B 1 307 ? 2.668 15.93 6.359 1 80.94 307 SER B O 1
ATOM 5703 N N . LYS B 1 308 ? 3.008 18.078 6.695 1 82.75 308 LYS B N 1
ATOM 5704 C CA . LYS B 1 308 ? 1.689 18.281 7.289 1 82.75 308 LYS B CA 1
ATOM 5705 C C . LYS B 1 308 ? 0.583 18.047 6.266 1 82.75 308 LYS B C 1
ATOM 5707 O O . LYS B 1 308 ? -0.43 17.406 6.57 1 82.75 308 LYS B O 1
ATOM 5712 N N . LYS B 1 309 ? 0.818 18.656 5.145 1 84 309 LYS B N 1
ATOM 5713 C CA . LYS B 1 309 ? -0.145 18.469 4.062 1 84 309 LYS B CA 1
ATOM 5714 C C . LYS B 1 309 ? -0.326 17 3.729 1 84 309 LYS B C 1
ATOM 5716 O O . LYS B 1 309 ? -1.455 16.516 3.607 1 84 309 LYS B O 1
ATOM 5721 N N . MET B 1 310 ? 0.783 16.297 3.654 1 85.62 310 MET B N 1
ATOM 5722 C CA . MET B 1 310 ? 0.729 14.875 3.307 1 85.62 310 MET B CA 1
ATOM 5723 C C . MET B 1 310 ? 0.102 14.062 4.434 1 85.62 310 MET B C 1
ATOM 5725 O O . MET B 1 310 ? -0.58 13.062 4.184 1 85.62 310 MET B O 1
ATOM 5729 N N . HIS B 1 311 ? 0.358 14.422 5.695 1 86.81 311 HIS B N 1
ATOM 5730 C CA . HIS B 1 311 ? -0.315 13.789 6.824 1 86.81 311 HIS B CA 1
ATOM 5731 C C . HIS B 1 311 ? -1.83 13.844 6.664 1 86.81 311 HIS B C 1
ATOM 5733 O O . HIS B 1 311 ? -2.518 12.844 6.863 1 86.81 311 HIS B O 1
ATOM 5739 N N . VAL B 1 312 ? -2.279 15 6.23 1 88.69 312 VAL B N 1
ATOM 5740 C CA . VAL B 1 312 ? -3.717 15.18 6.051 1 88.69 312 VAL B CA 1
ATOM 5741 C C . VAL B 1 312 ? -4.203 14.32 4.887 1 88.69 312 VAL B C 1
ATOM 5743 O O . VAL B 1 312 ? -5.188 13.594 5.012 1 88.69 312 VAL B O 1
ATOM 5746 N N . ILE B 1 313 ? -3.508 14.359 3.824 1 88.62 313 ILE B N 1
ATOM 5747 C CA . ILE B 1 313 ? -3.922 13.648 2.619 1 88.62 313 ILE B CA 1
ATOM 5748 C C . ILE B 1 313 ? -3.932 12.141 2.885 1 88.62 313 ILE B C 1
ATOM 5750 O O . ILE B 1 313 ? -4.918 11.461 2.596 1 88.62 313 ILE B O 1
ATOM 5754 N N . THR B 1 314 ? -2.865 11.641 3.42 1 89.81 314 THR B N 1
ATOM 5755 C CA . THR B 1 314 ? -2.76 10.203 3.646 1 89.81 314 THR B CA 1
ATOM 5756 C C . THR B 1 314 ? -3.713 9.758 4.754 1 89.81 314 THR B C 1
ATOM 5758 O O . THR B 1 314 ? -4.266 8.664 4.699 1 89.81 314 THR B O 1
ATOM 5761 N N . GLY B 1 315 ? -3.895 10.625 5.762 1 91.06 315 GLY B N 1
ATOM 5762 C CA . GLY B 1 315 ? -4.84 10.297 6.82 1 91.06 315 GLY B CA 1
ATOM 5763 C C . GLY B 1 315 ? -6.27 10.18 6.328 1 91.06 315 GLY B C 1
ATOM 5764 O O . GLY B 1 315 ? -6.969 9.227 6.664 1 91.06 315 GLY B O 1
ATOM 5765 N N . ILE B 1 316 ? -6.664 11.117 5.539 1 92.25 316 ILE B N 1
ATOM 5766 C CA . ILE B 1 316 ? -8.016 11.102 4.988 1 92.25 316 ILE B CA 1
ATOM 5767 C C . ILE B 1 316 ? -8.18 9.914 4.043 1 92.25 316 ILE B C 1
ATOM 5769 O O . ILE B 1 316 ? -9.195 9.227 4.074 1 92.25 316 ILE B O 1
ATOM 5773 N N . ALA B 1 317 ? -7.176 9.664 3.232 1 93.12 317 ALA B N 1
ATOM 5774 C CA . ALA B 1 317 ? -7.223 8.531 2.318 1 93.12 317 ALA B CA 1
ATOM 5775 C C . ALA B 1 317 ? -7.336 7.215 3.084 1 93.12 317 ALA B C 1
ATOM 5777 O O . ALA B 1 317 ? -8.141 6.348 2.725 1 93.12 317 ALA B O 1
ATOM 5778 N N . ALA B 1 318 ? -6.559 7.031 4.113 1 94.06 318 ALA B N 1
ATOM 5779 C CA . ALA B 1 318 ? -6.582 5.82 4.93 1 94.06 318 ALA B CA 1
ATOM 5780 C C . ALA B 1 318 ? -7.973 5.582 5.512 1 94.06 318 ALA B C 1
ATOM 5782 O O . ALA B 1 318 ? -8.516 4.48 5.406 1 94.06 318 ALA B O 1
ATOM 5783 N N . THR B 1 319 ? -8.562 6.609 6.07 1 94.94 319 THR B N 1
ATOM 5784 C CA . THR B 1 319 ? -9.859 6.461 6.719 1 94.94 319 THR B CA 1
ATOM 5785 C C . THR B 1 319 ? -10.961 6.23 5.688 1 94.94 319 THR B C 1
ATOM 5787 O O . THR B 1 319 ? -11.867 5.426 5.91 1 94.94 319 THR B O 1
ATOM 5790 N N . ALA B 1 320 ? -10.891 6.961 4.566 1 96.44 320 ALA B N 1
ATOM 5791 C CA . ALA B 1 320 ? -11.875 6.754 3.506 1 96.44 320 ALA B CA 1
ATOM 5792 C C . ALA B 1 320 ? -11.867 5.309 3.021 1 96.44 320 ALA B C 1
ATOM 5794 O O . ALA B 1 320 ? -12.922 4.688 2.873 1 96.44 320 ALA B O 1
ATOM 5795 N N . LEU B 1 321 ? -10.672 4.805 2.809 1 96.69 321 LEU B N 1
ATOM 5796 C CA . LEU B 1 321 ? -10.539 3.416 2.381 1 96.69 321 LEU B CA 1
ATOM 5797 C C . LEU B 1 321 ? -11.016 2.463 3.469 1 96.69 321 LEU B C 1
ATOM 5799 O O . LEU B 1 321 ? -11.641 1.438 3.174 1 96.69 321 LEU B O 1
ATOM 5803 N N . ALA B 1 322 ? -10.742 2.781 4.719 1 96.88 322 ALA B N 1
ATOM 5804 C CA . ALA B 1 322 ? -11.195 1.948 5.832 1 96.88 322 ALA B CA 1
ATOM 5805 C C . ALA B 1 322 ? -12.719 1.907 5.91 1 96.88 322 ALA B C 1
ATOM 5807 O O . ALA B 1 322 ? -13.305 0.861 6.195 1 96.88 322 ALA B O 1
ATOM 5808 N N . ILE B 1 323 ? -13.359 3.023 5.641 1 97.19 323 ILE B N 1
ATOM 5809 C CA . ILE B 1 323 ? -14.812 3.109 5.695 1 97.19 323 ILE B CA 1
ATOM 5810 C C . ILE B 1 323 ? -15.422 2.289 4.559 1 97.19 323 ILE B C 1
ATOM 5812 O O . ILE B 1 323 ? -16.484 1.692 4.719 1 97.19 323 ILE B O 1
ATOM 5816 N N . VAL B 1 324 ? -14.773 2.182 3.441 1 96.81 324 VAL B N 1
ATOM 5817 C CA . VAL B 1 324 ? -15.242 1.421 2.289 1 96.81 324 VAL B CA 1
ATOM 5818 C C . VAL B 1 324 ? -15.227 -0.072 2.613 1 96.81 324 VAL B C 1
ATOM 5820 O O . VAL B 1 324 ? -16.047 -0.835 2.086 1 96.81 324 VAL B O 1
ATOM 5823 N N . GLN B 1 325 ? -14.406 -0.536 3.545 1 96.31 325 GLN B N 1
ATOM 5824 C CA . GLN B 1 325 ? -14.195 -1.947 3.848 1 96.31 325 GLN B CA 1
ATOM 5825 C C . GLN B 1 325 ? -15.477 -2.602 4.352 1 96.31 325 GLN B C 1
ATOM 5827 O O . GLN B 1 325 ? -15.906 -3.625 3.82 1 96.31 325 GLN B O 1
ATOM 5832 N N . PRO B 1 326 ? -16.141 -2.053 5.352 1 93.12 326 PRO B N 1
ATOM 5833 C CA . PRO B 1 326 ? -17.391 -2.689 5.793 1 93.12 326 PRO B CA 1
ATOM 5834 C C . PRO B 1 326 ? -18.5 -2.607 4.742 1 93.12 326 PRO B C 1
ATOM 5836 O O . PRO B 1 326 ? -19.344 -3.498 4.668 1 93.12 326 PRO B O 1
ATOM 5839 N N . LEU B 1 327 ? -18.469 -1.623 3.885 1 92.75 327 LEU B N 1
ATOM 5840 C CA . LEU B 1 327 ? -19.469 -1.498 2.826 1 92.75 327 LEU B CA 1
ATOM 5841 C C . LEU B 1 327 ? -19.281 -2.594 1.78 1 92.75 327 LEU B C 1
ATOM 5843 O O . LEU B 1 327 ? -20.266 -3.215 1.354 1 92.75 327 LEU B O 1
ATOM 5847 N N . ILE B 1 328 ? -18.062 -2.896 1.421 1 93 328 ILE B N 1
ATOM 5848 C CA . ILE B 1 328 ? -17.781 -3.949 0.451 1 93 328 ILE B CA 1
ATOM 5849 C C . ILE B 1 328 ? -18.031 -5.316 1.089 1 93 328 ILE B C 1
ATOM 5851 O O . ILE B 1 328 ? -18.5 -6.238 0.427 1 93 328 ILE B O 1
ATOM 5855 N N . ALA B 1 329 ? -17.719 -5.418 2.375 1 90.5 329 ALA B N 1
ATOM 5856 C CA . ALA B 1 329 ? -17.906 -6.68 3.084 1 90.5 329 ALA B CA 1
ATOM 5857 C C . ALA B 1 329 ? -19.391 -7.074 3.119 1 90.5 329 ALA B C 1
ATOM 5859 O O . ALA B 1 329 ? -19.719 -8.258 3.176 1 90.5 329 ALA B O 1
ATOM 5860 N N . PHE B 1 330 ? -20.266 -6.113 3.008 1 89.56 330 PHE B N 1
ATOM 5861 C CA . PHE B 1 330 ? -21.703 -6.371 3.037 1 89.56 330 PHE B CA 1
ATOM 5862 C C . PHE B 1 330 ? -22.156 -7.098 1.775 1 89.56 330 PHE B C 1
ATOM 5864 O O . PHE B 1 330 ? -23.156 -7.801 1.783 1 89.56 330 PHE B O 1
ATOM 5871 N N . VAL B 1 331 ? -21.422 -6.965 0.665 1 91.56 331 VAL B N 1
ATOM 5872 C CA . VAL B 1 331 ? -21.797 -7.625 -0.583 1 91.56 331 VAL B CA 1
ATOM 5873 C C . VAL B 1 331 ? -20.859 -8.789 -0.854 1 91.56 331 VAL B C 1
ATOM 5875 O O . VAL B 1 331 ? -20.609 -9.156 -2.01 1 91.56 331 VAL B O 1
ATOM 5878 N N . ARG B 1 332 ? -20.281 -9.336 0.245 1 90.88 332 ARG B N 1
ATOM 5879 C CA . ARG B 1 332 ? -19.391 -10.484 0.125 1 90.88 332 ARG B CA 1
ATOM 5880 C C . ARG B 1 332 ? -20.094 -11.672 -0.52 1 90.88 332 ARG B C 1
ATOM 5882 O O . ARG B 1 332 ? -21.125 -12.117 -0.032 1 90.88 332 ARG B O 1
ATOM 5889 N N . PRO B 1 333 ? -19.5 -12.086 -1.665 1 91.56 333 PRO B N 1
ATOM 5890 C CA . PRO B 1 333 ? -20.109 -13.258 -2.316 1 91.56 333 PRO B CA 1
ATOM 5891 C C . PRO B 1 333 ? -20.031 -14.516 -1.458 1 91.56 333 PRO B C 1
ATOM 5893 O O . PRO B 1 333 ? -19.156 -14.625 -0.595 1 91.56 333 PRO B O 1
ATOM 5896 N N . GLY B 1 334 ? -20.953 -15.438 -1.738 1 88.56 334 GLY B N 1
ATOM 5897 C CA . GLY B 1 334 ? -20.953 -16.719 -1.044 1 88.56 334 GLY B CA 1
ATOM 5898 C C . GLY B 1 334 ? -19.672 -17.516 -1.271 1 88.56 334 GLY B C 1
ATOM 5899 O O . GLY B 1 334 ? -18.891 -17.203 -2.178 1 88.56 334 GLY B O 1
ATOM 5900 N N . PRO B 1 335 ? -19.391 -18.406 -0.36 1 82.69 335 PRO B N 1
ATOM 5901 C CA . PRO B 1 335 ? -18.141 -19.156 -0.427 1 82.69 335 PRO B CA 1
ATOM 5902 C C . PRO B 1 335 ? -17.984 -19.938 -1.739 1 82.69 335 PRO B C 1
ATOM 5904 O O . PRO B 1 335 ? -16.859 -20.172 -2.188 1 82.69 335 PRO B O 1
ATOM 5907 N N . ASN B 1 336 ? -19.031 -20.234 -2.414 1 84.81 336 ASN B N 1
ATOM 5908 C CA . ASN B 1 336 ? -18.969 -21.047 -3.625 1 84.81 336 ASN B CA 1
ATOM 5909 C C . ASN B 1 336 ? -19.156 -20.203 -4.879 1 84.81 336 ASN B C 1
ATOM 5911 O O . ASN B 1 336 ? -19.188 -20.719 -5.992 1 84.81 336 ASN B O 1
ATOM 5915 N N . SER B 1 337 ? -19.219 -18.953 -4.676 1 87.31 337 SER B N 1
ATOM 5916 C CA . SER B 1 337 ? -19.406 -18.047 -5.809 1 87.31 337 SER B CA 1
ATOM 5917 C C . SER B 1 337 ? -18.109 -17.859 -6.586 1 87.31 337 SER B C 1
ATOM 5919 O O . SER B 1 337 ? -17.031 -17.766 -5.992 1 87.31 337 SER B O 1
ATOM 5921 N N . SER B 1 338 ? -18.203 -17.734 -7.887 1 85 338 SER B N 1
ATOM 5922 C CA . SER B 1 338 ? -17.062 -17.516 -8.758 1 85 338 SER B CA 1
ATOM 5923 C C . SER B 1 338 ? -16.469 -16.125 -8.555 1 85 338 SER B C 1
ATOM 5925 O O . SER B 1 338 ? -15.328 -15.867 -8.945 1 85 338 SER B O 1
ATOM 5927 N N . ALA B 1 339 ? -17.234 -15.281 -7.91 1 89 339 ALA B N 1
ATOM 5928 C CA . ALA B 1 339 ? -16.781 -13.906 -7.688 1 89 339 ALA B CA 1
ATOM 5929 C C . ALA B 1 339 ? -15.977 -13.797 -6.395 1 89 339 ALA B C 1
ATOM 5931 O O . ALA B 1 339 ? -15.352 -12.766 -6.133 1 89 339 ALA B O 1
ATOM 5932 N N . ARG B 1 340 ? -15.891 -14.773 -5.59 1 90.06 340 ARG B N 1
ATOM 5933 C CA . ARG B 1 340 ? -15.336 -14.75 -4.242 1 90.06 340 ARG B CA 1
ATOM 5934 C C . ARG B 1 340 ? -13.836 -14.469 -4.27 1 90.06 340 ARG B C 1
ATOM 5936 O O . ARG B 1 340 ? -13.344 -13.641 -3.502 1 90.06 340 ARG B O 1
ATOM 5943 N N . PRO B 1 341 ? -13.172 -15.102 -5.172 1 85.5 341 PRO B N 1
ATOM 5944 C CA . PRO B 1 341 ? -11.734 -14.812 -5.191 1 85.5 341 PRO B CA 1
ATOM 5945 C C . PRO B 1 341 ? -11.438 -13.359 -5.547 1 85.5 341 PRO B C 1
ATOM 5947 O O . PRO B 1 341 ? -10.57 -12.734 -4.93 1 85.5 341 PRO B O 1
ATOM 5950 N N . ALA B 1 342 ? -12.156 -12.898 -6.547 1 85.62 342 ALA B N 1
ATOM 5951 C CA . ALA B 1 342 ? -11.969 -11.5 -6.926 1 85.62 342 ALA B CA 1
ATOM 5952 C C . ALA B 1 342 ? -12.32 -10.562 -5.773 1 85.62 342 ALA B C 1
ATOM 5954 O O . ALA B 1 342 ? -11.625 -9.578 -5.531 1 85.62 342 ALA B O 1
ATOM 5955 N N . PHE B 1 343 ? -13.461 -10.844 -5.07 1 92.25 343 PHE B N 1
ATOM 5956 C CA . PHE B 1 343 ? -13.859 -10.078 -3.895 1 92.25 343 PHE B CA 1
ATOM 5957 C C . PHE B 1 343 ? -12.758 -10.094 -2.84 1 92.25 343 PHE B C 1
ATOM 5959 O O . PHE B 1 343 ? -12.422 -9.055 -2.268 1 92.25 343 PHE B O 1
ATOM 5966 N N . ASN B 1 344 ? -12.109 -11.203 -2.555 1 88.62 344 ASN B N 1
ATOM 5967 C CA . ASN B 1 344 ? -11.086 -11.352 -1.527 1 88.62 344 ASN B CA 1
ATOM 5968 C C . ASN B 1 344 ? -9.859 -10.492 -1.831 1 88.62 344 ASN B C 1
ATOM 5970 O O . ASN B 1 344 ? -9.32 -9.836 -0.939 1 88.62 344 ASN B O 1
ATOM 5974 N N . TRP B 1 345 ? -9.539 -10.484 -3.037 1 86.81 345 TRP B N 1
ATOM 5975 C CA . TRP B 1 345 ? -8.359 -9.727 -3.422 1 86.81 345 TRP B CA 1
ATOM 5976 C C . TRP B 1 345 ? -8.641 -8.234 -3.406 1 86.81 345 TRP B C 1
ATOM 5978 O O . TRP B 1 345 ? -7.773 -7.434 -3.035 1 86.81 345 TRP B O 1
ATOM 5988 N N . LEU B 1 346 ? -9.797 -7.852 -3.852 1 91.38 346 LEU B N 1
ATOM 5989 C CA . LEU B 1 346 ? -10.18 -6.449 -3.775 1 91.38 346 LEU B CA 1
ATOM 5990 C C . LEU B 1 346 ? -10.219 -5.973 -2.328 1 91.38 346 LEU B C 1
ATOM 5992 O O . LEU B 1 346 ? -9.695 -4.902 -2.01 1 91.38 346 LEU B O 1
ATOM 5996 N N . HIS B 1 347 ? -10.852 -6.785 -1.471 1 93.62 347 HIS B N 1
ATOM 5997 C CA . HIS B 1 347 ? -10.93 -6.508 -0.041 1 93.62 347 HIS B CA 1
ATOM 5998 C C . HIS B 1 347 ? -9.539 -6.391 0.571 1 93.62 347 HIS B C 1
ATOM 6000 O O . HIS B 1 347 ? -9.273 -5.465 1.341 1 93.62 347 HIS B O 1
ATOM 6006 N N . TRP B 1 348 ? -8.68 -7.188 0.189 1 89.44 348 TRP B N 1
ATOM 6007 C CA . TRP B 1 348 ? -7.305 -7.176 0.669 1 89.44 348 TRP B CA 1
ATOM 6008 C C . TRP B 1 348 ? -6.574 -5.918 0.202 1 89.44 348 TRP B C 1
ATOM 6010 O O . TRP B 1 348 ? -5.891 -5.262 0.991 1 89.44 348 TRP B O 1
ATOM 6020 N N . PHE B 1 349 ? -6.695 -5.594 -1.055 1 90.69 349 PHE B N 1
ATOM 6021 C CA . PHE B 1 349 ? -6.004 -4.445 -1.628 1 90.69 349 PHE B CA 1
ATOM 6022 C C . PHE B 1 349 ? -6.434 -3.154 -0.943 1 90.69 349 PHE B C 1
ATOM 6024 O O . PHE B 1 349 ? -5.598 -2.336 -0.562 1 90.69 349 PHE B O 1
ATOM 6031 N N . ILE B 1 350 ? -7.676 -3.008 -0.794 1 94.19 350 ILE B N 1
ATOM 6032 C CA . ILE B 1 350 ? -8.203 -1.804 -0.165 1 94.19 350 ILE B CA 1
ATOM 6033 C C . ILE B 1 350 ? -7.754 -1.74 1.292 1 94.19 350 ILE B C 1
ATOM 6035 O O . ILE B 1 350 ? -7.305 -0.693 1.765 1 94.19 350 ILE B O 1
ATOM 6039 N N . GLY B 1 351 ? -7.859 -2.832 1.998 1 93.38 351 GLY B N 1
ATOM 6040 C CA . GLY B 1 351 ? -7.457 -2.873 3.395 1 93.38 351 GLY B CA 1
ATOM 6041 C C . GLY B 1 351 ? -5.984 -2.59 3.602 1 93.38 351 GLY B C 1
ATOM 6042 O O . GLY B 1 351 ? -5.613 -1.783 4.457 1 93.38 351 GLY B O 1
ATOM 6043 N N . MET B 1 352 ? -5.148 -3.18 2.803 1 91.44 352 MET B N 1
ATOM 6044 C CA . MET B 1 352 ? -3.705 -3.006 2.951 1 91.44 352 MET B CA 1
ATOM 6045 C C . MET B 1 352 ? -3.281 -1.599 2.543 1 91.44 352 MET B C 1
ATOM 6047 O O . MET B 1 352 ? -2.361 -1.027 3.129 1 91.44 352 MET B O 1
ATOM 6051 N N . SER B 1 353 ? -3.957 -1.104 1.527 1 91.69 353 SER B N 1
ATOM 6052 C CA . SER B 1 353 ? -3.689 0.28 1.149 1 91.69 353 SER B CA 1
ATOM 6053 C C . SER B 1 353 ? -4.051 1.241 2.277 1 91.69 353 SER B C 1
ATOM 6055 O O . SER B 1 353 ? -3.293 2.162 2.584 1 91.69 353 SER B O 1
ATOM 6057 N N . ALA B 1 354 ? -5.191 0.978 2.861 1 93.69 354 ALA B N 1
ATOM 6058 C CA . ALA B 1 354 ? -5.613 1.809 3.986 1 93.69 354 ALA B CA 1
ATOM 6059 C C . ALA B 1 354 ? -4.59 1.766 5.113 1 93.69 354 ALA B C 1
ATOM 6061 O O . ALA B 1 354 ? -4.184 2.809 5.633 1 93.69 354 ALA B O 1
ATOM 6062 N N . TRP B 1 355 ? -4.148 0.595 5.445 1 91.31 355 TRP B N 1
ATOM 6063 C CA . TRP B 1 355 ? -3.195 0.41 6.535 1 91.31 355 TRP B CA 1
ATOM 6064 C C . TRP B 1 355 ? -1.854 1.054 6.203 1 91.31 355 TRP B C 1
ATOM 6066 O O . TRP B 1 355 ? -1.225 1.672 7.066 1 91.31 355 TRP B O 1
ATOM 6076 N N . THR B 1 356 ? -1.463 0.984 4.961 1 88.31 356 THR B N 1
ATOM 6077 C CA . THR B 1 356 ? -0.2 1.565 4.52 1 88.31 356 THR B CA 1
ATOM 6078 C C . THR B 1 356 ? -0.25 3.088 4.598 1 88.31 356 THR B C 1
ATOM 6080 O O . THR B 1 356 ? 0.708 3.725 5.043 1 88.31 356 THR B O 1
ATOM 6083 N N . PHE B 1 357 ? -1.354 3.627 4.188 1 90.38 357 PHE B N 1
ATOM 6084 C CA . PHE B 1 357 ? -1.51 5.078 4.242 1 90.38 357 PHE B CA 1
ATOM 6085 C C . PHE B 1 357 ? -1.53 5.562 5.688 1 90.38 357 PHE B C 1
ATOM 6087 O O . PHE B 1 357 ? -1.093 6.676 5.98 1 90.38 357 PHE B O 1
ATOM 6094 N N . ALA B 1 358 ? -2.021 4.723 6.52 1 89.19 358 ALA B N 1
ATOM 6095 C CA . ALA B 1 358 ? -2.096 5.105 7.93 1 89.19 358 ALA B CA 1
ATOM 6096 C C . ALA B 1 358 ? -0.721 5.047 8.586 1 89.19 358 ALA B C 1
ATOM 6098 O O . ALA B 1 358 ? -0.47 5.734 9.578 1 89.19 358 ALA B O 1
ATOM 6099 N N . CYS B 1 359 ? 0.23 4.133 8.102 1 73.06 359 CYS B N 1
ATOM 6100 C CA . CYS B 1 359 ? 1.527 3.891 8.719 1 73.06 359 CYS B CA 1
ATOM 6101 C C . CYS B 1 359 ? 2.404 5.137 8.656 1 73.06 359 CYS B C 1
ATOM 6103 O O . CYS B 1 359 ? 3.02 5.52 9.656 1 73.06 359 CYS B O 1
ATOM 6105 N N . PRO B 1 360 ? 2.641 5.703 7.336 1 54.97 360 PRO B N 1
ATOM 6106 C CA . PRO B 1 360 ? 3.463 6.914 7.34 1 54.97 360 PRO B CA 1
ATOM 6107 C C . PRO B 1 360 ? 2.875 8.023 8.203 1 54.97 360 PRO B C 1
ATOM 6109 O O . PRO B 1 360 ? 3.609 8.883 8.695 1 54.97 360 PRO B O 1
ATOM 6112 N N . SER B 1 361 ? 1.527 7.996 8.18 1 50.41 361 SER B N 1
ATOM 6113 C CA . SER B 1 361 ? 0.914 9.141 8.852 1 50.41 361 SER B CA 1
ATOM 6114 C C . SER B 1 361 ? 1.405 9.266 10.289 1 50.41 361 SER B C 1
ATOM 6116 O O . SER B 1 361 ? 1.148 10.273 10.953 1 50.41 361 SER B O 1
ATOM 6118 N N . GLY B 1 362 ? 1.951 8.141 10.773 1 49.16 362 GLY B N 1
ATOM 6119 C CA . GLY B 1 362 ? 2.729 8.297 11.992 1 49.16 362 GLY B CA 1
ATOM 6120 C C . GLY B 1 362 ? 3.885 9.266 11.844 1 49.16 362 GLY B C 1
ATOM 6121 O O . GLY B 1 362 ? 4.633 9.5 12.797 1 49.16 362 GLY B O 1
ATOM 6122 N N . MET B 1 363 ? 4.379 9.383 10.672 1 43.91 363 MET B N 1
ATOM 6123 C CA . MET 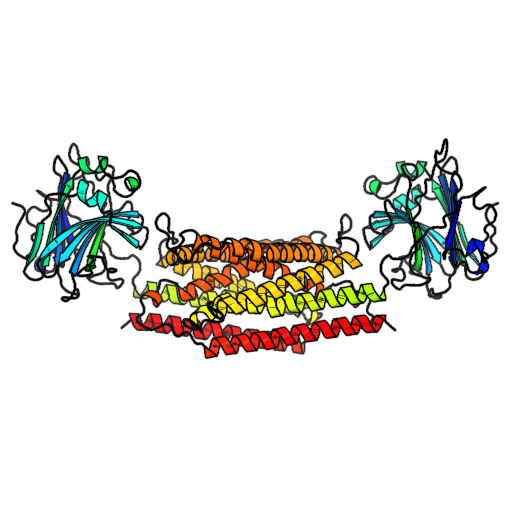B 1 363 ? 5.352 10.43 10.383 1 43.91 363 MET B CA 1
ATOM 6124 C C . MET B 1 363 ? 5.043 11.695 11.18 1 43.91 363 MET B C 1
ATOM 6126 O O . MET B 1 363 ? 5.949 12.469 11.508 1 43.91 363 MET B O 1
ATOM 6130 N N . ALA B 1 364 ? 3.711 12.023 11.086 1 44.12 364 ALA B N 1
ATOM 6131 C CA . ALA B 1 364 ? 3.428 13.289 11.766 1 44.12 364 ALA B CA 1
ATOM 6132 C C . ALA B 1 364 ? 3.922 13.258 13.211 1 44.12 364 ALA B C 1
ATOM 6134 O O . ALA B 1 364 ? 3.707 14.203 13.969 1 44.12 364 ALA B O 1
ATOM 6135 N N . LEU B 1 365 ? 4.219 12.086 13.617 1 44.47 365 LEU B N 1
ATOM 6136 C CA . LEU B 1 365 ? 4.703 12.195 14.992 1 44.47 365 LEU B CA 1
ATOM 6137 C C . LEU B 1 365 ? 5.836 13.203 15.094 1 44.47 365 LEU B C 1
ATOM 6139 O O . LEU B 1 365 ? 5.98 13.883 16.109 1 44.47 365 LEU B O 1
ATOM 6143 N N . GLY B 1 366 ? 6.785 13.039 14.172 1 42.75 366 GLY B N 1
ATOM 6144 C CA . GLY B 1 366 ? 7.875 13.977 14.398 1 42.75 366 GLY B CA 1
ATOM 6145 C C . GLY B 1 366 ? 7.449 15.43 14.266 1 42.75 366 GLY B C 1
ATOM 6146 O O . GLY B 1 366 ? 8.156 16.328 14.719 1 42.75 366 GLY B O 1
ATOM 6147 N N . VAL B 1 367 ? 6.688 15.719 13.164 1 43.59 367 VAL B N 1
ATOM 6148 C CA . VAL B 1 367 ? 6.461 17.109 12.797 1 43.59 367 VAL B CA 1
ATOM 6149 C C . VAL B 1 367 ? 5.141 17.594 13.398 1 43.59 367 VAL B C 1
ATOM 6151 O O . VAL B 1 367 ? 4.699 18.719 13.125 1 43.59 367 VAL B O 1
ATOM 6154 N N . ILE B 1 368 ? 4.27 16.781 13.695 1 40.66 368 ILE B N 1
ATOM 6155 C CA . ILE B 1 368 ? 2.984 17.422 13.961 1 40.66 368 ILE B CA 1
ATOM 6156 C C . ILE B 1 368 ? 3.201 18.703 14.758 1 40.66 368 ILE B C 1
ATOM 6158 O O . ILE B 1 368 ? 3.762 18.672 15.859 1 40.66 368 ILE B O 1
ATOM 6162 N N . ASN B 1 369 ? 3.277 19.609 14.102 1 37 369 ASN B N 1
ATOM 6163 C CA . ASN B 1 369 ? 3.016 20.969 14.562 1 37 369 ASN B CA 1
ATOM 6164 C C . ASN B 1 369 ? 1.822 21.016 15.516 1 37 369 ASN B C 1
ATOM 6166 O O . ASN B 1 369 ? 0.717 20.609 15.148 1 37 369 ASN B O 1
ATOM 6170 N N . GLY B 1 370 ? 1.926 20.547 16.516 1 46.16 370 GLY B N 1
ATOM 6171 C CA . GLY B 1 370 ? 1.13 20.656 17.734 1 46.16 370 GLY B CA 1
ATOM 6172 C C . GLY B 1 370 ? 1.951 21.016 18.953 1 46.16 370 GLY B C 1
ATOM 6173 O O . GLY B 1 370 ? 3.047 21.578 18.828 1 46.16 370 GLY B O 1
ATOM 6174 N N . PRO B 1 371 ? 1.35 20.656 19.953 1 46.41 371 PRO B N 1
ATOM 6175 C CA . PRO B 1 371 ? 2.018 20.969 21.219 1 46.41 371 PRO B CA 1
ATOM 6176 C C . PRO B 1 371 ? 3.488 20.562 21.234 1 46.41 371 PRO B C 1
ATOM 6178 O O . PRO B 1 371 ? 4.285 21.125 21.984 1 46.41 371 PRO B O 1
ATOM 6181 N N . THR B 1 372 ? 3.727 19.734 20.141 1 53.06 372 THR B N 1
ATOM 6182 C CA . THR B 1 372 ? 5.098 19.25 20.203 1 53.06 372 THR B CA 1
ATOM 6183 C C . THR B 1 372 ? 6.074 20.281 19.672 1 53.06 372 THR B C 1
ATOM 6185 O O . THR B 1 372 ? 7.188 20.422 20.172 1 53.06 372 THR B O 1
ATOM 6188 N N . SER B 1 373 ? 5.613 20.859 18.516 1 55.56 373 SER B N 1
ATOM 6189 C CA . SER B 1 373 ? 6.516 21.875 17.969 1 55.56 373 SER B CA 1
ATOM 6190 C C . SER B 1 373 ? 6.602 23.078 18.891 1 55.56 373 SER B C 1
ATOM 6192 O O . SER B 1 373 ? 7.617 23.781 18.906 1 55.56 373 SER B O 1
ATOM 6194 N N . GLU B 1 374 ? 5.52 23.234 19.625 1 56.06 374 GLU B N 1
ATOM 6195 C CA . GLU B 1 374 ? 5.449 24.391 20.516 1 56.06 374 GLU B CA 1
ATOM 6196 C C . GLU B 1 374 ? 6.004 24.062 21.906 1 56.06 374 GLU B C 1
ATOM 6198 O O . GLU B 1 374 ? 6.219 24.953 22.719 1 56.06 374 GLU B O 1
ATOM 6203 N N . SER B 1 375 ? 6.215 22.672 22.062 1 55.16 375 SER B N 1
ATOM 6204 C CA . SER B 1 375 ? 6.594 22.266 23.406 1 55.16 375 SER B CA 1
ATOM 6205 C C . SER B 1 375 ? 8.078 22.5 23.672 1 55.16 375 SER B C 1
ATOM 6207 O O . SER B 1 375 ? 8.914 22.25 22.797 1 55.16 375 SER B O 1
ATOM 6209 N N . PRO B 1 376 ? 8.297 23.234 24.688 1 57.31 376 PRO B N 1
ATOM 6210 C CA . PRO B 1 376 ? 9.695 23.406 25.094 1 57.31 376 PRO B CA 1
ATOM 6211 C C . PRO B 1 376 ? 10.375 22.062 25.406 1 57.31 376 PRO B C 1
ATOM 6213 O O . PRO B 1 376 ? 11.586 22.031 25.609 1 57.31 376 PRO B O 1
ATOM 6216 N N . VAL B 1 377 ? 9.617 20.969 25.562 1 55.69 377 VAL B N 1
ATOM 6217 C CA . VAL B 1 377 ? 10.195 19.688 25.969 1 55.69 377 VAL B CA 1
ATOM 6218 C C . VAL B 1 377 ? 10.953 19.062 24.812 1 55.69 377 VAL B C 1
ATOM 6220 O O . VAL B 1 377 ? 10.422 18.969 23.703 1 55.69 377 VAL B O 1
ATOM 6223 N N . ALA B 1 378 ? 12.305 19.047 25.094 1 58.81 378 ALA B N 1
ATOM 6224 C CA . ALA B 1 378 ? 13.172 18.422 24.094 1 58.81 378 ALA B CA 1
ATOM 6225 C C . ALA B 1 378 ? 12.633 17.047 23.688 1 58.81 378 ALA B C 1
ATOM 6227 O O . ALA B 1 378 ? 12.133 16.297 24.531 1 58.81 378 ALA B O 1
ATOM 6228 N N . ARG B 1 379 ? 12.531 16.812 22.422 1 63.28 379 ARG B N 1
ATOM 6229 C CA . ARG B 1 379 ? 12.07 15.523 21.922 1 63.28 379 ARG B CA 1
ATOM 6230 C C . ARG B 1 379 ? 13.086 14.422 22.219 1 63.28 379 ARG B C 1
ATOM 6232 O O . ARG B 1 379 ? 14.258 14.547 21.875 1 63.28 379 ARG B O 1
ATOM 6239 N N . SER B 1 380 ? 12.641 13.5 23.156 1 66.5 380 SER B N 1
ATOM 6240 C CA . SER B 1 380 ? 13.523 12.375 23.438 1 66.5 380 SER B CA 1
ATOM 6241 C C . SER B 1 380 ? 13.664 11.461 22.219 1 66.5 380 SER B C 1
ATOM 6243 O O . SER B 1 380 ? 12.672 11.141 21.562 1 66.5 380 SER B O 1
ATOM 6245 N N . VAL B 1 381 ? 14.867 11.219 21.797 1 73.88 381 VAL B N 1
ATOM 6246 C CA . VAL B 1 381 ? 15.18 10.375 20.641 1 73.88 381 VAL B CA 1
ATOM 6247 C C . VAL B 1 381 ? 14.898 8.914 20.984 1 73.88 381 VAL B C 1
ATOM 6249 O O . VAL B 1 381 ? 14.531 8.125 20.109 1 73.88 381 VAL B O 1
ATOM 6252 N N . TYR B 1 382 ? 14.805 8.484 22.266 1 79.5 382 TYR B N 1
ATOM 6253 C CA . TYR B 1 382 ? 14.633 7.125 22.75 1 79.5 382 TYR B CA 1
ATOM 6254 C C . TYR B 1 382 ? 15.469 6.141 21.953 1 79.5 382 TYR B C 1
ATOM 6256 O O . TYR B 1 382 ? 14.961 5.125 21.469 1 79.5 382 TYR B O 1
ATOM 6264 N N . GLY B 1 383 ? 16.766 6.359 21.828 1 81.81 383 GLY B N 1
ATOM 6265 C CA . GLY B 1 383 ? 17.656 5.551 21.016 1 81.81 383 GLY B CA 1
ATOM 6266 C C . GLY B 1 383 ? 17.688 4.09 21.438 1 81.81 383 GLY B C 1
ATOM 6267 O O . GLY B 1 383 ? 17.594 3.197 20.594 1 81.81 383 GLY B O 1
ATOM 6268 N N . ALA B 1 384 ? 17.734 3.824 22.734 1 85.62 384 ALA B N 1
ATOM 6269 C CA . ALA B 1 384 ? 17.781 2.455 23.25 1 85.62 384 ALA B CA 1
ATOM 6270 C C . ALA B 1 384 ? 16.484 1.707 22.938 1 85.62 384 ALA B C 1
ATOM 6272 O O . ALA B 1 384 ? 16.516 0.525 22.578 1 85.62 384 ALA B O 1
ATOM 6273 N N . ALA B 1 385 ? 15.352 2.359 23.078 1 84.19 385 ALA B N 1
ATOM 6274 C CA . ALA B 1 385 ? 14.07 1.728 22.781 1 84.19 385 ALA B CA 1
ATOM 6275 C C . ALA B 1 385 ? 13.945 1.395 21.312 1 84.19 385 ALA B C 1
ATOM 6277 O O . ALA B 1 385 ? 13.453 0.324 20.938 1 84.19 385 ALA B O 1
ATOM 6278 N N . ARG B 1 386 ? 14.406 2.352 20.453 1 86.62 386 ARG B N 1
ATOM 6279 C CA . ARG B 1 386 ? 14.383 2.113 19 1 86.62 386 ARG B CA 1
ATOM 6280 C C . ARG B 1 386 ? 15.242 0.91 18.641 1 86.62 386 ARG B C 1
ATOM 6282 O O . ARG B 1 386 ? 14.812 0.05 17.859 1 86.62 386 ARG B O 1
ATOM 6289 N N . LEU B 1 387 ? 16.438 0.849 19.219 1 90.06 387 LEU B N 1
ATOM 6290 C CA . LEU B 1 387 ? 17.328 -0.268 18.953 1 90.06 387 LEU B CA 1
ATOM 6291 C C . LEU B 1 387 ? 16.75 -1.577 19.469 1 90.06 387 LEU B C 1
ATOM 6293 O O . LEU B 1 387 ? 16.859 -2.613 18.797 1 90.06 387 LEU B O 1
ATOM 6297 N N . PHE B 1 388 ? 16.109 -1.553 20.625 1 90 388 PHE B N 1
ATOM 6298 C CA . PHE B 1 388 ? 15.492 -2.746 21.188 1 90 388 PHE B CA 1
ATOM 6299 C C . PHE B 1 388 ? 14.398 -3.268 20.266 1 90 388 PHE B C 1
ATOM 6301 O O . PHE B 1 388 ? 14.352 -4.461 19.953 1 90 388 PHE B O 1
ATOM 6308 N N . ILE B 1 389 ? 13.516 -2.391 19.766 1 87.12 389 ILE B N 1
ATOM 6309 C CA . ILE B 1 389 ? 12.406 -2.781 18.906 1 87.12 389 ILE B CA 1
ATOM 6310 C C . ILE B 1 389 ? 12.961 -3.309 17.578 1 87.12 389 ILE B C 1
ATOM 6312 O O . ILE B 1 389 ? 12.438 -4.281 17.031 1 87.12 389 ILE B O 1
ATOM 6316 N N . PHE B 1 390 ? 14.047 -2.688 17.156 1 91.81 390 PHE B N 1
ATOM 6317 C CA . PHE B 1 390 ? 14.68 -3.143 15.922 1 91.81 390 PHE B CA 1
ATOM 6318 C C . PHE B 1 390 ? 15.234 -4.551 16.078 1 91.81 390 PHE B C 1
ATOM 6320 O O . PHE B 1 390 ? 15.07 -5.398 15.203 1 91.81 390 PHE B O 1
ATOM 6327 N N . TRP B 1 391 ? 15.812 -4.836 17.188 1 94 391 TRP B N 1
ATOM 6328 C CA . TRP B 1 391 ? 16.375 -6.156 17.422 1 94 391 TRP B CA 1
ATOM 6329 C C . TRP B 1 391 ? 15.273 -7.199 17.594 1 94 391 TRP B C 1
ATOM 6331 O O . TRP B 1 391 ? 15.414 -8.336 17.125 1 94 391 TRP B O 1
ATOM 6341 N N . VAL B 1 392 ? 14.195 -6.855 18.266 1 90.44 392 VAL B N 1
ATOM 6342 C CA . VAL B 1 392 ? 13.055 -7.762 18.375 1 90.44 392 VAL B CA 1
ATOM 6343 C C . VAL B 1 392 ? 12.523 -8.078 16.969 1 90.44 392 VAL B C 1
ATOM 6345 O O . VAL B 1 392 ? 12.234 -9.234 16.656 1 90.44 392 VAL B O 1
ATOM 6348 N N . HIS B 1 393 ? 12.398 -7.027 16.156 1 90.44 393 HIS B N 1
ATOM 6349 C CA . HIS B 1 393 ? 11.977 -7.215 14.766 1 90.44 393 HIS B CA 1
ATOM 6350 C C . HIS B 1 393 ? 12.898 -8.188 14.039 1 90.44 393 HIS B C 1
ATOM 6352 O O . HIS B 1 393 ? 12.43 -9.109 13.367 1 90.44 393 HIS B O 1
ATOM 6358 N N . LEU B 1 394 ? 14.227 -8.047 14.258 1 94.19 394 LEU B N 1
ATOM 6359 C CA . LEU B 1 394 ? 15.188 -8.891 13.555 1 94.19 394 LEU B CA 1
ATOM 6360 C C . LEU B 1 394 ? 15.07 -10.344 14.008 1 94.19 394 LEU B C 1
ATOM 6362 O O . LEU B 1 394 ? 15.094 -11.258 13.188 1 94.19 394 LEU B O 1
ATOM 6366 N N . VAL B 1 395 ? 14.852 -10.516 15.258 1 93.5 395 VAL B N 1
ATOM 6367 C CA . VAL B 1 395 ? 14.742 -11.867 15.805 1 93.5 395 VAL B CA 1
ATOM 6368 C C . VAL B 1 395 ? 13.484 -12.547 15.266 1 93.5 395 VAL B C 1
ATOM 6370 O O . VAL B 1 395 ? 13.523 -13.695 14.836 1 93.5 395 VAL B O 1
ATOM 6373 N N . VAL B 1 396 ? 12.391 -11.836 15.258 1 87.25 396 VAL B N 1
ATOM 6374 C CA . VAL B 1 396 ? 11.133 -12.398 14.781 1 87.25 396 VAL B CA 1
ATOM 6375 C C . VAL B 1 396 ? 11.219 -12.656 13.273 1 87.25 396 VAL B C 1
ATOM 6377 O O . VAL B 1 396 ? 10.82 -13.719 12.797 1 87.25 396 VAL B O 1
ATOM 6380 N N . ALA B 1 397 ? 11.805 -11.703 12.555 1 89.94 397 ALA B N 1
ATOM 6381 C CA . ALA B 1 397 ? 11.906 -11.828 11.109 1 89.94 397 ALA B CA 1
ATOM 6382 C C . ALA B 1 397 ? 12.781 -13.023 10.727 1 89.94 397 ALA B C 1
ATOM 6384 O O . ALA B 1 397 ? 12.406 -13.828 9.867 1 89.94 397 ALA B O 1
ATOM 6385 N N . ILE B 1 398 ? 13.898 -13.164 11.398 1 93.31 398 ILE B N 1
ATOM 6386 C CA . ILE B 1 398 ? 14.82 -14.266 11.125 1 93.31 398 ILE B CA 1
ATOM 6387 C C . ILE B 1 398 ? 14.18 -15.586 11.547 1 93.31 398 ILE B C 1
ATOM 6389 O O . ILE B 1 398 ? 14.266 -16.594 10.82 1 93.31 398 ILE B O 1
ATOM 6393 N N . GLY B 1 399 ? 13.5 -15.609 12.695 1 88.62 399 GLY B N 1
ATOM 6394 C CA . GLY B 1 399 ? 12.812 -16.812 13.148 1 88.62 399 GLY B CA 1
ATOM 6395 C C . GLY B 1 399 ? 11.75 -17.281 12.18 1 88.62 399 GLY B C 1
ATOM 6396 O O . GLY B 1 399 ? 11.672 -18.484 11.875 1 88.62 399 GLY B O 1
ATOM 6397 N N . VAL B 1 400 ? 10.953 -16.375 11.664 1 84.25 400 VAL B N 1
ATOM 6398 C CA . VAL B 1 400 ? 9.906 -16.719 10.711 1 84.25 400 VAL B CA 1
ATOM 6399 C C . VAL B 1 400 ? 10.531 -17.234 9.414 1 84.25 400 VAL B C 1
ATOM 6401 O O . VAL B 1 400 ? 10.102 -18.25 8.867 1 84.25 400 VAL B O 1
ATOM 6404 N N . ALA B 1 401 ? 11.602 -16.547 8.953 1 87.94 401 ALA B N 1
ATOM 6405 C CA . ALA B 1 401 ? 12.273 -16.938 7.719 1 87.94 401 ALA B CA 1
ATOM 6406 C C . ALA B 1 401 ? 12.867 -18.344 7.84 1 87.94 401 ALA B C 1
ATOM 6408 O O . ALA B 1 401 ? 12.742 -19.156 6.926 1 87.94 401 ALA B O 1
ATOM 6409 N N . ILE B 1 402 ? 13.445 -18.594 8.992 1 89.44 402 ILE B N 1
ATOM 6410 C CA . ILE B 1 402 ? 14.039 -19.906 9.219 1 89.44 402 ILE B CA 1
ATOM 6411 C C . ILE B 1 402 ? 12.953 -20.969 9.266 1 89.44 402 ILE B C 1
ATOM 6413 O O . ILE B 1 402 ? 13.078 -22.031 8.641 1 89.44 402 ILE B O 1
ATOM 6417 N N . THR B 1 403 ? 11.891 -20.734 9.961 1 83.38 403 THR B N 1
ATOM 6418 C CA . THR B 1 403 ? 10.805 -21.703 10.102 1 83.38 403 THR B CA 1
ATOM 6419 C C . THR B 1 403 ? 10.203 -22.047 8.742 1 83.38 403 THR B C 1
ATOM 6421 O O . THR B 1 403 ? 10.016 -23.219 8.422 1 83.38 403 THR B O 1
ATOM 6424 N N . ILE B 1 404 ? 9.922 -21.078 7.922 1 82.44 404 ILE B N 1
ATOM 6425 C CA . ILE B 1 404 ? 9.312 -21.312 6.617 1 82.44 404 ILE B CA 1
ATOM 6426 C C . ILE B 1 404 ? 10.312 -22 5.695 1 82.44 404 ILE B C 1
ATOM 6428 O O . ILE B 1 404 ? 9.953 -22.906 4.945 1 82.44 404 ILE B O 1
ATOM 6432 N N . THR B 1 405 ? 11.586 -21.594 5.797 1 87.06 405 THR B N 1
ATOM 6433 C CA . THR B 1 405 ? 12.602 -22.219 4.965 1 87.06 405 THR B CA 1
ATOM 6434 C C . THR B 1 405 ? 12.781 -23.688 5.336 1 87.06 405 THR B C 1
ATOM 6436 O O . THR B 1 405 ? 12.906 -24.547 4.457 1 87.06 405 THR B O 1
ATOM 6439 N N . VAL B 1 406 ? 12.758 -23.953 6.613 1 86.06 406 VAL B N 1
ATOM 6440 C CA . VAL B 1 406 ? 12.875 -25.344 7.062 1 86.06 406 VAL B CA 1
ATOM 6441 C C . VAL B 1 406 ? 11.688 -26.156 6.559 1 86.06 406 VAL B C 1
ATOM 6443 O O . VAL B 1 406 ? 11.844 -27.297 6.113 1 86.06 406 VAL B O 1
ATOM 6446 N N . MET B 1 407 ? 10.562 -25.594 6.637 1 80.75 407 MET B N 1
ATOM 6447 C CA . MET B 1 407 ? 9.375 -26.266 6.113 1 80.75 407 MET B CA 1
ATOM 6448 C C . MET B 1 407 ? 9.531 -26.531 4.621 1 80.75 407 MET B C 1
ATOM 6450 O O . MET B 1 407 ? 9.219 -27.641 4.156 1 80.75 407 MET B O 1
ATOM 6454 N N . LEU B 1 408 ? 10.023 -25.609 3.846 1 82.56 408 LEU B N 1
ATOM 6455 C CA . LEU B 1 408 ? 10.203 -25.766 2.406 1 82.56 408 LEU B CA 1
ATOM 6456 C C . LEU B 1 408 ? 11.242 -26.844 2.105 1 82.56 408 LEU B C 1
ATOM 6458 O O . LEU B 1 408 ? 11.062 -27.641 1.189 1 82.56 408 LEU B O 1
ATOM 6462 N N . VAL B 1 409 ? 12.258 -26.859 2.914 1 85.62 409 VAL B N 1
ATOM 6463 C CA . VAL B 1 409 ? 13.32 -27.844 2.703 1 85.62 409 VAL B CA 1
ATOM 6464 C C . VAL B 1 409 ? 12.82 -29.234 3.059 1 85.62 409 VAL B C 1
ATOM 6466 O O . VAL B 1 409 ? 13.141 -30.219 2.377 1 85.62 409 VAL B O 1
ATOM 6469 N N . LYS B 1 410 ? 12.023 -29.328 4.074 1 82.12 410 LYS B N 1
ATOM 6470 C CA . LYS B 1 410 ? 11.438 -30.625 4.422 1 82.12 410 LYS B CA 1
ATOM 6471 C C . LYS B 1 410 ? 10.539 -31.141 3.305 1 82.12 410 LYS B C 1
ATOM 6473 O O . LYS B 1 410 ? 10.57 -32.344 2.975 1 82.12 410 LYS B O 1
ATOM 6478 N N . ILE B 1 411 ? 9.797 -30.25 2.766 1 77.94 411 ILE B N 1
ATOM 6479 C CA . ILE B 1 411 ? 8.938 -30.609 1.646 1 77.94 411 ILE B CA 1
ATOM 6480 C C . ILE B 1 411 ? 9.789 -31.047 0.459 1 77.94 411 ILE B C 1
ATOM 6482 O O . ILE B 1 411 ? 9.5 -32.062 -0.182 1 77.94 411 ILE B O 1
ATOM 6486 N N . LEU B 1 412 ? 10.852 -30.344 0.185 1 82.12 412 LEU B N 1
ATOM 6487 C CA . LEU B 1 412 ? 11.773 -30.672 -0.898 1 82.12 412 LEU B CA 1
ATOM 6488 C C . LEU B 1 412 ? 12.383 -32.062 -0.69 1 82.12 412 LEU B C 1
ATOM 6490 O O . LEU B 1 412 ? 12.414 -32.875 -1.613 1 82.12 412 LEU B O 1
ATOM 6494 N N . LEU B 1 413 ? 12.719 -32.375 0.539 1 83.44 413 LEU B N 1
ATOM 6495 C CA . LEU B 1 413 ? 13.422 -33.625 0.832 1 83.44 413 LEU B CA 1
ATOM 6496 C C . LEU B 1 413 ? 12.461 -34.812 0.841 1 83.44 413 LEU B C 1
ATOM 6498 O O . LEU B 1 413 ? 12.867 -35.938 0.622 1 83.44 413 LEU B O 1
ATOM 6502 N N . SER B 1 414 ? 11.219 -34.531 1.079 1 75 414 SER B N 1
ATOM 6503 C CA . SER B 1 414 ? 10.219 -35.594 1.055 1 75 414 SER B CA 1
ATOM 6504 C C . SER B 1 414 ? 9.977 -36.094 -0.366 1 75 414 SER B C 1
ATOM 6506 O O . SER B 1 414 ? 9.5 -37.188 -0.565 1 75 414 SER B O 1
ATOM 6508 N N . HIS B 1 415 ? 10.258 -35.219 -1.323 1 69.69 415 HIS B N 1
ATOM 6509 C CA . HIS B 1 415 ? 10.07 -35.625 -2.713 1 69.69 415 HIS B CA 1
ATOM 6510 C C . HIS B 1 415 ? 11.352 -36.219 -3.285 1 69.69 415 HIS B C 1
ATOM 6512 O O . HIS B 1 415 ? 11.344 -36.781 -4.387 1 69.69 415 HIS B O 1
ATOM 6518 N N . SER B 1 416 ? 12.469 -36.031 -2.695 1 60.91 416 SER B N 1
ATOM 6519 C CA . SER B 1 416 ? 13.734 -36.531 -3.197 1 60.91 416 SER B CA 1
ATOM 6520 C C . SER B 1 416 ? 13.93 -38 -2.832 1 60.91 416 SER B C 1
ATOM 6522 O O . SER B 1 416 ? 14.805 -38.688 -3.379 1 60.91 416 SER B O 1
ATOM 6524 N N . THR B 1 417 ? 12.969 -38.656 -2.053 1 52.78 417 THR B N 1
ATOM 6525 C CA . THR B 1 417 ? 13.109 -40.094 -1.767 1 52.78 417 THR B CA 1
ATOM 6526 C C . THR B 1 417 ? 12.141 -40.906 -2.609 1 52.78 417 THR B C 1
ATOM 6528 O O . THR B 1 417 ? 11.023 -40.469 -2.891 1 52.78 417 THR B O 1
#

Radius of gyration: 39.95 Å; Cα contacts (8 Å, |Δi|>4): 1481; chains: 2; bounding box: 55×125×84 Å

Foldseek 3Di:
DPCPVALFDDCPCALHAKAKEWPDFCCRVPPSNPTAWMWIWAFAPFWIKIKTKGFLPPADLVFKKKKKKWWAPDQAFAFTWMWMWIAANVFDIAIFIWTTHHQDIDTDHQLRVQQKDPWHWGDHPRMIMIIITGGQVSLVVRDPVCSSRHDNLQPDWTKMKIAMHGAHNPPRHGDHFDPADDDRQMKIQPDTGGNHHPPDPDRNGYYGNHIDRFPDHPVLLQVLLVLLVVLLCCLQVPLLVVLVCLVPPVCVVQVPDDDVNHTPSVVSSVVSLVVSLVSLVVSVVSNCVSVVHQQDGDDDQDPLSVLSNLLRVLSVLLSVLSVVLVVLVVVQDDPPDPCNVVSVVVSVVSSVSSSVSSVCSCVCVVRVPDCVVVPPDDDDPPVVVVVVVVVVVVVVVVVVVVVVVVVVVVVVVVVVD/DPCPVALFDDCPCALHAKAKEWPDFCCRVPPSNPTAWMWIWAFDPFWIKIKTKGFCPPADLVFKKKKKKWWAPDQAFAFTWMWMWIAANVFDIAIFIWTTHHQDIDTDHQLRVQQKDPWHWGDHPRMIMIIITGGQVSLVVRDPVCSSRHDNQQPDWTKMKIAMHGAHNPPRHGDHFDPADDDRQMKIQPDTGGNHHPPDPDRNGYYGNHIDRFPDHPVLLQVLLVLLVVLLCCLQVPLLVVLVCLVPPCCVVQVPDDDVNHTPSVVSSVVSLVVSLVSLVVSVVSNCVSVVDQQDGDDDQDPLSVLSNLLRVLSVLLSVLSVVLVVLVVVQDDPPDPCNVVSVVVSVVSSVSSSVSSVCNCVCVVRVPGCVVVPPDDDDPPVVVVVVVVVVVVVVVVVVVVVVVVVVVVVVVVVVD

Solvent-accessible surface area (backbone atoms only — not comparable to full-atom values): 43983 Å² total; per-residue (Å²): 130,82,72,71,76,57,56,56,79,74,72,77,52,52,46,72,72,23,23,32,34,52,29,52,78,62,17,66,82,74,40,45,87,65,38,44,31,36,42,34,37,39,72,42,94,61,28,37,42,37,38,42,35,36,47,49,77,92,52,61,85,90,36,8,34,32,44,35,40,31,46,15,87,47,84,58,82,26,68,21,27,24,43,32,35,40,30,39,85,84,19,59,48,49,70,40,31,26,31,28,57,32,96,40,75,47,77,34,65,71,42,17,65,50,24,47,44,80,65,48,45,42,63,32,83,62,22,39,37,36,35,36,26,46,34,60,74,20,60,80,70,31,52,77,93,50,37,86,48,55,69,66,60,65,78,48,61,27,16,41,33,38,41,43,35,40,18,39,74,85,77,59,48,72,49,78,53,50,84,51,82,60,89,52,26,42,42,29,32,71,52,64,47,62,54,53,72,69,91,54,90,56,73,87,35,43,62,58,70,53,63,48,68,68,96,59,56,54,74,54,40,52,51,31,48,43,47,23,53,44,36,40,36,46,16,48,55,39,29,35,50,49,19,52,49,30,62,68,67,32,56,71,64,44,76,84,46,57,54,94,86,32,45,43,38,55,52,51,21,50,51,32,40,50,52,18,46,52,40,39,53,52,24,52,50,41,39,41,62,58,60,72,56,82,70,65,60,86,81,84,54,50,63,70,47,43,51,51,27,47,32,48,52,30,41,51,50,14,51,53,38,47,58,46,48,64,62,54,58,72,68,58,58,53,92,85,40,88,56,28,55,60,50,52,50,52,53,46,51,42,50,52,50,15,53,52,30,46,56,58,35,49,53,41,67,81,57,43,73,41,53,56,70,71,32,84,64,76,81,79,70,54,51,68,60,53,51,50,52,51,50,52,49,48,51,53,32,50,50,52,42,50,52,53,39,50,52,44,50,51,31,50,55,63,68,74,106,130,83,72,69,76,58,54,57,80,73,72,78,51,53,46,72,72,23,23,31,36,51,30,52,78,61,16,66,79,74,39,44,88,65,36,45,32,35,43,34,38,38,71,41,94,60,28,36,40,38,37,44,36,35,48,48,77,93,51,60,84,90,38,9,34,34,44,36,41,30,45,18,87,48,84,59,82,24,69,22,27,25,45,33,34,40,30,37,86,84,19,59,46,51,72,39,30,25,30,29,56,29,97,41,76,48,78,34,65,70,41,18,65,50,24,48,44,81,66,46,45,41,64,32,82,62,22,39,38,36,34,34,26,46,34,60,72,20,59,80,70,30,54,77,92,50,36,87,46,55,68,65,61,64,76,49,62,27,16,42,36,39,40,44,35,40,19,40,74,85,78,59,48,70,49,78,53,50,84,50,80,60,88,52,25,40,43,29,31,71,54,65,46,61,55,54,73,69,89,54,90,56,74,88,35,43,64,59,71,53,60,46,68,68,95,58,54,55,74,54,40,53,49,32,49,43,46,25,53,44,36,41,37,46,16,48,54,41,30,36,49,48,20,53,49,30,63,70,67,32,56,70,65,43,74,84,44,57,54,96,86,32,46,45,37,55,51,52,21,50,51,32,40,52,51,18,46,53,41,39,52,52,23,52,50,41,41,42,63,58,60,72,56,81,72,65,59,86,80,82,54,49,64,70,48,42,50,52,28,47,31,47,52,31,41,50,49,14,50,53,38,47,60,47,46,64,60,54,56,71,68,56,58,54,94,84,40,88,56,27,56,60,51,51,50,52,53,46,51,43,50,51,50,16,52,53,30,45,54,57,38,53,54,39,66,81,58,41,77,42,53,55,69,74,31,85,65,76,80,78,73,53,51,68,60,54,51,49,53,50,49,52,50,50,53,52,32,49,50,52,42,49,52,53,39,50,52,44,50,51,31,50,54,62,67,74,106

Sequence (834 aa):
MLVSTDGVFSSEGCGKEKSCWFHPPGCAANNIQKCLSSVQWTVLKDGVLFQLEASLVGLDPTMAHYVALGISKDMRMGDDSVIECVIGADGVGKAYISFNDETNNKQLLQASEVMLSETSSFLEDGHMICNTKWTFSGRSKVDEADLFKVFDLESRAWNLLFARGNADKRSHEKEIHSVNDGDLFPWISEQAVAFCRENCTAEQYVTISEMKQTDVTRYWRYRFAVMHGAFLLLAWWILGSSAILLARFFKPVWPRKKLFGTAVWFQLHRDLAVASVIIQIIAIFLIIYQAGRLYECSYECGSDDWSKKMHVITGIAATALAIVQPLIAFVRPGPNSSARPAFNWLHWFIGMSAWTFACPSGMALGVINGPTSESPVARSVYGAARLFIFWVHLVVAIGVAITITVMLVKILLSHSTMLVSTDGVFSSEGCGKEKSCWFHPPGCAANNIQKCLSSVQWTVLKDGVLFQLEASLVGLDPTMAHYVALGISKDMRMGDDSVIECVIGADGVGKAYISFNDETNNKQLLQASEVMLSETSSFLEDGHMICNTKWTFSGRSKVDEADLFKVFDLESRAWNLLFARGNADKRSHEKEIHSVNDGDLFPWISEQAVAFCRENCTAEQYVTISEMKQTDVTRYWRYRFAVMHGAFLLLAWWILGSSAILLARFFKPVWPRKKLFGTAVWFQLHRDLAVASVIIQIIAIFLIIYQAGRLYECSYECGSDDWSKKMHVITGIAATALAIVQPLIAFVRPGPNSSARPAFNWLHWFIGMSAWTFACPSGMALGVINGPTSESPVARSVYGAARLFIFWVHLVVAIGVAITITVMLVKILLSHST

Nearest PDB structures (foldseek):
  6pe4-assembly1_H  TM=3.183E-01  e=3.314E+00  Saccharomyces cerevisiae S288C
  5voz-assembly1_S  TM=3.196E-01  e=7.095E+00  Saccharomyces cerevisiae S288C
  6pe4-assembly1_H  TM=2.818E-01  e=3.411E+00  Saccharomyces cerevisiae S288C
  5voz-assembly1_S  TM=3.043E-01  e=5.894E+00  Saccharomyces cerevisiae S288C
  5tj5-assembly1_D  TM=3.140E-01  e=9.130E+00  Saccharomyces cerevisiae S288C

Secondary structure (DSSP, 8-state):
-----SSS---TTBTTTBEEEEESTTHHHH-GGG--EEEEEEE-SSEEEEEEEEE-TTS-TTSEEEEEEEEESSSSSSEEEEEEEEE-TTS-EEEEEEEEETTEEEE-HHHHHHHEEEEEEEEETTEEEEEEEEEGGGGGGS-GGGGGGS--TTSSEEEEEEEEEEE-TTT-PBPPPP-SSSTTSPEEESS-EE--SSS-SS-SS-EE--EES-SS-HHHHHHHHHHHHHHHIIIIIIIIHHHHHHHHH-TTTSSS-EETTEEHHHHHHHHHHHHHHHHHHHHHHHHHHHHSS-----SS--HHHHHHHHHHHHHHHHHHHHHHHHHHHTTPPPTT-TTHHHHHHHHHHHHHHHHHHHTGGGGHHHH--SHHHH--S-----HHHHHHHHHHHHHHHHHHHHHHHHHHHHHHHHH--/-----SSS---TTBTTTBEEEEESTTHHHH-GGG--EEEEEEE-SSEEEEEEEEE-TTS-TTSEEEEEEEEESSSSSSEEEEEEEEE-TTS-EEEEEEEEETTEEEE-HHHHHHHEEEEEEEEETTEEEEEEEEEGGGGGGS-GGGGGGS--TTSSEEEEEEEEEEE-TTT-PBPPPP-SSSTTSPEEESS-EE--SSS-SS-SS-EE--EES-SS-HHHHHHHHHHHHHHHIIIIIIIIHHHHHHHHH-TTTSSS-EETTEEHHHHHHHHHHHHHHHHHHHHHHHHHHHHSS-----SS--HHHHHHHHHHHHHHHHHHHHHHHHHHHTTPPPTT-TTHHHHHHHHHHHHHHHHHHHTGGGGHHHH-TTHHHH--S-----HHHHHHHHHHHHHHHHHHHHHHHHHHHHHHHHH--